Protein 9JP7 (pdb70)

Radius of gyration: 34.11 Å; Cα contacts (8 Å, |Δi|>4): 2595; chains: 4; bounding box: 68×107×84 Å

Solvent-accessible surface area: 47964 Å² total; per-residue (Å²): 185,46,60,29,195,8,26,1,1,0,2,33,6,38,0,1,16,1,2,82,43,21,109,17,97,3,23,5,3,63,30,101,38,64,53,22,75,12,39,76,0,12,85,68,0,8,116,58,63,52,2,24,0,0,1,0,2,0,0,0,0,0,5,28,35,5,108,110,64,1,37,0,20,0,0,0,0,0,0,1,3,7,9,6,5,8,4,2,25,0,22,72,77,106,0,147,125,15,57,37,1,110,50,78,90,2,0,0,0,3,0,0,10,8,4,0,0,1,0,2,6,5,3,69,76,48,42,33,3,121,11,42,30,5,79,5,1,53,4,1,8,137,95,27,85,55,63,30,10,24,190,37,97,39,70,118,88,18,118,48,116,85,14,64,176,58,50,19,0,4,37,0,0,54,119,12,66,0,20,0,0,0,1,19,70,36,3,15,72,90,2,74,174,24,130,51,15,21,35,6,29,127,84,5,27,52,25,0,62,59,12,46,170,130,45,21,13,5,3,0,2,8,0,0,0,0,48,83,106,29,4,81,133,23,38,2,0,0,14,0,0,13,40,0,2,39,84,0,14,93,30,6,13,88,71,2,65,30,12,2,2,2,32,5,0,8,4,17,3,19,18,37,12,138,40,4,65,93,48,19,32,109,80,6,0,12,15,10,10,87,63,4,87,168,3,0,53,14,0,0,118,43,0,66,73,6,15,8,9,68,130,79,6,47,1,118,68,0,5,30,108,15,1,56,82,89,61,20,27,196,121,45,132,8,7,0,1,0,1,35,6,35,0,0,15,1,1,31,37,38,118,18,116,3,70,33,0,43,15,7,11,3,47,7,50,11,9,11,0,10,13,15,0,7,84,28,59,0,0,22,1,0,1,0,4,0,0,1,0,0,6,25,16,4,89,96,72,4,42,0,18,0,0,0,0,0,0,1,3,5,8,7,6,9,4,0,25,0,18,77,75,116,5,143,137,16,51,46,0,116,44,79,67,1,0,0,0,4,0,0,10,9,3,0,0,2,0,2,8,7,3,70,79,52,40,36,3,126,10,27,31,2,89,3,0,54,5,0,1,108,71,29,79,22,60,34,14,26,174,24,98,44,65,115,72,18,91,54,93,107,15,58,180,63,50,21,0,3,36,0,0,50,132,12,48,0,20,0,0,0,1,16,38,40,4,16,73,61,3,76,150,25,128,51,17,19,32,10,30,118,84,3,27,53,27,0,70,53,14,46,175,131,39,14,12,5,3,0,2,9,0,0,0,0,32,75,96,27,4,82,117,42,89,102,0,0,47,5,0,12,77,0,2,37,84,0,13,91,30,3,12,86,68,5,63,31,17,1,1,4,28,6,0,11,6,16,2,18,21,37,12,159,44,2,63,97,45,19,31,113,74,2,0,12,13,12,14,88,65,4,141,164,3,0,48,2,0,13,151,44,0,74,75,7,16,7,11,79,87,132,16,48,10,131,65,0,4,31,110,49,1,52,145,91,175,104,219,233,144,89,47,128,11,6,1,1,0,1,29,5,35,0,1,12,1,1,50,47,34,118,20,122,4,67,31,4,50,23,7,17,5,52,9,50,10,8,9,0,10,18,17,0,5,83,34,61,0,0,21,1,0,1,0,2,0,0,0,0,0,5,32,32,5,108,104,69,2,37,2,24,0,0,0,0,0,0,1,4,5,6,8,5,10,5,1,24,0,20,74,79,112,3,149,136,16,49,40,0,110,49,78,65,1,0,0,0,4,0,0,10,8,3,0,0,0,0,2,8,4,3,76,80,46,40,32,3,122,11,28,31,2,81,2,0,51,5,0,2,108,69,28,82,21,62,36,13,21,182,34,100,42,63,116,72,19,91,54,80,106,16,51,178,66,52,23,0,3,35,0,0,48,124,12,52,1,21,0,0,0,2,18,39,36,4,18,74,53,3,79,140,25,131,49,17,20,32,8,30,126,84,5,33,52,26,0,58,60,11,47,172,135,36,16,12,6,2,0,1,7,0,0,0,0,34,90,101,27,6,82,124,48,88,103,0,0,47,8,0,32,96,0,2,37,84,0,15,100,32,5,14,89,62,2,66,31,10,27,10,1,30,5,0,2,0,12,0,24,23,24,13,149,40,2,58,82,40,21,31,108,76,3,0,14,17,12,8,86,65,4,84,163,3,0,51,10,0,4,136,44,0,70,75,11,14,8,8,71,132,82,6,48,2,112,73,0,5,30,111,55,2,45,193,139,56,56,27,158,9,23,0,2,1,4,27,11,33,0,0,19,1,1,86,45,25,109,18,101,7,26,4,12,69,36,50,32,93,66,64,126,148,158,68,166,50,38,20,1,12,15,35,26,0,0,38,2,0,18,70,25,7,101,103,67,5,33,8,22,0,0,0,0,0,0,0,3,2,4,6,4,10,5,1,34,0,23,75,74,112,0,144,120,17,50,41,0,109,51,75,69,2,0,0,49,75,2,45,54,8,6,0,0,2,0,1,3,2,2,46,66,40,38,34,3,132,9,39,34,3,86,4,1,57,60,127,89,44,56,113,80,13,102,51,92,93,14,59,171,69,69,81,11,18,29,1,0,60,139,13,69,0,20,0,11,0,3,39,112,68,20,70,104,24,202,31,131,54,23,22,44,10,36,122,82,5,34,50,23,1,64,65,4,41,184,136,36,7,14,5,1,0,4,52,0,0,0,0,59,85,112,28,4,76,129,41,36,3,0,0,12,0,0,12,42,1,2,32,86,0,7,86,31,6,10,100,64,5,56,28,19,1,2,3,26,6,0,2,1,22,2,18,21,28,10,143,41,0,61,89,37,20,30,114,66,2,0,12,15,11,7,84,62,4,88,150,2,0,69,13,0,7,147,29,0,69,54,0,10,6,10,67,135,84,8,54,3,121,80,0,4,29,111,13,1,46,68,85,55,22,36

Foldseek 3Di:
DAAAEWEEEEADDLLCVCDVVVVFDFVRYDYHYDHDDQVVQALCCQQPVPGQKYKYFLQSQQLCVLVVRHQWFFFQLQPDWAQCLQFKKFQCVQAVALLSQFQFEEEEQACRAQSNLNVQCCSCVPNNRHQLRYEYEHAAQVFGDHDRSDDADFPPSRHYYYDPGPAGSLNCRQVPVGGMYGDPDDHDVVSVPNPRMGRNDPCSVVVVLVVCVVQVARAGTITMIGGPVVCVVPVCNSVSVLVRSVVSNVVSVVVQCDVPPHPDPDPPSPVVLVVLCVSNNNPSPDGADVSRPSNLQVSLVSSVSRRSRPHRDDSCSRGDNVRNDDDDD/DAAEFEEEEADDLLCVCVVVVVFDFVRYDYDYDHDDQVVQQLCCQQPVPGQKYKYFLQSQQLCVLVVHHQWFFFQLQPDFAQCLQFKKFQCVQDVALLSQQQFEEEEQACRAQSNLNVQCCSCVPRVRHQLRYQYEHAAQVWGDHDHSDDADFPPSHHYYYDDGRDGSLRCRLVPVGGMYGDPDDHDVVSVPRPRMGRSDPCSVVVVLVVCVVQVAGAGGITMIGGPVVCVVPVCNSVSVLVRSVVSNVVSVVVCCDVPPHPDPDPPSVVVLVVQCVSNNNPSPDGADVSRPSNLVVSLVSSVVSRSRPDRDDSCRRGDNVRNDDDDD/DQAAEFEEEEADDLLCVCVQVVVFDFVRYDYDYDHDDQVVQQLCCQQPNPGQKYKYFLQSLQLCVLVVRDQWFFFQLQPDFAQCLQFKKFQCVQDVALLSQFQFEEEEQACRAQSNLNVQCCSCVPRVRHQLRYEYEHAAQPWGDHDDSDDADFPPSHHYYYDDPRDGSLRCRQVPVGGMYGDPDDHDVVSVPRPRMGRSDPCSVVVVLVVCVVQVAGAGTITMIGGPVVCVVPVCNSVSVLVRSVVSNVVSVVVQCPVVPHPDPDPPSPVVLVVQCVRQNNPSPDGADVSRPSNLVVSLVSSVVRRSRPHRDDSCRRGDNVRND/DQAAEFEEEEADDLLCVCVVVVVFDFVRYDYDYDHDDDVPVDGFKYKDFLQVCQLCVLVVNDQWFFFQLQVDWAQCLQFKKFQCVQDVALLSQFQFEEEEADCRAQSNLNVQLCSCVPNVRHQLRYQYEHVADFDPSRHYYYDDPPDDSLRCRVVPVGGMYGDPDDRDPVVPPRMDRSDPDSVVVVLVVCVVQVAGAGTITMIGGPVVCVVPVCNSVSVLVRSVVSNVVSVVVCCDVPPHPDPDPPSVVVLVVQCVSNNNCSPDGADVSRPSNLVSSLVSSVSRGSRPHRDDSCRRGDNVRNDDDDD

Secondary structure (DSSP, 8-state):
---EE--EEE---TTTHHHHTSSS--TTEE--EEE--HHHHHHHHHHH---SEEEEEHHHHHHHHHTT--SEEEEEEEEEE---GGGEEEETTT-SSGGGGTTSEEEES-TT-HHHHHHHHHHHHHH---GGGSEEEE--SSSS----SS-----TTSEEEEPPTT--HHHHHHTTSSSEEESSSPPPHHHHTSTTEEESSSSHHHHHHHHHHHH----EEEEEEEEHHHHHH-TTHHHHHHHHHHHHHHHHHHHHT--SS-SSS-S-HHHHHHHHHHHH-SSSS--SSGGGHHHHHHHHHHHHHTT-SSSPPPGGGSB-GGGS-----/--EEEEEEE---TTTHHHHTSSS--TTEEEEEEE--HHHHHHHHHHH---SEEEEEHHHHHHHHHTT--SEEEEEEEEEE---GGGEEEETTT-SSGGGGTT-EEEES-TT-HHHHHHHHHHHHHH---GGGSEEEE--SSSS----SS-----TT-EEEE-STT--HHHHHHTTSSSEEESSSPPPHHHHTSTTEEESSSSHHHHHHHHHHHH----EEEEEEEEHHHHHH-TTHHHHHHHHHHHHHHHHHHHHT-TTS-SSS-S-HHHHHHHHHHHH-SSSS--SSGGGHHHHHHHHHHHHHTT--SSPPPGGGSB-GGGS-----/---EEEEEEE---TTTHHHHTS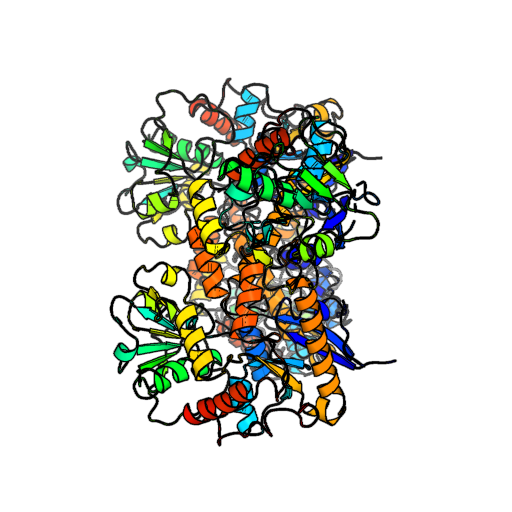SS--TTEEEEEEE--HHHHHHHHHHH---SEEEEEHHHHHHHHHTT--SEEEEEEEEEE---GGGEEEETTT-SSGGGGTT-EEEES-TT-HHHHHHHHHHHHHH---GGGSEEEE--SSSS----SS-----TT--EEE-STT--HHHHHHTTSSSEEESSSPPPHHHHTSTTEEESSSSHHHHHHHHHHHH----EEEEEEEEHHHHHH-TTHHHHHHHHHHHHHHHHHHHHT--SS-SSS-S-HHHHHHHHHHHH-SSSS--SSGGGHHHHHHHHHHHHHTT-SSSPPPGGGSB-GGG--/---EEEEEEE---TTTHHHHTSSS--TTEEEEEEE-----S--SEEEEEHHHHHHHHHTT--SEEEEEEEEEE---GGGEEEETTT-SSGGGGTT-EEEES-TT-HHHHHHHHHHHHHH---GGGSEEEE-----TTSEEEEPSTT--HHHHHHTTSSSEEESSS-------TTEEESSSSHHHHHHHHHHHH----EEEEEEEEHHHHHH-TTHHHHHHHHHHHHHHHHHHHHT-TTS-SSS-S-HHHHHHHHHHHH-SSSS--SSGGGHHHHHHHHHHHHHTT-SSSPPPGGGSB-GGGS-----

InterPro domains:
  IPR015168 SsuA/THI5-like [PF09084] (87-141)

Structure (mmCIF, N/CA/C/O backbone):
data_9JP7
#
_entry.id   9JP7
#
_cell.length_a   128.045
_cell.length_b   270.201
_cell.length_c   113.627
_cell.angle_alpha   90.000
_cell.angle_beta   90.000
_cell.angle_gamma   90.000
#
_symmetry.space_group_name_H-M   'C 2 2 21'
#
loop_
_entity.id
_entity.type
_entity.pdbx_description
1 polymer '4,5-dihydroxyphthalate decarboxylase'
2 non-polymer 'ZINC ION'
3 non-polymer 'MAGNESIUM ION'
4 water water
#
loop_
_atom_site.group_P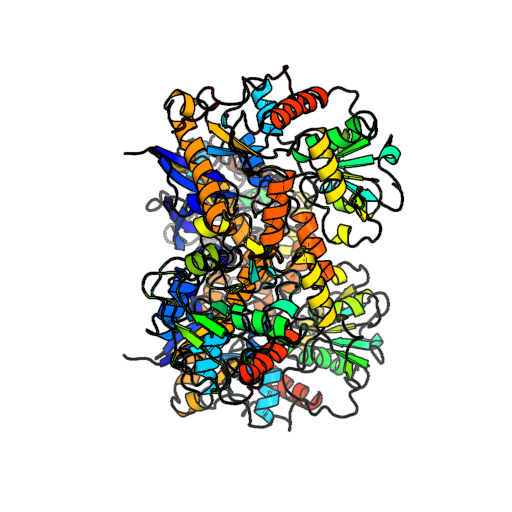DB
_atom_site.id
_atom_site.type_symbol
_atom_site.label_atom_id
_atom_site.label_alt_id
_atom_site.label_comp_id
_atom_site.label_asym_id
_atom_site.label_entity_id
_atom_site.label_seq_id
_atom_site.pdbx_PDB_ins_code
_atom_site.Cartn_x
_atom_site.Cartn_y
_atom_site.Cartn_z
_atom_site.occupancy
_atom_site.B_iso_or_equiv
_atom_site.auth_seq_id
_atom_site.auth_comp_id
_atom_site.auth_asym_id
_atom_site.auth_atom_id
_atom_site.pdbx_PDB_model_num
ATOM 1 N N . MET A 1 21 ? 4.879 32.032 -5.041 1.000 37.373 1 MET A N 1
ATOM 2 C CA . MET A 1 21 ? 3.994 32.544 -6.116 1.000 41.075 1 MET A CA 1
ATOM 3 C C . MET A 1 21 ? 2.964 33.505 -5.518 1.000 41.143 1 MET A C 1
ATOM 4 O O . MET A 1 21 ? 2.110 34.043 -6.220 1.000 44.206 1 MET A O 1
ATOM 9 N N . ASN A 1 22 ? 3.024 33.713 -4.206 1.000 37.857 2 ASN A N 1
ATOM 10 C CA . ASN A 1 22 ? 1.963 34.435 -3.527 1.000 35.650 2 ASN A CA 1
ATOM 11 C C . ASN A 1 22 ? 2.496 35.770 -3.019 1.000 29.882 2 ASN A C 1
ATOM 12 O O . ASN A 1 22 ? 3.325 35.788 -2.117 1.000 30.293 2 ASN A O 1
ATOM 17 N N . LYS A 1 23 ? 2.027 36.871 -3.624 1.000 23.541 3 LYS A N 1
ATOM 18 C CA . LYS A 1 23 ? 2.565 38.210 -3.425 1.000 19.842 3 LYS A CA 1
ATOM 19 C C . LYS A 1 23 ? 1.420 39.181 -3.181 1.000 18.646 3 LYS A C 1
ATOM 20 O O . LYS A 1 23 ? 0.258 38.816 -3.202 1.000 19.212 3 LYS A O 1
ATOM 26 N N . LEU A 1 24 ? 1.760 40.449 -2.961 1.000 17.559 4 LEU A N 1
ATOM 27 C CA . LEU A 1 24 ? 0.762 41.471 -2.750 1.000 16.785 4 LEU A CA 1
ATOM 28 C C . LEU A 1 24 ? 0.500 42.197 -4.053 1.000 15.931 4 LEU A C 1
ATOM 29 O O . LEU A 1 24 ? 1.396 42.843 -4.588 1.000 16.996 4 LEU A O 1
ATOM 34 N N . ARG A 1 25 ? -0.743 42.106 -4.540 1.000 14.289 5 ARG A N 1
ATOM 35 C CA . ARG A 1 25 ? -1.175 42.873 -5.693 1.000 13.655 5 ARG A CA 1
ATOM 36 C C . ARG A 1 25 ? -1.454 44.309 -5.262 1.000 12.140 5 ARG A C 1
ATOM 37 O O . ARG A 1 25 ? -2.537 44.643 -4.812 1.000 12.414 5 ARG A O 1
ATOM 45 N N . LEU A 1 26 ? -0.467 45.180 -5.448 1.000 9.900 6 LEU A N 1
ATOM 46 C CA . LEU A 1 26 ? -0.591 46.571 -5.052 1.000 8.874 6 LEU A CA 1
ATOM 47 C C . LEU A 1 26 ? -0.565 47.458 -6.288 1.000 8.603 6 LEU A C 1
ATOM 48 O O . LEU A 1 26 ? 0.075 47.115 -7.271 1.000 8.491 6 LEU A O 1
ATOM 53 N N . SER A 1 27 ? -1.260 48.600 -6.223 1.000 8.706 7 SER A N 1
ATOM 54 C CA . SER A 1 27 ? -1.139 49.638 -7.236 1.000 8.610 7 SER A CA 1
ATOM 55 C C . SER A 1 27 ? 0.003 50.577 -6.847 1.000 8.635 7 SER A C 1
ATOM 56 O O . SER A 1 27 ? 0.179 50.876 -5.669 1.000 8.319 7 SER A O 1
ATOM 59 N N . VAL A 1 28 ? 0.805 50.982 -7.840 1.000 8.842 8 VAL A N 1
ATOM 60 C CA . VAL A 1 28 ? 1.928 51.882 -7.615 1.000 9.584 8 VAL A CA 1
ATOM 61 C C . VAL A 1 28 ? 1.847 53.041 -8.611 1.000 10.537 8 VAL A C 1
ATOM 62 O O . VAL A 1 28 ? 1.697 52.810 -9.816 1.000 11.169 8 VAL A O 1
ATOM 66 N N . ALA A 1 29 ? 1.933 54.285 -8.091 1.000 11.015 9 ALA A N 1
ATOM 67 C CA . ALA A 1 29 ? 1.791 55.478 -8.920 1.000 10.659 9 ALA A CA 1
ATOM 68 C C . ALA A 1 29 ? 3.016 56.352 -8.736 1.000 10.783 9 ALA A C 1
ATOM 69 O O . ALA A 1 29 ? 3.230 56.858 -7.640 1.000 10.979 9 ALA A O 1
ATOM 71 N N . MET A 1 30 ? 3.780 56.548 -9.814 1.000 10.992 10 MET A N 1
ATOM 72 C CA . MET A 1 30 ? 4.990 57.365 -9.796 1.000 11.662 10 MET A CA 1
ATOM 73 C C . MET A 1 30 ? 5.102 58.159 -11.095 1.000 11.873 10 MET A C 1
ATOM 74 O O . MET A 1 30 ? 4.315 57.974 -12.027 1.000 11.861 10 MET A O 1
ATOM 79 N N . GLY A 1 31 ? 6.101 59.035 -11.152 1.000 12.229 11 GLY A N 1
ATOM 80 C CA . GLY A 1 31 ? 6.411 59.763 -12.368 1.000 13.193 11 GLY A CA 1
ATOM 81 C C . GLY A 1 31 ? 7.234 58.899 -13.325 1.000 14.573 11 GLY A C 1
ATOM 82 O O . GLY A 1 31 ? 7.731 57.827 -12.952 1.000 15.779 11 GLY A O 1
ATOM 83 N N . ASP A 1 32 ? 7.375 59.384 -14.565 1.000 15.206 12 ASP A N 1
ATOM 84 C CA . ASP A 1 32 ? 8.128 58.682 -15.588 1.000 14.557 12 ASP A CA 1
ATOM 85 C C . ASP A 1 32 ? 9.511 59.315 -15.645 1.000 12.617 12 ASP A C 1
ATOM 86 O O . ASP A 1 32 ? 9.716 60.278 -16.354 1.000 12.699 12 ASP A O 1
ATOM 91 N N . TYR A 1 33 ? 10.436 58.772 -14.852 1.000 11.419 13 TYR A N 1
ATOM 92 C CA . TYR A 1 33 ? 11.778 59.311 -14.706 1.000 10.570 13 TYR A CA 1
ATOM 93 C C . TYR A 1 33 ? 12.781 58.203 -14.986 1.000 9.774 13 TYR A C 1
ATOM 94 O O . TYR A 1 33 ? 12.431 57.038 -14.974 1.000 9.431 13 TYR A O 1
ATOM 103 N N . ASP A 1 34 ? 14.031 58.586 -15.237 1.000 10.085 14 ASP A N 1
ATOM 104 C CA . ASP A 1 34 ? 15.086 57.612 -15.448 1.000 10.082 14 ASP A CA 1
ATOM 105 C C . ASP A 1 34 ? 15.173 56.749 -14.198 1.000 10.298 14 ASP A C 1
ATOM 106 O O . ASP A 1 34 ? 15.389 55.547 -14.276 1.000 10.235 14 ASP A O 1
ATOM 111 N N . ARG A 1 35 ? 14.921 57.378 -13.054 1.000 10.372 15 ARG A N 1
ATOM 112 C CA . ARG A 1 35 ? 15.098 56.731 -11.775 1.000 10.524 15 ARG A CA 1
ATOM 113 C C . ARG A 1 35 ? 13.889 55.868 -11.412 1.000 10.919 15 ARG A C 1
ATOM 114 O O . ARG A 1 35 ? 13.902 55.247 -10.353 1.000 11.088 15 ARG A O 1
ATOM 122 N N . THR A 1 36 ? 12.870 55.801 -12.280 1.000 10.990 16 THR A N 1
ATOM 123 C CA . THR A 1 36 ? 11.755 54.900 -12.027 1.000 11.096 16 THR A CA 1
ATOM 124 C C . THR A 1 36 ? 11.598 53.886 -13.157 1.000 11.536 16 THR A C 1
ATOM 125 O O . THR A 1 36 ? 10.873 52.916 -13.015 1.000 11.857 16 THR A O 1
ATOM 129 N N . ARG A 1 37 ? 12.234 54.135 -14.306 1.000 11.720 17 ARG A N 1
ATOM 130 C CA . ARG A 1 37 ? 12.126 53.226 -15.438 1.000 12.038 17 ARG A CA 1
ATOM 131 C C . ARG A 1 37 ? 12.434 51.787 -15.007 1.000 11.632 17 ARG A C 1
ATOM 132 O O . ARG A 1 37 ? 11.660 50.887 -15.318 1.000 11.339 17 ARG A O 1
ATOM 140 N N . PRO A 1 38 ? 13.544 51.506 -14.277 1.000 11.324 18 PRO A N 1
ATOM 141 C CA . PRO A 1 38 ? 13.922 50.121 -13.961 1.000 11.092 18 PRO A CA 1
ATOM 142 C C . PRO A 1 38 ? 12.897 49.388 -13.107 1.000 11.319 18 PRO A C 1
ATOM 143 O O . PRO A 1 38 ? 12.855 48.168 -13.115 1.000 11.463 18 PRO A O 1
ATOM 147 N N . LEU A 1 39 ? 12.088 50.146 -12.366 1.000 11.892 19 LEU A N 1
ATOM 148 C CA . LEU A 1 39 ? 10.934 49.609 -11.667 1.000 12.777 19 LEU A CA 1
ATOM 149 C C . LEU A 1 39 ? 9.847 49.258 -12.668 1.000 13.027 19 LEU A C 1
ATOM 150 O O . LEU A 1 39 ? 9.325 48.146 -12.689 1.000 13.326 19 LEU A O 1
ATOM 155 N N . TYR A 1 40 ? 9.484 50.257 -13.461 1.000 13.579 20 TYR A N 1
ATOM 156 C CA . TYR A 1 40 ? 8.404 50.124 -14.416 1.000 13.925 20 TYR A CA 1
ATOM 157 C C . TYR A 1 40 ? 8.579 48.828 -15.216 1.000 14.434 20 TYR A C 1
ATOM 158 O O . TYR A 1 40 ? 7.679 47.999 -15.231 1.000 15.004 20 TYR A O 1
ATOM 167 N N . ASP A 1 41 ? 9.766 48.641 -15.791 1.000 14.219 21 ASP A N 1
ATOM 168 C CA . ASP A 1 41 ? 10.158 47.571 -16.696 1.000 14.782 21 ASP A CA 1
ATOM 169 C C . ASP A 1 41 ? 10.422 46.216 -16.048 1.000 14.755 21 ASP A C 1
ATOM 170 O O . ASP A 1 41 ? 10.723 45.250 -16.745 1.000 14.747 21 ASP A O 1
ATOM 175 N N . GLY A 1 42 ? 10.439 46.171 -14.715 1.000 14.181 22 GLY A N 1
ATOM 176 C CA . GLY A 1 42 ? 10.709 44.924 -14.020 1.000 14.117 22 GLY A CA 1
ATOM 177 C C . GLY A 1 42 ? 12.189 44.674 -13.715 1.000 14.066 22 GLY A C 1
ATOM 178 O O . GLY A 1 42 ? 12.495 43.742 -12.974 1.000 14.512 22 GLY A O 1
ATOM 179 N N . ARG A 1 43 ? 13.107 45.498 -14.251 1.000 13.840 23 ARG A N 1
ATOM 180 C CA . ARG A 1 43 ? 14.533 45.308 -13.988 1.000 13.468 23 ARG A CA 1
ATOM 181 C C . ARG A 1 43 ? 14.803 45.260 -12.478 1.000 13.241 23 ARG A C 1
ATOM 182 O O . ARG A 1 43 ? 15.643 44.496 -12.009 1.000 13.878 23 ARG A O 1
ATOM 190 N N . VAL A 1 44 ? 14.101 46.112 -11.730 1.000 12.462 24 VAL A N 1
ATOM 191 C CA . VAL A 1 44 ? 14.129 46.130 -10.283 1.000 12.400 24 VAL A CA 1
ATOM 192 C C . VAL A 1 44 ? 12.745 45.682 -9.821 1.000 13.418 24 VAL A C 1
ATOM 193 O O . VAL A 1 44 ? 11.743 46.135 -10.373 1.000 13.712 24 VAL A O 1
ATOM 197 N N . GLN A 1 45 ? 12.684 44.783 -8.835 1.000 13.748 25 GLN A N 1
ATOM 198 C CA . GLN A 1 45 ? 11.385 44.323 -8.364 1.000 14.898 25 GLN A CA 1
ATOM 199 C C . GLN A 1 45 ? 11.196 44.650 -6.892 1.000 15.569 25 GLN A C 1
ATOM 200 O O . GLN A 1 45 ? 12.149 44.785 -6.144 1.000 17.113 25 GLN A O 1
ATOM 206 N N . ILE A 1 46 ? 9.940 44.740 -6.471 1.000 14.682 26 ILE A N 1
ATOM 207 C CA . ILE A 1 46 ? 9.647 45.003 -5.079 1.000 14.529 26 ILE A CA 1
ATOM 208 C C . ILE A 1 46 ? 9.484 43.661 -4.380 1.000 15.370 26 ILE A C 1
ATOM 209 O O . ILE A 1 46 ? 8.715 42.819 -4.835 1.000 16.429 26 ILE A O 1
ATO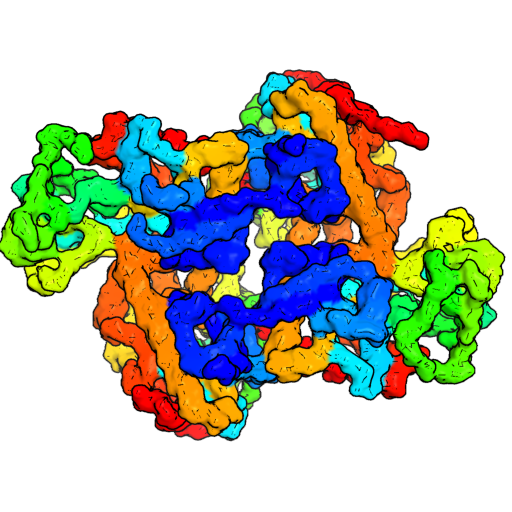M 214 N N . ASP A 1 47 ? 10.229 43.453 -3.290 1.000 15.967 27 ASP A N 1
ATOM 215 C CA . ASP A 1 47 ? 10.133 42.199 -2.559 1.000 16.803 27 ASP A CA 1
ATOM 216 C C . ASP A 1 47 ? 8.657 41.923 -2.278 1.000 17.169 27 ASP A C 1
ATOM 217 O O . ASP A 1 47 ? 7.959 42.795 -1.736 1.000 18.123 27 ASP A O 1
ATOM 222 N N . GLY A 1 48 ? 8.186 40.733 -2.693 1.000 16.964 28 GLY A N 1
ATOM 223 C CA . GLY A 1 48 ? 6.885 40.235 -2.276 1.000 16.777 28 GLY A CA 1
ATOM 224 C C . GLY A 1 48 ? 5.701 41.034 -2.820 1.000 16.507 28 GLY A C 1
ATOM 225 O O . GLY A 1 48 ? 4.594 40.920 -2.320 1.000 17.087 28 GLY A O 1
ATOM 226 N N . VAL A 1 49 ? 5.923 41.808 -3.879 1.000 16.402 29 VAL A N 1
ATOM 227 C CA . VAL A 1 49 ? 4.853 42.603 -4.461 1.000 17.925 29 VAL A CA 1
ATOM 228 C C . VAL A 1 49 ? 4.759 42.273 -5.953 1.000 18.006 29 VAL A C 1
ATOM 229 O O . VAL A 1 49 ? 5.741 41.875 -6.559 1.000 19.830 29 VAL A O 1
ATOM 233 N N . ASP A 1 50 ? 3.546 42.369 -6.506 1.000 18.309 30 ASP A N 1
ATOM 234 C CA . ASP A 1 50 ? 3.266 42.319 -7.934 1.000 17.520 30 ASP A CA 1
ATOM 235 C C . ASP A 1 50 ? 2.680 43.660 -8.331 1.000 15.884 30 ASP A C 1
ATOM 236 O O . ASP A 1 50 ? 1.471 43.866 -8.262 1.000 15.709 30 ASP A O 1
ATOM 241 N N . PRO A 1 51 ? 3.542 44.602 -8.756 1.000 14.157 31 PRO A N 1
ATOM 242 C CA . PRO A 1 51 ? 3.218 46.024 -8.666 1.000 13.047 31 PRO A CA 1
ATOM 243 C C . PRO A 1 51 ? 2.048 46.783 -9.291 1.000 12.579 31 PRO A C 1
ATOM 244 O O . PRO A 1 51 ? 1.518 47.634 -8.588 1.000 13.005 31 PRO A O 1
ATOM 248 N N . VAL A 1 52 ? 1.624 46.548 -10.548 1.000 12.157 32 VAL A N 1
ATOM 249 C CA . VAL A 1 52 ? 0.656 47.401 -11.262 1.000 11.604 32 VAL A CA 1
ATOM 250 C C . VAL A 1 52 ? 0.945 48.909 -11.199 1.000 11.925 32 VAL A C 1
ATOM 251 O O . VAL A 1 52 ? 0.481 49.645 -10.302 1.000 12.628 32 VAL A O 1
ATOM 255 N N . PHE A 1 53 ? 1.675 49.385 -12.221 1.000 11.466 33 PHE A N 1
ATOM 256 C CA . PHE A 1 53 ? 2.156 50.752 -12.202 1.000 10.997 33 PHE A CA 1
ATOM 257 C C . PHE A 1 53 ? 1.252 51.628 -13.062 1.000 11.141 33 PHE A C 1
ATOM 258 O O . PHE A 1 53 ? 0.702 51.171 -14.051 1.000 11.627 33 PHE A O 1
ATOM 266 N N . MET A 1 54 ? 1.160 52.908 -12.691 1.000 10.782 34 MET A N 1
ATOM 267 C CA . MET A 1 54 ? 0.570 53.983 -13.472 1.000 10.242 34 MET A CA 1
ATOM 268 C C . MET A 1 54 ? 1.523 55.171 -13.422 1.000 9.802 34 MET A C 1
ATOM 269 O O . MET A 1 54 ? 1.844 55.641 -12.324 1.000 10.028 34 MET A O 1
ATOM 274 N N . LEU A 1 55 ? 1.967 55.647 -14.595 1.000 9.270 35 LEU A N 1
ATOM 275 C CA . LEU A 1 55 ? 2.875 56.792 -14.657 1.000 8.362 35 LEU A CA 1
ATOM 276 C C . LEU A 1 55 ? 2.088 58.090 -14.835 1.000 7.805 35 LEU A C 1
ATOM 277 O O . LEU A 1 55 ? 1.379 58.243 -15.816 1.000 7.635 35 LEU A O 1
ATOM 282 N N . LEU A 1 56 ? 2.192 59.012 -13.862 1.000 7.666 36 LEU A N 1
ATOM 283 C CA . LEU A 1 56 ? 1.337 60.189 -13.786 1.000 7.805 36 LEU A CA 1
ATOM 284 C C . LEU A 1 56 ? 2.182 61.439 -13.635 1.000 7.797 36 LEU A C 1
ATOM 285 O O . LEU A 1 56 ? 3.209 61.404 -12.980 1.000 7.764 36 LEU A O 1
ATOM 290 N N . ASN A 1 57 ? 1.725 62.536 -14.232 1.000 8.079 37 ASN A N 1
ATOM 291 C CA . ASN A 1 57 ? 2.254 63.861 -13.929 1.000 8.479 37 ASN A CA 1
ATOM 292 C C . ASN A 1 57 ? 1.920 64.183 -12.468 1.000 8.735 37 ASN A C 1
ATOM 293 O O . ASN A 1 57 ? 0.959 63.640 -11.897 1.000 8.998 37 ASN A O 1
ATOM 298 N N . PRO A 1 58 ? 2.711 65.048 -11.802 1.000 8.828 38 PRO A N 1
ATOM 299 C CA . PRO A 1 58 ? 2.524 65.307 -10.369 1.000 8.999 38 PRO A CA 1
ATOM 300 C C . PRO A 1 58 ? 1.107 65.761 -10.040 1.000 9.362 38 PRO A C 1
ATOM 301 O O . PRO A 1 58 ? 0.467 65.171 -9.152 1.000 9.542 38 PRO A O 1
ATOM 305 N N . GLU A 1 59 ? 0.604 66.744 -10.811 1.000 9.461 39 GLU A N 1
ATOM 306 C CA . GLU A 1 59 ? -0.707 67.342 -10.589 1.000 9.596 39 GLU A CA 1
ATOM 307 C C . GLU A 1 59 ? -1.803 66.271 -10.471 1.000 9.874 39 GLU A C 1
ATOM 308 O O . GLU A 1 59 ? -2.623 66.305 -9.546 1.000 9.867 39 GLU A O 1
ATOM 314 N N . GLU A 1 60 ? -1.789 65.301 -11.389 1.000 10.320 40 GLU A N 1
ATOM 315 C CA . GLU A 1 60 ? -2.850 64.309 -11.434 1.000 11.314 40 GLU A CA 1
ATOM 316 C C . GLU A 1 60 ? -2.753 63.417 -10.201 1.000 11.372 40 GLU A C 1
ATOM 317 O O . GLU A 1 60 ? -3.769 63.033 -9.600 1.000 11.846 40 GLU A O 1
ATOM 323 N N . MET A 1 61 ? -1.508 63.086 -9.870 1.000 10.669 41 MET A N 1
ATOM 324 C CA . MET A 1 61 ? -1.221 62.027 -8.933 1.000 10.325 41 MET A CA 1
ATOM 325 C C . MET A 1 61 ? -1.625 62.520 -7.536 1.000 9.670 41 MET A C 1
ATOM 326 O O . MET A 1 61 ? -2.381 61.848 -6.808 1.000 9.431 41 MET A O 1
ATOM 331 N N . PHE A 1 62 ? -1.184 63.752 -7.214 1.000 8.847 42 PHE A N 1
ATOM 332 C CA . PHE A 1 62 ? -1.386 64.265 -5.875 1.000 8.133 42 PHE A CA 1
ATOM 333 C C . PHE A 1 62 ? -2.847 64.613 -5.690 1.000 7.582 42 PHE A C 1
ATOM 334 O O . PHE A 1 62 ? -3.364 64.442 -4.606 1.000 7.599 42 PHE A O 1
ATOM 342 N N . PHE A 1 63 ? -3.500 65.096 -6.743 1.000 7.147 43 PHE A N 1
ATOM 343 C CA . PHE A 1 63 ? -4.911 65.425 -6.643 1.000 7.012 43 PHE A CA 1
ATOM 344 C C . PHE A 1 63 ? -5.670 64.184 -6.202 1.000 7.375 43 PHE A C 1
ATOM 345 O O . PHE A 1 63 ? -6.462 64.238 -5.250 1.000 7.370 43 PHE A O 1
ATOM 353 N N . ARG A 1 64 ? -5.387 63.074 -6.901 1.000 7.647 44 ARG A N 1
ATOM 354 C CA . ARG A 1 64 ? -6.084 61.816 -6.725 1.000 7.719 44 ARG A CA 1
ATOM 355 C C . ARG A 1 64 ? -5.687 61.200 -5.384 1.000 8.300 44 ARG A C 1
ATOM 356 O O . ARG A 1 64 ? -6.527 60.659 -4.680 1.000 8.298 44 ARG A O 1
ATOM 364 N N . ALA A 1 65 ? -4.406 61.308 -5.016 1.000 9.081 45 ALA A N 1
ATOM 365 C CA . ALA A 1 65 ? -3.909 60.676 -3.794 1.000 9.703 45 ALA A CA 1
ATOM 366 C C . ALA A 1 65 ? -4.538 61.314 -2.556 1.000 10.895 45 ALA A C 1
ATOM 367 O O . ALA A 1 65 ? -4.894 60.634 -1.590 1.000 11.518 45 ALA A O 1
ATOM 369 N N . MET A 1 66 ? -4.689 62.634 -2.601 1.000 11.133 46 MET A N 1
ATOM 370 C CA . MET A 1 66 ? -5.047 63.390 -1.418 1.000 12.173 46 MET A CA 1
ATOM 371 C C . MET A 1 66 ? -6.560 63.448 -1.246 1.000 12.827 46 MET A C 1
ATOM 372 O O . MET A 1 66 ? -7.023 63.553 -0.122 1.000 14.112 46 MET A O 1
ATOM 377 N N . ARG A 1 67 ? -7.323 63.322 -2.341 1.000 12.646 47 ARG A N 1
ATOM 378 C CA . ARG A 1 67 ? -8.760 63.572 -2.315 1.000 12.363 47 ARG A CA 1
ATOM 379 C C . ARG A 1 67 ? -9.549 62.283 -2.523 1.000 12.840 47 ARG A C 1
ATOM 380 O O . ARG A 1 67 ? -10.769 62.279 -2.443 1.000 12.884 47 ARG A O 1
ATOM 388 N N . SER A 1 68 ? -8.856 61.177 -2.791 1.000 13.843 48 SER A N 1
ATOM 389 C CA . SER A 1 68 ? -9.505 60.003 -3.335 1.000 15.322 48 SER A CA 1
ATOM 390 C C . SER A 1 68 ? -8.789 58.714 -2.924 1.000 14.644 48 SER A C 1
ATOM 391 O O . SER A 1 68 ? -9.325 57.630 -3.144 1.000 14.057 48 SER A O 1
ATOM 394 N N . GLN A 1 69 ? -7.571 58.827 -2.372 1.000 14.787 49 GLN A N 1
ATOM 395 C CA . GLN A 1 69 ? -6.808 57.672 -1.903 1.000 15.785 49 GLN A CA 1
ATOM 396 C C . GLN A 1 69 ? -6.823 56.548 -2.943 1.000 15.349 49 GLN A C 1
ATOM 397 O O . GLN A 1 69 ? -7.175 55.413 -2.598 1.000 15.357 49 GLN A O 1
ATOM 403 N N . ASP A 1 70 ? -6.408 56.852 -4.189 1.000 14.715 50 ASP A N 1
ATOM 404 C CA . ASP A 1 70 ? -6.553 55.898 -5.280 1.000 14.351 50 ASP A CA 1
ATOM 405 C C . ASP A 1 70 ? -5.613 54.716 -5.118 1.000 13.363 50 ASP A C 1
ATOM 406 O O . ASP A 1 70 ? -5.994 53.585 -5.429 1.000 13.761 50 ASP A O 1
ATOM 411 N N . PHE A 1 71 ? -4.399 55.003 -4.626 1.000 11.892 51 PHE A N 1
ATOM 412 C CA . PHE A 1 71 ? -3.265 54.106 -4.792 1.000 10.283 51 PHE A CA 1
ATOM 413 C C . PHE A 1 71 ? -2.847 53.453 -3.488 1.000 9.545 51 PHE A C 1
ATOM 414 O O . PHE A 1 71 ? -3.067 53.975 -2.405 1.000 9.061 51 PHE A O 1
ATOM 422 N N . ASP A 1 72 ? -2.192 52.301 -3.630 1.000 9.358 52 ASP A N 1
ATOM 423 C CA . ASP A 1 72 ? -1.630 51.595 -2.492 1.000 9.386 52 ASP A CA 1
ATOM 424 C C . ASP A 1 72 ? -0.293 52.229 -2.110 1.000 9.509 52 ASP A C 1
ATOM 425 O O . ASP A 1 72 ? -0.038 52.479 -0.913 1.000 9.799 52 ASP A O 1
ATOM 430 N N . ILE A 1 73 ? 0.540 52.457 -3.143 1.000 9.335 53 ILE A N 1
ATOM 431 C CA . ILE A 1 73 ? 1.820 53.125 -2.998 1.000 8.879 53 ILE A CA 1
ATOM 432 C C . ILE A 1 73 ? 1.837 54.266 -3.991 1.000 8.517 53 ILE A C 1
ATOM 433 O O . ILE A 1 73 ? 1.520 54.052 -5.159 1.000 8.606 53 ILE A O 1
ATOM 438 N N . THR A 1 74 ? 2.219 55.462 -3.532 1.000 8.357 54 THR A N 1
ATOM 439 C CA . THR A 1 74 ? 2.249 56.608 -4.433 1.000 8.142 54 THR A CA 1
ATOM 440 C C . THR A 1 74 ? 3.309 57.628 -4.050 1.000 7.878 54 THR A C 1
ATOM 441 O O . THR A 1 74 ? 3.547 57.906 -2.870 1.000 7.879 54 THR A O 1
ATOM 445 N N . GLU A 1 75 ? 3.911 58.213 -5.077 1.000 7.706 55 GLU A N 1
ATOM 446 C CA . GLU A 1 75 ? 4.649 59.460 -4.963 1.000 7.820 55 GLU A CA 1
ATOM 447 C C . GLU A 1 75 ? 3.682 60.548 -4.489 1.000 8.014 55 GLU A C 1
ATOM 448 O O . GLU A 1 75 ? 2.546 60.558 -4.952 1.000 8.267 55 GLU A O 1
ATOM 454 N N . ILE A 1 76 ? 4.092 61.428 -3.551 1.000 7.977 56 ILE A N 1
ATOM 455 C CA . ILE A 1 76 ? 3.186 62.441 -3.020 1.000 8.177 56 ILE A CA 1
ATOM 456 C C . ILE A 1 76 ? 3.888 63.772 -2.836 1.000 7.870 56 ILE A C 1
ATOM 457 O O . ILE A 1 76 ? 5.097 63.804 -2.634 1.000 7.876 56 ILE A O 1
ATOM 462 N N . SER A 1 77 ? 3.089 64.844 -2.816 1.000 7.971 57 SER A N 1
ATOM 463 C CA . SER A 1 77 ? 3.591 66.147 -2.410 1.000 8.434 57 SER A CA 1
ATOM 464 C C . SER A 1 77 ? 4.149 66.032 -1.006 1.000 8.518 57 SER A C 1
ATOM 465 O O . SER A 1 77 ? 3.442 65.559 -0.119 1.000 8.755 57 SER A O 1
ATOM 468 N N . PHE A 1 78 ? 5.404 66.448 -0.812 1.000 8.507 58 PHE A N 1
ATOM 469 C CA . PHE A 1 78 ? 5.931 66.413 0.541 1.000 8.814 58 PHE A CA 1
ATOM 470 C C . PHE A 1 78 ? 5.086 67.363 1.402 1.000 8.849 58 PHE A C 1
ATOM 471 O O . PHE A 1 78 ? 4.661 67.024 2.500 1.000 9.077 58 PHE A O 1
ATOM 479 N N . SER A 1 79 ? 4.776 68.540 0.861 1.000 8.948 59 SER A N 1
ATOM 480 C CA . SER A 1 79 ? 4.001 69.499 1.612 1.000 8.729 59 SER A CA 1
ATOM 481 C C . SER A 1 79 ? 2.652 68.889 2.004 1.000 9.167 59 SER A C 1
ATOM 482 O O . SER A 1 79 ? 2.328 68.768 3.186 1.000 8.851 59 SER A O 1
ATOM 485 N N . SER A 1 80 ? 1.871 68.489 0.996 1.000 9.898 60 SER A N 1
ATOM 486 C CA . SER A 1 80 ? 0.524 68.005 1.235 1.000 10.488 60 SER A CA 1
ATOM 487 C C . SER A 1 80 ? 0.552 66.869 2.255 1.000 11.364 60 SER A C 1
ATOM 488 O O . SER A 1 80 ? -0.191 66.918 3.244 1.000 11.811 60 SER A O 1
ATOM 491 N N . TYR A 1 81 ? 1.414 65.859 2.027 1.000 11.206 61 TYR A N 1
ATOM 492 C CA . TYR A 1 81 ? 1.582 64.787 2.995 1.000 11.195 61 TYR A CA 1
ATOM 493 C C . TYR A 1 81 ? 1.760 65.373 4.402 1.000 11.721 61 TYR A C 1
ATOM 494 O O . TYR A 1 81 ? 1.080 64.937 5.327 1.000 12.461 61 TYR A O 1
ATOM 503 N N . LEU A 1 82 ? 2.631 66.388 4.558 1.000 11.503 62 LEU A N 1
ATOM 504 C CA . LEU A 1 82 ? 2.925 66.912 5.880 1.000 11.328 62 LEU A CA 1
ATOM 505 C C . LEU A 1 82 ? 1.689 67.571 6.478 1.000 11.793 62 LEU A C 1
ATOM 506 O O . LEU A 1 82 ? 1.443 67.453 7.677 1.000 11.917 62 LEU A O 1
ATOM 511 N N . VAL A 1 83 ? 0.911 68.272 5.648 1.000 12.003 63 VAL A N 1
ATOM 512 C CA . VAL A 1 83 ? -0.307 68.893 6.146 1.000 11.980 63 VAL A CA 1
ATOM 513 C C . VAL A 1 83 ? -1.158 67.829 6.825 1.000 12.665 63 VAL A C 1
ATOM 514 O O . VAL A 1 83 ? -1.440 67.924 8.022 1.000 12.873 63 VAL A O 1
ATOM 518 N N . LYS A 1 84 ? -1.503 66.777 6.067 1.000 12.935 64 LYS A N 1
ATOM 519 C CA . LYS A 1 84 ? -2.344 65.722 6.611 1.000 12.966 64 LYS A CA 1
ATOM 520 C C . LYS A 1 84 ? -1.620 64.905 7.690 1.000 13.008 64 LYS A C 1
ATOM 521 O O . LYS A 1 84 ? -2.246 64.488 8.655 1.000 13.317 64 LYS A O 1
ATOM 527 N N . HIS A 1 85 ? -0.303 64.726 7.564 1.000 12.337 65 HIS A N 1
ATOM 528 C CA . HIS A 1 85 ? 0.447 63.918 8.516 1.000 12.845 65 HIS A CA 1
ATOM 529 C C . HIS A 1 85 ? 0.597 64.619 9.864 1.000 13.723 65 HIS A C 1
ATOM 530 O O . HIS A 1 85 ? 0.678 63.962 10.904 1.000 13.954 65 HIS A O 1
ATOM 537 N N . SER A 1 86 ? 0.619 65.963 9.852 1.000 13.875 66 SER A N 1
ATOM 538 C CA . SER A 1 86 ? 0.839 66.721 11.073 1.000 14.020 66 SER A CA 1
ATOM 539 C C . SER A 1 86 ? -0.359 66.579 12.022 1.000 16.117 66 SER A C 1
ATOM 540 O O . SER A 1 86 ? -0.233 66.817 13.227 1.000 17.392 66 SER A O 1
ATOM 543 N N . GLN A 1 87 ? -1.518 66.191 11.458 1.000 16.698 67 GLN A N 1
ATOM 544 C CA . GLN A 1 87 ? -2.763 66.092 12.199 1.000 16.684 67 GLN A CA 1
ATOM 545 C C . GLN A 1 87 ? -3.105 64.640 12.494 1.000 16.911 67 GLN A C 1
ATOM 546 O O . GLN A 1 87 ? -4.216 64.360 12.945 1.000 16.523 67 GLN A O 1
ATOM 552 N N . ASP A 1 88 ? -2.163 63.736 12.207 1.000 17.806 68 ASP A N 1
ATOM 553 C CA . ASP A 1 88 ? -2.347 62.286 12.253 1.000 18.728 68 ASP A CA 1
ATOM 554 C C . ASP A 1 88 ? -3.643 61.855 11.557 1.000 18.310 68 ASP A C 1
ATOM 555 O O . ASP A 1 88 ? -4.290 60.908 11.979 1.000 18.868 68 ASP A O 1
ATOM 560 N N . SER A 1 89 ? -3.985 62.507 10.449 1.000 17.180 69 SER A N 1
ATOM 561 C CA . SER A 1 89 ? -5.136 62.101 9.667 1.000 17.721 69 SER A CA 1
ATOM 562 C C . SER A 1 89 ? -4.766 62.086 8.185 1.000 16.626 69 SER A C 1
ATOM 563 O O . SER A 1 89 ? -5.466 62.662 7.361 1.000 16.787 69 SER A O 1
ATOM 566 N N . CYS A 1 90 ? -3.628 61.443 7.890 1.000 15.564 70 CYS A N 1
ATOM 567 C CA . CYS A 1 90 ? -3.229 61.145 6.531 1.000 15.084 70 CYS A CA 1
ATOM 568 C C . CYS A 1 90 ? -3.382 59.653 6.303 1.000 13.969 70 CYS A C 1
ATOM 569 O O . CYS A 1 90 ? -2.995 58.857 7.158 1.000 13.668 70 CYS A O 1
ATOM 572 N N . PRO A 1 91 ? -3.993 59.245 5.166 1.000 13.635 71 PRO A N 1
ATOM 573 C CA . PRO A 1 91 ? -4.147 57.828 4.829 1.000 13.725 71 PRO A CA 1
ATOM 574 C C . PRO A 1 91 ? -2.839 57.091 4.574 1.000 13.128 71 PRO A C 1
ATOM 575 O O . PRO A 1 91 ? -2.801 55.864 4.635 1.000 13.452 71 PRO A O 1
ATOM 579 N N . TYR A 1 92 ? -1.778 57.855 4.293 1.000 12.027 72 TYR A N 1
ATOM 580 C CA . TYR A 1 92 ? -0.490 57.290 3.916 1.000 11.396 72 TYR A CA 1
ATOM 581 C C . TYR A 1 92 ? 0.538 57.537 5.018 1.000 10.858 72 TYR A C 1
ATOM 582 O O . TYR A 1 92 ? 0.398 58.463 5.812 1.000 11.422 72 TYR A O 1
ATOM 591 N N . ILE A 1 93 ? 1.577 56.698 5.037 1.000 9.928 73 ILE A N 1
ATOM 592 C CA . ILE A 1 93 ? 2.774 56.944 5.824 1.000 9.429 73 ILE A CA 1
ATOM 593 C C . ILE A 1 93 ? 3.927 57.093 4.842 1.000 9.346 73 ILE A C 1
ATOM 594 O O . ILE A 1 93 ? 4.021 56.359 3.859 1.000 9.494 73 ILE A O 1
ATOM 599 N N . GLY A 1 94 ? 4.789 58.072 5.092 1.000 9.348 74 GLY A N 1
ATOM 600 C CA . GLY A 1 94 ? 5.845 58.380 4.138 1.000 9.030 74 GLY A CA 1
ATOM 601 C C . GLY A 1 94 ? 7.063 57.497 4.351 1.000 8.749 74 GLY A C 1
ATOM 602 O O . GLY A 1 94 ? 7.234 56.961 5.438 1.000 8.941 74 GLY A O 1
ATOM 603 N N . ILE A 1 95 ? 7.852 57.313 3.285 1.000 8.299 75 ILE A N 1
ATOM 604 C CA . ILE A 1 95 ? 9.181 56.727 3.352 1.000 8.033 75 ILE A CA 1
ATOM 605 C C . ILE A 1 95 ? 10.140 57.714 2.691 1.000 7.963 75 ILE A C 1
ATOM 606 O O . ILE A 1 95 ? 9.739 58.469 1.819 1.000 7.888 75 ILE A O 1
ATOM 611 N N . PRO A 1 96 ? 11.429 57.772 3.078 1.000 8.044 76 PRO A N 1
ATOM 612 C CA . PRO A 1 96 ? 12.345 58.758 2.529 1.000 8.283 76 PRO A CA 1
ATOM 613 C C . PRO A 1 96 ? 12.873 58.436 1.124 1.000 9.079 76 PRO A C 1
ATOM 614 O O . PRO A 1 96 ? 14.098 58.409 0.907 1.000 10.014 76 PRO A O 1
ATOM 618 N N . VAL A 1 97 ? 11.943 58.212 0.176 1.000 8.851 77 VAL A N 1
ATOM 619 C CA . VAL A 1 97 ? 12.295 58.082 -1.225 1.000 8.699 77 VAL A CA 1
ATOM 620 C C . VAL A 1 97 ? 11.962 59.389 -1.905 1.000 8.457 77 VAL A C 1
ATOM 621 O O . VAL A 1 97 ? 10.792 59.657 -2.176 1.000 8.700 77 VAL A O 1
ATOM 625 N N . PHE A 1 98 ? 12.994 60.183 -2.171 1.000 8.610 78 PHE A N 1
ATOM 626 C CA . PHE A 1 98 ? 12.804 61.536 -2.679 1.000 8.650 78 PHE A CA 1
ATOM 627 C C . PHE A 1 98 ? 12.894 61.529 -4.209 1.000 9.131 78 PHE A C 1
ATOM 628 O O . PHE A 1 98 ? 13.847 62.056 -4.788 1.000 9.237 78 PHE A O 1
ATOM 636 N N . VAL A 1 99 ? 11.885 60.911 -4.854 1.000 9.534 79 VAL A N 1
ATOM 637 C CA . VAL A 1 99 ? 11.836 60.767 -6.292 1.000 9.727 79 VAL A CA 1
ATOM 638 C C . VAL A 1 99 ? 11.754 62.134 -6.966 1.000 10.108 79 VAL A C 1
ATOM 639 O O . VAL A 1 99 ? 11.868 62.199 -8.197 1.000 10.198 79 VAL A O 1
ATOM 643 N N . SER A 1 100 ? 11.554 63.207 -6.179 1.000 10.640 80 SER A N 1
ATOM 644 C CA . SER A 1 100 ? 11.598 64.543 -6.749 1.000 11.131 80 SER A CA 1
ATOM 645 C C . SER A 1 100 ? 12.429 65.502 -5.898 1.000 11.364 80 SER A C 1
ATOM 646 O O . SER A 1 100 ? 12.051 65.864 -4.776 1.000 11.586 80 SER A O 1
ATOM 649 N N . ARG A 1 101 ? 13.554 65.931 -6.478 1.000 11.137 81 ARG A N 1
ATOM 650 C CA . ARG A 1 101 ? 14.374 66.969 -5.888 1.000 10.922 81 ARG A CA 1
ATOM 651 C C . ARG A 1 101 ? 14.713 67.959 -6.987 1.000 11.119 81 ARG A C 1
ATOM 652 O O . ARG A 1 101 ? 14.695 67.592 -8.150 1.000 11.464 81 ARG A O 1
ATOM 660 N N . ALA A 1 102 ? 14.987 69.208 -6.607 1.000 10.995 82 ALA A N 1
ATOM 661 C CA . ALA A 1 102 ? 15.298 70.263 -7.558 1.000 11.024 82 ALA A CA 1
ATOM 662 C C . ALA A 1 102 ? 15.304 71.599 -6.832 1.000 11.647 82 ALA A C 1
ATOM 663 O O . ALA A 1 102 ? 14.544 71.831 -5.901 1.000 11.799 82 ALA A O 1
ATOM 665 N N . PHE A 1 103 ? 16.199 72.483 -7.258 1.000 12.161 83 PHE A N 1
ATOM 666 C CA . PHE A 1 103 ? 16.204 73.833 -6.745 1.000 12.833 83 PHE A CA 1
ATOM 667 C C . PHE A 1 103 ? 15.052 74.564 -7.396 1.000 12.936 83 PHE A C 1
ATOM 668 O O . PHE A 1 103 ? 14.750 74.329 -8.556 1.000 13.286 83 PHE A O 1
ATOM 676 N N . ARG A 1 104 ? 14.420 75.451 -6.641 1.000 13.546 84 ARG A N 1
ATOM 677 C CA . ARG A 1 104 ? 13.254 76.109 -7.182 1.000 13.713 84 ARG A CA 1
ATOM 678 C C . ARG A 1 104 ? 13.523 77.600 -7.264 1.000 15.539 84 ARG A C 1
ATOM 679 O O . ARG A 1 104 ? 12.602 78.403 -7.098 1.000 17.237 84 ARG A O 1
ATOM 687 N N . HIS A 1 105 ? 14.783 77.947 -7.547 1.000 16.328 85 HIS A N 1
ATOM 688 C CA . HIS A 1 105 ? 15.094 79.321 -7.895 1.000 18.415 85 HIS A CA 1
ATOM 689 C C . HIS A 1 105 ? 14.411 79.629 -9.228 1.000 19.764 85 HIS A C 1
ATOM 690 O O . HIS A 1 105 ? 13.912 80.740 -9.454 1.000 22.405 85 HIS A O 1
ATOM 697 N N . THR A 1 106 ? 14.363 78.602 -10.093 1.000 18.939 86 THR A N 1
ATOM 698 C CA . THR A 1 106 ? 13.797 78.728 -11.426 1.000 18.971 86 THR A CA 1
ATOM 699 C C . THR A 1 106 ? 12.275 78.807 -11.320 1.000 20.059 86 THR A C 1
ATOM 700 O O . THR A 1 106 ? 11.570 78.908 -12.328 1.000 23.162 86 THR A O 1
ATOM 704 N N . SER A 1 107 ? 11.763 78.773 -10.090 1.000 18.578 87 SER A N 1
ATOM 705 C CA . SER A 1 107 ? 10.343 78.601 -9.891 1.000 17.797 87 SER A CA 1
ATOM 706 C C . SER A 1 107 ? 9.622 79.944 -9.901 1.000 17.799 87 SER A C 1
ATOM 707 O O . SER A 1 107 ? 8.396 80.020 -9.963 1.000 18.385 87 SER A O 1
ATOM 710 N N . ILE A 1 108 ? 10.404 81.015 -9.794 1.000 17.806 88 ILE A N 1
ATOM 711 C CA . ILE A 1 108 ? 9.878 82.345 -9.553 1.000 17.286 88 ILE A CA 1
ATOM 712 C C . ILE A 1 108 ? 10.042 83.165 -10.819 1.000 17.345 88 ILE A C 1
ATOM 713 O O . ILE A 1 108 ? 11.164 83.516 -11.189 1.000 17.419 88 ILE A O 1
ATOM 718 N N . TYR A 1 109 ? 8.896 83.439 -11.462 1.000 17.404 89 TYR A N 1
ATOM 719 C CA . TYR A 1 109 ? 8.775 84.330 -12.607 1.000 17.516 89 TYR A CA 1
ATOM 720 C C . TYR A 1 109 ? 8.218 85.661 -12.106 1.000 18.252 89 TYR A C 1
ATOM 721 O O . TYR A 1 109 ? 7.355 85.699 -11.223 1.000 18.670 89 TYR A O 1
ATOM 730 N N . VAL A 1 110 ? 8.744 86.754 -12.666 1.000 18.867 90 VAL A N 1
ATOM 731 C CA . VAL A 1 110 ? 8.304 88.099 -12.336 1.000 18.962 90 VAL A CA 1
ATOM 732 C C . VAL A 1 110 ? 8.176 88.914 -13.621 1.000 19.173 90 VAL A C 1
ATOM 733 O O . VAL A 1 110 ? 8.691 88.535 -14.673 1.000 18.824 90 VAL A O 1
ATOM 737 N N . ARG A 1 111 ? 7.519 90.067 -13.509 1.000 19.255 91 ARG A N 1
ATOM 738 C CA . ARG A 1 111 ? 7.553 91.044 -14.583 1.000 20.424 91 ARG A CA 1
ATOM 739 C C . ARG A 1 111 ? 8.803 91.897 -14.442 1.000 19.619 91 ARG A C 1
ATOM 740 O O . ARG A 1 111 ? 8.845 92.788 -13.604 1.000 19.023 91 ARG A O 1
ATOM 748 N N . LYS A 1 112 ? 9.809 91.601 -15.274 1.000 20.444 92 LYS A N 1
ATOM 749 C CA . LYS A 1 112 ? 11.132 92.198 -15.164 1.000 21.450 92 LYS A CA 1
ATOM 750 C C . LYS A 1 112 ? 11.054 93.708 -15.367 1.000 23.720 92 LYS A C 1
ATOM 751 O O . LYS A 1 112 ? 11.954 94.418 -14.932 1.000 24.341 92 LYS A O 1
ATOM 757 N N . ASP A 1 113 ? 9.960 94.183 -15.975 1.000 25.597 93 ASP A N 1
ATOM 758 C CA . ASP A 1 113 ? 9.722 95.602 -16.202 1.000 29.369 93 ASP A CA 1
ATOM 759 C C . ASP A 1 113 ? 9.392 96.336 -14.892 1.000 33.689 93 ASP A C 1
ATOM 760 O O . ASP A 1 113 ? 9.430 97.568 -14.840 1.000 35.386 93 ASP A O 1
ATOM 765 N N . ARG A 1 114 ? 9.087 95.579 -13.823 1.000 34.177 94 ARG A N 1
ATOM 766 C CA . ARG A 1 114 ? 8.688 96.124 -12.534 1.000 33.935 94 ARG A CA 1
ATOM 767 C C . ARG A 1 114 ? 9.728 95.763 -11.475 1.000 37.766 94 ARG A C 1
ATOM 768 O O . ARG A 1 114 ? 10.207 96.636 -10.748 1.000 40.498 94 ARG A O 1
ATOM 776 N N . ILE A 1 115 ? 10.076 94.469 -11.402 1.000 36.698 95 ILE A N 1
ATOM 777 C CA . ILE A 1 115 ? 10.954 93.959 -10.362 1.000 36.166 95 ILE A CA 1
ATOM 778 C C . ILE A 1 115 ? 12.402 93.927 -10.855 1.000 37.578 95 ILE A C 1
ATOM 779 O O . ILE A 1 115 ? 12.752 93.126 -11.719 1.000 39.036 95 ILE A O 1
ATOM 784 N N . GLN A 1 116 ? 13.242 94.781 -10.261 1.000 39.566 96 GLN A N 1
ATOM 785 C CA . GLN A 1 116 ? 14.669 94.751 -10.568 1.000 42.983 96 GLN A CA 1
ATOM 786 C C . GLN A 1 116 ? 15.354 93.645 -9.774 1.000 39.619 96 GLN A C 1
ATOM 787 O O . GLN A 1 116 ? 16.179 92.915 -10.310 1.000 42.508 96 GLN A O 1
ATOM 793 N N . ARG A 1 117 ? 14.986 93.527 -8.503 1.000 42.654 97 ARG A N 1
ATOM 794 C CA . ARG A 1 117 ? 15.713 92.720 -7.518 1.000 44.009 97 ARG A CA 1
ATOM 795 C C . ARG A 1 117 ? 14.686 92.069 -6.591 1.000 38.310 97 ARG A C 1
ATOM 796 O O . ARG A 1 117 ? 13.641 92.665 -6.348 1.000 36.441 97 ARG A O 1
ATOM 804 N N . PRO A 1 118 ? 14.933 90.864 -6.029 1.000 35.909 98 PRO A N 1
ATOM 805 C CA . PRO A 1 118 ? 13.932 90.177 -5.205 1.000 35.185 98 PRO A CA 1
ATOM 806 C C . PRO A 1 118 ? 13.197 90.983 -4.132 1.000 35.081 98 PRO A C 1
ATOM 807 O O . PRO A 1 118 ? 11.991 90.790 -3.928 1.000 34.722 98 PRO A O 1
ATOM 811 N N . GLU A 1 119 ? 13.916 91.904 -3.472 1.000 34.558 99 GLU A N 1
ATOM 812 C CA . GLU A 1 119 ? 13.376 92.659 -2.354 1.000 33.808 99 GLU A CA 1
ATOM 813 C C . GLU A 1 119 ? 12.164 93.491 -2.774 1.000 37.291 99 GLU A C 1
ATOM 814 O O . GLU A 1 119 ? 11.391 93.885 -1.898 1.000 38.985 99 GLU A O 1
ATOM 820 N N . ASP A 1 120 ? 12.008 93.744 -4.093 1.000 39.440 100 ASP A N 1
ATOM 821 C CA . ASP A 1 120 ? 10.960 94.605 -4.624 1.000 40.800 100 ASP A CA 1
ATOM 822 C C . ASP A 1 120 ? 9.579 93.954 -4.499 1.000 40.188 100 ASP A C 1
ATOM 823 O O . ASP A 1 120 ? 8.566 94.638 -4.652 1.000 41.705 100 ASP A O 1
ATOM 828 N N . LEU A 1 121 ? 9.548 92.645 -4.213 1.000 35.983 101 LEU A N 1
ATOM 829 C CA . LEU A 1 121 ? 8.308 91.879 -4.201 1.000 31.935 101 LEU A CA 1
ATOM 830 C C . LEU A 1 121 ? 7.503 92.131 -2.926 1.000 31.059 101 LEU A C 1
ATOM 831 O O . LEU A 1 121 ? 6.344 91.717 -2.857 1.000 30.192 101 LEU A O 1
ATOM 836 N N . LYS A 1 122 ? 8.123 92.784 -1.915 1.000 30.365 102 LYS A N 1
ATOM 837 C CA . LYS A 1 122 ? 7.407 93.193 -0.717 1.000 28.740 102 LYS A CA 1
ATOM 838 C C . LYS A 1 122 ? 6.161 93.964 -1.140 1.000 27.834 102 LYS A C 1
ATOM 839 O O . LYS A 1 122 ? 6.257 94.920 -1.905 1.000 30.782 102 LYS A O 1
ATOM 845 N N . GLY A 1 123 ? 4.997 93.508 -0.668 1.000 25.876 103 GLY A N 1
ATOM 846 C CA . GLY A 1 123 ? 3.745 94.237 -0.810 1.000 27.852 103 GLY A CA 1
ATOM 847 C C . GLY A 1 123 ? 3.208 94.259 -2.242 1.000 27.743 103 GLY A C 1
ATOM 848 O O . GLY A 1 123 ? 2.415 95.127 -2.602 1.000 28.822 103 GLY A O 1
ATOM 849 N N . LYS A 1 124 ? 3.642 93.293 -3.057 1.000 28.353 104 LYS A N 1
ATOM 850 C CA . LYS A 1 124 ? 3.133 93.150 -4.410 1.000 28.674 104 LYS A CA 1
ATOM 851 C C . LYS A 1 124 ? 2.107 92.020 -4.432 1.000 27.555 104 LYS A C 1
ATOM 852 O O . LYS A 1 124 ? 1.823 91.401 -3.400 1.000 26.784 104 LYS A O 1
ATOM 858 N N . ARG A 1 125 ? 1.562 91.769 -5.630 1.000 26.306 105 ARG A N 1
ATOM 859 C CA . ARG A 1 125 ? 0.651 90.663 -5.854 1.000 25.500 105 ARG A CA 1
ATOM 860 C C . ARG A 1 125 ? 1.421 89.547 -6.566 1.000 24.479 105 ARG A C 1
ATOM 861 O O . ARG A 1 125 ? 1.860 89.730 -7.699 1.000 28.653 105 ARG A O 1
ATOM 869 N N . ILE A 1 126 ? 1.610 88.408 -5.880 1.000 20.426 106 ILE A N 1
ATOM 870 C CA . ILE A 1 126 ? 2.232 87.207 -6.432 1.000 17.051 106 ILE A CA 1
ATOM 871 C C . ILE A 1 126 ? 1.109 86.198 -6.658 1.000 15.703 106 ILE A C 1
ATOM 872 O O . ILE A 1 126 ? 0.215 86.067 -5.822 1.000 17.569 106 ILE A O 1
ATOM 877 N N . GLY A 1 127 ? 1.176 85.463 -7.765 1.000 14.365 107 GLY A N 1
ATOM 878 C CA . GLY A 1 127 ? 0.189 84.430 -8.027 1.000 12.827 107 GLY A CA 1
ATOM 879 C C . GLY A 1 127 ? 0.792 83.037 -7.845 1.000 12.248 107 GLY A C 1
ATOM 880 O O . GLY A 1 127 ? 1.966 82.819 -8.171 1.000 11.757 107 GLY A O 1
ATOM 881 N N . LEU A 1 128 ? -0.020 82.115 -7.313 1.000 11.892 108 LEU A N 1
ATOM 882 C CA . LEU A 1 128 ? 0.362 80.712 -7.263 1.000 11.907 108 LEU A CA 1
ATOM 883 C C . LEU A 1 128 ? -0.854 79.840 -7.549 1.000 11.877 108 LEU A C 1
ATOM 884 O O . LEU A 1 128 ? -1.980 80.302 -7.406 1.000 12.149 108 LEU A O 1
ATOM 889 N N . PRO A 1 129 ? -0.669 78.585 -8.030 1.000 11.828 109 PRO A N 1
ATOM 890 C CA . PRO A 1 129 ? -1.799 77.694 -8.314 1.000 11.760 109 PRO A CA 1
ATOM 891 C C . PRO A 1 129 ? -2.515 77.233 -7.050 1.000 11.935 109 PRO A C 1
ATOM 892 O O . PRO A 1 129 ? -3.722 77.146 -7.027 1.000 12.639 109 PRO A O 1
ATOM 896 N N . GLU A 1 130 ? -1.755 76.889 -6.018 1.000 12.324 110 GLU A N 1
ATOM 897 C CA . GLU A 1 130 ? -2.260 76.572 -4.699 1.000 12.740 110 GLU A CA 1
ATOM 898 C C . GLU A 1 130 ? -1.142 76.977 -3.747 1.000 13.809 110 GLU A C 1
ATOM 899 O O . GLU A 1 130 ? 0.032 76.926 -4.121 1.000 14.458 110 GLU A O 1
ATOM 905 N N . TYR A 1 131 ? -1.510 77.378 -2.527 1.000 14.466 111 TYR A N 1
ATOM 906 C CA . TYR A 1 131 ? -0.554 77.908 -1.565 1.000 15.152 111 TYR A CA 1
ATOM 907 C C . TYR A 1 131 ? 0.339 76.789 -1.033 1.000 15.378 111 TYR A C 1
ATOM 908 O O . TYR A 1 131 ? 1.510 77.012 -0.786 1.000 15.715 111 TYR A O 1
ATOM 917 N N . GLN A 1 132 ? -0.214 75.582 -0.891 1.000 15.930 112 GLN A N 1
ATOM 918 C CA . GLN A 1 132 ? 0.446 74.559 -0.112 1.000 15.848 112 GLN A CA 1
ATOM 919 C C . GLN A 1 132 ? 1.364 73.699 -0.961 1.000 16.003 112 GLN A C 1
ATOM 920 O O . GLN A 1 132 ? 1.705 72.597 -0.537 1.000 16.783 112 GLN A O 1
ATOM 926 N N . LEU A 1 133 ? 1.751 74.161 -2.142 1.000 16.289 113 LEU A N 1
ATOM 927 C CA . LEU A 1 133 ? 2.526 73.342 -3.069 1.000 16.504 113 LEU A CA 1
ATOM 928 C C . LEU A 1 133 ? 3.978 73.253 -2.622 1.000 15.553 113 LEU A C 1
ATOM 929 O O . LEU A 1 133 ? 4.576 74.219 -2.174 1.000 15.019 113 LEU A O 1
ATOM 934 N N . THR A 1 134 ? 4.573 72.083 -2.818 1.000 15.226 114 THR A N 1
ATOM 935 C CA . THR A 1 134 ? 5.883 71.835 -2.237 1.000 15.225 114 THR A CA 1
ATOM 936 C C . THR A 1 134 ? 6.901 72.872 -2.715 1.000 15.453 114 THR A C 1
ATOM 937 O O . THR A 1 134 ? 7.681 73.388 -1.915 1.000 15.463 114 THR A O 1
ATOM 941 N N . ALA A 1 135 ? 6.894 73.180 -4.018 1.000 15.916 115 ALA A N 1
ATOM 942 C CA . ALA A 1 135 ? 7.866 74.120 -4.557 1.000 16.614 115 ALA A CA 1
ATOM 943 C C . ALA A 1 135 ? 7.653 75.515 -3.968 1.000 17.384 115 ALA A C 1
ATOM 944 O O . ALA A 1 135 ? 8.612 76.180 -3.557 1.000 18.553 115 ALA A O 1
ATOM 946 N N . ASN A 1 136 ? 6.387 75.921 -3.859 1.000 17.577 116 ASN A N 1
ATOM 947 C CA . ASN A 1 136 ? 6.007 77.191 -3.253 1.000 17.221 116 ASN A CA 1
ATOM 948 C C . ASN A 1 136 ? 6.579 77.351 -1.846 1.000 16.445 116 ASN A C 1
ATOM 949 O O . ASN A 1 136 ? 6.935 78.454 -1.447 1.000 17.235 116 ASN A O 1
ATOM 954 N N . VAL A 1 137 ? 6.651 76.252 -1.093 1.000 14.665 117 VAL A N 1
ATOM 955 C CA . VAL A 1 137 ? 7.203 76.333 0.244 1.000 13.986 117 VAL A CA 1
ATOM 956 C C . VAL A 1 137 ? 8.685 76.693 0.147 1.000 13.309 117 VAL A C 1
ATOM 957 O O . VAL A 1 137 ? 9.131 77.642 0.790 1.000 14.376 117 VAL A O 1
ATOM 961 N N . TRP A 1 138 ? 9.441 75.964 -0.677 1.000 11.640 118 TRP A N 1
ATOM 962 C CA . TRP A 1 138 ? 10.848 76.278 -0.836 1.000 11.029 118 TRP A CA 1
ATOM 963 C C . TRP A 1 138 ? 11.039 77.700 -1.364 1.000 11.436 118 TRP A C 1
ATOM 964 O O . TRP A 1 138 ? 11.956 78.403 -0.928 1.000 11.438 118 TRP A O 1
ATOM 975 N N . ALA A 1 139 ? 10.154 78.123 -2.278 1.000 11.745 119 ALA A N 1
ATOM 976 C CA . ALA A 1 139 ? 10.281 79.428 -2.898 1.000 12.692 119 ALA A CA 1
ATOM 977 C C . ALA A 1 139 ? 10.076 80.552 -1.880 1.000 13.597 119 ALA A C 1
ATOM 978 O O . ALA A 1 139 ? 10.859 81.497 -1.847 1.000 14.029 119 ALA A O 1
ATOM 980 N N . ARG A 1 140 ? 9.020 80.450 -1.052 1.000 14.175 120 ARG A N 1
ATOM 981 C CA . ARG A 1 140 ? 8.700 81.479 -0.071 1.000 15.216 120 ARG A CA 1
ATOM 982 C C . ARG A 1 140 ? 9.787 81.534 0.991 1.000 15.515 120 ARG A C 1
ATOM 983 O O . ARG A 1 140 ? 10.031 82.596 1.560 1.000 16.144 120 ARG A O 1
ATOM 991 N N . ALA A 1 141 ? 10.433 80.390 1.224 1.000 15.900 121 ALA A N 1
ATOM 992 C CA . ALA A 1 141 ? 11.508 80.282 2.197 1.000 16.624 121 ALA A CA 1
ATOM 993 C C . ALA A 1 141 ? 12.716 81.068 1.695 1.000 16.732 121 ALA A C 1
ATOM 994 O O . ALA A 1 141 ? 13.408 81.698 2.498 1.000 17.194 121 ALA A O 1
ATOM 996 N N . ILE A 1 142 ? 12.958 81.025 0.375 1.000 16.742 122 ILE A N 1
ATOM 997 C CA . ILE A 1 142 ? 14.077 81.763 -0.177 1.000 17.380 122 ILE A CA 1
ATOM 998 C C . ILE A 1 142 ? 13.812 83.254 0.004 1.000 19.249 122 ILE A C 1
ATOM 999 O O . ILE A 1 142 ? 14.690 84.005 0.431 1.000 20.152 122 ILE A O 1
ATOM 1004 N N . LEU A 1 143 ? 12.582 83.666 -0.316 1.000 19.661 123 LEU A N 1
ATOM 1005 C CA . LEU A 1 143 ? 12.218 85.073 -0.315 1.000 19.515 123 LEU A CA 1
ATOM 1006 C C . LEU A 1 143 ? 12.290 85.645 1.105 1.000 19.574 123 LEU A C 1
ATOM 1007 O O . LEU A 1 143 ? 12.732 86.779 1.290 1.000 17.854 123 LEU A O 1
ATOM 1012 N N . GLU A 1 144 ? 11.861 84.848 2.094 1.000 21.040 124 GLU A N 1
ATOM 1013 C CA . GLU A 1 144 ? 11.998 85.181 3.506 1.000 20.812 124 GLU A CA 1
ATOM 1014 C C . GLU A 1 144 ? 13.476 85.185 3.891 1.000 21.102 124 GLU A C 1
ATOM 1015 O O . GLU A 1 144 ? 14.053 86.244 4.124 1.000 22.361 124 GLU A O 1
ATOM 1021 N N . ALA A 1 145 ? 14.093 84.000 3.890 1.000 19.918 125 ALA A N 1
ATOM 1022 C CA . ALA A 1 145 ? 15.413 83.801 4.468 1.000 18.202 125 ALA A CA 1
ATOM 1023 C C . ALA A 1 145 ? 16.456 84.717 3.840 1.000 17.475 125 ALA A C 1
ATOM 1024 O O . ALA A 1 145 ? 17.488 84.920 4.459 1.000 17.378 125 ALA A O 1
ATOM 1026 N N . ASP A 1 146 ? 16.253 85.240 2.626 1.000 18.004 126 ASP A N 1
ATOM 1027 C CA . ASP A 1 146 ? 17.392 86.002 2.108 1.000 19.191 126 ASP A CA 1
ATOM 1028 C C . ASP A 1 146 ? 17.014 87.242 1.300 1.000 19.903 126 ASP A C 1
ATOM 1029 O O . ASP A 1 146 ? 17.883 87.842 0.668 1.000 19.292 126 ASP A O 1
ATOM 1034 N N . HIS A 1 147 ? 15.768 87.704 1.473 1.000 20.668 127 HIS A N 1
ATOM 1035 C CA . HIS A 1 147 ? 15.372 88.991 0.910 1.000 20.741 127 HIS A CA 1
ATOM 1036 C C . HIS A 1 147 ? 14.437 89.719 1.887 1.000 22.354 127 HIS A C 1
ATOM 1037 O O . HIS A 1 147 ? 14.210 90.924 1.761 1.000 22.380 127 HIS A O 1
ATOM 1044 N N . GLY A 1 148 ? 13.975 89.002 2.913 1.000 23.045 128 GLY A N 1
ATOM 1045 C CA . GLY A 1 148 ? 13.120 89.575 3.934 1.000 24.966 128 GLY A CA 1
ATOM 1046 C C . GLY A 1 148 ? 11.678 89.711 3.459 1.000 26.759 128 GLY A C 1
ATOM 1047 O O . GLY A 1 148 ? 10.904 90.448 4.060 1.000 31.722 128 GLY A O 1
ATOM 1048 N N . VAL A 1 149 ? 11.313 88.964 2.413 1.000 25.554 129 VAL A N 1
ATOM 1049 C CA . VAL A 1 149 ? 9.954 89.008 1.902 1.000 24.846 129 VAL A CA 1
ATOM 1050 C C . VAL A 1 149 ? 9.164 87.857 2.513 1.000 25.657 129 VAL A C 1
ATOM 1051 O O . VAL A 1 149 ? 9.262 86.723 2.057 1.000 27.768 129 VAL A O 1
ATOM 1055 N N . ARG A 1 150 ? 8.409 88.161 3.571 1.000 26.250 130 ARG A N 1
ATOM 1056 C CA . ARG A 1 150 ? 7.717 87.147 4.354 1.000 25.813 130 ARG A CA 1
ATOM 1057 C C . ARG A 1 150 ? 6.335 86.927 3.764 1.000 24.747 130 ARG A C 1
ATOM 1058 O O . ARG A 1 150 ? 5.713 87.875 3.317 1.000 24.839 130 ARG A O 1
ATOM 1066 N N . PRO A 1 151 ? 5.835 85.676 3.742 1.000 23.252 131 PRO A N 1
ATOM 1067 C CA . PRO A 1 151 ? 4.450 85.369 3.371 1.000 23.674 131 PRO A CA 1
ATOM 1068 C C . PRO A 1 151 ? 3.393 86.449 3.626 1.000 24.218 131 PRO A C 1
ATOM 1069 O O . PRO A 1 151 ? 2.539 86.712 2.770 1.000 23.092 131 PRO A O 1
ATOM 1073 N N . CYS A 1 152 ? 3.459 87.083 4.808 1.000 26.864 132 CYS A N 1
ATOM 1074 C CA . CYS A 1 152 ? 2.420 88.019 5.219 1.000 28.689 132 CYS A CA 1
ATOM 1075 C C . CYS A 1 152 ? 2.597 89.377 4.531 1.000 30.753 132 CYS A C 1
ATOM 1076 O O . CYS A 1 152 ? 1.689 90.210 4.562 1.000 32.697 132 CYS A O 1
ATOM 1079 N N . ASP A 1 153 ? 3.772 89.599 3.923 1.000 31.837 133 ASP A N 1
ATOM 1080 C CA . ASP A 1 153 ? 4.102 90.840 3.234 1.000 33.405 133 ASP A CA 1
ATOM 1081 C C . ASP A 1 153 ? 3.623 90.805 1.779 1.000 30.900 133 ASP A C 1
ATOM 1082 O O . ASP A 1 153 ? 4.047 91.625 0.974 1.000 30.079 133 ASP A O 1
ATOM 1087 N N . VAL A 1 154 ? 2.765 89.854 1.418 1.000 27.579 134 VAL A N 1
ATOM 1088 C CA . VAL A 1 154 ? 2.481 89.649 0.007 1.000 27.313 134 VAL A CA 1
ATOM 1089 C C . VAL A 1 154 ? 0.977 89.496 -0.180 1.000 28.707 134 VAL A C 1
ATOM 1090 O O . VAL A 1 154 ? 0.337 88.861 0.656 1.000 28.814 134 VAL A O 1
ATOM 1094 N N . HIS A 1 155 ? 0.431 90.102 -1.248 1.000 31.259 135 HIS A N 1
ATOM 1095 C CA . HIS A 1 155 ? -0.927 89.792 -1.675 1.000 32.752 135 HIS A CA 1
ATOM 1096 C C . HIS A 1 155 ? -0.861 88.558 -2.566 1.000 32.139 135 HIS A C 1
ATOM 1097 O O . HIS A 1 155 ? -0.365 88.622 -3.688 1.000 35.443 135 HIS A O 1
ATOM 1104 N N . TRP A 1 156 ? -1.331 87.429 -2.029 1.000 27.434 136 TRP A N 1
ATOM 1105 C CA . TRP A 1 156 ? -1.315 86.166 -2.748 1.000 25.706 136 TRP A CA 1
ATOM 1106 C C . TRP A 1 156 ? -2.557 86.058 -3.635 1.000 23.552 136 TRP A C 1
ATOM 1107 O O . TRP A 1 156 ? -3.652 86.450 -3.227 1.000 26.635 136 TRP A O 1
ATOM 1118 N N . VAL A 1 157 ? -2.372 85.535 -4.852 1.000 19.700 137 VAL A N 1
ATOM 1119 C CA . VAL A 1 157 ? -3.475 85.302 -5.767 1.000 17.641 137 VAL A CA 1
ATOM 1120 C C . VAL A 1 157 ? -3.418 83.858 -6.259 1.000 16.449 137 VAL A C 1
ATOM 1121 O O . VAL A 1 157 ? -2.415 83.444 -6.837 1.000 15.680 137 VAL A O 1
ATOM 1125 N N . ARG A 1 158 ? -4.496 83.098 -6.015 1.000 15.937 138 ARG A N 1
ATOM 1126 C CA . ARG A 1 158 ? -4.501 81.670 -6.312 1.000 16.290 138 ARG A CA 1
ATOM 1127 C C . ARG A 1 158 ? -5.453 81.377 -7.464 1.000 15.868 138 ARG A C 1
ATOM 1128 O O . ARG A 1 158 ? -6.608 81.777 -7.430 1.000 16.591 138 ARG A O 1
ATOM 1136 N N . GLY A 1 159 ? -4.924 80.693 -8.469 1.000 15.731 139 GLY A N 1
ATOM 1137 C CA . GLY A 1 159 ? -5.644 80.250 -9.644 1.000 16.562 139 GLY A CA 1
ATOM 1138 C C . GLY A 1 159 ? -4.730 79.365 -10.490 1.000 17.486 139 GLY A C 1
ATOM 1139 O O . GLY A 1 159 ? -3.509 79.372 -10.290 1.000 17.717 139 GLY A O 1
ATOM 1140 N N . GLY A 1 160 ? -5.320 78.601 -11.420 1.000 17.939 140 GLY A N 1
ATOM 1141 C CA . GLY A 1 160 ? -4.538 77.660 -12.210 1.000 18.458 140 GLY A CA 1
ATOM 1142 C C . GLY A 1 160 ? -3.536 78.345 -13.142 1.000 18.697 140 GLY A C 1
ATOM 1143 O O . GLY A 1 160 ? -3.660 79.541 -13.411 1.000 19.124 140 GLY A O 1
ATOM 1144 N N . ILE A 1 161 ? -2.551 77.568 -13.632 1.000 17.752 141 ILE A N 1
ATOM 1145 C CA . ILE A 1 161 ? -1.562 78.045 -14.584 1.000 17.263 141 ILE A CA 1
ATOM 1146 C C . ILE A 1 161 ? -2.078 77.866 -16.011 1.000 18.174 141 ILE A C 1
ATOM 1147 O O . ILE A 1 161 ? -1.942 78.782 -16.821 1.000 18.162 141 ILE A O 1
ATOM 1152 N N . GLU A 1 162 ? -2.643 76.680 -16.300 1.000 19.038 142 GLU A N 1
ATOM 1153 C CA . GLU A 1 162 ? -3.145 76.330 -17.625 1.000 20.444 142 GLU A CA 1
ATOM 1154 C C . GLU A 1 162 ? -4.674 76.404 -17.687 1.000 20.473 142 GLU A C 1
ATOM 1155 O O . GLU A 1 162 ? -5.209 76.954 -18.653 1.000 21.118 142 GLU A O 1
ATOM 1161 N N . THR A 1 163 ? -5.353 75.873 -16.650 1.000 19.060 143 THR A N 1
ATOM 1162 C CA . THR A 1 163 ? -6.796 75.930 -16.475 1.000 18.765 143 THR A CA 1
ATOM 1163 C C . THR A 1 163 ? -7.154 76.852 -15.312 1.000 18.660 143 THR A C 1
ATOM 1164 O O . THR A 1 163 ? -6.535 76.792 -14.263 1.000 20.243 143 THR A O 1
ATOM 1168 N N . ALA A 1 164 ? -8.200 77.661 -15.483 1.000 18.386 144 ALA A N 1
ATOM 1169 C CA . ALA A 1 164 ? -8.424 78.796 -14.593 1.000 16.819 144 ALA A CA 1
ATOM 1170 C C . ALA A 1 164 ? -8.876 78.328 -13.214 1.000 15.996 144 ALA A C 1
ATOM 1171 O O . ALA A 1 164 ? -8.445 78.893 -12.217 1.000 15.747 144 ALA A O 1
ATOM 1173 N N . ALA A 1 165 ? -9.717 77.281 -13.153 1.000 15.398 145 ALA A N 1
ATOM 1174 C CA . ALA A 1 165 ? -10.247 76.778 -11.892 1.000 15.714 145 ALA A CA 1
ATOM 1175 C C . ALA A 1 165 ? -9.354 75.672 -11.305 1.000 16.014 145 ALA A C 1
ATOM 1176 O O . ALA A 1 165 ? -9.211 74.597 -11.898 1.000 18.092 145 ALA A O 1
ATOM 1178 N N . ARG A 1 166 ? -8.775 75.934 -10.126 1.000 15.536 146 ARG A N 1
ATOM 1179 C CA . ARG A 1 166 ? -7.907 74.986 -9.441 1.000 14.935 146 ARG A CA 1
ATOM 1180 C C . ARG A 1 166 ? -8.059 75.151 -7.927 1.000 16.339 146 ARG A C 1
ATOM 1181 O O . ARG A 1 166 ? -7.643 76.154 -7.333 1.000 17.133 146 ARG A O 1
ATOM 1189 N N . PRO A 1 167 ? -8.633 74.142 -7.232 1.000 16.699 147 PRO A N 1
ATOM 1190 C CA . PRO A 1 167 ? -8.786 74.219 -5.778 1.000 17.288 147 PRO A CA 1
ATOM 1191 C C . PRO A 1 167 ? -7.463 74.001 -5.032 1.000 17.700 147 PRO A C 1
ATOM 1192 O O . PRO A 1 167 ? -6.544 73.366 -5.553 1.000 19.496 147 PRO A O 1
ATOM 1196 N N . GLU A 1 168 ? -7.370 74.519 -3.805 1.000 16.996 148 GLU A N 1
ATOM 1197 C CA . GLU A 1 168 ? -6.469 73.957 -2.816 1.000 15.673 148 GLU A CA 1
ATOM 1198 C C . GLU A 1 168 ? -6.869 72.498 -2.563 1.000 16.307 148 GLU A C 1
ATOM 1199 O O . GLU A 1 168 ? -8.016 72.232 -2.181 1.000 16.394 148 GLU A O 1
ATOM 1205 N N . LYS A 1 169 ? -5.926 71.561 -2.759 1.000 16.835 149 LYS A N 1
ATOM 1206 C CA . LYS A 1 169 ? -6.269 70.136 -2.754 1.000 17.530 149 LYS A CA 1
ATOM 1207 C C . LYS A 1 169 ? -6.732 69.681 -1.372 1.000 19.382 149 LYS A C 1
ATOM 1208 O O . LYS A 1 169 ? -7.608 68.828 -1.301 1.000 20.959 149 LYS A O 1
ATOM 1214 N N . ILE A 1 170 ? -6.164 70.246 -0.299 1.000 20.646 150 ILE A N 1
ATOM 1215 C CA . ILE A 1 170 ? -6.611 70.001 1.066 1.000 21.213 150 ILE A CA 1
ATOM 1216 C C . ILE A 1 170 ? -6.933 71.355 1.712 1.000 21.507 150 ILE A C 1
ATOM 1217 O O . ILE A 1 170 ? -6.301 72.365 1.393 1.000 19.934 150 ILE A O 1
ATOM 1222 N N . LYS A 1 171 ? -7.898 71.357 2.643 1.000 22.023 151 LYS A N 1
ATOM 1223 C CA . LYS A 1 171 ? -8.280 72.594 3.305 1.000 20.559 151 LYS A CA 1
ATOM 1224 C C . LYS A 1 171 ? -7.120 73.032 4.202 1.000 20.229 151 LYS A C 1
ATOM 1225 O O . LYS A 1 171 ? -6.370 72.170 4.691 1.000 18.537 151 LYS A O 1
ATOM 1231 N N . LEU A 1 172 ? -6.953 74.355 4.372 1.000 20.076 152 LEU A N 1
ATOM 1232 C CA . LEU A 1 172 ? -5.899 74.899 5.223 1.000 19.600 152 LEU A CA 1
ATOM 1233 C C . LEU A 1 172 ? -6.480 75.796 6.310 1.000 20.614 152 LEU A C 1
ATOM 1234 O O . LEU A 1 172 ? -7.466 76.482 6.069 1.000 21.430 152 LEU A O 1
ATOM 1239 N N . ALA A 1 173 ? -5.817 75.828 7.485 1.000 20.693 153 ALA A N 1
ATOM 1240 C CA . ALA A 1 173 ? -5.990 76.894 8.456 1.000 19.093 153 ALA A CA 1
ATOM 1241 C C . ALA A 1 173 ? -4.709 77.728 8.515 1.000 20.190 153 ALA A C 1
ATOM 1242 O O . ALA A 1 173 ? -3.881 77.554 9.389 1.000 20.543 153 ALA A O 1
ATOM 1244 N N . LEU A 1 174 ? -4.527 78.634 7.552 1.000 21.164 154 LEU A N 1
ATOM 1245 C CA . LEU A 1 174 ? -3.412 79.573 7.501 1.000 21.539 154 LEU A CA 1
ATOM 1246 C C . LEU A 1 174 ? -3.667 80.714 8.489 1.000 22.431 154 LEU A C 1
ATOM 1247 O O . LEU A 1 174 ? -4.785 81.225 8.586 1.000 22.260 154 LEU A O 1
ATOM 1252 N N . PRO A 1 175 ? -2.650 81.164 9.263 1.000 22.609 155 PRO A N 1
ATOM 1253 C CA . PRO A 1 175 ? -2.778 82.376 10.084 1.000 25.182 155 PRO A CA 1
ATOM 1254 C C . PRO A 1 175 ? -3.287 83.566 9.270 1.000 29.736 155 PRO A C 1
ATOM 1255 O O . PRO A 1 175 ? -2.979 83.663 8.091 1.000 31.427 155 PRO A O 1
ATOM 1259 N N . SER A 1 176 ? -4.059 84.466 9.899 1.000 34.153 156 SER A N 1
ATOM 1260 C CA . SER A 1 176 ? -4.842 85.426 9.129 1.000 37.557 156 SER A CA 1
ATOM 1261 C C . SER A 1 176 ? -4.027 86.663 8.749 1.000 39.383 156 SER A C 1
ATOM 1262 O O . SER A 1 176 ? -4.584 87.617 8.194 1.000 40.487 156 SER A O 1
ATOM 1265 N N . ASP A 1 177 ? -2.712 86.648 9.015 1.000 40.610 157 ASP A N 1
ATOM 1266 C CA . ASP A 1 177 ? -1.837 87.704 8.522 1.000 42.917 157 ASP A CA 1
ATOM 1267 C C . ASP A 1 177 ? -1.434 87.429 7.066 1.000 43.219 157 ASP A C 1
ATOM 1268 O O . ASP A 1 177 ? -0.857 88.297 6.408 1.000 46.916 157 ASP A O 1
ATOM 1273 N N . ILE A 1 178 ? -1.760 86.221 6.570 1.000 38.855 158 ILE A N 1
ATOM 1274 C CA . ILE A 1 178 ? -1.559 85.783 5.197 1.000 37.184 158 ILE A CA 1
ATOM 1275 C C . ILE A 1 178 ? -2.804 86.154 4.393 1.000 38.596 158 ILE A C 1
ATOM 1276 O O . ILE A 1 178 ? -3.833 85.495 4.514 1.000 42.992 158 ILE A O 1
ATOM 1281 N N . HIS A 1 179 ? -2.706 87.218 3.586 1.000 42.477 159 HIS A N 1
ATOM 1282 C CA . HIS A 1 179 ? -3.818 87.707 2.782 1.000 46.432 159 HIS A CA 1
ATOM 1283 C C . HIS A 1 179 ? -3.781 86.954 1.453 1.000 39.848 159 HIS A C 1
ATOM 1284 O O . HIS A 1 179 ? -2.732 86.904 0.805 1.000 39.272 159 HIS A O 1
ATOM 1291 N N . ILE A 1 180 ? -4.916 86.359 1.052 1.000 33.786 160 ILE A N 1
ATOM 1292 C CA . ILE A 1 180 ? -4.927 85.476 -0.118 1.000 31.851 160 ILE A CA 1
ATOM 1293 C C . ILE A 1 180 ? -6.306 85.454 -0.783 1.000 31.585 160 ILE A C 1
ATOM 1294 O O . ILE A 1 180 ? -7.271 84.967 -0.192 1.000 30.273 160 ILE A O 1
ATOM 1299 N N . GLU A 1 181 ? -6.372 85.941 -2.030 1.000 31.578 161 GLU A N 1
ATOM 1300 C CA . GLU A 1 181 ? -7.639 86.001 -2.757 1.000 34.210 161 GLU A CA 1
ATOM 1301 C C . GLU A 1 181 ? -7.535 85.286 -4.102 1.000 34.606 161 GLU A C 1
ATOM 1302 O O . GLU A 1 181 ? -6.493 85.338 -4.739 1.000 34.778 161 GLU A O 1
ATOM 1308 N N . ASN A 1 182 ? -8.630 84.619 -4.483 1.000 35.550 162 ASN A N 1
ATOM 1309 C CA . ASN A 1 182 ? -8.766 83.876 -5.728 1.000 36.512 162 ASN A CA 1
ATOM 1310 C C . ASN A 1 182 ? -8.502 84.789 -6.924 1.000 39.135 162 ASN A C 1
ATOM 1311 O O . ASN A 1 182 ? -8.643 86.010 -6.846 1.000 41.890 162 ASN A O 1
ATOM 1316 N N . ALA A 1 183 ? -8.127 84.183 -8.052 1.000 38.064 163 ALA A N 1
ATOM 1317 C CA . ALA A 1 183 ? -7.965 84.896 -9.307 1.000 36.182 163 ALA A CA 1
ATOM 1318 C C . ALA A 1 183 ? -9.359 85.228 -9.828 1.000 38.660 163 ALA A C 1
ATOM 1319 O O . ALA A 1 183 ? -10.303 84.508 -9.507 1.000 41.532 163 ALA A O 1
ATOM 1321 N N . PRO A 1 184 ? -9.552 86.326 -10.604 1.000 42.756 164 PRO A N 1
ATOM 1322 C CA . PRO A 1 184 ? -10.817 86.539 -11.317 1.000 45.507 164 PRO A CA 1
ATOM 1323 C C . PRO A 1 184 ? -11.198 85.244 -12.026 1.000 49.051 164 PRO A C 1
ATOM 1324 O O . PRO A 1 184 ? -10.368 84.640 -12.710 1.000 49.797 164 PRO A O 1
ATOM 1328 N N . GLU A 1 185 ? -12.448 84.798 -11.860 1.000 51.637 165 GLU A N 1
ATOM 1329 C CA . GLU A 1 185 ? -12.867 83.537 -12.454 1.000 51.628 165 GLU A CA 1
ATOM 1330 C C . GLU A 1 185 ? -12.663 83.590 -13.972 1.000 44.488 165 GLU A C 1
ATOM 1331 O O . GLU A 1 185 ? -12.933 84.607 -14.605 1.000 43.772 165 GLU A O 1
ATOM 1337 N N . GLY A 1 186 ? -12.164 82.487 -14.532 1.000 40.387 166 GLY A N 1
ATOM 1338 C CA . GLY A 1 186 ? -11.955 82.375 -15.962 1.000 37.618 166 GLY A CA 1
ATOM 1339 C C . GLY A 1 186 ? -10.543 82.785 -16.364 1.000 36.382 166 GLY A C 1
ATOM 1340 O O . GLY A 1 186 ? -10.087 82.444 -17.449 1.000 36.649 166 GLY A O 1
ATOM 1341 N N . GLU A 1 187 ? -9.833 83.481 -15.479 1.000 36.024 167 GLU A N 1
ATOM 1342 C CA . GLU A 1 187 ? -8.502 83.990 -15.778 1.000 36.596 167 GLU A CA 1
ATOM 1343 C C . GLU A 1 187 ? -7.464 83.177 -15.013 1.000 32.972 167 GLU A C 1
ATOM 1344 O O . GLU A 1 187 ? -7.578 82.997 -13.809 1.000 32.861 167 GLU A O 1
ATOM 1350 N N . THR A 1 188 ? -6.448 82.671 -15.717 1.000 31.574 168 THR A N 1
ATOM 1351 C CA . THR A 1 188 ? -5.366 81.935 -15.084 1.000 30.006 168 THR A CA 1
ATOM 1352 C C . THR A 1 188 ? -4.347 82.930 -14.537 1.000 30.811 168 THR A C 1
ATOM 1353 O O . THR A 1 188 ? -4.329 84.090 -14.945 1.000 31.961 168 THR A O 1
ATOM 1357 N N . ILE A 1 189 ? -3.496 82.449 -13.621 1.000 27.957 169 ILE A N 1
ATOM 1358 C CA . ILE A 1 189 ? -2.330 83.155 -13.114 1.000 26.101 169 ILE A CA 1
ATOM 1359 C C . ILE A 1 189 ? -1.483 83.614 -14.298 1.000 24.999 169 ILE A C 1
ATOM 1360 O O . ILE A 1 189 ? -1.017 84.752 -14.329 1.000 21.257 169 ILE A O 1
ATOM 1365 N N . SER A 1 190 ? -1.321 82.708 -15.271 1.000 25.381 170 SER A N 1
ATOM 1366 C CA . SER A 1 190 ? -0.512 82.950 -16.452 1.000 25.850 170 SER A CA 1
ATOM 1367 C C . SER A 1 190 ? -1.015 84.196 -17.158 1.000 25.530 170 SER A C 1
ATOM 1368 O O . SER A 1 190 ? -0.231 85.095 -17.454 1.000 25.655 170 SER A O 1
ATOM 1371 N N . ALA A 1 191 ? -2.336 84.245 -17.373 1.000 24.945 171 ALA A N 1
ATOM 1372 C CA . ALA A 1 191 ? -2.966 85.404 -17.989 1.000 25.007 171 ALA A CA 1
ATOM 1373 C C . ALA A 1 191 ? -2.746 86.644 -17.120 1.000 25.178 171 ALA A C 1
ATOM 1374 O O . ALA A 1 191 ? -2.323 87.671 -17.635 1.000 22.703 171 ALA A O 1
ATOM 1376 N N . LEU A 1 192 ? -2.980 86.510 -15.803 1.000 24.789 172 LEU A N 1
ATOM 1377 C CA . LEU A 1 192 ? -2.934 87.628 -14.869 1.000 23.366 172 LEU A CA 1
ATOM 1378 C C . LEU A 1 192 ? -1.542 88.242 -14.833 1.000 23.975 172 LEU A C 1
ATOM 1379 O O . LEU A 1 192 ? -1.417 89.434 -14.574 1.000 24.376 172 LEU A O 1
ATOM 1384 N N . LEU A 1 193 ? -0.517 87.417 -15.062 1.000 24.327 173 LEU A N 1
ATOM 1385 C CA . LEU A 1 193 ? 0.854 87.903 -15.131 1.000 24.044 173 LEU A CA 1
ATOM 1386 C C . LEU A 1 193 ? 1.076 88.612 -16.468 1.000 26.352 173 LEU A C 1
ATOM 1387 O O . LEU A 1 193 ? 1.733 89.655 -16.534 1.000 24.557 173 LEU A O 1
ATOM 1392 N N . ASP A 1 194 ? 0.477 88.047 -17.523 1.000 28.367 174 ASP A N 1
ATOM 1393 C CA . ASP A 1 194 ? 0.588 88.563 -18.875 1.000 28.960 174 ASP A CA 1
ATOM 1394 C C . ASP A 1 194 ? 0.061 89.995 -18.935 1.000 31.647 174 ASP A C 1
ATOM 1395 O O . ASP A 1 194 ? 0.683 90.872 -19.531 1.000 32.208 174 ASP A O 1
ATOM 1400 N N . ARG A 1 195 ? -1.083 90.215 -18.275 1.000 33.892 175 ARG A N 1
ATOM 1401 C CA . ARG A 1 195 ? -1.763 91.498 -18.243 1.000 36.047 175 ARG A CA 1
ATOM 1402 C C . ARG A 1 195 ? -1.160 92.365 -17.142 1.000 37.637 175 ARG A C 1
ATOM 1403 O O . ARG A 1 195 ? -1.411 93.570 -17.096 1.000 39.335 175 ARG A O 1
ATOM 1411 N N . GLY A 1 196 ? -0.399 91.736 -16.242 1.000 36.659 176 GLY A N 1
ATOM 1412 C CA . GLY A 1 196 ? 0.258 92.438 -15.152 1.000 34.795 176 GLY A CA 1
ATOM 1413 C C . GLY A 1 196 ? -0.707 92.917 -14.073 1.000 33.596 176 GLY A C 1
ATOM 1414 O O . GLY A 1 196 ? -0.526 94.006 -13.545 1.000 33.699 176 GLY A O 1
ATOM 1415 N N . ASP A 1 197 ? -1.723 92.101 -13.770 1.000 33.858 177 ASP A N 1
ATOM 1416 C CA . ASP A 1 197 ? -2.547 92.270 -12.579 1.000 36.129 177 ASP A CA 1
ATOM 1417 C C . ASP A 1 197 ? -1.800 91.756 -11.351 1.000 33.645 177 ASP A C 1
ATOM 1418 O O . ASP A 1 197 ? -2.120 92.120 -10.210 1.000 34.183 177 ASP A O 1
ATOM 1423 N N . ILE A 1 198 ? -0.807 90.896 -11.610 1.000 29.874 178 ILE A N 1
ATOM 1424 C CA . ILE A 1 198 ? 0.135 90.424 -10.601 1.000 27.528 178 ILE A CA 1
ATOM 1425 C C . ILE A 1 198 ? 1.555 90.773 -11.066 1.000 26.513 178 ILE A C 1
ATOM 1426 O O . ILE A 1 198 ? 1.815 90.881 -12.272 1.000 26.219 178 ILE A O 1
ATOM 1431 N N . ASP A 1 199 ? 2.472 90.951 -10.104 1.000 24.740 179 ASP A N 1
ATOM 1432 C CA . ASP A 1 199 ? 3.839 91.319 -10.424 1.000 23.646 179 ASP A CA 1
ATOM 1433 C C . ASP A 1 199 ? 4.729 90.076 -10.479 1.000 21.502 179 ASP A C 1
ATOM 1434 O O . ASP A 1 199 ? 5.840 90.109 -11.035 1.000 22.977 179 ASP A O 1
ATOM 1439 N N . GLY A 1 200 ? 4.236 88.975 -9.894 1.000 17.787 180 GLY A N 1
ATOM 1440 C CA . GLY A 1 200 ? 5.060 87.786 -9.730 1.000 14.838 180 GLY A CA 1
ATOM 1441 C C . GLY A 1 200 ? 4.237 86.511 -9.733 1.000 13.615 180 GLY A C 1
ATOM 1442 O O . GLY A 1 200 ? 3.012 86.554 -9.650 1.000 13.397 180 GLY A O 1
ATOM 1443 N N . PHE A 1 201 ? 4.948 85.389 -9.828 1.000 13.057 181 PHE A N 1
ATOM 1444 C CA . PHE A 1 201 ? 4.357 84.086 -10.079 1.000 12.946 181 PHE A CA 1
ATOM 1445 C C . PHE A 1 201 ? 5.288 83.066 -9.437 1.000 12.706 181 PHE A C 1
ATOM 1446 O O . PHE A 1 201 ? 6.495 83.158 -9.657 1.000 13.138 181 PHE A O 1
ATOM 1454 N N . ILE A 1 202 ? 4.740 82.119 -8.657 1.000 12.505 182 ILE A N 1
ATOM 1455 C CA . ILE A 1 202 ? 5.507 80.935 -8.275 1.000 12.628 182 ILE A CA 1
ATOM 1456 C C . ILE A 1 202 ? 4.672 79.666 -8.419 1.000 11.985 182 ILE A C 1
ATOM 1457 O O . ILE A 1 202 ? 3.477 79.669 -8.133 1.000 11.946 182 ILE A O 1
ATOM 1462 N N . GLY A 1 203 ? 5.336 78.575 -8.827 1.000 11.284 183 GLY A N 1
ATOM 1463 C CA . GLY A 1 203 ? 4.733 77.255 -8.947 1.000 10.546 183 GLY A CA 1
ATOM 1464 C C . GLY A 1 203 ? 5.704 76.255 -9.589 1.000 10.343 183 GLY A C 1
ATOM 1465 O O . GLY A 1 203 ? 6.775 76.638 -10.067 1.000 9.866 183 GLY A O 1
ATOM 1466 N N . PRO A 1 204 ? 5.378 74.932 -9.598 1.000 10.325 184 PRO A N 1
ATOM 1467 C CA . PRO A 1 204 ? 6.308 73.903 -10.070 1.000 10.486 184 PRO A CA 1
ATOM 1468 C C . PRO A 1 204 ? 6.533 73.926 -11.589 1.000 10.691 184 PRO A C 1
ATOM 1469 O O . PRO A 1 204 ? 7.498 73.344 -12.089 1.000 11.552 184 PRO A O 1
ATOM 1473 N N . ARG A 1 205 ? 5.642 74.605 -12.323 1.000 10.814 185 ARG A N 1
ATOM 1474 C CA . ARG A 1 205 ? 5.785 74.768 -13.761 1.000 10.916 185 ARG A CA 1
ATOM 1475 C C . ARG A 1 205 ? 5.956 76.249 -14.081 1.000 11.446 185 ARG A C 1
ATOM 1476 O O . ARG A 1 205 ? 5.523 77.103 -13.311 1.000 10.419 185 ARG A O 1
ATOM 1484 N N . PRO A 1 206 ? 6.575 76.598 -15.235 1.000 12.509 186 PRO A N 1
ATOM 1485 C CA . PRO A 1 206 ? 6.633 77.996 -15.654 1.000 13.381 186 PRO A CA 1
ATOM 1486 C C . PRO A 1 206 ? 5.211 78.391 -16.050 1.000 14.854 186 PRO A C 1
ATOM 1487 O O . PRO A 1 206 ? 4.339 77.521 -16.159 1.000 15.576 186 PRO A O 1
ATOM 1491 N N . PRO A 1 207 ? 4.930 79.702 -16.265 1.000 16.171 187 PRO A N 1
ATOM 1492 C CA . PRO A 1 207 ? 3.622 80.142 -16.772 1.000 16.109 187 PRO A CA 1
ATOM 1493 C C . PRO A 1 207 ? 3.373 79.585 -18.166 1.000 16.083 187 PRO A C 1
ATOM 1494 O O . PRO A 1 207 ? 4.321 79.148 -18.801 1.000 16.171 187 PRO A O 1
ATOM 1498 N N . ALA A 1 208 ? 2.110 79.589 -18.636 1.000 15.904 188 ALA A N 1
ATOM 1499 C CA . ALA A 1 208 ? 1.750 79.038 -19.943 1.000 16.407 188 ALA A CA 1
ATOM 1500 C C . ALA A 1 208 ? 2.451 79.823 -21.057 1.000 17.719 188 ALA A C 1
ATOM 1501 O O . ALA A 1 208 ? 2.871 80.969 -20.846 1.000 18.899 188 ALA A O 1
ATOM 1503 N N . SER A 1 209 ? 2.626 79.182 -22.222 1.000 19.647 189 SER A N 1
ATOM 1504 C CA . SER A 1 209 ? 3.511 79.693 -23.262 1.000 19.318 189 SER A CA 1
ATOM 1505 C C . SER A 1 209 ? 3.099 81.081 -23.752 1.000 20.248 189 SER A C 1
ATOM 1506 O O . SER A 1 209 ? 3.977 81.924 -23.941 1.000 21.239 189 SER A O 1
ATOM 1509 N N . THR A 1 210 ? 1.790 81.306 -23.970 1.000 19.940 190 THR A N 1
ATOM 1510 C CA . THR A 1 210 ? 1.290 82.612 -24.401 1.000 20.863 190 THR A CA 1
ATOM 1511 C C . THR A 1 210 ? 1.842 83.703 -23.486 1.000 23.561 190 THR A C 1
ATOM 1512 O O . THR A 1 210 ? 2.334 84.730 -23.962 1.000 24.510 190 THR A O 1
ATOM 1516 N N . ALA A 1 211 ? 1.787 83.445 -22.169 1.000 24.377 191 ALA A N 1
ATOM 1517 C CA . ALA A 1 211 ? 2.350 84.346 -21.183 1.000 25.414 191 ALA A CA 1
ATOM 1518 C C . ALA A 1 211 ? 3.860 84.427 -21.385 1.000 27.788 191 ALA A C 1
ATOM 1519 O O . ALA A 1 211 ? 4.400 85.531 -21.435 1.000 31.682 191 ALA A O 1
ATOM 1521 N N . LEU A 1 212 ? 4.518 83.265 -21.549 1.000 27.665 192 LEU A N 1
ATOM 1522 C CA . LEU A 1 212 ? 5.972 83.188 -21.605 1.000 27.612 192 LEU A CA 1
ATOM 1523 C C . LEU A 1 212 ? 6.528 84.098 -22.697 1.000 28.457 192 LEU A C 1
ATOM 1524 O O . LEU A 1 212 ? 7.684 84.507 -22.609 1.000 30.923 192 LEU A O 1
ATOM 1529 N N . ARG A 1 213 ? 5.731 84.319 -23.751 1.000 28.971 193 ARG A N 1
ATOM 1530 C CA . ARG A 1 213 ? 6.193 85.027 -24.935 1.000 31.043 193 ARG A CA 1
ATOM 1531 C C . ARG A 1 213 ? 6.189 86.525 -24.687 1.000 30.851 193 ARG A C 1
ATOM 1532 O O . ARG A 1 213 ? 6.808 87.267 -25.446 1.000 32.171 193 ARG A O 1
ATOM 1540 N N . ASN A 1 214 ? 5.476 86.964 -23.644 1.000 28.992 194 ASN A N 1
ATOM 1541 C CA . ASN A 1 214 ? 5.584 88.350 -23.212 1.000 27.588 194 ASN A CA 1
ATOM 1542 C C . ASN A 1 214 ? 7.054 88.633 -22.917 1.000 26.854 194 ASN A C 1
ATOM 1543 O O . ASN A 1 214 ? 7.629 88.007 -22.034 1.000 28.114 194 ASN A O 1
ATOM 1548 N N . PRO A 1 215 ? 7.711 89.582 -23.627 1.000 25.513 195 PRO A N 1
ATOM 1549 C CA . PRO A 1 215 ? 9.134 89.840 -23.418 1.000 25.083 195 PRO A CA 1
ATOM 1550 C C . PRO A 1 215 ? 9.477 90.313 -22.003 1.000 25.645 195 PRO A C 1
ATOM 1551 O O . PRO A 1 215 ? 10.648 90.324 -21.632 1.000 26.368 195 PRO A O 1
ATOM 1555 N N . ASN A 1 216 ? 8.451 90.663 -21.213 1.000 25.710 196 ASN A N 1
ATOM 1556 C CA . ASN A 1 216 ? 8.649 91.292 -19.921 1.000 27.788 196 ASN A CA 1
ATOM 1557 C C . ASN A 1 216 ? 8.611 90.253 -18.802 1.000 26.086 196 ASN A C 1
ATOM 1558 O O . ASN A 1 216 ? 8.845 90.576 -17.633 1.000 26.489 196 ASN A O 1
ATOM 1563 N N . ILE A 1 217 ? 8.302 89.006 -19.161 1.000 24.602 197 ILE A N 1
ATOM 1564 C CA . ILE A 1 217 ? 8.259 87.930 -18.191 1.000 23.234 197 ILE A CA 1
ATOM 1565 C C . ILE A 1 217 ? 9.533 87.098 -18.331 1.000 23.958 197 ILE A C 1
ATOM 1566 O O . ILE A 1 217 ? 10.012 86.879 -19.439 1.000 25.468 197 ILE A O 1
ATOM 1571 N N . GLY A 1 218 ? 10.081 86.659 -17.191 1.000 24.355 198 GLY A N 1
ATOM 1572 C CA . GLY A 1 218 ? 11.340 85.929 -17.111 1.000 23.576 198 GLY A CA 1
ATOM 1573 C C . GLY A 1 218 ? 11.648 85.581 -15.655 1.000 23.742 198 GLY A C 1
ATOM 1574 O O . GLY A 1 218 ? 10.920 85.979 -14.744 1.000 25.890 198 GLY A O 1
ATOM 1575 N N . TRP A 1 219 ? 12.707 84.797 -15.426 1.000 22.693 199 TRP A N 1
ATOM 1576 C CA . TRP A 1 219 ? 13.057 84.434 -14.064 1.000 22.030 199 TRP A CA 1
ATOM 1577 C C . TRP A 1 219 ? 13.425 85.678 -13.268 1.000 22.610 199 TRP A C 1
ATOM 1578 O O . TRP A 1 219 ? 14.048 86.600 -13.791 1.000 24.626 199 TRP A O 1
ATOM 1589 N N . LEU A 1 220 ? 13.054 85.668 -11.989 1.000 22.525 200 LEU A N 1
ATOM 1590 C CA . LEU A 1 220 ? 13.540 86.656 -11.044 1.000 21.246 200 LEU A CA 1
ATOM 1591 C C . LEU A 1 220 ? 15.063 86.646 -11.082 1.000 20.637 200 LEU A C 1
ATOM 1592 O O . LEU A 1 220 ? 15.696 87.684 -11.268 1.000 20.074 200 LEU A O 1
ATOM 1597 N N . TYR A 1 221 ? 15.629 85.445 -10.907 1.000 21.897 201 TYR A N 1
ATOM 1598 C CA . TYR A 1 221 ? 17.069 85.284 -10.851 1.000 21.543 201 TYR A CA 1
ATOM 1599 C C . TYR A 1 221 ? 17.623 85.252 -12.278 1.000 21.840 201 TYR A C 1
ATOM 1600 O O . TYR A 1 221 ? 17.218 84.419 -13.095 1.000 22.419 201 TYR A O 1
ATOM 1609 N N . ASP A 1 222 ? 18.555 86.172 -12.556 1.000 20.338 202 ASP A N 1
ATOM 1610 C CA . ASP A 1 222 ? 19.184 86.267 -13.864 1.000 18.411 202 ASP A CA 1
ATOM 1611 C C . ASP A 1 222 ? 20.053 85.043 -14.106 1.000 17.393 202 ASP A C 1
ATOM 1612 O O . ASP A 1 222 ? 20.209 84.606 -15.246 1.000 17.473 202 ASP A O 1
ATOM 1617 N N . ASP A 1 223 ? 20.626 84.522 -13.020 1.000 15.860 203 ASP A N 1
ATOM 1618 C CA . ASP A 1 223 ? 21.452 83.335 -13.113 1.000 14.029 203 ASP A CA 1
ATOM 1619 C C . ASP A 1 223 ? 21.016 82.368 -12.020 1.000 13.214 203 ASP A C 1
ATOM 1620 O O . ASP A 1 223 ? 21.696 82.203 -11.015 1.000 13.173 203 ASP A O 1
ATOM 1625 N N . PRO A 1 224 ? 19.888 81.658 -12.213 1.000 12.560 204 PRO A N 1
ATOM 1626 C CA . PRO A 1 224 ? 19.387 80.728 -11.206 1.000 12.251 204 PRO A CA 1
ATOM 1627 C C . PRO A 1 224 ? 20.414 79.677 -10.797 1.000 12.314 204 PRO A C 1
ATOM 1628 O O . PRO A 1 224 ? 20.522 79.366 -9.608 1.000 12.476 204 PRO A O 1
ATOM 1632 N N . THR A 1 225 ? 21.170 79.149 -11.767 1.000 11.408 205 THR A N 1
ATOM 1633 C CA . THR A 1 225 ? 22.148 78.139 -11.413 1.000 11.039 205 THR A CA 1
ATOM 1634 C C . THR A 1 225 ? 23.092 78.720 -10.356 1.000 11.052 205 THR A C 1
ATOM 1635 O O . THR A 1 225 ? 23.361 78.094 -9.331 1.000 11.182 205 THR A O 1
ATOM 1639 N N . ALA A 1 226 ? 23.559 79.951 -10.593 1.000 10.767 206 ALA A N 1
ATOM 1640 C CA . ALA A 1 226 ? 24.557 80.543 -9.721 1.000 10.426 206 ALA A CA 1
ATOM 1641 C C . ALA A 1 226 ? 23.977 80.735 -8.316 1.000 10.471 206 ALA A C 1
ATOM 1642 O O . ALA A 1 226 ? 24.614 80.410 -7.326 1.000 10.835 206 ALA A O 1
ATOM 1644 N N . ALA A 1 227 ? 22.748 81.233 -8.239 1.000 10.636 207 ALA A N 1
ATOM 1645 C CA . ALA A 1 227 ? 22.104 81.574 -6.981 1.000 11.231 207 ALA A CA 1
ATOM 1646 C C . ALA A 1 227 ? 21.843 80.311 -6.158 1.000 11.632 207 ALA A C 1
ATOM 1647 O O . ALA A 1 227 ? 21.910 80.318 -4.920 1.000 11.466 207 ALA A O 1
ATOM 1649 N N . ALA A 1 228 ? 21.518 79.232 -6.875 1.000 12.077 208 ALA A N 1
ATOM 1650 C CA . ALA A 1 228 ? 21.165 77.993 -6.224 1.000 12.417 208 ALA A CA 1
ATOM 1651 C C . ALA A 1 228 ? 22.419 77.304 -5.674 1.000 13.377 208 ALA A C 1
ATOM 1652 O O . ALA A 1 228 ? 22.369 76.630 -4.638 1.000 14.023 208 ALA A O 1
ATOM 1654 N N . LYS A 1 229 ? 23.549 77.481 -6.370 1.000 13.514 209 LYS A N 1
ATOM 1655 C CA . LYS A 1 229 ? 24.806 76.861 -5.956 1.000 13.091 209 LYS A CA 1
ATOM 1656 C C . LYS A 1 229 ? 25.327 77.567 -4.717 1.000 13.358 209 LYS A C 1
ATOM 1657 O O . LYS A 1 229 ? 25.909 76.939 -3.844 1.000 12.925 209 LYS A O 1
ATOM 1663 N N . ASP A 1 230 ? 25.096 78.877 -4.678 1.000 14.495 210 ASP A N 1
ATOM 1664 C CA . ASP A 1 230 ? 25.377 79.709 -3.517 1.000 15.346 210 ASP A CA 1
ATOM 1665 C C . ASP A 1 230 ? 24.504 79.250 -2.350 1.000 15.061 210 ASP A C 1
ATOM 1666 O O . ASP A 1 230 ? 25.024 78.946 -1.286 1.000 13.989 210 ASP A O 1
ATOM 1671 N N . TYR A 1 231 ? 23.180 79.210 -2.581 1.000 15.366 211 TYR A N 1
ATOM 1672 C CA . TYR A 1 231 ? 22.197 78.712 -1.635 1.000 15.596 211 TYR A CA 1
ATOM 1673 C C . TYR A 1 231 ? 22.692 77.399 -1.040 1.000 16.986 211 TYR A C 1
ATOM 1674 O O . TYR A 1 231 ? 22.735 77.266 0.180 1.000 17.877 211 TYR A O 1
ATOM 1683 N N . TYR A 1 232 ? 23.096 76.456 -1.911 1.000 17.216 212 TYR A N 1
ATOM 1684 C CA . TYR A 1 232 ? 23.508 75.135 -1.473 1.000 16.939 212 TYR A CA 1
ATOM 1685 C C . TYR A 1 232 ? 24.796 75.200 -0.649 1.000 18.356 212 TYR A C 1
ATOM 1686 O O . TYR A 1 232 ? 24.947 74.465 0.327 1.000 18.934 212 TYR A O 1
ATOM 1695 N N . ARG A 1 233 ? 25.726 76.068 -1.044 1.000 20.598 213 ARG A N 1
ATOM 1696 C CA . ARG A 1 233 ? 26.944 76.240 -0.259 1.000 22.806 213 ARG A CA 1
ATOM 1697 C C . ARG A 1 233 ? 26.565 76.770 1.120 1.000 21.218 213 ARG A C 1
ATOM 1698 O O . ARG A 1 233 ? 27.124 76.319 2.117 1.000 21.339 213 ARG A O 1
ATOM 1706 N N . ARG A 1 234 ? 25.600 77.703 1.154 1.000 19.052 214 ARG A N 1
ATOM 1707 C CA . ARG A 1 234 ? 25.186 78.362 2.376 1.000 18.539 214 ARG A CA 1
ATOM 1708 C C . ARG A 1 234 ? 24.409 77.394 3.268 1.000 17.924 214 ARG A C 1
ATOM 1709 O O . ARG A 1 234 ? 24.609 77.389 4.483 1.000 18.729 214 ARG A O 1
ATOM 1717 N N . THR A 1 235 ? 23.537 76.561 2.695 1.000 17.202 215 THR A N 1
ATOM 1718 C CA . THR A 1 235 ? 22.560 75.886 3.535 1.000 16.372 215 THR A CA 1
ATOM 1719 C C . THR A 1 235 ? 22.719 74.373 3.532 1.000 15.230 215 THR A C 1
ATOM 1720 O O . THR A 1 235 ? 22.297 73.743 4.503 1.000 15.400 215 THR A O 1
ATOM 1724 N N . GLY A 1 236 ? 23.275 73.808 2.453 1.000 14.228 216 GLY A N 1
ATOM 1725 C CA . GLY A 1 236 ? 23.383 72.362 2.314 1.000 13.733 216 GLY A CA 1
ATOM 1726 C C . GLY A 1 236 ? 22.028 71.709 2.004 1.000 13.091 216 GLY A C 1
ATOM 1727 O O . GLY A 1 236 ? 21.825 70.515 2.210 1.000 13.142 216 GLY A O 1
ATOM 1728 N N . ILE A 1 237 ? 21.101 72.519 1.479 1.000 12.456 217 ILE A N 1
ATOM 1729 C CA . ILE A 1 237 ? 19.737 72.108 1.193 1.000 11.592 217 ILE A CA 1
ATOM 1730 C C . ILE A 1 237 ? 19.582 71.804 -0.299 1.000 10.941 217 ILE A C 1
ATOM 1731 O O . ILE A 1 237 ? 19.692 72.699 -1.145 1.000 11.146 217 ILE A O 1
ATOM 1736 N N . PHE A 1 238 ? 19.280 70.539 -0.613 1.000 10.260 218 PHE A N 1
ATOM 1737 C CA . PHE A 1 238 ? 18.828 70.208 -1.951 1.000 9.650 218 PHE A CA 1
ATOM 1738 C C . PHE A 1 238 ? 17.340 69.912 -1.866 1.000 9.209 218 PHE A C 1
ATOM 1739 O O . PHE A 1 238 ? 16.954 68.803 -1.522 1.000 8.853 218 PHE A O 1
ATOM 1747 N N . PRO A 1 239 ? 16.472 70.915 -2.156 1.000 9.095 219 PRO A N 1
ATOM 1748 C CA . PRO A 1 239 ? 15.051 70.855 -1.800 1.000 9.020 219 PRO A CA 1
ATOM 1749 C C . PRO A 1 239 ? 14.414 69.544 -2.247 1.000 8.884 219 PRO A C 1
ATOM 1750 O O . PRO A 1 239 ? 14.757 69.027 -3.316 1.000 9.128 219 PRO A O 1
ATOM 1754 N N . ILE A 1 240 ? 13.509 69.031 -1.406 1.000 8.543 220 ILE A N 1
ATOM 1755 C CA . ILE A 1 240 ? 12.766 67.831 -1.723 1.000 8.126 220 ILE A CA 1
ATOM 1756 C C . ILE A 1 240 ? 11.354 68.248 -2.094 1.000 8.205 220 ILE A C 1
ATOM 1757 O O . ILE A 1 240 ? 10.782 69.084 -1.410 1.000 8.142 220 ILE A O 1
ATOM 1762 N N . MET A 1 241 ? 10.832 67.681 -3.192 1.000 8.434 221 MET A N 1
ATOM 1763 C CA . MET A 1 241 ? 9.506 68.029 -3.660 1.000 8.565 221 MET A CA 1
ATOM 1764 C C . MET A 1 241 ? 8.558 66.908 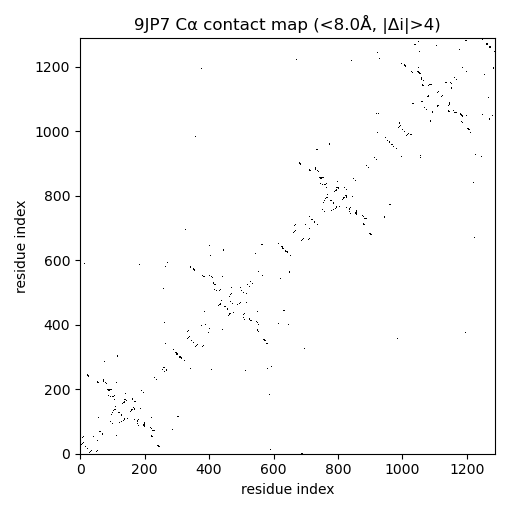-3.262 1.000 9.002 221 MET A C 1
ATOM 1765 O O . MET A 1 241 ? 7.487 67.165 -2.678 1.000 9.377 221 MET A O 1
ATOM 1770 N N . HIS A 1 242 ? 8.958 65.674 -3.629 1.000 9.018 222 HIS A N 1
ATOM 1771 C CA . HIS A 1 242 ? 8.075 64.523 -3.549 1.000 9.280 222 HIS A CA 1
ATOM 1772 C C . HIS A 1 242 ? 8.685 63.447 -2.671 1.000 9.425 222 HIS A C 1
ATOM 1773 O O . HIS A 1 242 ? 9.887 63.201 -2.739 1.000 10.022 222 HIS A O 1
ATOM 1780 N N . ILE A 1 243 ? 7.855 62.839 -1.823 1.000 9.354 223 ILE A N 1
ATOM 1781 C CA . ILE A 1 243 ? 8.279 61.614 -1.171 1.000 9.717 223 ILE A CA 1
ATOM 1782 C C . ILE A 1 243 ? 7.458 60.463 -1.754 1.000 10.369 223 ILE A C 1
ATOM 1783 O O . ILE A 1 243 ? 6.765 60.634 -2.765 1.000 10.956 223 ILE A O 1
ATOM 1788 N N . VAL A 1 244 ? 7.551 59.289 -1.125 1.000 10.520 224 VAL A N 1
ATOM 1789 C CA . VAL A 1 244 ? 6.652 58.202 -1.468 1.000 10.647 224 VAL A CA 1
ATOM 1790 C C . VAL A 1 244 ? 5.871 57.812 -0.224 1.000 11.161 224 VAL A C 1
ATOM 1791 O O . VAL A 1 244 ? 6.387 57.971 0.885 1.000 11.150 224 VAL A O 1
ATOM 1795 N N . GLY A 1 245 ? 4.645 57.311 -0.454 1.000 11.873 225 GLY A N 1
ATOM 1796 C CA . GLY A 1 245 ? 3.713 56.949 0.604 1.000 12.771 225 GLY A CA 1
ATOM 1797 C C . GLY A 1 245 ? 3.093 55.552 0.429 1.000 13.668 225 GLY A C 1
ATOM 1798 O O . GLY A 1 245 ? 2.909 55.057 -0.677 1.000 13.799 225 GLY A O 1
ATOM 1799 N N . ILE A 1 246 ? 2.726 54.929 1.545 1.000 14.251 226 ILE A N 1
ATOM 1800 C CA . ILE A 1 246 ? 2.029 53.663 1.511 1.000 14.864 226 ILE A CA 1
ATOM 1801 C C . ILE A 1 246 ? 0.832 53.828 2.430 1.000 15.679 226 ILE A C 1
ATOM 1802 O O . ILE A 1 246 ? 0.939 54.524 3.434 1.000 15.946 226 ILE A O 1
ATOM 1807 N N . ARG A 1 247 ? -0.308 53.229 2.081 1.000 16.511 227 ARG A N 1
ATOM 1808 C CA . ARG A 1 247 ? -1.476 53.276 2.955 1.000 17.573 227 ARG A CA 1
ATOM 1809 C C . ARG A 1 247 ? -1.070 52.795 4.341 1.000 19.180 227 ARG A C 1
ATOM 1810 O O . ARG A 1 247 ? -0.336 51.811 4.451 1.000 20.493 227 ARG A O 1
ATOM 1818 N N . LYS A 1 248 ? -1.563 53.484 5.382 1.000 19.533 228 LYS A N 1
ATOM 1819 C CA . LYS A 1 248 ? -1.267 53.161 6.776 1.000 20.200 228 LYS A CA 1
ATOM 1820 C C . LYS A 1 248 ? -1.539 51.678 7.037 1.000 20.338 228 LYS A C 1
ATOM 1821 O O . LYS A 1 248 ? -0.642 50.966 7.487 1.000 18.340 228 LYS A O 1
ATOM 1827 N N . GLU A 1 249 ? -2.759 51.214 6.722 1.000 22.228 229 GLU A N 1
ATOM 1828 C CA . GLU A 1 249 ? -3.174 49.853 7.019 1.000 24.539 229 GLU A CA 1
ATOM 1829 C C . GLU A 1 249 ? -2.155 48.870 6.448 1.000 24.527 229 GLU A C 1
ATOM 1830 O O . GLU A 1 249 ? -1.860 47.851 7.063 1.000 26.076 229 GLU A O 1
ATOM 1836 N N . LEU A 1 250 ? -1.633 49.180 5.261 1.000 23.064 230 LEU A N 1
ATOM 1837 C CA . LEU A 1 250 ? -0.766 48.271 4.542 1.000 20.094 230 LEU A CA 1
ATOM 1838 C C . LEU A 1 250 ? 0.550 48.106 5.301 1.000 19.104 230 LEU A C 1
ATOM 1839 O O . LEU A 1 250 ? 1.028 46.987 5.454 1.000 19.699 230 LEU A O 1
ATOM 1844 N N . ALA A 1 251 ? 1.100 49.226 5.795 1.000 17.227 231 ALA A N 1
ATOM 1845 C CA . ALA A 1 251 ? 2.365 49.266 6.510 1.000 16.544 231 ALA A CA 1
ATOM 1846 C C . ALA A 1 251 ? 2.253 48.538 7.847 1.000 17.012 231 ALA A C 1
ATOM 1847 O O . ALA A 1 251 ? 3.213 47.954 8.338 1.000 16.456 231 ALA A O 1
ATOM 1849 N N . ALA A 1 252 ? 1.065 48.610 8.451 1.000 18.343 232 ALA A N 1
ATOM 1850 C CA . ALA A 1 252 ? 0.775 47.956 9.713 1.000 19.113 232 ALA A CA 1
ATOM 1851 C C . ALA A 1 252 ? 0.663 46.450 9.487 1.000 20.336 232 ALA A C 1
ATOM 1852 O O . ALA A 1 252 ? 1.209 45.666 10.257 1.000 20.391 232 ALA A O 1
ATOM 1854 N N . GLN A 1 253 ? -0.023 46.053 8.413 1.000 21.698 233 GLN A N 1
ATOM 1855 C CA . GLN A 1 253 ? -0.272 44.655 8.114 1.000 25.057 233 GLN A CA 1
ATOM 1856 C C . GLN A 1 253 ? 1.006 43.972 7.643 1.000 23.374 233 GLN A C 1
ATOM 1857 O O . GLN A 1 253 ? 1.174 42.778 7.865 1.000 26.335 233 GLN A O 1
ATOM 1863 N N . HIS A 1 254 ? 1.885 44.728 6.984 1.000 20.603 234 HIS A N 1
ATOM 1864 C CA . HIS A 1 254 ? 3.063 44.159 6.358 1.000 18.296 234 HIS A CA 1
ATOM 1865 C C . HIS A 1 254 ? 4.292 44.975 6.783 1.000 20.155 234 HIS A C 1
ATOM 1866 O O . HIS A 1 254 ? 4.806 45.788 6.001 1.000 22.584 234 HIS A O 1
ATOM 1873 N N . PRO A 1 255 ? 4.815 44.784 8.021 1.000 18.696 235 PRO A N 1
ATOM 1874 C CA . PRO A 1 255 ? 5.871 45.647 8.565 1.000 18.113 235 PRO A CA 1
ATOM 1875 C C . PRO A 1 255 ? 7.176 45.690 7.772 1.000 17.655 235 PRO A C 1
ATOM 1876 O O . PRO A 1 255 ? 8.086 46.441 8.108 1.000 18.638 235 PRO A O 1
ATOM 1880 N N . TRP A 1 256 ? 7.255 44.874 6.723 1.000 17.929 236 TRP A N 1
ATOM 1881 C CA . TRP A 1 256 ? 8.443 44.753 5.894 1.000 19.312 236 TRP A CA 1
ATOM 1882 C C . TRP A 1 256 ? 8.274 45.556 4.604 1.000 18.456 236 TRP A C 1
ATOM 1883 O O . TRP A 1 256 ? 9.242 45.771 3.878 1.000 19.061 236 TRP A O 1
ATOM 1894 N N . LEU A 1 257 ? 7.028 45.970 4.324 1.000 17.122 237 LEU A N 1
ATOM 1895 C CA . LEU A 1 257 ? 6.652 46.558 3.048 1.000 15.215 237 LEU A CA 1
ATOM 1896 C C . LEU A 1 257 ? 7.266 47.948 2.898 1.000 15.074 237 LEU A C 1
ATOM 1897 O O . LEU A 1 257 ? 7.778 48.288 1.834 1.000 15.502 237 LEU A O 1
ATOM 1902 N N . PRO A 1 258 ? 7.215 48.816 3.927 1.000 15.042 238 PRO A N 1
ATOM 1903 C CA . PRO A 1 258 ? 7.981 50.058 3.887 1.000 15.535 238 PRO A CA 1
ATOM 1904 C C . PRO A 1 258 ? 9.429 49.810 3.453 1.000 15.150 238 PRO A C 1
ATOM 1905 O O . PRO A 1 258 ? 9.881 50.379 2.470 1.000 15.269 238 PRO A O 1
ATOM 1909 N N . SER A 1 259 ? 10.150 48.925 4.146 1.000 15.359 239 SER A N 1
ATOM 1910 C CA . SER A 1 259 ? 11.557 48.748 3.832 1.000 15.559 239 SER A CA 1
ATOM 1911 C C . SER A 1 259 ? 11.727 48.240 2.408 1.000 14.793 239 SER A C 1
ATOM 1912 O O . SER A 1 259 ? 12.639 48.683 1.715 1.000 15.582 239 SER A O 1
ATOM 1915 N N . ALA A 1 260 ? 10.833 47.345 1.963 1.000 14.494 240 ALA A N 1
ATOM 1916 C CA . ALA A 1 260 ? 10.949 46.740 0.642 1.000 13.676 240 ALA A CA 1
ATOM 1917 C C . ALA A 1 260 ? 10.842 47.807 -0.445 1.000 13.550 240 ALA A C 1
ATOM 1918 O O . ALA A 1 260 ? 11.611 47.801 -1.400 1.000 13.995 240 ALA A O 1
ATOM 1920 N N . VAL A 1 261 ? 9.871 48.701 -0.278 1.000 12.370 241 VAL A N 1
ATOM 1921 C CA . VAL A 1 261 ? 9.622 49.768 -1.221 1.000 12.264 241 VAL A CA 1
ATOM 1922 C C . VAL A 1 261 ? 10.826 50.706 -1.233 1.000 12.233 241 VAL A C 1
ATOM 1923 O O . VAL A 1 261 ? 11.334 51.039 -2.303 1.000 12.785 241 VAL A O 1
ATOM 1927 N N . PHE A 1 262 ? 11.308 51.085 -0.046 1.000 11.412 242 PHE A N 1
ATOM 1928 C CA . PHE A 1 262 ? 12.457 51.975 0.052 1.000 11.053 242 PHE A CA 1
ATOM 1929 C C . PHE A 1 262 ? 13.625 51.436 -0.781 1.000 10.212 242 PHE A C 1
ATOM 1930 O O . PHE A 1 262 ? 14.270 52.187 -1.514 1.000 10.248 242 PHE A O 1
ATOM 1938 N N . LYS A 1 263 ? 13.845 50.116 -0.698 1.000 9.052 243 LYS A N 1
ATOM 1939 C CA . LYS A 1 263 ? 14.962 49.449 -1.352 1.000 8.219 243 LYS A CA 1
ATOM 1940 C C . LYS A 1 263 ? 14.791 49.519 -2.860 1.000 8.050 243 LYS A C 1
ATOM 1941 O O . LYS A 1 263 ? 15.701 49.951 -3.571 1.000 8.382 243 LYS A O 1
ATOM 1947 N N . ALA A 1 264 ? 13.624 49.090 -3.342 1.000 7.839 244 ALA A N 1
ATOM 1948 C CA . ALA A 1 264 ? 13.402 49.036 -4.771 1.000 7.975 244 ALA A CA 1
ATOM 1949 C C . ALA A 1 264 ? 13.702 50.402 -5.407 1.000 8.446 244 ALA A C 1
ATOM 1950 O O . ALA A 1 264 ? 14.485 50.499 -6.357 1.000 8.431 244 ALA A O 1
ATOM 1952 N N . PHE A 1 265 ? 13.112 51.477 -4.866 1.000 8.588 245 PHE A N 1
ATOM 1953 C CA . PHE A 1 265 ? 13.260 52.775 -5.496 1.000 8.834 245 PHE A CA 1
ATOM 1954 C C . PHE A 1 265 ? 14.733 53.145 -5.505 1.000 9.252 245 PHE A C 1
ATOM 1955 O O . PHE A 1 265 ? 15.229 53.691 -6.494 1.000 9.301 245 PHE A O 1
ATOM 1963 N N . SER A 1 266 ? 15.390 52.816 -4.384 1.000 9.901 246 SER A N 1
ATOM 1964 C CA . SER A 1 266 ? 16.824 52.983 -4.182 1.000 10.746 246 SER A CA 1
ATOM 1965 C C . SER A 1 266 ? 17.623 52.290 -5.289 1.000 11.565 246 SER A C 1
ATOM 1966 O O . SER A 1 266 ? 18.544 52.904 -5.848 1.000 12.263 246 SER A O 1
ATOM 1969 N N . GLN A 1 267 ? 17.269 51.018 -5.571 1.000 11.444 247 GLN A N 1
ATOM 1970 C CA . GLN A 1 267 ? 17.978 50.252 -6.573 1.000 11.203 247 GLN A CA 1
ATOM 1971 C C . GLN A 1 267 ? 17.761 50.873 -7.954 1.000 11.146 247 GLN A C 1
ATOM 1972 O O . GLN A 1 267 ? 18.721 51.035 -8.707 1.000 10.864 247 GLN A O 1
ATOM 1978 N N . ALA A 1 268 ? 16.506 51.253 -8.248 1.000 10.722 248 ALA A N 1
ATOM 1979 C CA . ALA A 1 268 ? 16.126 51.836 -9.517 1.000 10.509 248 ALA A CA 1
ATOM 1980 C C . ALA A 1 268 ? 16.953 53.090 -9.793 1.000 10.732 248 ALA A C 1
ATOM 1981 O O . ALA A 1 268 ? 17.404 53.305 -10.912 1.000 10.614 248 ALA A O 1
ATOM 1983 N N . LYS A 1 269 ? 17.149 53.925 -8.770 1.000 10.958 249 LYS A N 1
ATOM 1984 C CA . LYS A 1 269 ? 17.943 55.139 -8.916 1.000 10.309 249 LYS A CA 1
ATOM 1985 C C . LYS A 1 269 ? 19.398 54.759 -9.169 1.000 10.226 249 LYS A C 1
ATOM 1986 O O . LYS A 1 269 ? 20.028 55.303 -10.058 1.000 10.127 249 LYS A O 1
ATOM 1992 N N . GLN A 1 270 ? 19.928 53.791 -8.423 1.000 10.000 250 GLN A N 1
ATOM 1993 C CA . GLN A 1 270 ? 21.279 53.311 -8.667 1.000 9.968 250 GLN A CA 1
ATOM 1994 C C . GLN A 1 270 ? 21.425 52.787 -10.102 1.000 8.964 250 GLN A C 1
ATOM 1995 O O . GLN A 1 270 ? 22.384 53.112 -10.790 1.000 8.564 250 GLN A O 1
ATOM 2001 N N . ALA A 1 271 ? 20.463 51.987 -10.562 1.000 8.406 251 ALA A N 1
ATOM 2002 C CA . ALA A 1 271 ? 20.502 51.420 -11.902 1.000 8.317 251 ALA A CA 1
ATOM 2003 C C . ALA A 1 271 ? 20.582 52.537 -12.933 1.000 8.354 251 ALA A C 1
ATOM 2004 O O . ALA A 1 271 ? 21.425 52.492 -13.836 1.000 8.502 251 ALA A O 1
ATOM 2006 N N . ALA A 1 272 ? 19.704 53.540 -12.773 1.000 8.051 252 ALA A N 1
ATOM 2007 C CA . ALA A 1 272 ? 19.606 54.648 -13.706 1.000 7.843 252 ALA A CA 1
ATOM 2008 C C . ALA A 1 272 ? 20.893 55.464 -13.680 1.000 7.980 252 ALA A C 1
ATOM 2009 O O . ALA A 1 272 ? 21.435 55.787 -14.735 1.000 7.968 252 ALA A O 1
ATOM 2011 N N . LEU A 1 273 ? 21.399 55.766 -12.480 1.000 7.972 253 LEU A N 1
ATOM 2012 C CA . LEU A 1 273 ? 22.663 56.483 -12.351 1.000 8.190 253 LEU A CA 1
ATOM 2013 C C . LEU A 1 273 ? 23.814 55.702 -12.992 1.000 8.162 253 LEU A C 1
ATOM 2014 O O . LEU A 1 273 ? 24.680 56.300 -13.612 1.000 7.852 253 LEU A O 1
ATOM 2019 N N . ASP A 1 274 ? 23.788 54.367 -12.875 1.000 8.567 254 ASP A N 1
ATOM 2020 C CA . ASP A 1 274 ? 24.838 53.534 -13.452 1.000 8.873 254 ASP A CA 1
ATOM 2021 C C . ASP A 1 274 ? 24.876 53.744 -14.968 1.000 9.195 254 ASP A C 1
ATOM 2022 O O . ASP A 1 274 ? 25.935 53.922 -15.559 1.000 9.023 254 ASP A O 1
ATOM 2027 N N . LEU A 1 275 ? 23.680 53.742 -15.569 1.000 9.637 255 LEU A N 1
ATOM 2028 C CA . LEU A 1 275 ? 23.463 53.937 -16.996 1.000 9.929 255 LEU A CA 1
ATOM 2029 C C . LEU A 1 275 ? 23.831 55.362 -17.402 1.000 10.363 255 LEU A C 1
ATOM 2030 O O . LEU A 1 275 ? 24.463 55.556 -18.430 1.000 10.853 255 LEU A O 1
ATOM 2035 N N . LEU A 1 276 ? 23.448 56.344 -16.581 1.000 10.499 256 LEU A N 1
ATOM 2036 C CA . LEU A 1 276 ? 23.588 57.745 -16.931 1.000 10.430 256 LEU A CA 1
ATOM 2037 C C . LEU A 1 276 ? 25.053 58.161 -16.975 1.000 11.437 256 LEU A C 1
ATOM 2038 O O . LEU A 1 276 ? 25.416 59.001 -17.805 1.000 11.836 256 LEU A O 1
ATOM 2043 N N . GLU A 1 277 ? 25.859 57.580 -16.078 1.000 11.570 257 GLU A N 1
ATOM 2044 C CA . GLU A 1 277 ? 27.269 57.931 -15.930 1.000 12.648 257 GLU A CA 1
ATOM 2045 C C . GLU A 1 277 ? 28.067 57.403 -17.124 1.000 12.898 257 GLU A C 1
ATOM 2046 O O . GLU A 1 277 ? 29.174 57.856 -17.387 1.000 13.495 257 GLU A O 1
ATOM 2052 N N . ASP A 1 278 ? 27.493 56.446 -17.856 1.000 13.121 258 ASP A N 1
ATOM 2053 C CA . ASP A 1 278 ? 28.169 55.870 -18.993 1.000 12.752 258 ASP A CA 1
ATOM 2054 C C . ASP A 1 278 ? 28.007 56.795 -20.190 1.000 12.722 258 ASP A C 1
ATOM 2055 O O . ASP A 1 278 ? 26.896 57.158 -20.574 1.000 13.193 258 ASP A O 1
ATOM 2060 N N . THR A 1 279 ? 29.142 57.100 -20.825 1.000 12.389 259 THR A N 1
ATOM 2061 C CA . THR A 1 279 ? 29.187 58.128 -21.849 1.000 12.690 259 THR A CA 1
ATOM 2062 C C . THR A 1 279 ? 29.359 57.484 -23.223 1.000 12.551 259 THR A C 1
ATOM 2063 O O . THR A 1 279 ? 29.699 58.170 -24.202 1.000 13.250 259 THR A O 1
ATOM 2067 N N . SER A 1 280 ? 29.120 56.170 -23.312 1.000 11.932 260 SER A N 1
ATOM 2068 C CA . SER A 1 280 ? 29.138 55.526 -24.624 1.000 11.291 260 SER A CA 1
ATOM 2069 C C . SER A 1 280 ? 28.162 56.231 -25.573 1.000 10.909 260 SER A C 1
ATOM 2070 O O . SER A 1 280 ? 28.363 56.290 -26.783 1.000 10.536 260 SER A O 1
ATOM 2073 N N . ALA A 1 281 ? 27.105 56.777 -24.970 1.000 10.615 261 ALA A N 1
ATOM 2074 C CA . ALA A 1 281 ? 25.976 57.440 -25.589 1.000 10.428 261 ALA A CA 1
ATOM 2075 C C . ALA A 1 281 ? 25.167 58.016 -24.424 1.000 10.604 261 ALA A C 1
ATOM 2076 O O . ALA A 1 281 ? 24.865 57.290 -23.467 1.000 11.110 261 ALA A O 1
ATOM 2078 N N . THR A 1 282 ? 24.883 59.328 -24.467 1.000 9.873 262 THR A N 1
ATOM 2079 C CA . THR A 1 282 ? 24.326 59.954 -23.282 1.000 9.775 262 THR A CA 1
ATOM 2080 C C . THR A 1 282 ? 22.832 59.637 -23.213 1.000 9.433 262 THR A C 1
ATOM 2081 O O . THR A 1 282 ? 22.121 59.719 -24.200 1.000 9.124 262 THR A O 1
ATOM 2085 N N . LYS A 1 283 ? 22.381 59.224 -22.032 1.000 9.923 263 LYS A N 1
ATOM 2086 C CA . LYS A 1 283 ? 21.065 58.665 -21.807 1.000 10.134 263 LYS A CA 1
ATOM 2087 C C . LYS A 1 283 ? 19.998 59.753 -21.706 1.000 10.272 263 LYS A C 1
ATOM 2088 O O . LYS A 1 283 ? 18.817 59.428 -21.856 1.000 10.656 263 LYS A O 1
ATOM 2094 N N . VAL A 1 284 ? 20.389 61.019 -21.459 1.000 10.200 264 VAL A N 1
ATOM 2095 C CA . VAL A 1 284 ? 19.423 62.109 -21.613 1.000 10.554 264 VAL A CA 1
ATOM 2096 C C . VAL A 1 284 ? 19.719 62.824 -22.927 1.000 10.485 264 VAL A C 1
ATOM 2097 O O . VAL A 1 284 ? 20.867 62.847 -23.379 1.000 11.312 264 VAL A O 1
ATOM 2101 N N . THR A 1 285 ? 18.710 63.474 -23.500 1.000 10.694 265 THR A N 1
ATOM 2102 C CA . THR A 1 285 ? 18.974 64.324 -24.650 1.000 10.181 265 THR A CA 1
ATOM 2103 C C . THR A 1 285 ? 19.461 65.692 -24.164 1.000 9.984 265 THR A C 1
ATOM 2104 O O . THR A 1 285 ? 18.735 66.673 -24.227 1.000 9.959 265 THR A O 1
ATOM 2108 N N . LEU A 1 286 ? 20.695 65.739 -23.665 1.000 10.032 266 LEU A N 1
ATOM 2109 C CA . LEU A 1 286 ? 21.403 66.993 -23.439 1.000 10.285 266 LEU A CA 1
ATOM 2110 C C . LEU A 1 286 ? 22.833 66.887 -23.955 1.000 10.494 266 LEU A C 1
ATOM 2111 O O . LEU A 1 286 ? 23.392 65.800 -24.062 1.000 10.675 266 LEU A O 1
ATOM 2116 N N . PRO A 1 287 ? 23.481 68.024 -24.278 1.000 10.482 267 PRO A N 1
ATOM 2117 C CA . PRO A 1 287 ? 24.928 68.044 -24.443 1.000 10.738 267 PRO A CA 1
ATOM 2118 C C . PRO A 1 287 ? 25.605 67.986 -23.075 1.000 11.505 267 PRO A C 1
ATOM 2119 O O . PRO A 1 287 ? 24.946 68.114 -22.036 1.000 12.494 267 PRO A O 1
ATOM 2123 N N . PHE A 1 288 ? 26.921 67.753 -23.086 1.000 12.436 268 PHE A N 1
ATOM 2124 C CA . PHE A 1 288 ? 27.784 67.972 -21.926 1.000 13.116 268 PHE A CA 1
ATOM 2125 C C . PHE A 1 288 ? 27.395 67.180 -20.666 1.000 13.640 268 PHE A C 1
ATOM 2126 O O . PHE A 1 288 ? 27.715 67.612 -19.559 1.000 13.814 268 PHE A O 1
ATOM 2134 N N . VAL A 1 289 ? 26.759 66.011 -20.813 1.000 13.047 269 VAL A N 1
ATOM 2135 C CA . VAL A 1 289 ? 26.344 65.228 -19.655 1.000 12.997 269 VAL A CA 1
ATOM 2136 C C . VAL A 1 289 ? 27.545 64.844 -18.774 1.000 13.372 269 VAL A C 1
ATOM 2137 O O . VAL A 1 289 ? 27.463 64.986 -17.550 1.000 12.979 269 VAL A O 1
ATOM 2141 N N . GLU A 1 290 ? 28.648 64.357 -19.392 1.000 13.666 270 GLU A N 1
ATOM 2142 C CA . GLU A 1 290 ? 29.843 63.984 -18.656 1.000 13.719 270 GLU A CA 1
ATOM 2143 C C . GLU A 1 290 ? 30.198 65.083 -17.662 1.000 14.052 270 GLU A C 1
ATOM 2144 O O . GLU A 1 290 ? 30.440 64.818 -16.481 1.000 13.152 270 GLU A O 1
ATOM 2150 N N . GLU A 1 291 ? 30.235 66.322 -18.184 1.000 15.564 271 GLU A N 1
ATOM 2151 C CA . GLU A 1 291 ? 30.748 67.481 -17.472 1.000 16.274 271 GLU A CA 1
ATOM 2152 C C . GLU A 1 291 ? 29.784 67.778 -16.334 1.000 17.334 271 GLU A C 1
ATOM 2153 O O . GLU A 1 291 ? 30.209 68.059 -15.233 1.000 17.264 271 GLU A O 1
ATOM 2159 N N . GLN A 1 292 ? 28.482 67.690 -16.628 1.000 19.404 272 GLN A N 1
ATOM 2160 C CA . GLN A 1 292 ? 27.410 67.988 -15.698 1.000 21.137 272 GLN A CA 1
ATOM 2161 C C . GLN A 1 292 ? 27.481 67.077 -14.484 1.000 20.460 272 GLN A C 1
ATOM 2162 O O . GLN A 1 292 ? 27.430 67.548 -13.346 1.000 22.251 272 GLN A O 1
ATOM 2168 N N . ILE A 1 293 ? 27.578 65.770 -14.739 1.000 16.449 273 ILE A N 1
ATOM 2169 C CA . ILE A 1 293 ? 27.616 64.785 -13.674 1.000 14.086 273 ILE A CA 1
ATOM 2170 C C . ILE A 1 293 ? 28.742 65.162 -12.723 1.000 14.104 273 ILE A C 1
ATOM 2171 O O . ILE A 1 293 ? 28.553 65.224 -11.517 1.000 13.443 273 ILE A O 1
ATOM 2176 N N . ARG A 1 294 ? 29.896 65.476 -13.301 1.000 15.043 274 ARG A N 1
ATOM 2177 C CA . ARG A 1 294 ? 31.110 65.710 -12.538 1.000 16.700 274 ARG A CA 1
ATOM 2178 C C . ARG A 1 294 ? 30.993 67.028 -11.763 1.000 16.726 274 ARG A C 1
ATOM 2179 O O . ARG A 1 294 ? 31.509 67.145 -10.657 1.000 18.618 274 ARG A O 1
ATOM 2187 N N . ALA A 1 295 ? 30.302 68.015 -12.331 1.000 13.828 275 ALA A N 1
ATOM 2188 C CA . ALA A 1 295 ? 30.071 69.279 -11.667 1.000 12.377 275 ALA A CA 1
ATOM 2189 C C . ALA A 1 295 ? 29.082 69.071 -10.533 1.000 11.963 275 ALA A C 1
ATOM 2190 O O . ALA A 1 295 ? 29.269 69.604 -9.447 1.000 11.952 275 ALA A O 1
ATOM 2192 N N . ALA A 1 296 ? 28.036 68.287 -10.798 1.000 11.812 276 ALA A N 1
ATOM 2193 C CA . ALA A 1 296 ? 27.029 67.978 -9.797 1.000 11.613 276 ALA A CA 1
ATOM 2194 C C . ALA A 1 296 ? 27.673 67.306 -8.582 1.000 11.935 276 ALA A C 1
ATOM 2195 O O . ALA A 1 296 ? 27.425 67.730 -7.458 1.000 11.146 276 ALA A O 1
ATOM 2197 N N . LYS A 1 297 ? 28.514 66.287 -8.831 1.000 13.034 277 LYS A N 1
ATOM 2198 C CA . LYS A 1 297 ? 29.231 65.534 -7.810 1.000 13.563 277 LYS A CA 1
ATOM 2199 C C . LYS A 1 297 ? 30.152 66.458 -7.019 1.000 14.942 277 LYS A C 1
ATOM 2200 O O . LYS A 1 297 ? 30.350 66.275 -5.815 1.000 15.815 277 LYS A O 1
ATOM 2206 N N . SER A 1 298 ? 30.701 67.459 -7.715 1.000 15.198 278 SER A N 1
ATOM 2207 C CA . SER A 1 298 ? 31.607 68.414 -7.108 1.000 15.396 278 SER A CA 1
ATOM 2208 C C . SER A 1 298 ? 30.859 69.313 -6.113 1.000 15.093 278 SER A C 1
ATOM 2209 O O . SER A 1 298 ? 31.297 69.506 -5.002 1.000 15.045 278 SER A O 1
ATOM 2212 N N . THR A 1 299 ? 29.715 69.861 -6.516 1.000 16.148 279 THR A N 1
ATOM 2213 C CA . THR A 1 299 ? 29.002 70.863 -5.744 1.000 16.877 279 THR A CA 1
ATOM 2214 C C . THR A 1 299 ? 28.171 70.200 -4.654 1.000 16.359 279 THR A C 1
ATOM 2215 O O . THR A 1 299 ? 28.079 70.739 -3.554 1.000 17.370 279 THR A O 1
ATOM 2219 N N . LEU A 1 300 ? 27.540 69.057 -4.967 1.000 15.765 280 LEU A N 1
ATOM 2220 C CA . LEU A 1 300 ? 26.548 68.465 -4.076 1.000 15.838 280 LEU A CA 1
ATOM 2221 C C . LEU A 1 300 ? 27.126 67.294 -3.284 1.000 15.381 280 LEU A C 1
ATOM 2222 O O . LEU A 1 300 ? 26.637 67.017 -2.201 1.000 15.597 280 LEU A O 1
ATOM 2227 N N . GLY A 1 301 ? 28.162 66.618 -3.808 1.000 14.576 281 GLY A N 1
ATOM 2228 C CA . GLY A 1 301 ? 28.671 65.381 -3.231 1.000 14.575 281 GLY A CA 1
ATOM 2229 C C . GLY A 1 301 ? 28.340 64.200 -4.140 1.000 15.261 281 GLY A C 1
ATOM 2230 O O . GLY A 1 301 ? 27.428 64.319 -4.965 1.000 15.815 281 GLY A O 1
ATOM 2231 N N . ASP A 1 302 ? 29.082 63.083 -4.037 1.000 15.777 282 ASP A N 1
ATOM 2232 C CA . ASP A 1 302 ? 28.979 62.034 -5.051 1.000 15.597 282 ASP A CA 1
ATOM 2233 C C . ASP A 1 302 ? 27.549 61.548 -5.195 1.000 14.941 282 ASP A C 1
ATOM 2234 O O . ASP A 1 302 ? 27.094 61.244 -6.294 1.000 15.461 282 ASP A O 1
ATOM 2239 N N . ASP A 1 303 ? 26.856 61.468 -4.060 1.000 14.147 283 ASP A N 1
ATOM 2240 C CA . ASP A 1 303 ? 25.486 61.020 -4.020 1.000 13.454 283 ASP A CA 1
ATOM 2241 C C . ASP A 1 303 ? 24.591 62.262 -4.068 1.000 13.993 283 ASP A C 1
ATOM 2242 O O . ASP A 1 303 ? 23.868 62.561 -3.108 1.000 15.003 283 ASP A O 1
ATOM 2247 N N . TYR A 1 304 ? 24.621 62.962 -5.213 1.000 12.912 284 TYR A N 1
ATOM 2248 C CA . TYR A 1 304 ? 24.078 64.305 -5.324 1.000 12.607 284 TYR A CA 1
ATOM 2249 C C . TYR A 1 304 ? 22.555 64.274 -5.170 1.000 12.388 284 TYR A C 1
ATOM 2250 O O . TYR A 1 304 ? 21.962 65.199 -4.610 1.000 12.894 284 TYR A O 1
ATOM 2259 N N . TRP A 1 305 ? 21.923 63.189 -5.638 1.000 11.204 285 TRP A N 1
ATOM 2260 C CA . TRP A 1 305 ? 20.492 63.038 -5.431 1.000 10.037 285 TRP A CA 1
ATOM 2261 C C . TRP A 1 305 ? 20.232 61.848 -4.500 1.000 9.819 285 TRP A C 1
ATOM 2262 O O . TRP A 1 305 ? 19.790 60.768 -4.943 1.000 9.582 285 TRP A O 1
ATOM 2273 N N . PRO A 1 306 ? 20.483 62.013 -3.166 1.000 9.585 286 PRO A N 1
ATOM 2274 C CA . PRO A 1 306 ? 20.353 60.897 -2.228 1.000 9.308 286 PRO A CA 1
ATOM 2275 C C . PRO A 1 306 ? 18.868 60.667 -1.899 1.000 9.309 286 PRO A C 1
ATOM 2276 O O . PRO A 1 306 ? 18.082 61.616 -1.818 1.000 9.251 286 PRO A O 1
ATOM 2280 N N . TYR A 1 307 ? 18.486 59.392 -1.782 1.000 9.498 287 TYR A N 1
ATOM 2281 C CA . TYR A 1 307 ? 17.356 58.987 -0.958 1.000 9.735 287 TYR A CA 1
ATOM 2282 C C . TYR A 1 307 ? 17.892 58.769 0.465 1.000 10.140 287 TYR A C 1
ATOM 2283 O O . TYR A 1 307 ? 19.109 58.773 0.664 1.000 10.548 287 TYR A O 1
ATOM 2292 N N . GLY A 1 308 ? 17.009 58.578 1.458 1.000 10.206 288 GLY A N 1
ATOM 2293 C CA . GLY A 1 308 ? 17.431 58.231 2.814 1.000 10.327 288 GLY A CA 1
ATOM 2294 C C . GLY A 1 308 ? 17.544 59.435 3.752 1.000 10.483 288 GLY A C 1
ATOM 2295 O O . GLY A 1 308 ? 17.819 60.543 3.319 1.000 10.375 288 GLY A O 1
ATOM 2296 N N . VAL A 1 309 ? 17.330 59.205 5.049 1.000 10.785 289 VAL A N 1
ATOM 2297 C CA . VAL A 1 309 ? 17.135 60.296 5.994 1.000 10.726 289 VAL A CA 1
ATOM 2298 C C . VAL A 1 309 ? 18.457 61.010 6.310 1.000 11.135 289 VAL A C 1
ATOM 2299 O O . VAL A 1 309 ? 18.597 62.213 6.070 1.000 11.077 289 VAL A O 1
ATOM 2303 N N . ALA A 1 310 ? 19.415 60.255 6.870 1.000 11.465 290 ALA A N 1
ATOM 2304 C CA . ALA A 1 310 ? 20.703 60.798 7.287 1.000 11.044 290 ALA A CA 1
ATOM 2305 C C . ALA A 1 310 ? 21.263 61.629 6.146 1.000 11.082 290 ALA A C 1
ATOM 2306 O O . ALA A 1 310 ? 21.656 62.771 6.367 1.000 11.379 290 ALA A O 1
ATOM 2308 N N . ALA A 1 311 ? 21.230 61.059 4.927 1.000 10.916 291 ALA A N 1
ATOM 2309 C CA . ALA A 1 311 ? 21.818 61.670 3.738 1.000 11.271 291 ALA A CA 1
ATOM 2310 C C . ALA A 1 311 ? 21.112 62.972 3.305 1.000 11.183 291 ALA A C 1
ATOM 2311 O O . ALA A 1 311 ? 21.579 63.669 2.398 1.000 11.433 291 ALA A O 1
ATOM 2313 N N . SER A 1 312 ? 20.011 63.330 3.981 1.000 10.388 292 SER A N 1
ATOM 2314 C CA . SER A 1 312 ? 19.209 64.463 3.564 1.000 9.867 292 SER A CA 1
ATOM 2315 C C . SER A 1 312 ? 18.843 65.324 4.767 1.000 9.944 292 SER A C 1
ATOM 2316 O O . SER A 1 312 ? 17.955 66.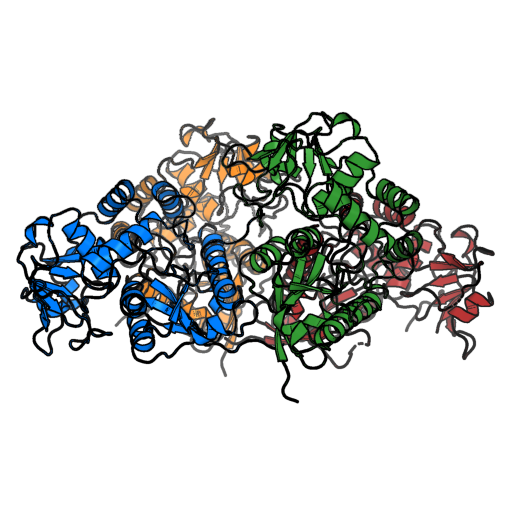181 4.684 1.000 10.219 292 SER A O 1
ATOM 2319 N N . ARG A 1 313 ? 19.572 65.128 5.868 1.000 9.599 293 ARG A N 1
ATOM 2320 C CA . ARG A 1 313 ? 19.176 65.684 7.150 1.000 9.631 293 ARG A CA 1
ATOM 2321 C C . ARG A 1 313 ? 18.966 67.186 7.035 1.000 9.604 293 ARG A C 1
ATOM 2322 O O . ARG A 1 313 ? 17.876 67.654 7.365 1.000 9.763 293 ARG A O 1
ATOM 2330 N N . ARG A 1 314 ? 19.980 67.920 6.559 1.000 9.455 294 ARG A N 1
ATOM 2331 C CA . ARG A 1 314 ? 19.864 69.373 6.499 1.000 9.729 294 ARG A CA 1
ATOM 2332 C C . ARG A 1 314 ? 18.567 69.795 5.792 1.000 9.681 294 ARG A C 1
ATOM 2333 O O . ARG A 1 314 ? 17.835 70.673 6.254 1.000 9.502 294 ARG A O 1
ATOM 2341 N N . THR A 1 315 ? 18.264 69.122 4.681 1.000 9.692 295 THR A N 1
ATOM 2342 C CA . THR A 1 315 ? 17.118 69.451 3.861 1.000 9.979 295 THR A CA 1
ATOM 2343 C C . THR A 1 315 ? 15.826 69.158 4.621 1.000 9.845 295 THR A C 1
ATOM 2344 O O . THR A 1 315 ? 14.887 69.967 4.597 1.000 9.790 295 THR A O 1
ATOM 2348 N N . LEU A 1 316 ? 15.774 67.987 5.271 1.000 8.860 296 LEU A N 1
ATOM 2349 C CA . LEU A 1 316 ? 14.575 67.596 5.982 1.000 8.716 296 LEU A CA 1
ATOM 2350 C C . LEU A 1 316 ? 14.332 68.575 7.127 1.000 9.743 296 LEU A C 1
ATOM 2351 O O . LEU A 1 316 ? 13.206 69.053 7.333 1.000 10.066 296 LEU A O 1
ATOM 2356 N N . GLU A 1 317 ? 15.415 68.880 7.854 1.000 10.497 297 GLU A N 1
ATOM 2357 C CA . GLU A 1 317 ? 15.372 69.739 9.021 1.000 10.939 297 GLU A CA 1
ATOM 2358 C C . GLU A 1 317 ? 14.745 71.079 8.625 1.000 10.444 297 GLU A C 1
ATOM 2359 O O . GLU A 1 317 ? 13.852 71.587 9.301 1.000 9.989 297 GLU A O 1
ATOM 2365 N N . ALA A 1 318 ? 15.210 71.618 7.494 1.000 10.895 298 ALA A N 1
ATOM 2366 C CA . ALA A 1 318 ? 14.773 72.923 7.009 1.000 10.821 298 ALA A CA 1
ATOM 2367 C C . ALA A 1 318 ? 13.308 72.851 6.608 1.000 10.422 298 ALA A C 1
ATOM 2368 O O . ALA A 1 318 ? 12.563 73.790 6.822 1.000 10.738 298 ALA A O 1
ATOM 2370 N N . PHE A 1 319 ? 12.918 71.732 6.009 1.000 10.314 299 PHE A N 1
ATOM 2371 C CA . PHE A 1 319 ? 11.572 71.647 5.477 1.000 10.259 299 PHE A CA 1
ATOM 2372 C C . PHE A 1 319 ? 10.567 71.800 6.614 1.000 10.071 299 PHE A C 1
ATOM 2373 O O . PHE A 1 319 ? 9.713 72.677 6.568 1.000 9.761 299 PHE A O 1
ATOM 2381 N N . VAL A 1 320 ? 10.700 70.964 7.648 1.000 10.089 300 VAL A N 1
ATOM 2382 C CA . VAL A 1 320 ? 9.741 70.984 8.744 1.000 10.428 300 VAL A CA 1
ATOM 2383 C C . VAL A 1 320 ? 9.625 72.401 9.300 1.000 10.757 300 VAL A C 1
ATOM 2384 O O . VAL A 1 320 ? 8.506 72.892 9.472 1.000 11.703 300 VAL A O 1
ATOM 2388 N N . ARG A 1 321 ? 10.776 73.056 9.529 1.000 10.337 301 ARG A N 1
ATOM 2389 C CA . ARG A 1 321 ? 10.792 74.434 9.991 1.000 10.194 301 ARG A CA 1
ATOM 2390 C C . ARG A 1 321 ? 9.939 75.327 9.094 1.000 10.040 301 ARG A C 1
ATOM 2391 O O . ARG A 1 321 ? 8.971 75.920 9.563 1.000 10.051 301 ARG A O 1
ATOM 2399 N N . HIS A 1 322 ? 10.293 75.393 7.802 1.000 9.757 302 HIS A N 1
ATOM 2400 C CA . HIS A 1 322 ? 9.599 76.234 6.833 1.000 9.865 302 HIS A CA 1
ATOM 2401 C C . HIS A 1 322 ? 8.104 75.897 6.794 1.000 9.996 302 HIS A C 1
ATOM 2402 O O . HIS A 1 322 ? 7.264 76.803 6.788 1.000 9.520 302 HIS A O 1
ATOM 2409 N N . HIS A 1 323 ? 7.791 74.587 6.782 1.000 10.195 303 HIS A N 1
ATOM 2410 C CA . HIS A 1 323 ? 6.422 74.119 6.651 1.000 10.025 303 HIS A CA 1
ATOM 2411 C C . HIS A 1 323 ? 5.589 74.672 7.806 1.000 10.292 303 HIS A C 1
ATOM 2412 O O . HIS A 1 323 ? 4.471 75.166 7.594 1.000 10.358 303 HIS A O 1
ATOM 2419 N N . HIS A 1 324 ? 6.165 74.597 9.022 1.000 10.134 304 HIS A N 1
ATOM 2420 C CA . HIS A 1 324 ? 5.489 75.103 10.201 1.000 9.749 304 HIS A CA 1
ATOM 2421 C C . HIS A 1 324 ? 5.419 76.632 10.171 1.000 9.827 304 HIS A C 1
ATOM 2422 O O . HIS A 1 324 ? 4.348 77.184 10.404 1.000 10.348 304 HIS A O 1
ATOM 2429 N N . ALA A 1 325 ? 6.547 77.312 9.888 1.000 9.678 305 ALA A N 1
ATOM 2430 C CA . ALA A 1 325 ? 6.554 78.764 9.743 1.000 9.335 305 ALA A CA 1
ATOM 2431 C C . ALA A 1 325 ? 5.440 79.186 8.776 1.000 9.320 305 ALA A C 1
ATOM 2432 O O . ALA A 1 325 ? 4.559 79.932 9.151 1.000 9.109 305 ALA A O 1
ATOM 2434 N N . GLN A 1 326 ? 5.447 78.649 7.547 1.000 9.799 306 GLN A N 1
ATOM 2435 C CA . GLN A 1 326 ? 4.558 79.130 6.505 1.000 10.376 306 GLN A CA 1
ATOM 2436 C C . GLN A 1 326 ? 3.095 78.803 6.800 1.000 11.507 306 GLN A C 1
ATOM 2437 O O . GLN A 1 326 ? 2.211 79.275 6.068 1.000 12.251 306 GLN A O 1
ATOM 2443 N N . GLY A 1 327 ? 2.850 78.036 7.874 1.000 11.719 307 GLY A N 1
ATOM 2444 C CA . GLY A 1 327 ? 1.517 77.932 8.461 1.000 12.266 307 GLY A CA 1
ATOM 2445 C C . GLY A 1 327 ? 0.783 76.659 8.062 1.000 12.716 307 GLY A C 1
ATOM 2446 O O . GLY A 1 327 ? -0.419 76.631 8.225 1.000 13.452 307 GLY A O 1
ATOM 2447 N N . LEU A 1 328 ? 1.507 75.604 7.633 1.000 13.328 308 LEU A N 1
ATOM 2448 C CA . LEU A 1 328 ? 0.925 74.426 7.005 1.000 13.271 308 LEU A CA 1
ATOM 2449 C C . LEU A 1 328 ? 1.038 73.195 7.901 1.000 14.049 308 LEU A C 1
ATOM 2450 O O . LEU A 1 328 ? 0.418 72.171 7.613 1.000 13.425 308 LEU A O 1
ATOM 2455 N N . SER A 1 329 ? 1.880 73.271 8.944 1.000 15.046 309 SER A N 1
ATOM 2456 C CA . SER A 1 329 ? 2.021 72.219 9.939 1.000 16.825 309 SER A CA 1
ATOM 2457 C C . SER A 1 329 ? 1.218 72.603 11.173 1.000 19.026 309 SER A C 1
ATOM 2458 O O . SER A 1 329 ? 1.273 73.772 11.598 1.000 21.838 309 SER A O 1
ATOM 2461 N N . ALA A 1 330 ? 0.539 71.602 11.766 1.000 20.268 310 ALA A N 1
ATOM 2462 C CA . ALA A 1 330 ? -0.135 71.743 13.060 1.000 21.061 310 ALA A CA 1
ATOM 2463 C C . ALA A 1 330 ? 0.798 72.399 14.088 1.000 19.899 310 ALA A C 1
ATOM 2464 O O . ALA A 1 330 ? 0.625 73.564 14.422 1.000 19.873 310 ALA A O 1
ATOM 2466 N N . ARG A 1 331 ? 1.799 71.635 14.552 1.000 18.641 311 ARG A N 1
ATOM 2467 C CA . ARG A 1 331 ? 2.935 72.111 15.335 1.000 16.955 311 ARG A CA 1
ATOM 2468 C C . ARG A 1 331 ? 4.201 71.834 14.530 1.000 14.493 311 ARG A C 1
ATOM 2469 O O . ARG A 1 331 ? 4.119 71.205 13.490 1.000 14.441 311 ARG A O 1
ATOM 2477 N N . LEU A 1 332 ? 5.370 72.309 14.979 1.000 13.219 312 LEU A N 1
ATOM 2478 C CA . LEU A 1 332 ? 6.601 72.098 14.219 1.000 12.100 312 LEU A CA 1
ATOM 2479 C C . LEU A 1 332 ? 6.997 70.637 14.303 1.000 10.991 312 LEU A C 1
ATOM 2480 O O . LEU A 1 332 ? 7.259 70.158 15.382 1.000 10.704 312 LEU A O 1
ATOM 2485 N N . MET A 1 333 ? 7.022 69.940 13.165 1.000 10.119 313 MET A N 1
ATOM 2486 C CA . MET A 1 333 ? 7.265 68.513 13.164 1.000 9.409 313 MET A CA 1
ATOM 2487 C C . MET A 1 333 ? 8.739 68.205 13.395 1.000 7.991 313 MET A C 1
ATOM 2488 O O . MET A 1 333 ? 9.621 69.026 13.149 1.000 7.745 313 MET A O 1
ATOM 2493 N N . ALA A 1 334 ? 8.983 67.006 13.925 1.000 7.446 314 ALA A N 1
ATOM 2494 C CA . ALA A 1 334 ? 10.319 66.483 14.135 1.000 7.047 314 ALA A CA 1
ATOM 2495 C C . ALA A 1 334 ? 10.668 65.539 12.989 1.000 6.640 314 ALA A C 1
ATOM 2496 O O . ALA A 1 334 ? 9.863 64.688 12.588 1.000 6.602 314 ALA A O 1
ATOM 2498 N N . VAL A 1 335 ? 11.888 65.675 12.472 1.000 6.361 315 VAL A N 1
ATOM 2499 C CA . VAL A 1 335 ? 12.270 64.792 11.384 1.000 6.189 315 VAL A CA 1
ATOM 2500 C C . VAL A 1 335 ? 11.916 63.343 11.767 1.000 6.364 315 VAL A C 1
ATOM 2501 O O . VAL A 1 335 ? 11.585 62.521 10.922 1.000 6.335 315 VAL A O 1
ATOM 2505 N N . GLU A 1 336 ? 11.919 63.061 13.071 1.000 6.422 316 GLU A N 1
ATOM 2506 C CA . GLU A 1 336 ? 11.857 61.712 13.589 1.000 6.657 316 GLU A CA 1
ATOM 2507 C C . GLU A 1 336 ? 10.476 61.106 13.397 1.000 6.535 316 GLU A C 1
ATOM 2508 O O . GLU A 1 336 ? 10.330 59.893 13.511 1.000 6.541 316 GLU A O 1
ATOM 2514 N N . GLU A 1 337 ? 9.478 61.940 13.104 1.000 6.417 317 GLU A N 1
ATOM 2515 C CA . GLU A 1 337 ? 8.114 61.447 13.019 1.000 6.495 317 GLU A CA 1
ATOM 2516 C C . GLU A 1 337 ? 7.598 61.524 11.573 1.000 6.539 317 GLU A C 1
ATOM 2517 O O . GLU A 1 337 ? 6.412 61.295 11.306 1.000 6.349 317 GLU A O 1
ATOM 2523 N N . LEU A 1 338 ? 8.514 61.817 10.637 1.000 6.740 318 LEU A N 1
ATOM 2524 C CA . LEU A 1 338 ? 8.138 62.118 9.264 1.000 6.848 318 LEU A CA 1
ATOM 2525 C C . LEU A 1 338 ? 7.869 60.848 8.481 1.000 7.053 318 LEU A C 1
ATOM 2526 O O . LEU A 1 338 ? 7.016 60.852 7.603 1.000 7.199 318 LEU A O 1
ATOM 2531 N N . PHE A 1 339 ? 8.579 59.765 8.805 1.000 7.192 319 PHE A N 1
ATOM 2532 C CA . PHE A 1 339 ? 8.506 58.568 7.984 1.000 7.549 319 PHE A CA 1
ATOM 2533 C C . PHE A 1 339 ? 8.193 57.354 8.844 1.000 7.670 319 PHE A C 1
ATOM 2534 O O . PHE A 1 339 ? 8.267 57.425 10.059 1.000 7.712 319 PHE A O 1
ATOM 2542 N N . HIS A 1 340 ? 7.864 56.231 8.201 1.000 8.095 320 HIS A N 1
ATOM 2543 C CA . HIS A 1 340 ? 7.633 54.984 8.916 1.000 8.237 320 HIS A CA 1
ATOM 2544 C C . HIS A 1 340 ? 8.898 54.587 9.671 1.000 8.215 320 HIS A C 1
ATOM 2545 O O . HIS A 1 340 ? 9.988 54.615 9.108 1.000 8.311 320 HIS A O 1
ATOM 2552 N N . PRO A 1 341 ? 8.784 54.211 10.963 1.000 8.160 321 PRO A N 1
ATOM 2553 C CA . PRO A 1 341 ? 9.954 53.962 11.809 1.000 8.191 321 PRO A CA 1
ATOM 2554 C C . PRO A 1 341 ? 11.031 53.062 11.212 1.000 8.419 321 PRO A C 1
ATOM 2555 O O . PRO A 1 341 ? 12.202 53.222 11.535 1.000 8.455 321 PRO A O 1
ATOM 2559 N N . SER A 1 342 ? 10.640 52.129 10.337 1.000 8.996 322 SER A N 1
ATOM 2560 C CA . SER A 1 342 ? 11.582 51.106 9.914 1.000 9.762 322 SER A CA 1
ATOM 2561 C C . SER A 1 342 ? 12.521 51.635 8.826 1.000 9.912 322 SER A C 1
ATOM 2562 O O . SER A 1 342 ? 13.327 50.872 8.292 1.000 10.140 322 SER A O 1
ATOM 2565 N N . THR A 1 343 ? 12.454 52.942 8.526 1.000 10.177 323 THR A N 1
ATOM 2566 C CA . THR A 1 343 ? 13.123 53.460 7.339 1.000 10.804 323 THR A CA 1
ATOM 2567 C C . THR A 1 343 ? 14.144 54.551 7.659 1.000 11.104 323 THR A C 1
ATOM 2568 O O . THR A 1 343 ? 14.575 55.291 6.781 1.000 10.761 323 THR A O 1
ATOM 2572 N N . TYR A 1 344 ? 14.572 54.637 8.918 1.000 11.557 324 TYR A N 1
ATOM 2573 C CA . TYR A 1 344 ? 15.517 55.682 9.288 1.000 12.654 324 TYR A CA 1
ATOM 2574 C C . TYR A 1 344 ? 16.955 55.200 9.066 1.000 14.887 324 TYR A C 1
ATOM 2575 O O . TYR A 1 344 ? 17.902 55.923 9.352 1.000 15.979 324 TYR A O 1
ATOM 2584 N N . GLU A 1 345 ? 17.123 53.981 8.536 1.000 17.374 325 GLU A N 1
ATOM 2585 C CA . GLU A 1 345 ? 18.452 53.410 8.363 1.000 18.071 325 GLU A CA 1
ATOM 2586 C C . GLU A 1 345 ? 18.345 52.138 7.529 1.000 18.544 325 GLU A C 1
ATOM 2587 O O . GLU A 1 345 ? 17.316 51.457 7.600 1.000 17.669 325 GLU A O 1
ATOM 2593 N N . THR A 1 346 ? 19.365 51.887 6.693 1.000 18.461 326 THR A N 1
ATOM 2594 C CA . THR A 1 346 ? 19.460 50.600 6.025 1.000 18.491 326 THR A CA 1
ATOM 2595 C C . THR A 1 346 ? 20.808 49.971 6.363 1.000 19.918 326 THR A C 1
ATOM 2596 O O . THR A 1 346 ? 21.756 50.669 6.730 1.000 20.169 326 THR A O 1
ATOM 2600 N N . TYR A 1 347 ? 20.870 48.641 6.243 1.000 20.941 327 TYR A N 1
ATOM 2601 C CA . TYR A 1 347 ? 22.033 47.847 6.604 1.000 23.010 327 TYR A CA 1
ATOM 2602 C C . TYR A 1 347 ? 23.229 48.165 5.703 1.000 24.965 327 TYR A C 1
ATOM 2603 O O . TYR A 1 347 ? 23.087 48.783 4.650 1.000 25.185 327 TYR A O 1
ATOM 2612 N N . SER A 1 348 ? 24.399 47.672 6.121 1.000 28.042 328 SER A N 1
ATOM 2613 C CA . SER A 1 348 ? 25.653 47.788 5.393 1.000 29.743 328 SER A CA 1
ATOM 2614 C C . SER A 1 348 ? 26.540 46.577 5.692 1.000 32.233 328 SER A C 1
ATOM 2615 O O . SER A 1 348 ? 26.367 45.901 6.705 1.000 34.561 328 SER A O 1
ATOM 2618 N N . ILE A 1 349 ? 27.527 46.345 4.818 1.000 32.323 329 ILE A N 1
ATOM 2619 C CA . ILE A 1 349 ? 28.461 45.234 4.918 1.000 27.930 329 ILE A CA 1
ATOM 2620 C C . ILE A 1 349 ? 29.864 45.769 5.251 1.000 27.490 329 ILE A C 1
ATOM 2621 O O . ILE A 1 349 ? 30.270 46.785 4.621 1.000 25.533 329 ILE A O 1
ATOM 2627 N N . ASN B 1 22 ? -2.492 43.376 -41.124 1.000 20.219 2 ASN B N 1
ATOM 2628 C CA . ASN B 1 22 ? -1.207 42.769 -41.577 1.000 23.042 2 ASN B CA 1
ATOM 2629 C C . ASN B 1 22 ? -0.172 43.884 -41.740 1.000 20.720 2 ASN B C 1
ATOM 2630 O O . ASN B 1 22 ? -0.288 44.734 -42.612 1.000 18.880 2 ASN B O 1
ATOM 2635 N N . LYS B 1 23 ? 0.829 43.881 -40.844 1.000 19.789 3 LYS B N 1
ATOM 2636 C CA . LYS B 1 23 ? 1.920 44.844 -40.825 1.000 17.803 3 LYS B CA 1
ATOM 2637 C C . LYS B 1 23 ? 3.235 44.097 -41.024 1.000 16.002 3 LYS B C 1
ATOM 2638 O O . LYS B 1 23 ? 3.252 42.889 -41.219 1.000 16.677 3 LYS B O 1
ATOM 2644 N N . LEU B 1 24 ? 4.346 44.825 -40.954 1.000 14.364 4 LEU B N 1
ATOM 2645 C CA . LEU B 1 24 ? 5.644 44.211 -41.107 1.000 13.767 4 LEU B CA 1
ATOM 2646 C C . LEU B 1 24 ? 6.214 43.876 -39.735 1.000 14.029 4 LEU B C 1
ATOM 2647 O O . LEU B 1 24 ? 6.420 44.769 -38.918 1.000 14.283 4 LEU B O 1
ATOM 2652 N N . ARG B 1 25 ? 6.492 42.584 -39.527 1.000 14.453 5 ARG B N 1
ATOM 2653 C CA . ARG B 1 25 ? 7.121 42.101 -38.313 1.000 15.355 5 ARG B CA 1
ATOM 2654 C C . ARG B 1 25 ? 8.625 42.356 -38.396 1.000 14.889 5 ARG B C 1
ATOM 2655 O O . ARG B 1 25 ? 9.372 41.561 -38.955 1.000 14.520 5 ARG B O 1
ATOM 2663 N N . LEU B 1 26 ? 9.078 43.478 -37.830 1.000 13.874 6 LEU B N 1
ATOM 2664 C CA . LEU B 1 26 ? 10.481 43.856 -37.928 1.000 13.764 6 LEU B CA 1
ATOM 2665 C C . LEU B 1 26 ? 11.117 43.839 -36.541 1.000 13.701 6 LEU B C 1
ATOM 2666 O O . LEU B 1 26 ? 10.458 44.135 -35.543 1.000 14.300 6 LEU B O 1
ATOM 2671 N N . SER B 1 27 ? 12.403 43.467 -36.483 1.000 13.033 7 SER B N 1
ATOM 2672 C CA . SER B 1 27 ? 13.188 43.600 -35.263 1.000 12.593 7 SER B CA 1
ATOM 2673 C C . SER B 1 27 ? 13.834 44.988 -35.254 1.000 13.045 7 SER B C 1
ATOM 2674 O O . SER B 1 27 ? 14.257 45.473 -36.300 1.000 13.284 7 SER B O 1
ATOM 2677 N N . VAL B 1 28 ? 13.856 45.642 -34.091 1.000 13.189 8 VAL B N 1
ATOM 2678 C CA . VAL B 1 28 ? 14.447 46.965 -33.942 1.000 13.714 8 VAL B CA 1
ATOM 2679 C C . VAL B 1 28 ? 15.399 46.957 -32.746 1.000 13.750 8 VAL B C 1
ATOM 2680 O O . VAL B 1 28 ? 15.008 46.556 -31.636 1.000 14.234 8 VAL B O 1
ATOM 2684 N N . ALA B 1 29 ? 16.636 47.426 -32.978 1.000 14.454 9 ALA B N 1
ATOM 2685 C CA . ALA B 1 29 ? 17.666 47.435 -31.948 1.000 14.285 9 ALA B CA 1
ATOM 2686 C C . ALA B 1 29 ? 18.177 48.857 -31.758 1.000 14.577 9 ALA B C 1
ATOM 2687 O O . ALA B 1 29 ? 18.750 49.418 -32.686 1.000 15.311 9 ALA B O 1
ATOM 2689 N N . MET B 1 30 ? 17.971 49.408 -30.552 1.000 14.135 10 MET B N 1
ATOM 2690 C CA . MET B 1 30 ? 18.367 50.767 -30.220 1.000 13.354 10 MET B CA 1
ATOM 2691 C C . MET B 1 30 ? 18.865 50.820 -28.780 1.000 13.395 10 MET B C 1
ATOM 2692 O O . MET B 1 30 ? 18.774 49.830 -28.043 1.000 14.244 10 MET B O 1
ATOM 2697 N N . GLY B 1 31 ? 19.378 51.990 -28.387 1.000 12.803 11 GLY B N 1
ATOM 2698 C CA . GLY B 1 31 ? 19.806 52.200 -27.018 1.000 13.253 11 GLY B CA 1
ATOM 2699 C C . GLY B 1 31 ? 18.627 52.567 -26.113 1.000 13.769 11 GLY B C 1
ATOM 2700 O O . GLY B 1 31 ? 17.512 52.807 -26.602 1.000 14.810 11 GLY B O 1
ATOM 2701 N N . ASP B 1 32 ? 18.889 52.588 -24.795 1.000 13.423 12 ASP B N 1
ATOM 2702 C CA . ASP B 1 32 ? 17.858 52.908 -23.831 1.000 12.816 12 ASP B CA 1
ATOM 2703 C C . ASP B 1 32 ? 18.060 54.352 -23.414 1.000 11.226 12 ASP B C 1
ATOM 2704 O O . ASP B 1 32 ? 18.794 54.618 -22.486 1.000 11.134 12 ASP B O 1
ATOM 2709 N N . TYR B 1 33 ? 17.399 55.265 -24.123 1.000 10.751 13 TYR B N 1
ATOM 2710 C CA . TYR B 1 33 ? 17.514 56.695 -23.901 1.000 10.386 13 TYR B CA 1
ATOM 2711 C C . TYR B 1 33 ? 16.112 57.279 -23.731 1.000 10.411 13 TYR B C 1
ATOM 2712 O O . TYR B 1 33 ? 15.102 56.638 -24.057 1.000 10.551 13 TYR B O 1
ATOM 2721 N N . ASP B 1 34 ? 16.065 58.520 -23.242 1.000 10.365 14 ASP B N 1
ATOM 2722 C CA . ASP B 1 34 ? 14.804 59.223 -23.097 1.000 10.591 14 ASP B CA 1
ATOM 2723 C C . ASP B 1 34 ? 14.148 59.302 -24.467 1.000 11.163 14 ASP B C 1
ATOM 2724 O O . ASP B 1 34 ? 12.929 59.165 -24.604 1.000 11.465 14 ASP B O 1
ATOM 2729 N N . ARG B 1 35 ? 14.999 59.452 -25.480 1.000 11.806 15 ARG B N 1
ATOM 2730 C CA . ARG B 1 35 ? 14.520 59.717 -26.819 1.000 12.646 15 ARG B CA 1
ATOM 2731 C C . ARG B 1 35 ? 14.111 58.425 -27.534 1.000 13.771 15 ARG B C 1
ATOM 2732 O O . ARG B 1 35 ? 13.662 58.486 -28.685 1.000 13.947 15 ARG B O 1
ATOM 2740 N N . THR B 1 36 ? 14.215 57.272 -26.849 1.000 14.164 16 THR B N 1
ATOM 2741 C CA . THR B 1 36 ? 13.742 56.038 -27.457 1.000 14.952 16 THR B CA 1
ATOM 2742 C C . THR B 1 36 ? 12.641 55.394 -26.622 1.000 16.483 16 THR B C 1
ATOM 2743 O O . THR B 1 36 ? 11.950 54.495 -27.108 1.000 17.715 16 THR B O 1
ATOM 2747 N N . ARG B 1 37 ? 12.492 55.836 -25.368 1.000 16.761 17 ARG B N 1
ATOM 2748 C CA . ARG B 1 37 ? 11.453 55.272 -24.515 1.000 16.206 17 ARG B CA 1
ATOM 2749 C C . ARG B 1 37 ? 10.095 55.268 -25.243 1.000 14.437 17 ARG B C 1
ATOM 2750 O O . ARG B 1 37 ? 9.423 54.240 -25.281 1.000 13.728 17 ARG B O 1
ATOM 2758 N N . PRO B 1 38 ? 9.636 56.393 -25.839 1.000 13.406 18 PRO B N 1
ATOM 2759 C CA . PRO B 1 38 ? 8.281 56.466 -26.386 1.000 13.206 18 PRO B CA 1
ATOM 2760 C C . PRO B 1 38 ? 8.024 55.511 -27.549 1.000 12.860 18 PRO B C 1
ATOM 2761 O O . PRO B 1 38 ? 6.880 55.149 -27.816 1.000 12.462 18 PRO B O 1
ATOM 2765 N N . LEU B 1 39 ? 9.108 55.094 -28.215 1.000 13.255 19 LEU B N 1
ATOM 2766 C CA . LEU B 1 39 ? 9.050 54.004 -29.179 1.000 14.047 19 LEU B CA 1
ATOM 2767 C C . LEU B 1 39 ? 8.850 52.684 -28.448 1.000 14.759 19 LEU B C 1
ATOM 2768 O O . LEU B 1 39 ? 7.933 51.925 -28.736 1.000 14.494 19 LEU B O 1
ATOM 2773 N N . TYR B 1 40 ? 9.769 52.421 -27.520 1.000 16.152 20 TYR B N 1
ATOM 2774 C CA . TYR B 1 40 ? 9.840 51.144 -26.836 1.000 16.950 20 TYR B CA 1
ATOM 2775 C C . TYR B 1 40 ? 8.456 50.810 -26.295 1.000 16.661 20 TYR B C 1
ATOM 2776 O O . TYR B 1 40 ? 7.950 49.729 -26.576 1.000 17.345 20 TYR B O 1
ATOM 2785 N N . ASP B 1 41 ? 7.832 51.765 -25.588 1.000 15.219 21 ASP B N 1
ATOM 2786 C CA . ASP B 1 41 ? 6.614 51.487 -24.837 1.000 15.085 21 ASP B CA 1
ATOM 2787 C C . ASP B 1 41 ? 5.346 51.777 -25.643 1.000 15.035 21 ASP B C 1
ATOM 2788 O O . ASP B 1 41 ? 4.255 51.801 -25.065 1.000 15.593 21 ASP B O 1
ATOM 2793 N N . GLY B 1 42 ? 5.473 52.017 -26.954 1.000 14.654 22 GLY B N 1
ATOM 2794 C CA . GLY B 1 42 ? 4.305 52.081 -27.818 1.000 14.216 22 GLY B CA 1
ATOM 2795 C C . GLY B 1 42 ? 3.710 53.477 -27.994 1.000 14.402 22 GLY B C 1
ATOM 2796 O O . GLY B 1 42 ? 2.874 53.644 -28.866 1.000 15.585 22 GLY B O 1
ATOM 2797 N N . ARG B 1 43 ? 4.111 54.471 -27.186 1.000 13.728 23 ARG B N 1
ATOM 2798 C CA . ARG B 1 43 ? 3.536 55.806 -27.289 1.000 13.685 23 ARG B CA 1
ATOM 2799 C C . ARG B 1 43 ? 3.632 56.333 -28.726 1.000 13.247 23 ARG B C 1
ATOM 2800 O O . ARG B 1 43 ? 2.730 56.999 -29.212 1.000 12.995 23 ARG B O 1
ATOM 2808 N N . VAL B 1 44 ? 4.759 56.058 -29.382 1.000 12.865 24 VAL B N 1
ATOM 2809 C CA . VAL B 1 44 ? 4.985 56.405 -30.769 1.000 12.741 24 VAL B CA 1
ATOM 2810 C C . VAL B 1 44 ? 5.067 55.082 -31.518 1.000 13.543 24 VAL B C 1
ATOM 2811 O O . VAL B 1 44 ? 5.686 54.132 -31.048 1.000 13.706 24 VAL B O 1
ATOM 2815 N N . GLN B 1 45 ? 4.402 55.007 -32.677 1.000 14.557 25 GLN B N 1
ATOM 2816 C CA . GLN B 1 45 ? 4.368 53.769 -33.437 1.000 14.577 25 GLN B CA 1
ATOM 2817 C C . GLN B 1 45 ? 4.975 53.959 -34.821 1.000 14.172 25 GLN B C 1
ATOM 2818 O O . GLN B 1 45 ? 4.984 55.056 -35.360 1.000 15.319 25 GLN B O 1
ATOM 2824 N N . ILE B 1 46 ? 5.460 52.872 -35.413 1.000 13.042 26 ILE B N 1
ATOM 2825 C CA . ILE B 1 46 ? 6.029 52.964 -36.741 1.000 12.225 26 ILE B CA 1
ATOM 2826 C C . ILE B 1 46 ? 4.929 52.667 -37.754 1.000 11.890 26 ILE B C 1
ATOM 2827 O O . ILE B 1 46 ? 4.247 51.653 -37.639 1.000 12.450 26 ILE B O 1
ATOM 2832 N N . ASP B 1 47 ? 4.732 53.562 -38.730 1.000 11.432 27 ASP B N 1
ATOM 2833 C CA . ASP B 1 47 ? 3.751 53.290 -39.765 1.000 11.246 27 ASP B CA 1
ATOM 2834 C C . ASP B 1 47 ? 3.947 51.874 -40.300 1.000 11.825 27 ASP B C 1
ATOM 2835 O O . ASP B 1 47 ? 5.043 51.518 -40.709 1.000 11.973 27 ASP B O 1
ATOM 2840 N N . GLY B 1 48 ? 2.881 51.071 -40.277 1.000 12.552 28 GLY B N 1
ATOM 2841 C CA . GLY B 1 48 ? 2.820 49.791 -40.968 1.000 13.747 28 GLY B CA 1
ATOM 2842 C C . GLY B 1 48 ? 3.751 48.732 -40.392 1.000 14.898 28 GLY B C 1
ATOM 2843 O O . GLY B 1 48 ? 4.013 47.737 -41.056 1.000 16.114 28 GLY B O 1
ATOM 2844 N N . VAL B 1 49 ? 4.244 48.935 -39.169 1.000 15.381 29 VAL B N 1
ATOM 2845 C CA . VAL B 1 49 ? 5.202 48.007 -38.600 1.000 16.873 29 VAL B CA 1
ATOM 2846 C C . VAL B 1 49 ? 4.680 47.570 -37.230 1.000 18.796 29 VAL B C 1
ATOM 2847 O O . VAL B 1 49 ? 3.977 48.325 -36.554 1.000 19.345 29 VAL B O 1
ATOM 2851 N N . ASP B 1 50 ? 5.007 46.317 -36.866 1.000 21.021 30 ASP B N 1
ATOM 2852 C CA . ASP B 1 50 ? 4.822 45.757 -35.539 1.000 21.410 30 ASP B CA 1
ATOM 2853 C C . ASP B 1 50 ? 6.188 45.437 -34.966 1.000 20.185 30 ASP B C 1
ATOM 2854 O O . ASP B 1 50 ? 6.705 44.330 -35.140 1.000 18.922 30 ASP B O 1
ATOM 2859 N N . PRO B 1 51 ? 6.796 46.406 -34.252 1.000 20.394 31 PRO B N 1
ATOM 2860 C CA . PRO B 1 51 ? 8.216 46.331 -33.917 1.000 19.517 31 PRO B CA 1
ATOM 2861 C C . PRO B 1 51 ? 8.454 45.366 -32.749 1.000 19.312 31 PRO B C 1
ATOM 2862 O O . PRO B 1 51 ? 7.641 45.293 -31.835 1.000 21.054 31 PRO B O 1
ATOM 2866 N N . VAL B 1 52 ? 9.540 44.592 -32.814 1.000 17.653 32 VAL B N 1
ATOM 2867 C CA . VAL B 1 52 ? 10.054 43.855 -31.670 1.000 16.907 32 VAL B CA 1
ATOM 2868 C C . VAL B 1 52 ? 11.352 44.543 -31.274 1.000 16.648 32 VAL B C 1
ATOM 2869 O O . VAL B 1 52 ? 12.316 44.510 -32.026 1.000 16.643 32 VAL B O 1
ATOM 2873 N N . PHE B 1 53 ? 11.359 45.174 -30.103 1.000 16.990 33 PHE B N 1
ATOM 2874 C CA . PHE B 1 53 ? 12.482 46.004 -29.714 1.000 16.225 33 PHE B CA 1
ATOM 2875 C C . PHE B 1 53 ? 13.406 45.241 -28.775 1.000 16.687 33 PHE B C 1
ATOM 2876 O O . PHE B 1 53 ? 12.940 44.446 -27.969 1.000 16.728 33 PHE B O 1
ATOM 2884 N N . MET B 1 54 ? 14.710 45.517 -28.911 1.000 17.519 34 MET B N 1
ATOM 2885 C CA . MET B 1 54 ? 15.779 45.010 -28.066 1.000 17.921 34 MET B CA 1
ATOM 2886 C C . MET B 1 54 ? 16.686 46.196 -27.740 1.000 18.065 34 MET B C 1
ATOM 2887 O O . MET B 1 54 ? 17.214 46.842 -28.641 1.000 18.386 34 MET B O 1
ATOM 2892 N N . LEU B 1 55 ? 16.859 46.491 -26.452 1.000 18.227 35 LEU B N 1
ATOM 2893 C CA . LEU B 1 55 ? 17.676 47.613 -26.019 1.000 19.245 35 LEU B CA 1
ATOM 2894 C C . LEU B 1 55 ? 19.098 47.131 -25.719 1.000 20.691 35 LEU B C 1
ATOM 2895 O O . LEU B 1 55 ? 19.284 46.289 -24.834 1.000 21.757 35 LEU B O 1
ATOM 2900 N N . LEU B 1 56 ? 20.099 47.670 -26.451 1.000 20.589 36 LEU B N 1
ATOM 2901 C CA . LEU B 1 56 ? 21.470 47.177 -26.382 1.000 19.193 36 LEU B CA 1
ATOM 2902 C C . LEU B 1 56 ? 22.435 48.317 -26.124 1.000 18.977 36 LEU B C 1
ATOM 2903 O O . LEU B 1 56 ? 22.190 49.423 -26.598 1.000 18.387 36 LEU B O 1
ATOM 2908 N N . ASN B 1 57 ? 23.527 48.018 -25.393 1.000 20.282 37 ASN B N 1
ATOM 2909 C CA . ASN B 1 57 ? 24.637 48.958 -25.266 1.000 21.118 37 ASN B CA 1
ATOM 2910 C C . ASN B 1 57 ? 25.299 49.050 -26.636 1.000 21.012 37 ASN B C 1
ATOM 2911 O O . ASN B 1 57 ? 25.198 48.104 -27.415 1.000 20.566 37 ASN B O 1
ATOM 2916 N N . PRO B 1 58 ? 25.969 50.179 -26.970 1.000 21.872 38 PRO B N 1
ATOM 2917 C CA . PRO B 1 58 ? 26.514 50.375 -28.319 1.000 22.223 38 PRO B CA 1
ATOM 2918 C C . PRO B 1 58 ? 27.422 49.227 -28.758 1.000 25.240 38 PRO B C 1
ATOM 2919 O O . PRO B 1 58 ? 27.200 48.644 -29.824 1.000 24.659 38 PRO B O 1
ATOM 2923 N N . GLU B 1 59 ? 28.387 48.861 -27.897 1.000 27.051 39 GLU B N 1
ATOM 2924 C CA . GLU B 1 59 ? 29.396 47.850 -28.216 1.000 29.745 39 GLU B CA 1
ATOM 2925 C C . GLU B 1 59 ? 28.750 46.542 -28.701 1.000 28.175 39 GLU B C 1
ATOM 2926 O O . GLU B 1 59 ? 29.159 45.968 -29.711 1.000 25.091 39 GLU B O 1
ATOM 2932 N N . GLU B 1 60 ? 27.712 46.095 -27.992 1.000 28.386 40 GLU B N 1
ATOM 2933 C CA . GLU B 1 60 ? 27.113 44.817 -28.324 1.000 28.977 40 GLU B CA 1
ATOM 2934 C C . GLU B 1 60 ? 26.361 44.924 -29.642 1.000 30.581 40 GLU B C 1
ATOM 2935 O O . GLU B 1 60 ? 26.337 43.991 -30.435 1.000 30.492 40 GLU B O 1
ATOM 2941 N N . MET B 1 61 ? 25.728 46.075 -29.836 1.000 32.451 41 MET B N 1
ATOM 2942 C CA . MET B 1 61 ? 24.774 46.280 -30.907 1.000 33.583 41 MET B CA 1
ATOM 2943 C C . MET B 1 61 ? 25.556 46.309 -32.218 1.000 34.876 41 MET B C 1
ATOM 2944 O O . MET B 1 61 ? 25.237 45.574 -33.160 1.000 34.645 41 MET B O 1
ATOM 2949 N N . PHE B 1 62 ? 26.628 47.109 -32.232 1.000 34.749 42 PHE B N 1
ATOM 2950 C CA . PHE B 1 62 ? 27.377 47.329 -33.455 1.000 31.984 42 PHE B CA 1
ATOM 2951 C C . PHE B 1 62 ? 28.140 46.067 -33.799 1.000 31.975 42 PHE B C 1
ATOM 2952 O O . PHE B 1 62 ? 28.258 45.741 -34.967 1.000 31.261 42 PHE B O 1
ATOM 2960 N N . PHE B 1 63 ? 28.639 45.374 -32.776 1.000 30.837 43 PHE B N 1
ATOM 2961 C CA . PHE B 1 63 ? 29.335 44.122 -33.005 1.000 32.241 43 PHE B CA 1
ATOM 2962 C C . PHE B 1 63 ? 28.431 43.163 -33.779 1.000 32.954 43 PHE B C 1
ATOM 2963 O O . PHE B 1 63 ? 28.829 42.603 -34.791 1.000 32.060 43 PHE B O 1
ATOM 2971 N N . ARG B 1 64 ? 27.202 43.009 -33.283 1.000 32.796 44 ARG B N 1
ATOM 2972 C CA . ARG B 1 64 ? 26.228 42.077 -33.823 1.000 31.555 44 ARG B CA 1
ATOM 2973 C C . ARG B 1 64 ? 25.716 42.579 -35.184 1.000 32.418 44 ARG B C 1
ATOM 2974 O O . ARG B 1 64 ? 25.526 41.791 -36.119 1.000 32.752 44 ARG B O 1
ATOM 2982 N N . ALA B 1 65 ? 25.523 43.900 -35.320 1.000 30.070 45 ALA B N 1
ATOM 2983 C CA . ALA B 1 65 ? 24.931 44.466 -36.529 1.000 29.891 45 ALA B CA 1
ATOM 2984 C C . ALA B 1 65 ? 25.873 44.277 -37.715 1.000 29.781 45 ALA B C 1
ATOM 2985 O O . ALA B 1 65 ? 25.444 43.940 -38.821 1.000 26.678 45 ALA B O 1
ATOM 2987 N N . MET B 1 66 ? 27.169 44.465 -37.449 1.000 30.935 46 MET B N 1
ATOM 2988 C CA . MET B 1 66 ? 28.148 44.545 -38.512 1.000 32.083 46 MET B CA 1
ATOM 2989 C C . MET B 1 66 ? 28.608 43.152 -38.921 1.000 34.191 46 MET B C 1
ATOM 2990 O O . MET B 1 66 ? 28.969 42.962 -40.078 1.000 38.361 46 MET B O 1
ATOM 2995 N N . ARG B 1 67 ? 28.568 42.190 -37.992 1.000 32.161 47 ARG B N 1
ATOM 2996 C CA . ARG B 1 67 ? 29.267 40.930 -38.173 1.000 31.834 47 ARG B CA 1
ATOM 2997 C C . ARG B 1 67 ? 28.281 39.775 -38.324 1.000 35.111 47 ARG B C 1
ATOM 2998 O O . ARG B 1 67 ? 28.707 38.656 -38.620 1.000 42.163 47 ARG B O 1
ATOM 3006 N N . SER B 1 68 ? 26.978 40.033 -38.134 1.000 33.476 48 SER B N 1
ATOM 3007 C CA . SER B 1 68 ? 26.019 38.950 -38.277 1.000 35.318 48 SER B CA 1
ATOM 3008 C C . SER B 1 68 ? 24.611 39.446 -38.617 1.000 34.884 48 SER B C 1
ATOM 3009 O O . SER B 1 68 ? 23.676 38.649 -38.629 1.000 37.103 48 SER B O 1
ATOM 3012 N N . GLN B 1 69 ? 24.468 40.735 -38.959 1.000 34.510 49 GLN B N 1
ATOM 3013 C CA . GLN B 1 69 ? 23.243 41.272 -39.554 1.000 30.490 49 GLN B CA 1
ATOM 3014 C C . GLN B 1 69 ? 21.994 40.768 -38.829 1.000 28.107 49 GLN B C 1
ATOM 3015 O O . GLN B 1 69 ? 21.082 40.235 -39.469 1.000 25.684 49 GLN B O 1
ATOM 3021 N N . ASP B 1 70 ? 21.945 40.958 -37.494 1.000 26.823 50 ASP B N 1
ATOM 3022 C CA . ASP B 1 70 ? 20.890 40.353 -36.695 1.000 23.175 50 ASP B CA 1
ATOM 3023 C C . ASP B 1 70 ? 19.552 41.034 -36.977 1.000 19.020 50 ASP B C 1
ATOM 3024 O O . ASP B 1 70 ? 18.523 40.356 -36.993 1.000 18.787 50 ASP B O 1
ATOM 3029 N N . PHE B 1 71 ? 19.585 42.355 -37.204 1.000 15.367 51 PHE B N 1
ATOM 3030 C CA . PHE B 1 71 ? 18.412 43.191 -37.045 1.000 13.950 51 PHE B CA 1
ATOM 3031 C C . PHE B 1 71 ? 17.869 43.709 -38.372 1.000 12.517 51 PHE B C 1
ATOM 3032 O O . PHE B 1 71 ? 18.601 43.865 -39.340 1.000 12.060 51 PHE B O 1
ATOM 3040 N N . ASP B 1 72 ? 16.572 44.015 -38.378 1.000 11.973 52 ASP B N 1
ATOM 3041 C CA . ASP B 1 72 ? 15.931 44.615 -39.531 1.000 12.181 52 ASP B CA 1
ATOM 3042 C C . ASP B 1 72 ? 16.208 46.116 -39.557 1.000 11.758 52 ASP B C 1
ATOM 3043 O O . ASP B 1 72 ? 16.564 46.671 -40.615 1.000 11.837 52 ASP B O 1
ATOM 3048 N N . ILE B 1 73 ? 16.029 46.744 -38.381 1.000 10.396 53 ILE B N 1
ATOM 3049 C CA . ILE B 1 73 ? 16.358 48.135 -38.138 1.000 9.513 53 ILE B CA 1
ATOM 3050 C C . ILE B 1 73 ? 17.300 48.175 -36.945 1.000 9.383 53 ILE B C 1
ATOM 3051 O O . ILE B 1 73 ? 17.028 47.548 -35.927 1.000 8.967 53 ILE B O 1
ATOM 3056 N N . THR B 1 74 ? 18.393 48.931 -37.067 1.000 9.763 54 THR B N 1
ATOM 3057 C CA . THR B 1 74 ? 19.328 49.068 -35.960 1.000 10.153 54 THR B CA 1
ATOM 3058 C C . THR B 1 74 ? 20.046 50.417 -35.954 1.000 10.394 54 THR B C 1
ATOM 3059 O O . THR B 1 74 ? 20.398 50.966 -36.992 1.000 10.433 54 THR B O 1
ATOM 3063 N N . GLU B 1 75 ? 20.259 50.926 -34.746 1.000 10.766 55 GLU B N 1
ATOM 3064 C CA . GLU B 1 75 ? 21.223 51.974 -34.474 1.000 11.790 55 GLU B CA 1
ATOM 3065 C C . GLU B 1 75 ? 22.614 51.434 -34.835 1.000 12.778 55 GLU B C 1
ATOM 3066 O O . GLU B 1 75 ? 22.887 50.253 -34.569 1.000 14.221 55 GLU B O 1
ATOM 3072 N N . ILE B 1 76 ? 23.494 52.263 -35.435 1.000 12.910 56 ILE B N 1
ATOM 3073 C CA . ILE B 1 76 ? 24.796 51.755 -35.883 1.000 12.966 56 ILE B CA 1
ATOM 3074 C C . ILE B 1 76 ? 25.880 52.795 -35.659 1.000 12.797 56 ILE B C 1
ATOM 3075 O O . ILE B 1 76 ? 25.590 53.991 -35.659 1.000 13.842 56 ILE B O 1
ATOM 3080 N N . SER B 1 77 ? 27.134 52.326 -35.580 1.000 11.990 57 SER B N 1
ATOM 3081 C CA . SER B 1 77 ? 28.272 53.228 -35.601 1.000 11.741 57 SER B CA 1
ATOM 3082 C C . SER B 1 77 ? 28.224 54.021 -36.893 1.000 11.362 57 SER B C 1
ATOM 3083 O O . SER B 1 77 ? 28.114 53.433 -37.964 1.000 11.731 57 SER B O 1
ATOM 3086 N N . PHE B 1 78 ? 28.287 55.351 -36.810 1.000 11.034 58 PHE B N 1
ATOM 3087 C CA . PHE B 1 78 ? 28.334 56.133 -38.036 1.000 10.362 58 PHE B CA 1
ATOM 3088 C C . PHE B 1 78 ? 29.608 55.740 -38.780 1.000 10.596 58 PHE B C 1
ATOM 3089 O O . PHE B 1 78 ? 29.579 55.463 -39.980 1.000 10.886 58 PHE B O 1
ATOM 3097 N N . SER B 1 79 ? 30.717 55.638 -38.043 1.000 10.581 59 SER B N 1
ATOM 3098 C CA . SER B 1 79 ? 31.969 55.301 -38.688 1.000 11.271 59 SER B CA 1
ATOM 3099 C C . SER B 1 79 ? 31.855 53.938 -39.374 1.000 11.698 59 SER B C 1
ATOM 3100 O O . SER B 1 79 ? 32.027 53.836 -40.591 1.000 12.300 59 SER B O 1
ATOM 3103 N N . SER B 1 80 ? 31.535 52.905 -38.590 1.000 11.749 60 SER B N 1
ATOM 3104 C CA . SER B 1 80 ? 31.449 51.557 -39.119 1.000 11.955 60 SER B CA 1
ATOM 3105 C C . SER B 1 80 ? 30.571 51.506 -40.367 1.000 11.446 60 SER B C 1
ATOM 3106 O O . SER B 1 80 ? 31.007 51.009 -41.410 1.000 11.836 60 SER B O 1
ATOM 3109 N N . TYR B 1 81 ? 29.347 52.021 -40.245 1.000 10.667 61 TYR B N 1
ATOM 3110 C CA . TYR B 1 81 ? 28.454 52.066 -41.385 1.000 10.332 61 TYR B CA 1
ATOM 3111 C C . TYR B 1 81 ? 29.192 52.651 -42.590 1.000 10.820 61 TYR B C 1
ATOM 3112 O O . TYR B 1 81 ? 29.144 52.066 -43.668 1.000 11.273 61 TYR B O 1
ATOM 3121 N N . LEU B 1 82 ? 29.899 53.776 -42.403 1.000 11.372 62 LEU B N 1
ATOM 3122 C CA . LEU B 1 82 ? 30.540 54.451 -43.526 1.000 12.355 62 LEU B CA 1
ATOM 3123 C C . LEU B 1 82 ? 31.623 53.563 -44.135 1.000 13.144 62 LEU B C 1
ATOM 3124 O O . LEU B 1 82 ? 31.790 53.524 -45.344 1.000 13.173 62 LEU B O 1
ATOM 3129 N N . VAL B 1 83 ? 32.373 52.853 -43.289 1.000 14.638 63 VAL B N 1
ATOM 3130 C CA . VAL B 1 83 ? 33.387 51.946 -43.791 1.000 15.321 63 VAL B CA 1
ATOM 3131 C C . VAL B 1 83 ? 32.742 50.993 -44.790 1.000 17.300 63 VAL B C 1
ATOM 3132 O O . VAL B 1 83 ? 33.131 50.976 -45.944 1.000 17.387 63 VAL B O 1
ATOM 3136 N N . LYS B 1 84 ? 31.723 50.243 -44.355 1.000 19.448 64 LYS B N 1
ATOM 3137 C CA . LYS B 1 84 ? 31.111 49.273 -45.253 1.000 20.892 64 LYS B CA 1
ATOM 3138 C C . LYS B 1 84 ? 30.282 49.948 -46.347 1.000 21.973 64 LYS B C 1
ATOM 3139 O O . LYS B 1 84 ? 30.214 49.418 -47.454 1.000 23.019 64 LYS B O 1
ATOM 3145 N N . HIS B 1 85 ? 29.717 51.131 -46.075 1.000 21.841 65 HIS B N 1
ATOM 3146 C CA . HIS B 1 85 ? 28.922 51.817 -47.083 1.000 21.942 65 HIS B CA 1
ATOM 3147 C C . HIS B 1 85 ? 29.800 52.393 -48.204 1.000 22.936 65 HIS B C 1
ATOM 3148 O O . HIS B 1 85 ? 29.364 52.514 -49.345 1.000 24.520 65 HIS B O 1
ATOM 3155 N N . SER B 1 86 ? 31.047 52.748 -47.884 1.000 22.522 66 SER B N 1
ATOM 3156 C CA . SER B 1 86 ? 31.943 53.341 -48.862 1.000 21.258 66 SER B CA 1
ATOM 3157 C C . SER B 1 86 ? 32.395 52.304 -49.883 1.000 20.359 66 SER B C 1
ATOM 3158 O O . SER B 1 86 ? 32.835 52.684 -50.967 1.000 20.092 66 SER B O 1
ATOM 3161 N N . GLN B 1 87 ? 32.248 51.019 -49.554 1.000 20.005 67 GLN B N 1
ATOM 3162 C CA . GLN B 1 87 ? 32.669 49.924 -50.413 1.000 20.682 67 GLN B CA 1
ATOM 3163 C C . GLN B 1 87 ? 31.466 49.333 -51.156 1.000 21.354 67 GLN B C 1
ATOM 3164 O O . GLN B 1 87 ? 31.593 48.318 -51.832 1.000 22.141 67 GLN B O 1
ATOM 3170 N N . ASP B 1 88 ? 30.300 49.984 -51.010 1.000 22.064 68 ASP B N 1
ATOM 3171 C CA . ASP B 1 88 ? 29.009 49.561 -51.535 1.000 23.479 68 ASP B CA 1
ATOM 3172 C C . ASP B 1 88 ? 28.727 48.109 -51.191 1.000 23.767 68 ASP B C 1
ATOM 3173 O O . ASP B 1 88 ? 28.161 47.381 -52.003 1.000 25.167 68 ASP B O 1
ATOM 3178 N N . SER B 1 89 ? 29.146 47.676 -50.000 1.000 24.199 69 SER B N 1
ATOM 3179 C CA . SER B 1 89 ? 28.798 46.345 -49.542 1.000 24.379 69 SER B CA 1
ATOM 3180 C C . SER B 1 89 ? 28.535 46.396 -48.042 1.000 25.400 69 SER B C 1
ATOM 3181 O O . SER B 1 89 ? 29.164 45.696 -47.234 1.000 28.650 69 SER B O 1
ATOM 3184 N N . CYS B 1 90 ? 27.586 47.267 -47.687 1.000 23.103 70 CYS B N 1
ATOM 3185 C CA . CYS B 1 90 ? 26.939 47.250 -46.391 1.000 22.289 70 CYS B CA 1
ATOM 3186 C C . CYS B 1 90 ? 25.527 46.690 -46.550 1.000 20.826 70 CYS B C 1
ATOM 3187 O O . CYS B 1 90 ? 24.802 47.072 -47.472 1.000 21.668 70 CYS B O 1
ATOM 3190 N N . PRO B 1 91 ? 25.116 45.757 -45.657 1.000 19.354 71 PRO B N 1
ATOM 3191 C CA . PRO B 1 91 ? 23.759 45.209 -45.658 1.000 19.117 71 PRO B CA 1
ATOM 3192 C C . PRO B 1 91 ? 22.661 46.222 -45.334 1.000 19.427 71 PRO B C 1
ATOM 3193 O O . PRO B 1 91 ? 21.486 45.959 -45.600 1.000 20.741 71 PRO B O 1
ATOM 3197 N N . TYR B 1 92 ? 23.051 47.362 -44.748 1.000 18.717 72 TYR B N 1
ATOM 3198 C CA . TYR B 1 92 ? 22.112 48.375 -44.286 1.000 18.172 72 TYR B CA 1
ATOM 3199 C C . TYR B 1 92 ? 22.249 49.633 -45.141 1.000 17.267 72 TYR B C 1
ATOM 3200 O O . TYR B 1 92 ? 23.303 49.891 -45.730 1.000 19.320 72 TYR B O 1
ATOM 3209 N N . ILE B 1 93 ? 21.163 50.417 -45.187 1.000 14.527 73 ILE B N 1
ATOM 3210 C CA . ILE B 1 93 ? 21.189 51.768 -45.712 1.000 12.092 73 ILE B CA 1
ATOM 3211 C C . ILE B 1 93 ? 20.851 52.687 -44.543 1.000 12.310 73 ILE B C 1
ATOM 3212 O O . ILE B 1 93 ? 19.989 52.372 -43.723 1.000 12.662 73 ILE B O 1
ATOM 3217 N N . GLY B 1 94 ? 21.553 53.815 -44.442 1.000 12.179 74 GLY B N 1
ATOM 3218 C CA . GLY B 1 94 ? 21.354 54.698 -43.304 1.000 12.070 74 GLY B CA 1
ATOM 3219 C C . GLY B 1 94 ? 20.148 55.622 -43.502 1.000 11.999 74 GLY B C 1
ATOM 3220 O O . GLY B 1 94 ? 19.754 55.870 -44.648 1.000 12.455 74 GLY B O 1
ATOM 3221 N N . ILE B 1 95 ? 19.564 56.097 -42.383 1.000 11.106 75 ILE B N 1
ATOM 3222 C CA . ILE B 1 95 ? 18.637 57.221 -42.378 1.000 9.903 75 ILE B CA 1
ATOM 3223 C C . ILE B 1 95 ? 19.178 58.252 -41.394 1.000 9.245 75 ILE B C 1
ATOM 3224 O O . ILE B 1 95 ? 19.878 57.895 -40.457 1.000 9.321 75 ILE B O 1
ATOM 3229 N N . PRO B 1 96 ? 18.903 59.559 -41.560 1.000 8.843 76 PRO B N 1
ATOM 3230 C CA . PRO B 1 96 ? 19.481 60.574 -40.677 1.000 8.824 76 PRO B CA 1
ATOM 3231 C C . PRO B 1 96 ? 18.805 60.698 -39.311 1.000 8.784 76 PRO B C 1
ATOM 3232 O O . PRO B 1 96 ? 18.381 61.794 -38.929 1.000 8.917 76 PRO B O 1
ATOM 3236 N N . VAL B 1 97 ? 18.713 59.567 -38.591 1.000 8.745 77 VAL B N 1
ATOM 3237 C CA . VAL B 1 97 ? 18.276 59.560 -37.206 1.000 8.653 77 VAL B CA 1
ATOM 3238 C C . VAL B 1 97 ? 19.513 59.431 -36.338 1.000 8.772 77 VAL B C 1
ATOM 3239 O O . VAL B 1 97 ? 20.069 58.362 -36.205 1.000 8.829 77 VAL B O 1
ATOM 3243 N N . PHE B 1 98 ? 19.928 60.542 -35.743 1.000 9.509 78 PHE B N 1
ATOM 3244 C CA . PHE B 1 98 ? 21.170 60.608 -34.997 1.000 9.717 78 PHE B CA 1
ATOM 3245 C C . PHE B 1 98 ? 20.892 60.374 -33.512 1.000 9.673 78 PHE B C 1
ATOM 3246 O O . PHE B 1 98 ? 21.030 61.289 -32.711 1.000 9.546 78 PHE B O 1
ATOM 3254 N N . VAL B 1 99 ? 20.501 59.144 -33.158 1.000 10.242 79 VAL B N 1
ATOM 3255 C CA . VAL B 1 99 ? 20.150 58.813 -31.779 1.000 10.881 79 VAL B CA 1
ATOM 3256 C C . VAL B 1 99 ? 21.356 58.951 -30.848 1.000 10.948 79 VAL B C 1
ATOM 3257 O O . VAL B 1 99 ? 21.184 58.853 -29.630 1.000 11.245 79 VAL B O 1
ATOM 3261 N N . SER B 1 100 ? 22.562 59.163 -31.416 1.000 11.376 80 SER B N 1
ATOM 3262 C CA . SER B 1 100 ? 23.715 59.440 -30.569 1.000 10.896 80 SER B CA 1
ATOM 3263 C C . SER B 1 100 ? 24.526 60.641 -31.057 1.000 10.664 80 SER B C 1
ATOM 3264 O O . SER B 1 100 ? 25.157 60.587 -32.111 1.000 11.237 80 SER B O 1
ATOM 3267 N N . ARG B 1 101 ? 24.518 61.712 -30.261 1.000 9.959 81 ARG B N 1
ATOM 3268 C CA . ARG B 1 101 ? 25.340 62.875 -30.521 1.000 9.949 81 ARG B CA 1
ATOM 3269 C C . ARG B 1 101 ? 26.004 63.260 -29.206 1.000 10.265 81 ARG B C 1
ATOM 3270 O O . ARG B 1 101 ? 25.474 62.949 -28.144 1.000 10.729 81 ARG B O 1
ATOM 3278 N N . ALA B 1 102 ? 27.165 63.920 -29.293 1.000 10.442 82 ALA B N 1
ATOM 3279 C CA . ALA B 1 102 ? 27.920 64.344 -28.122 1.000 10.563 82 ALA B CA 1
ATOM 3280 C C . ALA B 1 102 ? 29.268 64.913 -28.561 1.000 10.992 82 ALA B C 1
ATOM 3281 O O . ALA B 1 102 ? 29.846 64.478 -29.535 1.000 11.583 82 ALA B O 1
ATOM 3283 N N . PHE B 1 103 ? 29.764 65.910 -27.845 1.000 10.712 83 PHE B N 1
ATOM 3284 C CA . PHE B 1 103 ? 31.116 66.373 -28.068 1.000 11.122 83 PHE B CA 1
ATOM 3285 C C . PHE B 1 103 ? 32.053 65.348 -27.458 1.000 12.247 83 PHE B C 1
ATOM 3286 O O . PHE B 1 103 ? 31.734 64.771 -26.421 1.000 13.049 83 PHE B O 1
ATOM 3294 N N . ARG B 1 104 ? 33.192 65.126 -28.112 1.000 12.311 84 ARG B N 1
ATOM 3295 C CA . ARG B 1 104 ? 34.092 64.101 -27.622 1.000 12.901 84 ARG B CA 1
ATOM 3296 C C . ARG B 1 104 ? 35.418 64.735 -27.223 1.000 14.005 84 ARG B C 1
ATOM 3297 O O . ARG B 1 104 ? 36.482 64.130 -27.385 1.000 14.444 84 ARG B O 1
ATOM 3305 N N . HIS B 1 105 ? 35.332 65.963 -26.698 1.000 14.670 85 HIS B N 1
ATOM 3306 C CA . HIS B 1 105 ? 36.478 66.561 -26.043 1.000 15.009 85 HIS B CA 1
ATOM 3307 C C . HIS B 1 105 ? 36.772 65.745 -24.788 1.000 15.780 85 HIS B C 1
ATOM 3308 O O . HIS B 1 105 ? 37.939 65.543 -24.423 1.000 16.906 85 HIS B O 1
ATOM 3315 N N . THR B 1 106 ? 35.698 65.233 -24.171 1.000 15.469 86 THR B N 1
ATOM 3316 C CA . THR B 1 106 ? 35.779 64.463 -22.937 1.000 15.337 86 THR B CA 1
ATOM 3317 C C . THR B 1 106 ? 36.388 63.092 -23.237 1.000 15.507 86 THR B C 1
ATOM 3318 O O . THR B 1 106 ? 36.547 62.265 -22.338 1.000 16.945 86 THR B O 1
ATOM 3322 N N . SER B 1 107 ? 36.723 62.859 -24.508 1.000 15.315 87 SER B N 1
ATOM 3323 C CA . SER B 1 107 ? 37.000 61.509 -24.949 1.000 14.694 87 SER B CA 1
ATOM 3324 C C . SER B 1 107 ? 38.472 61.182 -24.758 1.000 14.076 87 SER B C 1
ATOM 3325 O O . SER B 1 107 ? 38.873 60.023 -24.791 1.000 14.433 87 SER B O 1
ATOM 3328 N N . ILE B 1 108 ? 39.271 62.234 -24.556 1.000 13.128 88 ILE B N 1
ATOM 3329 C CA . ILE B 1 108 ? 40.715 62.087 -24.497 1.000 14.011 88 ILE B CA 1
ATOM 3330 C C . ILE B 1 108 ? 41.194 62.220 -23.052 1.000 13.692 88 ILE B C 1
ATOM 3331 O O . ILE B 1 108 ? 41.148 63.311 -22.485 1.000 12.923 88 ILE B O 1
ATOM 3336 N N . TYR B 1 109 ? 41.657 61.088 -22.506 1.000 15.568 89 TYR B N 1
ATOM 3337 C CA . TYR B 1 109 ? 42.352 61.006 -21.228 1.000 17.366 89 TYR B CA 1
ATOM 3338 C C . TYR B 1 109 ? 43.853 60.913 -21.497 1.000 19.530 89 TYR B C 1
ATOM 3339 O O . TYR B 1 109 ? 44.281 60.249 -22.448 1.000 20.318 89 TYR B O 1
ATOM 3348 N N . VAL B 1 110 ? 44.640 61.612 -20.671 1.000 20.880 90 VAL B N 1
ATOM 3349 C CA . VAL B 1 110 ? 46.092 61.608 -20.783 1.000 22.286 90 VAL B CA 1
ATOM 3350 C C . VAL B 1 110 ? 46.687 61.498 -19.381 1.000 25.645 90 VAL B C 1
ATOM 3351 O O . VAL B 1 110 ? 46.010 61.706 -18.378 1.000 26.622 90 VAL B O 1
ATOM 3355 N N . ARG B 1 111 ? 47.988 61.221 -19.324 1.000 28.050 91 ARG B N 1
ATOM 3356 C CA . ARG B 1 111 ? 48.718 61.343 -18.079 1.000 30.259 91 ARG B CA 1
ATOM 3357 C C . ARG B 1 111 ? 49.156 62.787 -17.897 1.000 29.462 91 ARG B C 1
ATOM 3358 O O . ARG B 1 111 ? 50.102 63.224 -18.540 1.000 30.172 91 ARG B O 1
ATOM 3366 N N . LYS B 1 112 ? 48.445 63.515 -17.029 1.000 30.731 92 LYS B N 1
ATOM 3367 C CA . LYS B 1 112 ? 48.598 64.956 -16.861 1.000 31.380 92 LYS B CA 1
ATOM 3368 C C . LYS B 1 112 ? 50.024 65.274 -16.422 1.000 32.069 92 LYS B C 1
ATOM 3369 O O . LYS B 1 112 ? 50.488 66.395 -16.625 1.000 31.438 92 LYS B O 1
ATOM 3375 N N . ASP B 1 113 ? 50.708 64.272 -15.836 1.000 32.943 93 ASP B N 1
ATOM 3376 C CA . ASP B 1 113 ? 52.067 64.434 -15.339 1.000 34.551 93 ASP B CA 1
ATOM 3377 C C . ASP B 1 113 ? 53.071 64.499 -16.500 1.000 36.792 93 ASP B C 1
ATOM 3378 O O . ASP B 1 113 ? 54.217 64.883 -16.296 1.000 40.946 93 ASP B O 1
ATOM 3383 N N . ARG B 1 114 ? 52.637 64.119 -17.710 1.000 37.695 94 ARG B N 1
ATOM 3384 C CA . ARG B 1 114 ? 53.482 64.094 -18.898 1.000 39.484 94 ARG B CA 1
ATOM 3385 C C . ARG B 1 114 ? 53.015 65.138 -19.912 1.000 45.031 94 ARG B C 1
ATOM 3386 O O . ARG B 1 114 ? 53.827 65.927 -20.397 1.000 49.481 94 ARG B O 1
ATOM 3394 N N . ILE B 1 115 ? 51.707 65.141 -20.216 1.000 46.678 95 ILE B N 1
ATOM 3395 C CA . ILE B 1 115 ? 51.157 66.029 -21.228 1.000 47.062 95 ILE B CA 1
ATOM 3396 C C . ILE B 1 115 ? 50.586 67.287 -20.573 1.000 54.121 95 ILE B C 1
ATOM 3397 O O . ILE B 1 115 ? 49.527 67.237 -19.945 1.000 55.103 95 ILE B O 1
ATOM 3402 N N . GLN B 1 116 ? 51.306 68.414 -20.737 1.000 58.793 96 GLN B N 1
ATOM 3403 C CA . GLN B 1 116 ? 50.895 69.694 -20.186 1.000 61.879 96 GLN B CA 1
ATOM 3404 C C . GLN B 1 116 ? 49.844 70.318 -21.094 1.000 62.185 96 GLN B C 1
ATOM 3405 O O . GLN B 1 116 ? 48.858 70.869 -20.609 1.000 67.890 96 GLN B O 1
ATOM 3411 N N . ARG B 1 117 ? 50.065 70.224 -22.412 1.000 58.117 97 ARG B N 1
ATOM 3412 C CA . ARG B 1 117 ? 49.113 70.728 -23.387 1.000 56.764 97 ARG B CA 1
ATOM 3413 C C . ARG B 1 117 ? 49.058 69.768 -24.578 1.000 50.758 97 ARG B C 1
ATOM 3414 O O . ARG B 1 117 ? 50.002 69.017 -24.808 1.000 52.679 97 ARG B O 1
ATOM 3422 N N . PRO B 1 118 ? 47.953 69.754 -25.366 1.000 45.726 98 PRO B N 1
ATOM 3423 C CA . PRO B 1 118 ? 47.770 68.776 -26.444 1.000 42.619 98 PRO B CA 1
ATOM 3424 C C . PRO B 1 118 ? 48.956 68.506 -27.376 1.000 37.171 98 PRO B C 1
ATOM 3425 O O . PRO B 1 118 ? 49.177 67.369 -27.772 1.000 37.184 98 PRO B O 1
ATOM 3429 N N . GLU B 1 119 ? 49.725 69.545 -27.712 1.000 36.221 99 GLU B N 1
ATOM 3430 C CA . GLU B 1 119 ? 50.796 69.430 -28.691 1.000 36.864 99 GLU B CA 1
ATOM 3431 C C . GLU B 1 119 ? 51.884 68.458 -28.242 1.000 38.951 99 GLU B C 1
ATOM 3432 O O . GLU B 1 119 ? 52.665 68.007 -29.083 1.000 43.443 99 GLU B O 1
ATOM 3438 N N . ASP B 1 120 ? 51.908 68.119 -26.943 1.000 38.423 100 ASP B N 1
ATOM 3439 C CA . ASP B 1 120 ? 52.917 67.236 -26.361 1.000 39.920 100 ASP B CA 1
ATOM 3440 C C . ASP B 1 120 ? 52.745 65.784 -26.836 1.000 36.238 100 ASP B C 1
ATOM 3441 O O . ASP B 1 120 ? 53.651 64.962 -26.677 1.000 36.128 100 ASP B O 1
ATOM 3446 N N . LEU B 1 121 ? 51.584 65.482 -27.433 1.000 31.889 101 LEU B N 1
ATOM 3447 C CA . LEU B 1 121 ? 51.220 64.132 -27.819 1.000 29.268 101 LEU B CA 1
ATOM 3448 C C . LEU B 1 121 ? 51.938 63.693 -29.099 1.000 28.733 101 LEU B C 1
ATOM 3449 O O . LEU B 1 121 ? 51.870 62.507 -29.446 1.000 27.903 101 LEU B O 1
ATOM 3454 N N . LYS B 1 122 ? 52.600 64.629 -29.803 1.000 25.582 102 LYS B N 1
ATOM 3455 C CA . LYS B 1 122 ? 53.410 64.267 -30.961 1.000 24.724 102 LYS B CA 1
ATOM 3456 C C . LYS B 1 122 ? 54.385 63.166 -30.554 1.000 24.858 102 LYS B C 1
ATOM 3457 O O . LYS B 1 122 ? 55.122 63.314 -29.574 1.000 23.550 102 LYS B O 1
ATOM 3463 N N . GLY B 1 123 ? 54.335 62.045 -31.286 1.000 24.699 103 GLY B N 1
ATOM 3464 C CA . GLY B 1 123 ? 55.302 60.965 -31.147 1.000 23.506 103 GLY B CA 1
ATOM 3465 C C . GLY B 1 123 ? 55.163 60.180 -29.845 1.000 22.217 103 GLY B C 1
ATOM 3466 O O . GLY B 1 123 ? 56.096 59.510 -29.453 1.000 22.804 103 GLY B O 1
ATOM 3467 N N . LYS B 1 124 ? 53.996 60.247 -29.200 1.000 23.608 104 LYS B N 1
ATOM 3468 C CA . LYS B 1 124 ? 53.743 59.482 -27.989 1.000 23.425 104 LYS B CA 1
ATOM 3469 C C . LYS B 1 124 ? 52.912 58.242 -28.334 1.000 22.199 104 LYS B C 1
ATOM 3470 O O . LYS B 1 124 ? 52.538 58.028 -29.493 1.000 20.495 104 LYS B O 1
ATOM 3476 N N . ARG B 1 125 ? 52.624 57.450 -27.294 1.000 21.541 105 ARG B N 1
ATOM 3477 C CA . ARG B 1 125 ? 51.823 56.248 -27.416 1.000 20.167 105 ARG B CA 1
ATOM 3478 C C . ARG B 1 125 ? 50.418 56.528 -26.871 1.000 19.395 105 ARG B C 1
ATOM 3479 O O . ARG B 1 125 ? 50.272 56.785 -25.679 1.000 20.042 105 ARG B O 1
ATOM 3487 N N . ILE B 1 126 ? 49.406 56.522 -27.759 1.000 18.528 106 ILE B N 1
ATOM 3488 C CA . ILE B 1 126 ? 47.995 56.690 -27.413 1.000 16.082 106 ILE B CA 1
ATOM 3489 C C . ILE B 1 126 ? 47.334 55.324 -27.557 1.000 16.040 106 ILE B C 1
ATOM 3490 O O . ILE B 1 126 ? 47.610 54.601 -28.506 1.000 16.930 106 ILE B O 1
ATOM 3495 N N . GLY B 1 127 ? 46.432 54.984 -26.639 1.000 16.102 107 GLY B N 1
ATOM 3496 C CA . GLY B 1 127 ? 45.724 53.716 -26.722 1.000 16.639 107 GLY B CA 1
ATOM 3497 C C . GLY B 1 127 ? 44.258 53.924 -27.082 1.000 17.001 107 GLY B C 1
ATOM 3498 O O . GLY B 1 127 ? 43.659 54.913 -26.649 1.000 19.503 107 GLY B O 1
ATOM 3499 N N . LEU B 1 128 ? 43.692 52.993 -27.860 1.000 15.725 108 LEU B N 1
ATOM 3500 C CA . LEU B 1 128 ? 42.273 53.019 -28.179 1.000 15.041 108 LEU B CA 1
ATOM 3501 C C . LEU B 1 128 ? 41.744 51.588 -28.266 1.000 15.039 108 LEU B C 1
ATOM 3502 O O . LEU B 1 128 ? 42.531 50.660 -28.443 1.000 15.220 108 LEU B O 1
ATOM 3507 N N . PRO B 1 129 ? 40.419 51.359 -28.079 1.000 14.455 109 PRO B N 1
ATOM 3508 C CA . PRO B 1 129 ? 39.862 50.011 -28.137 1.000 14.987 109 PRO B CA 1
ATOM 3509 C C . PRO B 1 129 ? 39.835 49.437 -29.553 1.000 16.222 109 PRO B C 1
ATOM 3510 O O . PRO B 1 129 ? 40.143 48.265 -29.768 1.000 18.024 109 PRO B O 1
ATOM 3514 N N . GLU B 1 130 ? 39.435 50.264 -30.519 1.000 16.457 110 GLU B N 1
ATOM 3515 C CA . GLU B 1 130 ? 39.549 49.955 -31.929 1.000 16.033 110 GLU B CA 1
ATOM 3516 C C . GLU B 1 130 ? 39.762 51.296 -32.623 1.000 14.318 110 GLU B C 1
ATOM 3517 O O . GLU B 1 130 ? 39.338 52.337 -32.113 1.000 13.554 110 GLU B O 1
ATOM 3523 N N . TYR B 1 131 ? 40.415 51.251 -33.789 1.000 13.669 111 TYR B N 1
ATOM 3524 C CA . TYR B 1 131 ? 40.795 52.459 -34.496 1.000 13.005 111 TYR B CA 1
ATOM 3525 C C . TYR B 1 131 ? 39.557 53.116 -35.105 1.000 12.623 111 TYR B C 1
ATOM 3526 O O . TYR B 1 131 ? 39.461 54.346 -35.117 1.000 12.736 111 TYR B O 1
ATOM 3535 N N . GLN B 1 132 ? 38.595 52.305 -35.559 1.000 12.498 112 GLN B N 1
ATOM 3536 C CA . GLN B 1 132 ? 37.574 52.817 -36.450 1.000 12.855 112 GLN B CA 1
ATOM 3537 C C . GLN B 1 132 ? 36.435 53.510 -35.702 1.000 13.389 112 GLN B C 1
ATOM 3538 O O . GLN B 1 132 ? 35.615 54.143 -36.338 1.000 13.836 112 GLN B O 1
ATOM 3544 N N . LEU B 1 133 ? 36.470 53.530 -34.362 1.000 14.262 113 LEU B N 1
ATOM 3545 C CA . LEU B 1 133 ? 35.346 53.947 -33.526 1.000 14.456 113 LEU B CA 1
ATOM 3546 C C . LEU B 1 133 ? 34.904 55.404 -33.761 1.000 14.497 113 LEU B C 1
ATOM 3547 O O . LEU B 1 133 ? 35.725 56.307 -33.895 1.000 13.926 113 LEU B O 1
ATOM 3552 N N . THR B 1 134 ? 33.589 55.625 -33.751 1.000 14.026 114 THR B N 1
ATOM 3553 C CA . THR B 1 134 ? 33.075 56.908 -34.191 1.000 14.604 114 THR B CA 1
ATOM 3554 C C . THR B 1 134 ? 33.689 58.062 -33.388 1.000 14.808 114 THR B C 1
ATOM 3555 O O . THR B 1 134 ? 34.082 59.084 -33.960 1.000 14.023 114 THR B O 1
ATOM 3559 N N . ALA B 1 135 ? 33.768 57.910 -32.057 1.000 15.000 115 ALA B N 1
ATOM 3560 C CA . ALA B 1 135 ? 34.283 58.988 -31.214 1.000 14.474 115 ALA B CA 1
ATOM 3561 C C . ALA B 1 135 ? 35.764 59.250 -31.526 1.000 15.175 115 ALA B C 1
ATOM 3562 O O . ALA B 1 135 ? 36.193 60.400 -31.659 1.000 14.455 115 ALA B O 1
ATOM 3564 N N . ASN B 1 136 ? 36.526 58.160 -31.713 1.000 15.579 116 ASN B N 1
ATOM 3565 C CA . ASN B 1 136 ? 37.932 58.237 -32.074 1.000 15.245 116 ASN B CA 1
ATOM 3566 C C . ASN B 1 136 ? 38.159 59.083 -33.330 1.000 14.310 116 ASN B C 1
ATOM 3567 O O . ASN B 1 136 ? 39.165 59.774 -33.451 1.000 13.871 116 ASN B O 1
ATOM 3572 N N . VAL B 1 137 ? 37.229 59.001 -34.277 1.000 13.906 117 VAL B N 1
ATOM 3573 C CA . VAL B 1 137 ? 37.368 59.776 -35.491 1.000 13.443 117 VAL B CA 1
ATOM 3574 C C . VAL B 1 137 ? 37.257 61.260 -35.140 1.000 13.430 117 VAL B C 1
ATOM 3575 O O . VAL B 1 137 ? 38.140 62.051 -35.518 1.000 13.986 117 VAL B O 1
ATOM 3579 N N . TRP B 1 138 ? 36.187 61.639 -34.406 1.000 12.560 118 TRP B N 1
ATOM 3580 C CA . TRP B 1 138 ? 36.050 63.030 -33.994 1.000 11.442 118 TRP B CA 1
ATOM 3581 C C . TRP B 1 138 ? 37.279 63.478 -33.170 1.000 11.897 118 TRP B C 1
ATOM 3582 O O . TRP B 1 138 ? 37.765 64.598 -33.320 1.000 12.269 118 TRP B O 1
ATOM 3593 N N . ALA B 1 139 ? 37.790 62.593 -32.311 1.000 11.559 119 ALA B N 1
ATOM 3594 C CA . ALA B 1 139 ? 38.889 62.937 -31.424 1.000 11.719 119 ALA B CA 1
ATOM 3595 C C . ALA B 1 139 ? 40.178 63.216 -32.202 1.000 11.364 119 ALA B C 1
ATOM 3596 O O . ALA B 1 139 ? 40.858 64.201 -31.929 1.000 11.303 119 ALA B O 1
ATOM 3598 N N . ARG B 1 140 ? 40.526 62.337 -33.155 1.000 10.968 120 ARG B N 1
ATOM 3599 C CA . ARG B 1 140 ? 41.746 62.481 -33.941 1.000 10.448 120 ARG B CA 1
ATOM 3600 C C . ARG B 1 140 ? 41.669 63.736 -34.800 1.000 10.657 120 ARG B C 1
ATOM 3601 O O . ARG B 1 140 ? 42.700 64.360 -35.076 1.000 10.754 120 ARG B O 1
ATOM 3609 N N . ALA B 1 141 ? 40.436 64.089 -35.191 1.000 10.865 121 ALA B N 1
ATOM 3610 C CA . ALA B 1 141 ? 40.186 65.276 -35.991 1.000 11.249 121 ALA B CA 1
ATOM 3611 C C . ALA B 1 141 ? 40.505 66.531 -35.177 1.000 11.418 121 ALA B C 1
ATOM 3612 O O . ALA B 1 141 ? 41.042 67.495 -35.713 1.000 11.672 121 ALA B O 1
ATOM 3614 N N . ILE B 1 142 ? 40.171 66.506 -33.883 1.000 11.345 122 ILE B N 1
ATOM 3615 C CA . ILE B 1 142 ? 40.440 67.646 -33.034 1.000 11.595 122 ILE B CA 1
ATOM 3616 C C . ILE B 1 142 ? 41.953 67.823 -32.900 1.000 11.906 122 ILE B C 1
ATOM 3617 O O . ILE B 1 142 ? 42.483 68.934 -33.002 1.000 11.915 122 ILE B O 1
ATOM 3622 N N . LEU B 1 143 ? 42.647 66.705 -32.667 1.000 12.256 123 LEU B N 1
ATOM 3623 C CA . LEU B 1 143 ? 44.076 66.736 -32.416 1.000 13.405 123 LEU B CA 1
ATOM 3624 C C . LEU B 1 143 ? 44.840 67.205 -33.663 1.000 14.765 123 LEU B C 1
ATOM 3625 O O . LEU B 1 143 ? 45.828 67.932 -33.549 1.000 14.902 123 LEU B O 1
ATOM 3630 N N . GLU B 1 144 ? 44.373 66.786 -34.851 1.000 17.200 124 GLU B N 1
ATOM 3631 C CA . GLU B 1 144 ? 44.887 67.281 -36.120 1.000 18.349 124 GLU B CA 1
ATOM 3632 C C . GLU B 1 144 ? 44.524 68.764 -36.280 1.000 19.345 124 GLU B C 1
ATOM 3633 O O . GLU B 1 144 ? 45.399 69.635 -36.224 1.000 17.824 124 GLU B O 1
ATOM 3639 N N . ALA B 1 145 ? 43.224 69.043 -36.434 1.000 19.891 125 ALA B N 1
ATOM 3640 C CA . ALA B 1 145 ? 42.743 70.357 -36.833 1.000 22.635 125 ALA B CA 1
ATOM 3641 C C . ALA B 1 145 ? 43.208 71.464 -35.888 1.000 25.749 125 ALA B C 1
ATOM 3642 O O . ALA B 1 145 ? 43.219 72.624 -36.290 1.000 30.142 125 ALA B O 1
ATOM 3644 N N . ASP B 1 146 ? 43.620 71.128 -34.657 1.000 26.572 126 ASP B N 1
ATOM 3645 C CA . ASP B 1 146 ? 43.750 72.154 -33.642 1.000 27.953 126 ASP B CA 1
ATOM 3646 C C . ASP B 1 146 ? 45.100 72.117 -32.927 1.000 30.798 126 ASP B C 1
ATOM 3647 O O . ASP B 1 146 ? 45.372 73.001 -32.109 1.000 34.273 126 ASP B O 1
ATOM 3652 N N . HIS B 1 147 ? 45.924 71.093 -33.177 1.000 29.527 127 HIS B N 1
ATOM 3653 C CA . HIS B 1 147 ? 47.162 70.927 -32.429 1.000 29.757 127 HIS B CA 1
ATOM 3654 C C . HIS B 1 147 ? 48.257 70.334 -33.318 1.000 27.435 127 HIS B C 1
ATOM 3655 O O . HIS B 1 147 ? 49.412 70.220 -32.909 1.000 29.127 127 HIS B O 1
ATOM 3662 N N . GLY B 1 148 ? 47.880 69.955 -34.543 1.000 25.532 128 GLY B N 1
ATOM 3663 C CA . GLY B 1 148 ? 48.806 69.452 -35.546 1.000 21.872 128 GLY B CA 1
ATOM 3664 C C . GLY B 1 148 ? 49.271 68.037 -35.227 1.000 20.018 128 GLY B C 1
ATOM 3665 O O . GLY B 1 148 ? 50.314 67.607 -35.697 1.000 21.738 128 GLY B O 1
ATOM 3666 N N . VAL B 1 149 ? 48.494 67.324 -34.413 1.000 18.538 129 VAL B N 1
ATOM 3667 C CA . VAL B 1 149 ? 48.819 65.956 -34.056 1.000 18.271 129 VAL B CA 1
ATOM 3668 C C . VAL B 1 149 ? 48.032 65.045 -34.987 1.000 17.944 129 VAL B C 1
ATOM 3669 O O . VAL B 1 149 ? 46.855 64.758 -34.758 1.000 18.331 129 VAL B O 1
ATOM 3673 N N . ARG B 1 150 ? 48.703 64.607 -36.049 1.000 17.130 130 ARG B N 1
ATOM 3674 C CA . ARG B 1 150 ? 48.074 63.845 -37.111 1.000 16.411 130 ARG B CA 1
ATOM 3675 C C . ARG B 1 150 ? 48.194 62.378 -36.751 1.000 17.184 130 ARG B C 1
ATOM 3676 O O . ARG B 1 150 ? 49.199 61.964 -36.178 1.000 18.114 130 ARG B O 1
ATOM 3684 N N . PRO B 1 151 ? 47.164 61.560 -37.060 1.000 18.338 131 PRO B N 1
ATOM 3685 C CA . PRO B 1 151 ? 47.256 60.103 -36.961 1.000 20.065 131 PRO B CA 1
ATOM 3686 C C . PRO B 1 151 ? 48.644 59.467 -37.113 1.000 21.597 131 PRO B C 1
ATOM 3687 O O . PRO B 1 151 ? 49.017 58.563 -36.358 1.000 22.823 131 PRO B O 1
ATOM 3691 N N . CYS B 1 152 ? 49.412 59.939 -38.101 1.000 22.657 132 CYS B N 1
ATOM 3692 C CA . CYS B 1 152 ? 50.688 59.330 -38.435 1.000 23.571 132 CYS B CA 1
ATOM 3693 C C . CYS B 1 152 ? 51.790 59.723 -37.450 1.000 24.767 132 CYS B C 1
ATOM 3694 O O . CYS B 1 152 ? 52.857 59.096 -37.445 1.000 27.133 132 CYS B O 1
ATOM 3697 N N . ASP B 1 153 ? 51.527 60.753 -36.631 1.000 24.547 133 ASP B N 1
ATOM 3698 C CA . ASP B 1 153 ? 52.485 61.274 -35.659 1.000 25.285 133 ASP B CA 1
ATOM 3699 C C . ASP B 1 153 ? 52.399 60.503 -34.335 1.000 26.092 133 ASP B C 1
ATOM 3700 O O . ASP B 1 153 ? 52.950 60.931 -33.315 1.000 29.017 133 ASP B O 1
ATOM 3705 N N . VAL B 1 154 ? 51.681 59.373 -34.321 1.000 26.157 134 VAL B N 1
ATOM 3706 C CA . VAL B 1 154 ? 51.309 58.781 -33.045 1.000 25.336 134 VAL B CA 1
ATOM 3707 C C . VAL B 1 154 ? 51.567 57.283 -33.115 1.000 24.498 134 VAL B C 1
ATOM 3708 O O . VAL B 1 154 ? 51.296 56.665 -34.144 1.000 24.666 134 VAL B O 1
ATOM 3712 N N . HIS B 1 155 ? 52.111 56.732 -32.025 1.000 24.076 135 HIS B N 1
ATOM 3713 C CA . HIS B 1 155 ? 52.171 55.290 -31.868 1.000 26.226 135 HIS B CA 1
ATOM 3714 C C . HIS B 1 155 ? 50.832 54.859 -31.259 1.000 25.460 135 HIS B C 1
ATOM 3715 O O . HIS B 1 155 ? 50.565 55.126 -30.085 1.000 26.639 135 HIS B O 1
ATOM 3722 N N . TRP B 1 156 ? 49.981 54.227 -32.074 1.000 23.816 136 TRP B N 1
ATOM 3723 C CA . TRP B 1 156 ? 48.673 53.773 -31.634 1.000 23.645 136 TRP B CA 1
ATOM 3724 C C . TRP B 1 156 ? 48.786 52.381 -30.997 1.000 22.826 136 TRP B C 1
ATOM 3725 O O . TRP B 1 156 ? 49.540 51.512 -31.453 1.000 23.801 136 TRP B O 1
ATOM 3736 N N . VAL B 1 157 ? 48.035 52.181 -29.910 1.000 21.684 137 VAL B N 1
ATOM 3737 C CA . VAL B 1 157 ? 47.983 50.906 -29.222 1.000 20.763 137 VAL B CA 1
ATOM 3738 C C . VAL B 1 157 ? 46.518 50.491 -29.040 1.000 20.660 137 VAL B C 1
ATOM 3739 O O . VAL B 1 157 ? 45.736 51.222 -28.435 1.000 19.916 137 VAL B O 1
ATOM 3743 N N . ARG B 1 158 ? 46.159 49.307 -29.556 1.000 20.923 138 ARG B N 1
ATOM 3744 C CA . ARG B 1 158 ? 44.777 48.867 -29.568 1.000 22.860 138 ARG B CA 1
ATOM 3745 C C . ARG B 1 158 ? 44.612 47.683 -28.635 1.000 23.152 138 ARG B C 1
ATOM 3746 O O . ARG B 1 158 ? 45.337 46.704 -28.725 1.000 24.184 138 ARG B O 1
ATOM 3754 N N . GLY B 1 159 ? 43.632 47.820 -27.740 1.000 23.995 139 GLY B N 1
ATOM 3755 C CA . GLY B 1 159 ? 43.220 46.802 -26.790 1.000 24.519 139 GLY B CA 1
ATOM 3756 C C . GLY B 1 159 ? 41.950 47.274 -26.090 1.000 25.038 139 GLY B C 1
ATOM 3757 O O . GLY B 1 159 ? 41.654 48.463 -26.115 1.000 26.105 139 GLY B O 1
ATOM 3758 N N . GLY B 1 160 ? 41.195 46.353 -25.490 1.000 24.976 140 GLY B N 1
ATOM 3759 C CA . GLY B 1 160 ? 39.976 46.731 -24.791 1.000 25.707 140 GLY B CA 1
ATOM 3760 C C . GLY B 1 160 ? 40.179 47.703 -23.611 1.000 26.149 140 GLY B C 1
ATOM 3761 O O . GLY B 1 160 ? 41.296 47.851 -23.101 1.000 24.859 140 GLY B O 1
ATOM 3762 N N . ILE B 1 161 ? 39.066 48.336 -23.180 1.000 25.330 141 ILE B N 1
ATOM 3763 C CA . ILE B 1 161 ? 39.037 49.220 -22.022 1.000 24.689 141 ILE B CA 1
ATOM 3764 C C . ILE B 1 161 ? 38.780 48.413 -20.749 1.000 26.006 141 ILE B C 1
ATOM 3765 O O . ILE B 1 161 ? 39.448 48.639 -19.737 1.000 25.766 141 ILE B O 1
ATOM 3770 N N . GLU B 1 162 ? 37.796 47.501 -20.820 1.000 27.244 142 GLU B N 1
ATOM 3771 C CA . GLU B 1 162 ? 37.335 46.683 -19.704 1.000 28.429 142 GLU B CA 1
ATOM 3772 C C . GLU B 1 162 ? 37.850 45.242 -19.830 1.000 28.559 142 GLU B C 1
ATOM 3773 O O . GLU B 1 162 ? 38.274 44.671 -18.828 1.000 25.977 142 GLU B O 1
ATOM 3779 N N . THR B 1 163 ? 37.816 44.658 -21.042 1.000 29.850 143 THR B N 1
ATOM 3780 C CA . THR B 1 163 ? 38.379 43.336 -21.330 1.000 31.114 143 THR B CA 1
ATOM 3781 C C . THR B 1 163 ? 39.566 43.464 -22.279 1.000 31.274 143 THR B C 1
ATOM 3782 O O . THR B 1 163 ? 39.496 44.235 -23.221 1.000 31.384 143 THR B O 1
ATOM 3786 N N . ALA B 1 164 ? 40.620 42.668 -22.083 1.000 32.204 144 ALA B N 1
ATOM 3787 C CA . ALA B 1 164 ? 41.839 42.815 -22.859 1.000 35.395 144 ALA B CA 1
ATOM 3788 C C . ALA B 1 164 ? 41.635 42.530 -24.354 1.000 38.085 144 ALA B C 1
ATOM 3789 O O . ALA B 1 164 ? 42.190 43.270 -25.167 1.000 37.528 144 ALA B O 1
ATOM 3791 N N . ALA B 1 165 ? 40.858 41.491 -24.715 1.000 40.361 145 ALA B N 1
ATOM 3792 C CA . ALA B 1 165 ? 40.791 41.065 -26.117 1.000 41.859 145 ALA B CA 1
ATOM 3793 C C . ALA B 1 165 ? 39.600 41.688 -26.851 1.000 44.272 145 ALA B C 1
ATOM 3794 O O . ALA B 1 165 ? 38.459 41.373 -26.515 1.000 46.981 145 ALA B O 1
ATOM 3796 N N . ARG B 1 166 ? 39.868 42.539 -27.865 1.000 44.377 146 ARG B N 1
ATOM 3797 C CA . ARG B 1 166 ? 38.818 43.257 -28.596 1.000 44.572 146 ARG B CA 1
ATOM 3798 C C . ARG B 1 166 ? 39.192 43.439 -30.076 1.000 46.930 146 ARG B C 1
ATOM 3799 O O . ARG B 1 166 ? 40.101 44.214 -30.416 1.000 48.088 146 ARG B O 1
ATOM 3807 N N . PRO B 1 167 ? 38.478 42.754 -31.006 1.000 42.785 147 PRO B N 1
ATOM 3808 C CA . PRO B 1 167 ? 38.767 42.865 -32.442 1.000 40.484 147 PRO B CA 1
ATOM 3809 C C . PRO B 1 167 ? 38.358 44.203 -33.063 1.000 38.143 147 PRO B C 1
ATOM 3810 O O . PRO B 1 167 ? 37.462 44.868 -32.561 1.000 35.436 147 PRO B O 1
ATOM 3814 N N . GLU B 1 168 ? 39.052 44.597 -34.135 1.000 34.691 148 GLU B N 1
ATOM 3815 C CA . GLU B 1 168 ? 38.500 45.550 -35.082 1.000 30.570 148 GLU B CA 1
ATOM 3816 C C . GLU B 1 168 ? 37.263 44.922 -35.724 1.000 34.897 148 GLU B C 1
ATOM 3817 O O . GLU B 1 168 ? 37.382 43.857 -36.321 1.000 38.070 148 GLU B O 1
ATOM 3823 N N . LYS B 1 169 ? 36.098 45.596 -35.624 1.000 36.169 149 LYS B N 1
ATOM 3824 C CA . LYS B 1 169 ? 34.800 45.071 -36.051 1.000 37.520 149 LYS B CA 1
ATOM 3825 C C . LYS B 1 169 ? 34.801 44.601 -37.505 1.000 38.183 149 LYS B C 1
ATOM 3826 O O . LYS B 1 169 ? 34.225 43.571 -37.824 1.000 42.396 149 LYS B O 1
ATOM 3832 N N . ILE B 1 170 ? 35.394 45.401 -38.393 1.000 38.278 150 ILE B N 1
ATOM 3833 C CA . ILE B 1 170 ? 35.491 45.093 -39.813 1.000 38.835 150 ILE B CA 1
ATOM 3834 C C . ILE B 1 170 ? 36.958 45.262 -40.192 1.000 41.341 150 ILE B C 1
ATOM 3835 O O . ILE B 1 170 ? 37.683 46.016 -39.537 1.000 42.887 150 ILE B O 1
ATOM 3840 N N . LYS B 1 171 ? 37.395 44.578 -41.264 1.000 42.197 151 LYS B N 1
ATOM 3841 C CA . LYS B 1 171 ? 38.747 44.736 -41.770 1.000 38.719 151 LYS B CA 1
ATOM 3842 C C . LYS B 1 171 ? 38.922 46.184 -42.233 1.000 38.553 151 LYS B C 1
ATOM 3843 O O . LYS B 1 171 ? 37.966 46.804 -42.719 1.000 44.270 151 LYS B O 1
ATOM 3849 N N . LEU B 1 172 ? 40.145 46.708 -42.038 1.000 30.992 152 LEU B N 1
ATOM 3850 C CA . LEU B 1 172 ? 40.512 48.016 -42.542 1.000 25.394 152 LEU B CA 1
ATOM 3851 C C . LEU B 1 172 ? 41.717 47.872 -43.455 1.000 24.956 152 LEU B C 1
ATOM 3852 O O . LEU B 1 172 ? 42.598 47.043 -43.219 1.000 25.422 152 LEU B O 1
ATOM 3857 N N . ALA B 1 173 ? 41.753 48.727 -44.485 1.000 23.331 153 ALA B N 1
ATOM 3858 C CA . ALA B 1 173 ? 42.968 48.950 -45.256 1.000 22.837 153 ALA B CA 1
ATOM 3859 C C . ALA B 1 173 ? 43.503 50.337 -44.901 1.000 22.129 153 ALA B C 1
ATOM 3860 O O . ALA B 1 173 ? 43.220 51.309 -45.609 1.000 22.040 153 ALA B O 1
ATOM 3862 N N . LEU B 1 174 ? 44.216 50.407 -43.757 1.000 21.333 154 LEU B N 1
ATOM 3863 C CA . LEU B 1 174 ? 44.764 51.658 -43.268 1.000 21.313 154 LEU B CA 1
ATOM 3864 C C . LEU B 1 174 ? 46.020 52.022 -44.055 1.000 22.179 154 LEU B C 1
ATOM 3865 O O . LEU B 1 174 ? 46.870 51.173 -44.266 1.000 23.336 154 LEU B O 1
ATOM 3870 N N . PRO B 1 175 ? 46.190 53.294 -44.499 1.000 23.032 155 PRO B N 1
ATOM 3871 C CA . PRO B 1 175 ? 47.453 53.711 -45.117 1.000 23.985 155 PRO B CA 1
ATOM 3872 C C . PRO B 1 175 ? 48.629 53.436 -44.172 1.000 24.829 155 PRO B C 1
ATOM 3873 O O . PRO B 1 175 ? 48.474 53.473 -42.951 1.000 27.313 155 PRO B O 1
ATOM 3877 N N . SER B 1 176 ? 49.807 53.174 -44.737 1.000 25.520 156 SER B N 1
ATOM 3878 C CA . SER B 1 176 ? 50.882 52.592 -43.952 1.000 28.568 156 SER B CA 1
ATOM 3879 C C . SER B 1 176 ? 51.661 53.650 -43.166 1.000 31.255 156 SER B C 1
ATOM 3880 O O . SER B 1 176 ? 52.680 53.326 -42.557 1.000 32.750 156 SER B O 1
ATOM 3883 N N . ASP B 1 177 ? 51.183 54.904 -43.155 1.000 32.581 157 ASP B N 1
ATOM 3884 C CA . ASP B 1 177 ? 51.781 55.941 -42.329 1.000 35.463 157 ASP B CA 1
ATOM 3885 C C . ASP B 1 177 ? 51.250 55.851 -40.891 1.000 35.243 157 ASP B C 1
ATOM 3886 O O . ASP B 1 177 ? 51.791 56.499 -39.986 1.000 38.350 157 ASP B O 1
ATOM 3891 N N . ILE B 1 178 ? 50.198 55.031 -40.705 1.000 31.946 158 ILE B N 1
ATOM 3892 C CA . ILE B 1 178 ? 49.532 54.830 -39.425 1.000 32.546 158 ILE B CA 1
ATOM 3893 C C . ILE B 1 178 ? 50.172 53.627 -38.743 1.000 30.773 158 ILE B C 1
ATOM 3894 O O . ILE B 1 178 ? 49.902 52.496 -39.145 1.000 29.989 158 ILE B O 1
ATOM 3899 N N . HIS B 1 179 ? 51.017 53.880 -37.728 1.000 32.288 159 HIS B N 1
ATOM 3900 C CA . HIS B 1 179 ? 51.675 52.810 -36.986 1.000 34.203 159 HIS B CA 1
ATOM 3901 C C . HIS B 1 179 ? 50.737 52.393 -35.854 1.000 31.580 159 HIS B C 1
ATOM 3902 O O . HIS B 1 179 ? 50.316 53.252 -35.100 1.000 32.723 159 HIS B O 1
ATOM 3909 N N . ILE B 1 180 ? 50.402 51.098 -35.737 1.000 31.881 160 ILE B N 1
ATOM 3910 C CA . ILE B 1 180 ? 49.370 50.656 -34.807 1.000 32.011 160 ILE B CA 1
ATOM 3911 C C . ILE B 1 180 ? 49.574 49.196 -34.398 1.000 30.948 160 ILE B C 1
ATOM 3912 O O . ILE B 1 180 ? 49.496 48.284 -35.222 1.000 31.025 160 ILE B O 1
ATOM 3917 N N . GLU B 1 181 ? 49.782 48.974 -33.095 1.000 32.020 161 GLU B N 1
ATOM 3918 C CA . GLU B 1 181 ? 50.053 47.638 -32.590 1.000 32.396 161 GLU B CA 1
ATOM 3919 C C . GLU B 1 181 ? 49.124 47.290 -31.433 1.000 30.793 161 GLU B C 1
ATOM 3920 O O . GLU B 1 181 ? 48.730 48.168 -30.669 1.000 29.184 161 GLU B O 1
ATOM 3926 N N . ASN B 1 182 ? 48.805 45.992 -31.327 1.000 31.421 162 ASN B N 1
ATOM 3927 C CA . ASN B 1 182 ? 48.101 45.367 -30.220 1.000 32.751 162 ASN B CA 1
ATOM 3928 C C . ASN B 1 182 ? 48.745 45.719 -28.882 1.000 33.887 162 ASN B C 1
ATOM 3929 O O . ASN B 1 182 ? 49.939 45.990 -28.804 1.000 35.280 162 ASN B O 1
ATOM 3934 N N . ALA B 1 183 ? 47.919 45.712 -27.830 1.000 34.140 163 ALA B N 1
ATOM 3935 C CA . ALA B 1 183 ? 48.374 45.931 -26.468 1.000 32.473 163 ALA B CA 1
ATOM 3936 C C . ALA B 1 183 ? 49.126 44.688 -26.016 1.000 34.248 163 ALA B C 1
ATOM 3937 O O . ALA B 1 183 ? 48.869 43.610 -26.546 1.000 37.534 163 ALA B O 1
ATOM 3939 N N . PRO B 1 184 ? 50.091 44.793 -25.071 1.000 34.613 164 PRO B N 1
ATOM 3940 C CA . PRO B 1 184 ? 50.641 43.615 -24.394 1.000 36.544 164 PRO B CA 1
ATOM 3941 C C . PRO B 1 184 ? 49.499 42.688 -23.984 1.000 36.673 164 PRO B C 1
ATOM 3942 O O . PRO B 1 184 ? 48.531 43.130 -23.362 1.000 37.101 164 PRO B O 1
ATOM 3946 N N . GLU B 1 185 ? 49.624 41.407 -24.347 1.000 37.307 165 GLU B N 1
ATOM 3947 C CA . GLU B 1 185 ? 48.515 40.477 -24.224 1.000 40.038 165 GLU B CA 1
ATOM 3948 C C . GLU B 1 185 ? 48.043 40.406 -22.770 1.000 41.707 165 GLU B C 1
ATOM 3949 O O . GLU B 1 185 ? 48.860 40.350 -21.853 1.000 43.486 165 GLU B O 1
ATOM 3955 N N . GLY B 1 186 ? 46.717 40.417 -22.587 1.000 39.067 166 GLY B N 1
ATOM 3956 C CA . GLY B 1 186 ? 46.105 40.276 -21.278 1.000 40.073 166 GLY B CA 1
ATOM 3957 C C . GLY B 1 186 ? 45.880 41.622 -20.592 1.000 41.101 166 GLY B C 1
ATOM 3958 O O . GLY B 1 186 ? 45.168 41.690 -19.595 1.000 41.493 166 GLY B O 1
ATOM 3959 N N . GLU B 1 187 ? 46.468 42.695 -21.137 1.000 40.895 167 GLU B N 1
ATOM 3960 C CA . GLU B 1 187 ? 46.421 43.998 -20.487 1.000 41.398 167 GLU B CA 1
ATOM 3961 C C . GLU B 1 187 ? 45.468 44.924 -21.238 1.000 38.501 167 GLU B C 1
ATOM 3962 O O . GLU B 1 187 ? 45.551 45.042 -22.450 1.000 38.319 167 GLU B O 1
ATOM 3968 N N . THR B 1 188 ? 44.602 45.613 -20.493 1.000 37.938 168 THR B N 1
ATOM 3969 C CA . THR B 1 188 ? 43.717 46.595 -21.094 1.000 37.145 168 THR B CA 1
ATOM 3970 C C . THR B 1 188 ? 44.463 47.912 -21.278 1.000 38.424 168 THR B C 1
ATOM 3971 O O . THR B 1 188 ? 45.496 48.153 -20.650 1.000 37.724 168 THR B O 1
ATOM 3975 N N . ILE B 1 189 ? 43.908 48.751 -22.161 1.000 39.656 169 ILE B N 1
ATOM 3976 C CA . ILE B 1 189 ? 44.336 50.127 -22.381 1.000 36.430 169 ILE B CA 1
ATOM 3977 C C . ILE B 1 189 ? 44.337 50.852 -21.040 1.000 34.855 169 ILE B C 1
ATOM 3978 O O . ILE B 1 189 ? 45.271 51.588 -20.716 1.000 32.766 169 ILE B O 1
ATOM 3983 N N . SER B 1 190 ? 43.269 50.607 -20.273 1.000 34.760 170 SER B N 1
ATOM 3984 C CA . SER B 1 190 ? 43.056 51.225 -18.978 1.000 35.533 170 SER B CA 1
ATOM 3985 C C . SER B 1 190 ? 44.261 50.947 -18.085 1.000 35.258 170 SER B C 1
ATOM 3986 O O . SER B 1 190 ? 44.825 51.874 -17.514 1.000 33.472 170 SER B O 1
ATOM 3989 N N . ALA B 1 191 ? 44.660 49.672 -18.015 1.000 36.135 171 ALA B N 1
ATOM 3990 C CA . ALA B 1 191 ? 45.835 49.264 -17.258 1.000 36.488 171 ALA B CA 1
ATOM 3991 C C . ALA B 1 191 ? 47.080 49.956 -17.811 1.000 34.489 171 ALA B C 1
ATOM 3992 O O . ALA B 1 191 ? 47.838 50.534 -17.037 1.000 31.733 171 ALA B O 1
ATOM 3994 N N . LEU B 1 192 ? 47.247 49.934 -19.145 1.000 35.485 172 LEU B N 1
ATOM 3995 C CA . LEU B 1 192 ? 48.446 50.439 -19.804 1.000 36.179 172 LEU B CA 1
ATOM 3996 C C . LEU B 1 192 ? 48.639 51.927 -19.518 1.000 37.571 172 LEU B C 1
ATOM 3997 O O . LEU B 1 192 ? 49.774 52.409 -19.477 1.000 37.139 172 LEU B O 1
ATOM 4002 N N . LEU B 1 193 ? 47.515 52.642 -19.354 1.000 36.774 173 LEU B N 1
ATOM 4003 C CA . LEU B 1 193 ? 47.561 54.056 -19.020 1.000 35.402 173 LEU B CA 1
ATOM 4004 C C . LEU B 1 193 ? 47.924 54.214 -17.541 1.000 38.356 173 LEU B C 1
ATOM 4005 O O . LEU B 1 193 ? 48.690 55.105 -17.169 1.000 37.966 173 LEU B O 1
ATOM 4010 N N . ASP B 1 194 ? 47.386 53.312 -16.711 1.000 42.163 174 ASP B N 1
ATOM 4011 C CA . ASP B 1 194 ? 47.596 53.311 -15.271 1.000 43.560 174 ASP B CA 1
ATOM 4012 C C . ASP B 1 194 ? 49.088 53.164 -14.973 1.000 42.950 174 ASP B C 1
ATOM 4013 O O . ASP B 1 194 ? 49.618 53.862 -14.112 1.000 42.091 174 ASP B O 1
ATOM 4018 N N . ARG B 1 195 ? 49.754 52.264 -15.706 1.000 42.290 175 ARG B N 1
ATOM 4019 C CA . ARG B 1 195 ? 51.170 51.979 -15.537 1.000 40.731 175 ARG B CA 1
ATOM 4020 C C . ARG B 1 195 ? 51.993 53.007 -16.314 1.000 42.281 175 ARG B C 1
ATOM 4021 O O . ARG B 1 195 ? 53.203 53.133 -16.108 1.000 43.260 175 ARG B O 1
ATOM 4029 N N . GLY B 1 196 ? 51.332 53.723 -17.233 1.000 40.658 176 GLY B N 1
ATOM 4030 C CA . GLY B 1 196 ? 51.985 54.731 -18.049 1.000 41.367 176 GLY B CA 1
ATOM 4031 C C . GLY B 1 196 ? 52.916 54.123 -19.093 1.000 42.958 176 GLY B C 1
ATOM 4032 O O . GLY B 1 196 ? 53.978 54.680 -19.350 1.000 44.861 176 GLY B O 1
ATOM 4033 N N . ASP B 1 197 ? 52.516 52.978 -19.675 1.000 42.395 177 ASP B N 1
ATOM 4034 C CA . ASP B 1 197 ? 53.133 52.436 -20.876 1.000 39.441 177 ASP B CA 1
ATOM 4035 C C . ASP B 1 197 ? 52.655 53.238 -22.091 1.000 37.985 177 ASP B C 1
ATOM 4036 O O . ASP B 1 197 ? 53.301 53.237 -23.140 1.000 40.621 177 ASP B O 1
ATOM 4041 N N . ILE B 1 198 ? 51.497 53.897 -21.933 1.000 31.860 178 ILE B N 1
ATOM 4042 C CA . ILE B 1 198 ? 50.953 54.834 -22.901 1.000 27.978 178 ILE B CA 1
ATOM 4043 C C . ILE B 1 198 ? 50.761 56.186 -22.212 1.000 26.483 178 ILE B C 1
ATOM 4044 O O . ILE B 1 198 ? 50.563 56.253 -20.996 1.000 26.262 178 ILE B O 1
ATOM 4049 N N . ASP B 1 199 ? 50.851 57.264 -23.000 1.000 24.830 179 ASP B N 1
ATOM 4050 C CA . ASP B 1 199 ? 50.749 58.611 -22.457 1.000 23.467 179 ASP B CA 1
ATOM 4051 C C . ASP B 1 199 ? 49.311 59.120 -22.587 1.000 21.972 179 ASP B C 1
ATOM 4052 O O . ASP B 1 199 ? 48.932 60.073 -21.919 1.000 21.526 179 ASP B O 1
ATOM 4057 N N . GLY B 1 200 ? 48.515 58.467 -23.446 1.000 20.724 180 GLY B N 1
ATOM 4058 C CA . GLY B 1 200 ? 47.190 58.946 -23.803 1.000 19.372 180 GLY B CA 1
ATOM 4059 C C . GLY B 1 200 ? 46.221 57.810 -24.115 1.000 18.466 180 GLY B C 1
ATOM 4060 O O . GLY B 1 200 ? 46.630 56.670 -24.334 1.000 19.493 180 GLY B O 1
ATOM 4061 N N . PHE B 1 201 ? 44.930 58.148 -24.143 1.000 17.394 181 PHE B N 1
ATOM 4062 C CA . PHE B 1 201 ? 43.844 57.196 -24.257 1.000 18.213 181 PHE B CA 1
ATOM 4063 C C . PHE B 1 201 ? 42.716 57.922 -24.978 1.000 17.147 181 PHE B C 1
ATOM 4064 O O . PHE B 1 201 ? 42.403 59.050 -24.602 1.000 18.137 181 PHE B O 1
ATOM 4072 N N . ILE B 1 202 ? 42.118 57.289 -25.996 1.000 16.389 182 ILE B N 1
ATOM 4073 C CA . ILE B 1 202 ? 40.845 57.773 -26.523 1.000 15.632 182 ILE B CA 1
ATOM 4074 C C . ILE B 1 202 ? 39.864 56.625 -26.737 1.000 15.167 182 ILE B C 1
ATOM 4075 O O . ILE B 1 202 ? 40.257 55.529 -27.142 1.000 15.327 182 ILE B O 1
ATOM 4080 N N . GLY B 1 203 ? 38.584 56.921 -26.474 1.000 14.489 183 GLY B N 1
ATOM 4081 C CA . GLY B 1 203 ? 37.503 55.963 -26.643 1.000 14.897 183 GLY B CA 1
ATOM 4082 C C . GLY B 1 203 ? 36.151 56.538 -26.224 1.000 15.549 183 GLY B C 1
ATOM 4083 O O . GLY B 1 203 ? 36.103 57.573 -25.567 1.000 15.347 183 GLY B O 1
ATOM 4084 N N . PRO B 1 204 ? 35.018 55.864 -26.546 1.000 16.195 184 PRO B N 1
ATOM 4085 C CA . PRO B 1 204 ? 33.689 56.353 -26.185 1.000 17.499 184 PRO B CA 1
ATOM 4086 C C . PRO B 1 204 ? 33.400 56.329 -24.677 1.000 19.440 184 PRO B C 1
ATOM 4087 O O . PRO B 1 204 ? 32.482 57.014 -24.193 1.000 20.060 184 PRO B O 1
ATOM 4091 N N . ARG B 1 205 ? 34.188 55.536 -23.940 1.000 20.607 185 ARG B N 1
ATOM 4092 C CA . ARG B 1 205 ? 34.068 55.466 -22.492 1.000 21.787 185 ARG B CA 1
ATOM 4093 C C . ARG B 1 205 ? 35.369 55.962 -21.868 1.000 22.448 185 ARG B C 1
ATOM 4094 O O . ARG B 1 205 ? 36.429 55.896 -22.486 1.000 23.753 185 ARG B O 1
ATOM 4102 N N . PRO B 1 206 ? 35.334 56.482 -20.623 1.000 21.782 186 PRO B N 1
ATOM 4103 C CA . PRO B 1 206 ? 36.559 56.776 -19.895 1.000 21.853 186 PRO B CA 1
ATOM 4104 C C . PRO B 1 206 ? 37.251 55.453 -19.585 1.000 22.073 186 PRO B C 1
ATOM 4105 O O . PRO B 1 206 ? 36.650 54.387 -19.761 1.000 21.876 186 PRO B O 1
ATOM 4109 N N . PRO B 1 207 ? 38.536 55.480 -19.137 1.000 21.389 187 PRO B N 1
ATOM 4110 C CA . PRO B 1 207 ? 39.237 54.260 -18.723 1.000 20.701 187 PRO B CA 1
ATOM 4111 C C . PRO B 1 207 ? 38.546 53.627 -17.515 1.000 22.352 187 PRO B C 1
ATOM 4112 O O . PRO B 1 207 ? 37.752 54.302 -16.865 1.000 23.566 187 PRO B O 1
ATOM 4116 N N . ALA B 1 208 ? 38.845 52.348 -17.225 1.000 21.920 188 ALA B N 1
ATOM 4117 C CA . ALA B 1 208 ? 38.251 51.612 -16.113 1.000 23.703 188 ALA B CA 1
ATOM 4118 C C . ALA B 1 208 ? 38.548 52.303 -14.780 1.000 26.298 188 ALA B C 1
ATOM 4119 O O . ALA B 1 208 ? 39.509 53.053 -14.671 1.000 26.526 188 ALA B O 1
ATOM 4121 N N . SER B 1 209 ? 37.702 52.062 -13.772 1.000 27.985 189 SER B N 1
ATOM 4122 C CA . SER B 1 209 ? 37.710 52.862 -12.554 1.000 29.043 189 SER B CA 1
ATOM 4123 C C . SER B 1 209 ? 39.025 52.709 -11.790 1.000 29.894 189 SER B C 1
ATOM 4124 O O . SER B 1 209 ? 39.563 53.698 -11.285 1.000 31.007 189 SER B O 1
ATOM 4127 N N . THR B 1 210 ? 39.531 51.469 -11.700 1.000 30.482 190 THR B N 1
ATOM 4128 C CA . THR B 1 210 ? 40.818 51.183 -11.075 1.000 30.208 190 THR B CA 1
ATOM 4129 C C . THR B 1 210 ? 41.876 52.130 -11.642 1.000 31.034 190 THR B C 1
ATOM 4130 O O . THR B 1 210 ? 42.646 52.734 -10.893 1.000 31.927 190 THR B O 1
ATOM 4134 N N . ALA B 1 211 ? 41.895 52.267 -12.970 1.000 31.084 191 ALA B N 1
ATOM 4135 C CA . ALA B 1 211 ? 42.761 53.220 -13.640 1.000 34.006 191 ALA B CA 1
ATOM 4136 C C . ALA B 1 211 ? 42.422 54.644 -13.202 1.000 34.946 191 ALA B C 1
ATOM 4137 O O . ALA B 1 211 ? 43.311 55.417 -12.867 1.000 35.708 191 ALA B O 1
ATOM 4139 N N . LEU B 1 212 ? 41.123 54.974 -13.207 1.000 36.677 192 LEU B N 1
ATOM 4140 C CA . LEU B 1 212 ? 40.649 56.331 -12.984 1.000 36.199 192 LEU B CA 1
ATOM 4141 C C . LEU B 1 212 ? 41.145 56.865 -11.650 1.000 37.592 192 LEU B C 1
ATOM 4142 O O . LEU B 1 212 ? 41.224 58.085 -11.506 1.000 43.201 192 LEU B O 1
ATOM 4147 N N . ARG B 1 213 ? 41.418 55.957 -10.695 1.000 36.853 193 ARG B N 1
ATOM 4148 C CA . ARG B 1 213 ? 41.817 56.313 -9.339 1.000 36.663 193 ARG B CA 1
ATOM 4149 C C . ARG B 1 213 ? 43.247 56.852 -9.312 1.000 32.909 193 ARG B C 1
ATOM 4150 O O . ARG B 1 213 ? 43.662 57.456 -8.330 1.000 32.857 193 ARG B O 1
ATOM 4158 N N . ASN B 1 214 ? 43.991 56.595 -10.386 1.000 32.073 194 ASN B N 1
ATOM 4159 C CA . ASN B 1 214 ? 45.318 57.161 -10.536 1.000 32.056 194 ASN B CA 1
ATOM 4160 C C . ASN B 1 214 ? 45.211 58.681 -10.584 1.000 30.959 194 ASN B C 1
ATOM 4161 O O . ASN B 1 214 ? 44.617 59.229 -11.511 1.000 33.130 194 ASN B O 1
ATOM 4166 N N . PRO B 1 215 ? 45.806 59.418 -9.620 1.000 33.076 195 PRO B N 1
ATOM 4167 C CA . PRO B 1 215 ? 45.685 60.878 -9.597 1.000 32.529 195 PRO B CA 1
ATOM 4168 C C . PRO B 1 215 ? 46.289 61.581 -10.812 1.000 30.861 195 PRO B C 1
ATOM 4169 O O . PRO B 1 215 ? 46.069 62.771 -11.014 1.000 31.023 195 PRO B O 1
ATOM 4173 N N . ASN B 1 216 ? 47.029 60.831 -11.635 1.000 30.429 196 ASN B N 1
ATOM 4174 C CA . ASN B 1 216 ? 47.793 61.406 -12.732 1.000 33.394 196 ASN B CA 1
ATOM 4175 C C . ASN B 1 216 ? 47.006 61.327 -14.036 1.000 34.552 196 ASN B C 1
ATOM 4176 O O . ASN B 1 216 ? 47.447 61.850 -15.061 1.000 42.179 196 ASN B O 1
ATOM 4181 N N . ILE B 1 217 ? 45.846 60.665 -13.994 1.000 32.605 197 ILE B N 1
ATOM 4182 C CA . ILE B 1 217 ? 44.999 60.553 -15.171 1.000 30.478 197 ILE B CA 1
ATOM 4183 C C . ILE B 1 217 ? 43.836 61.544 -15.048 1.000 33.176 197 ILE B C 1
ATOM 4184 O O . ILE B 1 217 ? 43.316 61.768 -13.950 1.000 35.805 197 ILE B O 1
ATOM 4189 N N . GLY B 1 218 ? 43.461 62.152 -16.178 1.000 30.753 198 GLY B N 1
ATOM 4190 C CA . GLY B 1 218 ? 42.273 62.985 -16.307 1.000 28.876 198 GLY B CA 1
ATOM 4191 C C . GLY B 1 218 ? 42.152 63.527 -17.731 1.000 26.336 198 GLY B C 1
ATOM 4192 O O . GLY B 1 218 ? 42.929 63.137 -18.602 1.000 26.585 198 GLY B O 1
ATOM 4193 N N . TRP B 1 219 ? 41.155 64.377 -17.978 1.000 23.375 199 TRP B N 1
ATOM 4194 C CA . TRP B 1 219 ? 40.952 64.896 -19.322 1.000 22.409 199 TRP B CA 1
ATOM 4195 C C . TRP B 1 219 ? 42.164 65.703 -19.782 1.000 24.795 199 TRP B C 1
ATOM 4196 O O . TRP B 1 219 ? 42.761 66.442 -19.001 1.000 26.709 199 TRP B O 1
ATOM 4207 N N . LEU B 1 220 ? 42.495 65.556 -21.070 1.000 25.303 200 LEU B N 1
ATOM 4208 C CA . LEU B 1 220 ? 43.447 66.431 -21.721 1.000 24.035 200 LEU B CA 1
ATOM 4209 C C . LEU B 1 220 ? 42.995 67.872 -21.528 1.000 23.188 200 LEU B C 1
ATOM 4210 O O . LEU B 1 220 ? 43.766 68.705 -21.069 1.000 24.471 200 LEU B O 1
ATOM 4215 N N . TYR B 1 221 ? 41.730 68.134 -21.870 1.000 22.645 201 TYR B N 1
ATOM 4216 C CA . TYR B 1 221 ? 41.159 69.460 -21.767 1.000 21.863 201 TYR B CA 1
ATOM 4217 C C . TYR B 1 221 ? 40.756 69.732 -20.323 1.000 20.820 201 TYR B C 1
ATOM 4218 O O . TYR B 1 221 ? 39.956 68.993 -19.753 1.000 20.402 201 TYR B O 1
ATOM 4227 N N . ASP B 1 222 ? 41.303 70.815 -19.757 1.000 20.878 202 ASP B N 1
ATOM 4228 C CA . ASP B 1 222 ? 40.990 71.225 -18.402 1.000 21.583 202 ASP B CA 1
ATOM 4229 C C . ASP B 1 222 ? 39.543 71.688 -18.329 1.000 21.764 202 ASP B C 1
ATOM 4230 O O . ASP B 1 222 ? 38.894 71.496 -17.299 1.000 22.747 202 ASP B O 1
ATOM 4235 N N . ASP B 1 223 ? 39.046 72.292 -19.415 1.000 21.683 203 ASP B N 1
ATOM 4236 C CA . ASP B 1 223 ? 37.653 72.722 -19.441 1.000 19.036 203 ASP B CA 1
ATOM 4237 C C . ASP B 1 223 ? 37.010 72.262 -20.744 1.000 17.946 203 ASP B C 1
ATOM 4238 O O . ASP B 1 223 ? 36.778 73.058 -21.643 1.000 17.762 203 ASP B O 1
ATOM 4243 N N . PRO B 1 224 ? 36.662 70.963 -20.855 1.000 17.580 204 PRO B N 1
ATOM 4244 C CA . PRO B 1 224 ? 36.087 70.422 -22.091 1.000 17.669 204 PRO B CA 1
ATOM 4245 C C . PRO B 1 224 ? 34.847 71.179 -22.567 1.000 16.745 204 PRO B C 1
ATOM 4246 O O . PRO B 1 224 ? 34.698 71.435 -23.761 1.000 17.586 204 PRO B O 1
ATOM 4250 N N . THR B 1 225 ? 33.970 71.545 -21.630 1.000 15.337 205 THR B N 1
ATOM 4251 C CA . THR B 1 225 ? 32.762 72.229 -22.026 1.000 14.274 205 THR B CA 1
ATOM 4252 C C . THR B 1 225 ? 33.153 73.505 -22.758 1.000 14.176 205 THR B C 1
ATOM 4253 O O . THR B 1 225 ? 32.622 73.800 -23.837 1.000 14.335 205 THR B O 1
ATOM 4257 N N . ALA B 1 226 ? 34.116 74.237 -22.197 1.000 14.285 206 ALA B N 1
ATOM 4258 C CA . ALA B 1 226 ? 34.487 75.525 -22.767 1.000 14.652 206 ALA B CA 1
ATOM 4259 C C . ALA B 1 226 ? 35.030 75.341 -24.191 1.000 14.154 206 ALA B C 1
ATOM 4260 O O . ALA B 1 226 ? 34.633 76.067 -25.124 1.000 14.289 206 ALA B O 1
ATOM 4262 N N . ALA B 1 227 ? 35.914 74.343 -24.346 1.000 13.104 207 ALA B N 1
ATOM 4263 C CA . ALA B 1 227 ? 36.622 74.115 -25.591 1.000 12.754 207 ALA B CA 1
ATOM 4264 C C . ALA B 1 227 ? 35.644 73.701 -26.690 1.000 13.139 207 ALA B C 1
ATOM 4265 O O . ALA B 1 227 ? 35.819 74.046 -27.873 1.000 12.516 207 ALA B O 1
ATOM 4267 N N . ALA B 1 228 ? 34.629 72.931 -26.269 1.000 13.779 208 ALA B N 1
ATOM 4268 C CA . ALA B 1 228 ? 33.663 72.379 -27.198 1.000 14.084 208 ALA B CA 1
ATOM 4269 C C . ALA B 1 228 ? 32.713 73.473 -27.689 1.000 14.880 208 ALA B C 1
ATOM 4270 O O . ALA B 1 228 ? 32.261 73.443 -28.830 1.000 14.594 208 ALA B O 1
ATOM 4272 N N . LYS B 1 229 ? 32.422 74.451 -26.823 1.000 15.959 209 LYS B N 1
ATOM 4273 C CA . LYS B 1 229 ? 31.495 75.520 -27.178 1.000 16.456 209 LYS B CA 1
ATOM 4274 C C . LYS B 1 229 ? 32.168 76.467 -28.159 1.000 17.064 209 LYS B C 1
ATOM 4275 O O . LYS B 1 229 ? 31.515 77.003 -29.049 1.000 16.297 209 LYS B O 1
ATOM 4281 N N . ASP B 1 230 ? 33.480 76.642 -27.976 1.000 18.236 210 ASP B N 1
ATOM 4282 C CA . ASP B 1 230 ? 34.318 77.377 -28.912 1.000 19.295 210 ASP B CA 1
ATOM 4283 C C . ASP B 1 230 ? 34.352 76.634 -30.251 1.000 18.998 210 ASP B C 1
ATOM 4284 O O . ASP B 1 230 ? 34.042 77.224 -31.280 1.000 18.675 210 ASP B O 1
ATOM 4289 N N . TYR B 1 231 ? 34.724 75.341 -30.212 1.000 19.480 211 TYR B N 1
ATOM 4290 C CA . TYR B 1 231 ? 34.703 74.436 -31.354 1.000 19.113 211 TYR B CA 1
ATOM 4291 C C . TYR B 1 231 ? 33.397 74.622 -32.129 1.000 20.229 211 TYR B C 1
ATOM 4292 O O . TYR B 1 231 ? 33.433 74.861 -33.339 1.000 19.985 211 TYR B O 1
ATOM 4301 N N . TYR B 1 232 ? 32.257 74.552 -31.408 1.000 21.010 212 TYR B N 1
ATOM 4302 C CA . TYR B 1 232 ? 30.936 74.631 -32.024 1.000 21.080 212 TYR B CA 1
ATOM 4303 C C . TYR B 1 232 ? 30.713 76.014 -32.637 1.000 21.163 212 TYR B C 1
ATOM 4304 O O . TYR B 1 232 ? 30.122 76.116 -33.712 1.000 22.669 212 TYR B O 1
ATOM 4313 N N . ARG B 1 233 ? 31.170 77.079 -31.957 1.000 19.788 213 ARG B N 1
ATOM 4314 C CA . ARG B 1 233 ? 31.049 78.406 -32.533 1.000 19.999 213 ARG B CA 1
ATOM 4315 C C . ARG B 1 233 ? 31.835 78.442 -33.840 1.000 18.341 213 ARG B C 1
ATOM 4316 O O . ARG B 1 233 ? 31.348 78.996 -34.821 1.000 20.123 213 ARG B O 1
ATOM 4324 N N . ARG B 1 234 ? 33.029 77.834 -33.827 1.000 15.900 214 ARG B N 1
ATOM 4325 C CA . ARG B 1 234 ? 33.939 77.897 -34.951 1.000 14.885 214 ARG B CA 1
ATOM 4326 C C . ARG B 1 234 ? 33.429 77.041 -36.118 1.000 14.863 214 ARG B C 1
ATOM 4327 O O . ARG B 1 234 ? 33.539 77.447 -37.279 1.000 14.748 214 ARG B O 1
ATOM 4335 N N . THR B 1 235 ? 32.849 75.871 -35.832 1.000 14.633 215 THR B N 1
ATOM 4336 C CA . THR B 1 235 ? 32.643 74.917 -36.911 1.000 14.533 215 THR B CA 1
ATOM 4337 C C . THR B 1 235 ? 31.170 74.629 -37.179 1.000 14.152 215 THR B C 1
ATOM 4338 O O . THR B 1 235 ? 30.839 74.215 -38.290 1.000 13.476 215 THR B O 1
ATOM 4342 N N . GLY B 1 236 ? 30.320 74.803 -36.152 1.000 14.258 216 GLY B N 1
ATOM 4343 C CA . GLY B 1 236 ? 28.904 74.472 -36.261 1.000 14.305 216 GLY B CA 1
ATOM 4344 C C . GLY B 1 236 ? 28.669 72.960 -36.223 1.000 14.471 216 GLY B C 1
ATOM 4345 O O . GLY B 1 236 ? 27.634 72.467 -36.687 1.000 15.218 216 GLY B O 1
ATOM 4346 N N . ILE B 1 237 ? 29.640 72.230 -35.653 1.000 13.769 217 ILE B N 1
ATOM 4347 C CA . ILE B 1 237 ? 29.639 70.775 -35.644 1.000 13.009 217 ILE B CA 1
ATOM 4348 C C . ILE B 1 237 ? 29.182 70.266 -34.280 1.000 12.903 217 ILE B C 1
ATOM 4349 O O . ILE B 1 237 ? 29.879 70.451 -33.279 1.000 12.869 217 ILE B O 1
ATOM 4354 N N . PHE B 1 238 ? 28.049 69.557 -34.264 1.000 13.405 218 PHE B N 1
ATOM 4355 C CA . PHE B 1 238 ? 27.692 68.774 -33.088 1.000 13.608 218 PHE B CA 1
ATOM 4356 C C . PHE B 1 238 ? 27.875 67.306 -33.446 1.000 13.031 218 PHE B C 1
ATOM 4357 O O . PHE B 1 238 ? 26.989 66.697 -34.057 1.000 12.861 218 PHE B O 1
ATOM 4365 N N . PRO B 1 239 ? 29.041 66.712 -33.090 1.000 12.555 219 PRO B N 1
ATOM 4366 C CA . PRO B 1 239 ? 29.425 65.387 -33.582 1.000 11.908 219 PRO B CA 1
ATOM 4367 C C . PRO B 1 239 ? 28.308 64.358 -33.473 1.000 11.765 219 PRO B C 1
ATOM 4368 O O . PRO B 1 239 ? 27.543 64.364 -32.520 1.000 12.000 219 PRO B O 1
ATOM 4372 N N . ILE B 1 240 ? 28.217 63.508 -34.495 1.000 11.145 220 ILE B N 1
ATOM 4373 C CA . ILE B 1 240 ? 27.256 62.427 -34.528 1.000 10.886 220 ILE B CA 1
ATOM 4374 C C . ILE B 1 240 ? 28.030 61.147 -34.290 1.000 10.446 220 ILE B C 1
ATOM 4375 O O . ILE B 1 240 ? 29.092 60.959 -34.862 1.000 10.691 220 ILE B O 1
ATOM 4380 N N . MET B 1 241 ? 27.494 60.284 -33.432 1.000 10.370 221 MET B N 1
ATOM 4381 C CA . MET B 1 241 ? 28.137 59.016 -33.114 1.000 10.416 221 MET B CA 1
ATOM 4382 C C . MET B 1 241 ? 27.432 57.907 -33.880 1.000 10.443 221 MET B C 1
ATOM 4383 O O . MET B 1 241 ? 28.093 57.094 -34.526 1.000 10.372 221 MET B O 1
ATOM 4388 N N . HIS B 1 242 ? 26.093 57.883 -33.756 1.000 10.623 222 HIS B N 1
ATOM 4389 C CA . HIS B 1 242 ? 25.272 56.782 -34.222 1.000 11.007 222 HIS B CA 1
ATOM 4390 C C . HIS B 1 242 ? 24.224 57.279 -35.221 1.000 11.637 222 HIS B C 1
ATOM 4391 O O . HIS B 1 242 ? 23.632 58.346 -35.037 1.000 13.069 222 HIS B O 1
ATOM 4398 N N . ILE B 1 243 ? 23.988 56.503 -36.283 1.000 11.289 223 ILE B N 1
ATOM 4399 C CA . ILE B 1 243 ? 22.813 56.725 -37.104 1.000 11.651 223 ILE B CA 1
ATOM 4400 C C . ILE B 1 243 ? 21.874 55.534 -36.906 1.000 12.231 223 ILE B C 1
ATOM 4401 O O . ILE B 1 243 ? 22.085 54.720 -35.995 1.000 12.705 223 ILE B O 1
ATOM 4406 N N . VAL B 1 244 ? 20.823 55.451 -37.738 1.000 12.330 224 VAL B N 1
ATOM 4407 C CA . VAL B 1 244 ? 19.988 54.266 -37.753 1.000 12.365 224 VAL B CA 1
ATOM 4408 C C . VAL B 1 244 ? 20.005 53.688 -39.159 1.000 12.657 224 VAL B C 1
ATOM 4409 O O . VAL B 1 244 ? 20.213 54.432 -40.125 1.000 12.867 224 VAL B O 1
ATOM 4413 N N . GLY B 1 245 ? 19.741 52.374 -39.251 1.000 12.720 225 GLY B N 1
ATOM 4414 C CA . GLY B 1 245 ? 19.914 51.638 -40.497 1.000 13.276 225 GLY B CA 1
ATOM 4415 C C . GLY B 1 245 ? 18.824 50.612 -40.750 1.000 13.520 225 GLY B C 1
ATOM 4416 O O . GLY B 1 245 ? 18.214 50.107 -39.817 1.000 14.228 225 GLY B O 1
ATOM 4417 N N . ILE B 1 246 ? 18.574 50.338 -42.026 1.000 13.698 226 ILE B N 1
ATOM 4418 C CA . ILE B 1 246 ? 17.554 49.384 -42.398 1.000 14.275 226 ILE B CA 1
ATOM 4419 C C . ILE B 1 246 ? 18.209 48.456 -43.413 1.000 15.833 226 ILE B C 1
ATOM 4420 O O . ILE B 1 246 ? 19.009 48.918 -44.224 1.000 16.590 226 ILE B O 1
ATOM 4425 N N . ARG B 1 247 ? 17.878 47.159 -43.361 1.000 16.647 227 ARG B N 1
ATOM 4426 C CA . ARG B 1 247 ? 18.374 46.235 -44.366 1.000 17.834 227 ARG B CA 1
ATOM 4427 C C . ARG B 1 247 ? 18.021 46.755 -45.760 1.000 17.915 227 ARG B C 1
ATOM 4428 O O . ARG B 1 247 ? 16.911 47.231 -45.980 1.000 17.454 227 ARG B O 1
ATOM 4436 N N . LYS B 1 248 ? 18.981 46.641 -46.688 1.000 19.103 228 LYS B N 1
ATOM 4437 C CA . LYS B 1 248 ? 18.845 47.141 -48.054 1.000 20.111 228 LYS B CA 1
ATOM 4438 C C . LYS B 1 248 ? 17.578 46.574 -48.700 1.000 19.098 228 LYS B C 1
ATOM 4439 O O . LYS B 1 248 ? 16.739 47.336 -49.169 1.000 19.679 228 LYS B O 1
ATOM 4445 N N . GLU B 1 249 ? 17.419 45.240 -48.685 1.000 18.451 229 GLU B N 1
ATOM 4446 C CA . GLU B 1 249 ? 16.285 44.558 -49.299 1.000 17.584 229 GLU B CA 1
ATOM 4447 C C . GLU B 1 249 ? 14.987 45.210 -48.845 1.000 16.877 229 GLU B C 1
ATOM 4448 O O . GLU B 1 249 ? 14.058 45.376 -49.628 1.000 16.865 229 GLU B O 1
ATOM 4454 N N . LEU B 1 250 ? 14.930 45.535 -47.552 1.000 15.576 230 LEU B N 1
ATOM 4455 C CA . LEU B 1 250 ? 13.706 46.001 -46.934 1.000 14.880 230 LEU B CA 1
ATOM 4456 C C . LEU B 1 250 ? 13.311 47.349 -47.527 1.000 14.632 230 LEU B C 1
ATOM 4457 O O . LEU B 1 250 ? 12.146 47.545 -47.869 1.000 15.080 230 LEU B O 1
ATOM 4462 N N . ALA B 1 251 ? 14.304 48.244 -47.676 1.000 13.918 231 ALA B N 1
ATOM 4463 C CA . ALA B 1 251 ? 14.115 49.601 -48.163 1.000 13.162 231 ALA B CA 1
ATOM 4464 C C . ALA B 1 251 ? 13.677 49.591 -49.630 1.000 13.437 231 ALA B C 1
ATOM 4465 O O . ALA B 1 251 ? 12.919 50.454 -50.072 1.000 13.794 231 ALA B O 1
ATOM 4467 N N . ALA B 1 252 ? 14.190 48.609 -50.384 1.000 13.568 232 ALA B N 1
ATOM 4468 C CA . ALA B 1 252 ? 13.867 48.424 -51.784 1.000 13.566 232 ALA B CA 1
ATOM 4469 C C . ALA B 1 252 ? 12.433 47.909 -51.913 1.000 14.199 232 ALA B C 1
ATOM 4470 O O . ALA B 1 252 ? 11.683 48.377 -52.749 1.000 14.399 232 ALA B O 1
ATOM 4472 N N . GLN B 1 253 ? 12.049 46.952 -51.070 1.000 15.241 233 GLN B N 1
ATOM 4473 C CA . GLN B 1 253 ? 10.743 46.325 -51.164 1.000 17.629 233 GLN B CA 1
ATOM 4474 C C . GLN B 1 253 ? 9.673 47.262 -50.629 1.000 18.322 233 GLN B C 1
ATOM 4475 O O . GLN B 1 253 ? 8.529 47.193 -51.071 1.000 19.886 233 GLN B O 1
ATOM 4481 N N . HIS B 1 254 ? 10.038 48.136 -49.684 1.000 18.684 234 HIS B N 1
ATOM 4482 C CA . HIS B 1 254 ? 9.066 48.976 -48.999 1.000 17.788 234 HIS B CA 1
ATOM 4483 C C . HIS B 1 254 ? 9.547 50.424 -49.028 1.000 17.057 234 HIS B C 1
ATOM 4484 O O . HIS B 1 254 ? 10.029 50.933 -48.019 1.000 18.103 234 HIS B O 1
ATOM 4491 N N . PRO B 1 255 ? 9.424 51.136 -50.175 1.000 15.850 235 PRO B N 1
ATOM 4492 C CA . PRO B 1 255 ? 10.000 52.479 -50.332 1.000 16.141 235 PRO B CA 1
ATOM 4493 C C . PRO B 1 255 ? 9.497 53.542 -49.353 1.000 16.782 235 PRO B C 1
ATOM 4494 O O . PRO B 1 255 ? 9.983 54.668 -49.358 1.000 18.135 235 PRO B O 1
ATOM 4498 N N . TRP B 1 256 ? 8.534 53.169 -48.509 1.000 16.968 236 TRP B N 1
ATOM 4499 C CA . TRP B 1 256 ? 7.949 54.074 -47.532 1.000 16.949 236 TRP B CA 1
ATOM 4500 C C . TRP B 1 256 ? 8.558 53.835 -46.150 1.000 16.285 236 TRP B C 1
ATOM 4501 O O . TRP B 1 256 ? 8.363 54.650 -45.251 1.000 16.370 236 TRP B O 1
ATOM 4512 N N . LEU B 1 257 ? 9.267 52.706 -45.998 1.000 14.735 237 LEU B N 1
ATOM 4513 C CA . LEU B 1 257 ? 9.729 52.225 -44.705 1.000 13.686 237 LEU B CA 1
ATOM 4514 C C . LEU B 1 257 ? 10.838 53.117 -44.152 1.000 13.612 237 LEU B C 1
ATOM 4515 O O . LEU B 1 257 ? 10.822 53.460 -42.969 1.000 13.615 237 LEU B O 1
ATOM 4520 N N . PRO B 1 258 ? 11.844 53.516 -44.968 1.000 12.907 238 PRO B N 1
ATOM 4521 C CA . PRO B 1 258 ? 12.793 54.534 -44.530 1.000 12.666 238 PRO B CA 1
ATOM 4522 C C . PRO B 1 258 ? 12.073 55.743 -43.939 1.000 11.931 238 PRO B C 1
ATOM 4523 O O . PRO B 1 258 ? 12.308 56.093 -42.796 1.000 11.996 238 PRO B O 1
ATOM 4527 N N . SER B 1 259 ? 11.168 56.353 -44.696 1.000 12.053 239 SER B N 1
ATOM 4528 C CA . SER B 1 259 ? 10.537 57.576 -44.240 1.000 12.342 239 SER B CA 1
ATOM 4529 C C . SER B 1 259 ? 9.765 57.318 -42.949 1.000 12.325 239 SER B C 1
ATOM 4530 O O . SER B 1 259 ? 9.803 58.169 -42.041 1.000 13.938 239 SER B O 1
ATOM 4533 N N . ALA B 1 260 ? 9.100 56.151 -42.843 1.000 10.946 240 ALA B N 1
ATOM 4534 C CA . ALA B 1 260 ? 8.259 55.862 -41.686 1.000 10.716 240 ALA B CA 1
ATOM 4535 C C . ALA B 1 260 ? 9.102 55.808 -40.413 1.000 10.358 240 ALA B C 1
ATOM 4536 O O . ALA B 1 260 ? 8.721 56.345 -39.376 1.000 10.908 240 ALA B O 1
ATOM 4538 N N . VAL B 1 261 ? 10.253 55.134 -40.518 1.000 10.142 241 VAL B N 1
ATOM 4539 C CA . VAL B 1 261 ? 11.174 54.964 -39.413 1.000 9.498 241 VAL B CA 1
ATOM 4540 C C . VAL B 1 261 ? 11.707 56.333 -39.014 1.000 9.595 241 VAL B C 1
ATOM 4541 O O . VAL B 1 261 ? 11.695 56.669 -37.833 1.000 9.510 241 VAL B O 1
ATOM 4545 N N . PHE B 1 262 ? 12.127 57.129 -40.000 1.000 9.378 242 PHE B N 1
ATOM 4546 C CA . PHE B 1 262 ? 12.659 58.458 -39.733 1.000 9.603 242 PHE B CA 1
ATOM 4547 C C . PHE B 1 262 ? 11.684 59.258 -38.858 1.000 9.528 242 PHE B C 1
ATOM 4548 O O . PHE B 1 262 ? 12.100 59.906 -37.880 1.000 9.552 242 PHE B O 1
ATOM 4556 N N . LYS B 1 263 ? 10.385 59.161 -39.191 1.000 9.268 243 LYS B N 1
ATOM 4557 C CA . LYS B 1 263 ? 9.338 59.916 -38.513 1.000 9.013 243 LYS B CA 1
ATOM 4558 C C . LYS B 1 263 ? 9.220 59.458 -37.057 1.000 9.202 243 LYS B C 1
ATOM 4559 O O . LYS B 1 263 ? 9.255 60.272 -36.130 1.000 9.397 243 LYS B O 1
ATOM 4565 N N . ALA B 1 264 ? 9.070 58.143 -36.865 1.000 9.161 244 ALA B N 1
ATOM 4566 C CA . ALA B 1 264 ? 8.844 57.611 -35.543 1.000 9.041 244 ALA B CA 1
ATOM 4567 C C . ALA B 1 264 ? 9.949 58.100 -34.590 1.000 9.040 244 ALA B C 1
ATOM 4568 O O . ALA B 1 264 ? 9.671 58.662 -33.524 1.000 9.386 244 ALA B O 1
ATOM 4570 N N . PHE B 1 265 ? 11.218 57.921 -34.987 1.000 8.747 245 PHE B N 1
ATOM 4571 C CA . PHE B 1 265 ? 12.298 58.252 -34.078 1.000 8.617 245 PHE B CA 1
ATOM 4572 C C . PHE B 1 265 ? 12.223 59.739 -33.746 1.000 8.654 245 PHE B C 1
ATOM 4573 O O . PHE B 1 265 ? 12.445 60.149 -32.606 1.000 8.503 245 PHE B O 1
ATOM 4581 N N . SER B 1 266 ? 11.905 60.518 -34.793 1.000 8.996 246 SER B N 1
ATOM 4582 C CA . SER B 1 266 ? 11.696 61.957 -34.727 1.000 9.549 246 SER B CA 1
ATOM 4583 C C . SER B 1 266 ? 10.634 62.303 -33.684 1.000 10.326 246 SER B C 1
ATOM 4584 O O . SER B 1 266 ? 10.817 63.212 -32.881 1.000 11.381 246 SER B O 1
ATOM 4587 N N . GLN B 1 267 ? 9.507 61.594 -33.722 1.000 11.052 247 GLN B N 1
ATOM 4588 C CA . GLN B 1 267 ? 8.415 61.880 -32.812 1.000 11.409 247 GLN B CA 1
ATOM 4589 C C . GLN B 1 267 ? 8.820 61.530 -31.392 1.000 11.476 247 GLN B C 1
ATOM 4590 O O . GLN B 1 267 ? 8.573 62.328 -30.490 1.000 12.665 247 GLN B O 1
ATOM 4596 N N . ALA B 1 268 ? 9.479 60.375 -31.223 1.000 10.349 248 ALA B N 1
ATOM 4597 C CA . ALA B 1 268 ? 9.941 59.900 -29.926 1.000 9.921 248 ALA B CA 1
ATOM 4598 C C . ALA B 1 268 ? 10.843 60.941 -29.280 1.000 10.103 248 ALA B C 1
ATOM 4599 O O . ALA B 1 268 ? 10.723 61.191 -28.100 1.000 10.020 248 ALA B O 1
ATOM 4601 N N . LYS B 1 269 ? 11.748 61.547 -30.057 1.000 10.299 249 LYS B N 1
ATOM 4602 C CA . LYS B 1 269 ? 12.631 62.584 -29.552 1.000 10.103 249 LYS B CA 1
ATOM 4603 C C . LYS B 1 269 ? 11.807 63.806 -29.141 1.000 10.211 249 LYS B C 1
ATOM 4604 O O . LYS B 1 269 ? 11.999 64.358 -28.061 1.000 10.589 249 LYS B O 1
ATOM 4610 N N . GLN B 1 270 ? 10.863 64.220 -29.981 1.000 9.660 250 GLN B N 1
ATOM 4611 C CA . GLN B 1 270 ? 9.991 65.325 -29.626 1.000 9.394 250 GLN B CA 1
ATOM 4612 C C . GLN B 1 270 ? 9.224 65.020 -28.327 1.000 9.028 250 GLN B C 1
ATOM 4613 O O . GLN B 1 270 ? 9.136 65.862 -27.432 1.000 8.857 250 GLN B O 1
ATOM 4619 N N . ALA B 1 271 ? 8.669 63.808 -28.220 1.000 8.426 251 ALA B N 1
ATOM 4620 C CA . ALA B 1 271 ? 7.917 63.407 -27.040 1.000 8.127 251 ALA B CA 1
ATOM 4621 C C . ALA B 1 271 ? 8.788 63.541 -25.791 1.000 8.217 251 ALA B C 1
ATOM 4622 O O . ALA B 1 271 ? 8.363 64.113 -24.788 1.000 8.201 251 ALA B O 1
ATOM 4624 N N . ALA B 1 272 ? 10.016 63.022 -25.878 1.000 8.182 252 ALA B N 1
ATOM 4625 C CA . ALA B 1 272 ? 10.941 63.008 -24.754 1.000 8.515 252 ALA B CA 1
ATOM 4626 C C . ALA B 1 272 ? 11.341 64.428 -24.377 1.000 8.921 252 ALA B C 1
ATOM 4627 O O . ALA B 1 272 ? 11.309 64.784 -23.198 1.000 8.915 252 ALA B O 1
ATOM 4629 N N . LEU B 1 273 ? 11.663 65.246 -25.385 1.000 9.433 253 LEU B N 1
ATOM 4630 C CA . LEU B 1 273 ? 11.971 66.651 -25.148 1.000 10.345 253 LEU B CA 1
ATOM 4631 C C . LEU B 1 273 ? 10.781 67.364 -24.492 1.000 10.708 253 LEU B C 1
ATOM 4632 O O . LEU B 1 273 ? 10.978 68.199 -23.623 1.000 10.404 253 LEU B O 1
ATOM 4637 N N . ASP B 1 274 ? 9.547 67.030 -24.901 1.000 11.430 254 ASP B N 1
ATOM 4638 C CA . ASP B 1 274 ? 8.361 67.676 -24.356 1.000 12.443 254 ASP B CA 1
ATOM 4639 C C . ASP B 1 274 ? 8.309 67.437 -22.849 1.000 12.442 254 ASP B C 1
ATOM 4640 O O . ASP B 1 274 ? 8.065 68.380 -22.079 1.000 12.601 254 ASP B O 1
ATOM 4645 N N . LEU B 1 275 ? 8.573 66.175 -22.456 1.000 11.220 255 LEU B N 1
ATOM 4646 C CA . LEU B 1 275 ? 8.583 65.734 -21.073 1.000 10.284 255 LEU B CA 1
ATOM 4647 C C . LEU B 1 275 ? 9.747 66.399 -20.327 1.000 9.804 255 LEU B C 1
ATOM 4648 O O . LEU B 1 275 ? 9.585 66.846 -19.191 1.000 9.499 255 LEU B O 1
ATOM 4653 N N . LEU B 1 276 ? 10.922 66.464 -20.967 1.000 9.637 256 LEU B N 1
ATOM 4654 C CA . LEU B 1 276 ? 12.136 66.883 -20.296 1.000 9.717 256 LEU B CA 1
ATOM 4655 C C . LEU B 1 276 ? 12.096 68.365 -19.959 1.000 10.270 256 LEU B C 1
ATOM 4656 O O . LEU B 1 276 ? 12.669 68.772 -18.963 1.000 10.382 256 LEU B O 1
ATOM 4661 N N . GLU B 1 277 ? 11.435 69.158 -20.803 1.000 11.170 257 GLU B N 1
ATOM 4662 C CA . GLU B 1 277 ? 11.381 70.606 -20.646 1.000 12.705 257 GLU B CA 1
ATOM 4663 C C . GLU B 1 277 ? 10.455 70.959 -19.481 1.000 12.616 257 GLU B C 1
ATOM 4664 O O . GLU B 1 277 ? 10.510 72.070 -18.955 1.000 14.433 257 GLU B O 1
ATOM 4670 N N . ASP B 1 278 ? 9.584 70.028 -19.098 1.000 11.482 258 ASP B N 1
ATOM 4671 C CA . ASP B 1 278 ? 8.615 70.329 -18.065 1.000 11.433 258 ASP B CA 1
ATOM 4672 C C . ASP B 1 278 ? 9.271 70.161 -16.691 1.000 11.443 258 ASP B C 1
ATOM 4673 O O . ASP B 1 278 ? 9.862 69.128 -16.376 1.000 12.487 258 ASP B O 1
ATOM 4678 N N . THR B 1 279 ? 9.082 71.162 -15.835 1.000 10.477 259 THR B N 1
ATOM 4679 C CA . THR B 1 279 ? 9.813 71.284 -14.588 1.000 9.718 259 THR B CA 1
ATOM 4680 C C . THR B 1 279 ? 8.937 70.865 -13.399 1.000 9.482 259 THR B C 1
ATOM 4681 O O . THR B 1 279 ? 9.281 71.137 -12.238 1.000 10.076 259 THR B O 1
ATOM 4685 N N . SER B 1 280 ? 7.804 70.205 -13.678 1.000 8.559 260 SER B N 1
ATOM 4686 C CA . SER B 1 280 ? 6.995 69.653 -12.607 1.000 7.763 260 SER B CA 1
ATOM 4687 C C . SER B 1 280 ? 7.843 68.744 -11.722 1.000 7.224 260 SER B C 1
ATOM 4688 O O . SER B 1 280 ? 7.622 68.635 -10.519 1.000 7.428 260 SER B O 1
ATOM 4691 N N . ALA B 1 281 ? 8.824 68.109 -12.355 1.000 6.759 261 ALA B N 1
ATOM 4692 C CA . ALA B 1 281 ? 9.740 67.143 -11.784 1.000 6.404 261 ALA B CA 1
ATOM 4693 C C . ALA B 1 281 ? 10.755 66.840 -12.882 1.000 6.230 261 ALA B C 1
ATOM 4694 O O . ALA B 1 281 ? 10.358 66.605 -14.029 1.000 6.245 261 ALA B O 1
ATOM 4696 N N . THR B 1 282 ? 12.061 66.901 -12.567 1.000 5.850 262 THR B N 1
ATOM 4697 C CA . THR B 1 282 ? 13.029 66.753 -13.637 1.000 5.730 262 THR B CA 1
ATOM 4698 C C . THR B 1 282 ? 13.169 65.257 -13.955 1.000 5.570 262 THR B C 1
ATOM 4699 O O . THR B 1 282 ? 13.302 64.440 -13.051 1.000 5.572 262 THR B O 1
ATOM 4703 N N . LYS B 1 283 ? 13.095 64.908 -15.254 1.000 5.452 263 LYS B N 1
ATOM 4704 C CA . LYS B 1 283 ? 12.999 63.542 -15.723 1.000 5.448 263 LYS B CA 1
ATOM 4705 C C . LYS B 1 283 ? 14.372 62.867 -15.738 1.000 5.931 263 LYS B C 1
ATOM 4706 O O . LYS B 1 283 ? 14.439 61.632 -15.759 1.000 6.155 263 LYS B O 1
ATOM 4712 N N . VAL B 1 284 ? 15.466 63.651 -15.710 1.000 6.178 264 VAL B N 1
ATOM 4713 C CA . VAL B 1 284 ? 16.782 63.048 -15.538 1.000 6.559 264 VAL B CA 1
ATOM 4714 C C . VAL B 1 284 ? 17.216 63.282 -14.101 1.000 6.683 264 VAL B C 1
ATOM 4715 O O . VAL B 1 284 ? 16.815 64.269 -13.483 1.000 6.965 264 VAL B O 1
ATOM 4719 N N . THR B 1 285 ? 18.085 62.402 -13.607 1.000 6.824 265 THR B N 1
ATOM 4720 C CA . THR B 1 285 ? 18.653 62.638 -12.295 1.000 6.832 265 THR B CA 1
ATOM 4721 C C . THR B 1 285 ? 19.848 63.580 -12.442 1.000 6.808 265 THR B C 1
ATOM 4722 O O . THR B 1 285 ? 21.000 63.169 -12.303 1.000 6.945 265 THR B O 1
ATOM 4726 N N . LEU B 1 286 ? 19.556 64.861 -12.719 1.000 6.725 266 LEU B N 1
ATOM 4727 C CA . LEU B 1 286 ? 20.545 65.920 -12.589 1.000 6.655 266 LEU B CA 1
ATOM 4728 C C . LEU B 1 286 ? 19.935 67.110 -11.861 1.000 6.727 266 LEU B C 1
ATOM 4729 O O . LEU B 1 286 ? 18.717 67.289 -11.874 1.000 6.778 266 LEU B O 1
ATOM 4734 N N . PRO B 1 287 ? 20.755 67.984 -11.240 1.000 6.710 267 PRO B N 1
ATOM 4735 C CA . PRO B 1 287 ? 20.285 69.326 -10.882 1.000 6.855 267 PRO B CA 1
ATOM 4736 C C . PRO B 1 287 ? 20.233 70.220 -12.119 1.000 7.037 267 PRO B C 1
ATOM 4737 O O . PRO B 1 287 ? 20.719 69.845 -13.180 1.000 6.982 267 PRO B O 1
ATOM 4741 N N . PHE B 1 288 ? 19.601 71.392 -11.974 1.000 7.456 268 PHE B N 1
ATOM 4742 C CA . PHE B 1 288 ? 19.706 72.521 -12.909 1.000 7.614 268 PHE B CA 1
ATOM 4743 C C . PHE B 1 288 ? 19.300 72.186 -14.353 1.000 7.878 268 PHE B C 1
ATOM 4744 O O . PHE B 1 288 ? 19.802 72.815 -15.280 1.000 7.861 268 PHE B O 1
ATOM 4752 N N . VAL B 1 289 ? 18.375 71.241 -14.561 1.000 8.090 269 VAL B N 1
ATOM 4753 C CA . VAL B 1 289 ? 17.996 70.871 -15.919 1.000 8.220 269 VAL B CA 1
ATOM 4754 C C . VAL B 1 289 ? 17.403 72.061 -16.690 1.000 8.788 269 VAL B C 1
ATOM 4755 O O . VAL B 1 289 ? 17.749 72.285 -17.839 1.000 8.527 269 VAL B O 1
ATOM 4759 N N . GLU B 1 290 ? 16.499 72.820 -16.075 1.000 9.402 270 GLU B N 1
ATOM 4760 C CA . GLU B 1 290 ? 15.897 73.992 -16.700 1.000 10.616 270 GLU B CA 1
ATOM 4761 C C . GLU B 1 290 ? 16.986 74.858 -17.315 1.000 11.226 270 GLU B C 1
ATOM 4762 O O . GLU B 1 290 ? 16.864 75.290 -18.449 1.000 11.769 270 GLU B O 1
ATOM 4768 N N . GLU B 1 291 ? 18.046 75.107 -16.540 1.000 11.846 271 GLU B N 1
ATOM 4769 C CA . GLU B 1 291 ? 19.102 76.038 -16.888 1.000 12.423 271 GLU B CA 1
ATOM 4770 C C . GLU B 1 291 ? 19.877 75.439 -18.051 1.000 12.307 271 GLU B C 1
ATOM 4771 O O . GLU B 1 291 ? 20.215 76.136 -18.995 1.000 13.877 271 GLU B O 1
ATOM 4777 N N . GLN B 1 292 ? 20.133 74.135 -17.976 1.000 12.147 272 GLN B N 1
ATOM 4778 C CA . GLN B 1 292 ? 20.893 73.394 -18.973 1.000 12.410 272 GLN B CA 1
ATOM 4779 C C . GLN B 1 292 ? 20.217 73.494 -20.344 1.000 11.801 272 GLN B C 1
ATOM 4780 O O . GLN B 1 292 ? 20.860 73.819 -21.346 1.000 11.361 272 GLN B O 1
ATOM 4786 N N . ILE B 1 293 ? 18.912 73.190 -20.361 1.000 11.052 273 ILE B N 1
ATOM 4787 C CA . ILE B 1 293 ? 18.137 73.183 -21.579 1.000 11.085 273 ILE B CA 1
ATOM 4788 C C . ILE B 1 293 ? 18.313 74.535 -22.251 1.000 11.603 273 ILE B C 1
ATOM 4789 O O . ILE B 1 293 ? 18.617 74.596 -23.440 1.000 11.639 273 ILE B O 1
ATOM 4794 N N . ARG B 1 294 ? 18.172 75.605 -21.457 1.000 12.126 274 ARG B N 1
ATOM 4795 C CA . ARG B 1 294 ? 18.155 76.968 -21.955 1.000 12.865 274 ARG B CA 1
ATOM 4796 C C . ARG B 1 294 ? 19.528 77.345 -22.505 1.000 13.183 274 ARG B C 1
ATOM 4797 O O . ARG B 1 294 ? 19.632 78.047 -23.517 1.000 13.472 274 ARG B O 1
ATOM 4805 N N . ALA B 1 295 ? 20.580 76.865 -21.831 1.000 13.244 275 ALA B N 1
ATOM 4806 C CA . ALA B 1 295 ? 21.940 77.121 -22.254 1.000 13.130 275 ALA B CA 1
ATOM 4807 C C . ALA B 1 295 ? 22.223 76.364 -23.550 1.000 14.152 275 ALA B C 1
ATOM 4808 O O . ALA B 1 295 ? 22.838 76.900 -24.480 1.000 15.083 275 ALA B O 1
ATOM 4810 N N . ALA B 1 296 ? 21.770 75.103 -23.586 1.000 14.833 276 ALA B N 1
ATOM 4811 C CA . ALA B 1 296 ? 21.959 74.248 -24.745 1.000 14.644 276 ALA B CA 1
ATOM 4812 C C . ALA B 1 296 ? 21.305 74.872 -25.970 1.000 14.229 276 ALA B C 1
ATOM 4813 O O . ALA B 1 296 ? 21.943 74.954 -27.010 1.000 15.072 276 ALA B O 1
ATOM 4815 N N . LYS B 1 297 ? 20.044 75.317 -25.832 1.000 13.661 277 LYS B N 1
ATOM 4816 C CA . LYS B 1 297 ? 19.270 75.946 -26.900 1.000 12.998 277 LYS B CA 1
ATOM 4817 C C . LYS B 1 297 ? 19.971 77.219 -27.364 1.000 13.105 277 LYS B C 1
ATOM 4818 O O . LYS B 1 297 ? 19.897 77.587 -28.532 1.000 13.131 277 LYS B O 1
ATOM 4824 N N . SER B 1 298 ? 20.643 77.890 -26.435 1.000 13.369 278 SER B N 1
ATOM 4825 C CA . SER B 1 298 ? 21.326 79.134 -26.729 1.000 13.815 278 SER B CA 1
ATOM 4826 C C . SER B 1 298 ? 22.543 78.889 -27.623 1.000 14.607 278 SER B C 1
ATOM 4827 O O . SER B 1 298 ? 22.734 79.565 -28.633 1.000 15.106 278 SER B O 1
ATOM 4830 N N . THR B 1 299 ? 23.361 77.899 -27.255 1.000 15.210 279 THR B N 1
ATOM 4831 C CA . THR B 1 299 ? 24.597 77.625 -27.965 1.000 15.745 279 THR B CA 1
ATOM 4832 C C . THR B 1 299 ? 24.350 76.849 -29.254 1.000 15.924 279 THR B C 1
ATOM 4833 O O . THR B 1 299 ? 25.020 77.111 -30.235 1.000 16.091 279 THR B O 1
ATOM 4837 N N . LEU B 1 300 ? 23.421 75.893 -29.228 1.000 16.088 280 LEU B N 1
ATOM 4838 C CA . LEU B 1 300 ? 23.279 74.930 -30.312 1.000 16.513 280 LEU B CA 1
ATOM 4839 C C . LEU B 1 300 ? 22.107 75.270 -31.223 1.000 17.007 280 LEU B C 1
ATOM 4840 O O . LEU B 1 300 ? 22.139 74.877 -32.380 1.000 18.592 280 LEU B O 1
ATOM 4845 N N . GLY B 1 301 ? 21.103 76.000 -30.719 1.000 16.663 281 GLY B N 1
ATOM 4846 C CA . GLY B 1 301 ? 19.889 76.305 -31.461 1.000 15.886 281 GLY B CA 1
ATOM 4847 C C . GLY B 1 301 ? 18.702 75.548 -30.873 1.000 15.772 281 GLY B C 1
ATOM 4848 O O . GLY B 1 301 ? 18.888 74.567 -30.164 1.000 15.543 281 GLY B O 1
ATOM 4849 N N . ASP B 1 302 ? 17.481 76.002 -31.181 1.000 15.955 282 ASP B N 1
ATOM 4850 C CA . ASP B 1 302 ? 16.279 75.458 -30.566 1.000 15.865 282 ASP B CA 1
ATOM 4851 C C . ASP B 1 302 ? 16.233 73.944 -30.672 1.000 14.590 282 ASP B C 1
ATOM 4852 O O . ASP B 1 302 ? 15.790 73.272 -29.755 1.000 14.968 282 ASP B O 1
ATOM 4857 N N . ASP B 1 303 ? 16.631 73.434 -31.829 1.000 13.117 283 ASP B N 1
ATOM 4858 C CA . ASP B 1 303 ? 16.607 72.011 -32.080 1.000 12.717 283 ASP B CA 1
ATOM 4859 C C . ASP B 1 303 ? 18.002 71.481 -31.787 1.000 12.603 283 ASP B C 1
ATOM 4860 O O . ASP B 1 303 ? 18.698 71.092 -32.720 1.000 12.810 283 ASP B O 1
ATOM 4865 N N . TYR B 1 304 ? 18.409 71.509 -30.509 1.000 12.190 284 TYR B N 1
ATOM 4866 C CA . TYR B 1 304 ? 19.809 71.346 -30.156 1.000 12.500 284 TYR B CA 1
ATOM 4867 C C . TYR B 1 304 ? 20.297 69.936 -30.483 1.000 12.863 284 TYR B C 1
ATOM 4868 O O . TYR B 1 304 ? 21.469 69.735 -30.837 1.000 13.071 284 TYR B O 1
ATOM 4877 N N . TRP B 1 305 ? 19.385 68.965 -30.397 1.000 12.625 285 TRP B N 1
ATOM 4878 C CA . TRP B 1 305 ? 19.730 67.621 -30.813 1.000 12.894 285 TRP B CA 1
ATOM 4879 C C . TRP B 1 305 ? 18.951 67.254 -32.071 1.000 13.930 285 TRP B C 1
ATOM 4880 O O . TRP B 1 305 ? 18.013 66.466 -31.998 1.000 15.405 285 TRP B O 1
ATOM 4891 N N . PRO B 1 306 ? 19.317 67.802 -33.256 1.000 14.517 286 PRO B N 1
ATOM 4892 C CA . PRO B 1 306 ? 18.517 67.619 -34.460 1.000 14.847 286 PRO B CA 1
ATOM 4893 C C . PRO B 1 306 ? 18.742 66.251 -35.075 1.000 14.410 286 PRO B C 1
ATOM 4894 O O . PRO B 1 306 ? 19.864 65.779 -35.092 1.000 14.184 286 PRO B O 1
ATOM 4898 N N . TYR B 1 307 ? 17.645 65.616 -35.505 1.000 14.674 287 TYR B N 1
ATOM 4899 C CA . TYR B 1 307 ? 17.685 64.624 -36.565 1.000 14.181 287 TYR B CA 1
ATOM 4900 C C . TYR B 1 307 ? 17.537 65.387 -37.882 1.000 13.370 287 TYR B C 1
ATOM 4901 O O . TYR B 1 307 ? 17.225 66.572 -37.860 1.000 12.250 287 TYR B O 1
ATOM 4910 N N . GLY B 1 308 ? 17.784 64.719 -39.019 1.000 13.421 288 GLY B N 1
ATOM 4911 C CA . GLY B 1 308 ? 17.555 65.305 -40.343 1.000 13.512 288 GLY B CA 1
ATOM 4912 C C . GLY B 1 308 ? 18.800 65.968 -40.952 1.000 13.725 288 GLY B C 1
ATOM 4913 O O . GLY B 1 308 ? 19.666 66.486 -40.244 1.000 14.601 288 GLY B O 1
ATOM 4914 N N . VAL B 1 309 ? 18.876 65.981 -42.282 1.000 13.604 289 VAL B N 1
ATOM 4915 C CA . VAL B 1 309 ? 20.131 66.251 -42.969 1.000 13.014 289 VAL B CA 1
ATOM 4916 C C . VAL B 1 309 ? 20.456 67.740 -42.948 1.000 13.262 289 VAL B C 1
ATOM 4917 O O . VAL B 1 309 ? 21.516 68.119 -42.465 1.000 13.624 289 VAL B O 1
ATOM 4921 N N . ALA B 1 310 ? 19.567 68.570 -43.508 1.000 13.163 290 ALA B N 1
ATOM 4922 C CA . ALA B 1 310 ? 19.774 70.009 -43.615 1.000 12.529 290 ALA B CA 1
ATOM 4923 C C . ALA B 1 310 ? 20.279 70.533 -42.277 1.000 12.394 290 ALA B C 1
ATOM 4924 O O . ALA B 1 310 ? 21.305 71.209 -42.243 1.000 11.913 290 ALA B O 1
ATOM 4926 N N . ALA B 1 311 ? 19.573 70.160 -41.193 1.000 12.579 291 ALA B N 1
ATOM 4927 C CA . ALA B 1 311 ? 19.847 70.648 -39.838 1.000 12.113 291 ALA B CA 1
ATOM 4928 C C . ALA B 1 311 ? 21.204 70.168 -39.281 1.000 11.896 291 ALA B C 1
ATOM 4929 O O . ALA B 1 311 ? 21.608 70.550 -38.170 1.000 11.967 291 ALA B O 1
ATOM 4931 N N . SER B 1 312 ? 21.912 69.323 -40.047 1.000 11.373 292 SER B N 1
ATOM 4932 C CA . SER B 1 312 ? 23.136 68.727 -39.564 1.000 11.192 292 SER B CA 1
ATOM 4933 C C . SER B 1 312 ? 24.251 68.880 -40.602 1.000 12.161 292 SER B C 1
ATOM 4934 O O . SER B 1 312 ? 25.292 68.249 -40.471 1.000 12.313 292 SER B O 1
ATOM 4937 N N . ARG B 1 313 ? 24.043 69.753 -41.594 1.000 13.294 293 ARG B N 1
ATOM 4938 C CA . ARG B 1 313 ? 24.881 69.740 -42.781 1.000 14.173 293 ARG B CA 1
ATOM 4939 C C . ARG B 1 313 ? 26.360 69.882 -42.417 1.000 14.066 293 ARG B C 1
ATOM 4940 O O . ARG B 1 313 ? 27.176 69.029 -42.772 1.000 15.026 293 ARG B O 1
ATOM 4948 N N . ARG B 1 314 ? 26.702 70.945 -41.698 1.000 13.425 294 ARG B N 1
ATOM 4949 C CA . ARG B 1 314 ? 28.093 71.171 -41.315 1.000 13.279 294 ARG B CA 1
ATOM 4950 C C . ARG B 1 314 ? 28.714 69.916 -40.673 1.000 11.824 294 ARG B C 1
ATOM 4951 O O . ARG B 1 314 ? 29.836 69.528 -41.002 1.000 11.373 294 ARG B O 1
ATOM 4959 N N . THR B 1 315 ? 27.963 69.253 -39.789 1.000 11.289 295 THR B N 1
ATOM 4960 C CA . THR B 1 315 ? 28.443 68.076 -39.084 1.000 10.138 295 THR B CA 1
ATOM 4961 C C . THR B 1 315 ? 28.676 66.922 -40.059 1.000 9.305 295 THR B C 1
ATOM 4962 O O . THR B 1 315 ? 29.700 66.236 -39.990 1.000 9.243 295 THR B O 1
ATOM 4966 N N . LEU B 1 316 ? 27.713 66.716 -40.956 1.000 8.089 296 LEU B N 1
ATOM 4967 C CA . LEU B 1 316 ? 27.793 65.621 -41.897 1.000 7.840 296 LEU B CA 1
ATOM 4968 C C . LEU B 1 316 ? 28.986 65.831 -42.824 1.000 8.285 296 LEU B C 1
ATOM 4969 O O . LEU B 1 316 ? 29.801 64.921 -43.066 1.000 8.226 296 LEU B O 1
ATOM 4974 N N . GLU B 1 317 ? 29.092 67.074 -43.294 1.000 8.588 297 GLU B N 1
ATOM 4975 C CA . GLU B 1 317 ? 30.125 67.492 -44.233 1.000 9.174 297 GLU B CA 1
ATOM 4976 C C . GLU B 1 317 ? 31.496 67.136 -43.641 1.000 8.926 297 GLU B C 1
ATOM 4977 O O . GLU B 1 317 ? 32.354 66.548 -44.301 1.000 8.524 297 GLU B O 1
ATOM 4983 N N . ALA B 1 318 ? 31.684 67.498 -42.366 1.000 9.231 298 ALA B N 1
ATOM 4984 C CA . ALA B 1 318 ? 32.968 67.345 -41.696 1.000 9.186 298 ALA B CA 1
ATOM 4985 C C . ALA B 1 318 ? 33.251 65.870 -41.499 1.000 9.085 298 ALA B C 1
ATOM 4986 O O . ALA B 1 318 ? 34.403 65.445 -41.591 1.000 9.432 298 ALA B O 1
ATOM 4988 N N . PHE B 1 319 ? 32.190 65.103 -41.213 1.000 8.782 299 PHE B N 1
ATOM 4989 C CA . PHE B 1 319 ? 32.416 63.713 -40.890 1.000 8.656 299 PHE B CA 1
ATOM 4990 C C . PHE B 1 319 ? 33.068 63.023 -42.089 1.000 9.106 299 PHE B C 1
ATOM 4991 O O . PHE B 1 319 ? 34.158 62.450 -41.948 1.000 9.203 299 PHE B O 1
ATOM 4999 N N . VAL B 1 320 ? 32.407 63.117 -43.261 1.000 9.267 300 VAL B N 1
ATOM 5000 C CA . VAL B 1 320 ? 32.888 62.409 -44.430 1.000 9.546 300 VAL B CA 1
ATOM 5001 C C . VAL B 1 320 ? 34.339 62.781 -44.691 1.000 10.075 300 VAL B C 1
ATOM 5002 O O . VAL B 1 320 ? 35.144 61.891 -44.916 1.000 10.333 300 VAL B O 1
ATOM 5006 N N . ARG B 1 321 ? 34.659 64.074 -44.617 1.000 10.578 301 ARG B N 1
ATOM 5007 C CA . ARG B 1 321 ? 36.027 64.563 -44.772 1.000 11.235 301 ARG B CA 1
ATOM 5008 C C . ARG B 1 321 ? 36.986 63.800 -43.863 1.000 10.673 301 ARG B C 1
ATOM 5009 O O . ARG B 1 321 ? 37.900 63.132 -44.365 1.000 9.646 301 ARG B O 1
ATOM 5017 N N . HIS B 1 322 ? 36.744 63.897 -42.544 1.000 10.438 302 HIS B N 1
ATOM 5018 C CA . HIS B 1 322 ? 37.619 63.294 -41.550 1.000 10.458 302 HIS B CA 1
ATOM 5019 C C . HIS B 1 322 ? 37.717 61.792 -41.797 1.000 10.279 302 HIS B C 1
ATOM 5020 O O . HIS B 1 322 ? 38.815 61.233 -41.743 1.000 10.788 302 HIS B O 1
ATOM 5027 N N . HIS B 1 323 ? 36.568 61.160 -42.079 1.000 9.939 303 HIS B N 1
ATOM 5028 C CA . HIS B 1 323 ? 36.500 59.720 -42.247 1.000 9.788 303 HIS B CA 1
ATOM 5029 C C . HIS B 1 323 ? 37.433 59.287 -43.383 1.000 9.791 303 HIS B C 1
ATOM 5030 O O . HIS B 1 323 ? 38.196 58.318 -43.261 1.000 9.601 303 HIS B O 1
ATOM 5037 N N . HIS B 1 324 ? 37.367 60.037 -44.488 1.000 9.890 304 HIS B N 1
ATOM 5038 C CA . HIS B 1 324 ? 38.188 59.742 -45.645 1.000 10.118 304 HIS B CA 1
ATOM 5039 C C . HIS B 1 324 ? 39.652 60.056 -45.356 1.000 10.075 304 HIS B C 1
ATOM 5040 O O . HIS B 1 324 ? 40.499 59.231 -45.646 1.000 9.674 304 HIS B O 1
ATOM 5047 N N . ALA B 1 325 ? 39.936 61.243 -44.796 1.000 10.672 305 ALA B N 1
ATOM 5048 C CA . ALA B 1 325 ? 41.283 61.582 -44.357 1.000 11.238 305 ALA B CA 1
ATOM 5049 C C . ALA B 1 325 ? 41.857 60.461 -43.501 1.000 11.824 305 ALA B C 1
ATOM 5050 O O . ALA B 1 325 ? 42.883 59.907 -43.853 1.000 12.551 305 ALA B O 1
ATOM 5052 N N . GLN B 1 326 ? 41.178 60.084 -42.411 1.000 12.479 306 GLN B N 1
ATOM 5053 C CA . GLN B 1 326 ? 41.717 59.144 -41.434 1.000 13.317 306 GLN B CA 1
ATOM 5054 C C . GLN B 1 326 ? 41.948 57.752 -42.034 1.000 13.648 306 GLN B C 1
ATOM 5055 O O . GLN B 1 326 ? 42.552 56.906 -41.365 1.000 13.767 306 GLN B O 1
ATOM 5061 N N . GLY B 1 327 ? 41.436 57.532 -43.256 1.000 14.453 307 GLY B N 1
ATOM 5062 C CA . GLY B 1 327 ? 41.760 56.359 -44.052 1.000 15.518 307 GLY B CA 1
ATOM 5063 C C . GLY B 1 327 ? 40.719 55.237 -43.944 1.000 16.680 307 GLY B C 1
ATOM 5064 O O . GLY B 1 327 ? 41.038 54.062 -44.157 1.000 17.208 307 GLY B O 1
ATOM 5065 N N . LEU B 1 328 ? 39.466 55.608 -43.640 1.000 17.380 308 LEU B N 1
ATOM 5066 C CA . LEU B 1 328 ? 38.406 54.660 -43.320 1.000 18.062 308 LEU B CA 1
ATOM 5067 C C . LEU B 1 328 ? 37.356 54.621 -44.426 1.000 18.177 308 LEU B C 1
ATOM 5068 O O . LEU B 1 328 ? 36.536 53.709 -44.422 1.000 18.869 308 LEU B O 1
ATOM 5073 N N . SER B 1 329 ? 37.361 55.628 -45.321 1.000 17.962 309 SER B N 1
ATOM 5074 C CA . SER B 1 329 ? 36.502 55.637 -46.500 1.000 17.786 309 SER B CA 1
ATOM 5075 C C . SER B 1 329 ? 37.289 55.107 -47.691 1.000 18.196 309 SER B C 1
ATOM 5076 O O . SER B 1 329 ? 38.373 55.604 -47.937 1.000 19.447 309 SER B O 1
ATOM 5079 N N . ALA B 1 330 ? 36.732 54.131 -48.436 1.000 18.123 310 ALA B N 1
ATOM 5080 C CA . ALA B 1 330 ? 37.369 53.494 -49.584 1.000 17.506 310 ALA B CA 1
ATOM 5081 C C . ALA B 1 330 ? 37.191 54.356 -50.828 1.000 16.996 310 ALA B C 1
ATOM 5082 O O . ALA B 1 330 ? 38.012 54.280 -51.734 1.000 17.391 310 ALA B O 1
ATOM 5084 N N . ARG B 1 331 ? 36.070 55.077 -50.891 1.000 16.171 311 ARG B N 1
ATOM 5085 C CA . ARG B 1 331 ? 35.777 56.049 -51.924 1.000 15.824 311 ARG B CA 1
ATOM 5086 C C . ARG B 1 331 ? 35.551 57.384 -51.221 1.000 16.542 311 ARG B C 1
ATOM 5087 O O . ARG B 1 331 ? 35.220 57.425 -50.038 1.000 16.511 311 ARG B O 1
ATOM 5095 N N . LEU B 1 332 ? 35.676 58.492 -51.967 1.000 16.907 312 LEU B N 1
ATOM 5096 C CA . LEU B 1 332 ? 35.135 59.790 -51.588 1.000 17.506 312 LEU B CA 1
ATOM 5097 C C . LEU B 1 332 ? 33.638 59.656 -51.324 1.000 18.192 312 LEU B C 1
ATOM 5098 O O . LEU B 1 332 ? 32.882 59.242 -52.209 1.000 19.553 312 LEU B O 1
ATOM 5103 N N . MET B 1 333 ? 33.192 59.983 -50.098 1.000 19.719 313 MET B N 1
ATOM 5104 C CA . MET B 1 333 ? 31.735 60.023 -49.904 1.000 19.296 313 MET B CA 1
ATOM 5105 C C . MET B 1 333 ? 31.159 61.440 -49.985 1.000 18.896 313 MET B C 1
ATOM 5106 O O . MET B 1 333 ? 31.703 62.405 -49.420 1.000 20.009 313 MET B O 1
ATOM 5111 N N . ALA B 1 334 ? 30.009 61.529 -50.667 1.000 17.613 314 ALA B N 1
ATOM 5112 C CA . ALA B 1 334 ? 29.227 62.762 -50.737 1.000 16.062 314 ALA B CA 1
ATOM 5113 C C . ALA B 1 334 ? 28.079 62.671 -49.741 1.000 13.892 314 ALA B C 1
ATOM 5114 O O . ALA B 1 334 ? 27.425 61.643 -49.626 1.000 13.006 314 ALA B O 1
ATOM 5116 N N . VAL B 1 335 ? 27.838 63.747 -49.000 1.000 13.072 315 VAL B N 1
ATOM 5117 C CA . VAL B 1 335 ? 26.722 63.757 -48.070 1.000 11.878 315 VAL B CA 1
ATOM 5118 C C . VAL B 1 335 ? 25.496 63.149 -48.754 1.000 11.525 315 VAL B C 1
ATOM 5119 O O . VAL B 1 335 ? 24.696 62.481 -48.108 1.000 10.719 315 VAL B O 1
ATOM 5123 N N . GLU B 1 336 ? 25.405 63.314 -50.078 1.000 11.877 316 GLU B N 1
ATOM 5124 C CA . GLU B 1 336 ? 24.189 63.028 -50.821 1.000 12.029 316 GLU B CA 1
ATOM 5125 C C . GLU B 1 336 ? 23.960 61.529 -50.933 1.000 12.341 316 GLU B C 1
ATOM 5126 O O . GLU B 1 336 ? 22.859 61.101 -51.247 1.000 13.163 316 GLU B O 1
ATOM 5132 N N . GLU B 1 337 ? 24.985 60.727 -50.651 1.000 12.763 317 GLU B N 1
ATOM 5133 C CA . GLU B 1 337 ? 24.883 59.288 -50.848 1.000 13.216 317 GLU B CA 1
ATOM 5134 C C . GLU B 1 337 ? 24.956 58.565 -49.500 1.000 12.621 317 GLU B C 1
ATOM 5135 O O . GLU B 1 337 ? 25.076 57.341 -49.451 1.000 12.458 317 GLU B O 1
ATOM 5141 N N . LEU B 1 338 ? 24.872 59.331 -48.401 1.000 12.171 318 LEU B N 1
ATOM 5142 C CA . LEU B 1 338 ? 25.022 58.792 -47.060 1.000 12.046 318 LEU B CA 1
ATOM 5143 C C . LEU B 1 338 ? 23.758 58.055 -46.619 1.000 11.962 318 LEU B C 1
ATOM 5144 O O . LEU B 1 338 ? 23.852 57.048 -45.912 1.000 12.310 318 LEU B O 1
ATOM 5149 N N . PHE B 1 339 ? 22.589 58.542 -47.054 1.000 12.061 319 PHE B N 1
ATOM 5150 C CA . PHE B 1 339 ? 21.341 58.008 -46.541 1.000 12.094 319 PHE B CA 1
ATOM 5151 C C . PHE B 1 339 ? 20.423 57.604 -47.690 1.000 12.311 319 PHE B C 1
ATOM 5152 O O . PHE B 1 339 ? 20.673 57.966 -48.835 1.000 12.718 319 PHE B O 1
ATOM 5160 N N . HIS B 1 340 ? 19.355 56.858 -47.369 1.000 11.795 320 HIS B N 1
ATOM 5161 C CA . HIS B 1 340 ? 18.387 56.471 -48.375 1.000 11.186 320 HIS B CA 1
ATOM 5162 C C . HIS B 1 340 ? 17.751 57.723 -48.964 1.000 10.910 320 HIS B C 1
ATOM 5163 O O . HIS B 1 340 ? 17.361 58.629 -48.245 1.000 10.810 320 HIS B O 1
ATOM 5170 N N . PRO B 1 341 ? 17.633 57.804 -50.308 1.000 10.990 321 PRO B N 1
ATOM 5171 C CA . PRO B 1 341 ? 17.212 59.037 -50.981 1.000 10.888 321 PRO B CA 1
ATOM 5172 C C . PRO B 1 341 ? 15.931 59.675 -50.454 1.000 10.902 321 PRO B C 1
ATOM 5173 O O . PRO B 1 341 ? 15.778 60.888 -50.558 1.000 10.979 321 PRO B O 1
ATOM 5177 N N . SER B 1 342 ? 15.026 58.868 -49.878 1.000 10.744 322 SER B N 1
ATOM 5178 C CA . SER B 1 342 ? 13.712 59.390 -49.542 1.000 10.713 322 SER B CA 1
ATOM 5179 C C . SER B 1 342 ? 13.747 60.213 -48.251 1.000 10.902 322 SER B C 1
ATOM 5180 O O . SER B 1 342 ? 12.701 60.678 -47.787 1.000 10.734 322 SER B O 1
ATOM 5183 N N . THR B 1 343 ? 14.952 60.414 -47.684 1.000 11.052 323 THR B N 1
ATOM 5184 C CA . THR B 1 343 ? 15.063 60.941 -46.336 1.000 11.570 323 THR B CA 1
ATOM 5185 C C . THR B 1 343 ? 15.912 62.208 -46.291 1.000 12.189 323 THR B C 1
ATOM 5186 O O . THR B 1 343 ? 16.366 62.615 -45.223 1.000 12.788 323 THR B O 1
ATOM 5190 N N . TYR B 1 344 ? 16.061 62.898 -47.414 1.000 13.261 324 TYR B N 1
ATOM 5191 C CA . TYR B 1 344 ? 16.861 64.115 -47.415 1.000 13.520 324 TYR B CA 1
ATOM 5192 C C . TYR B 1 344 ? 16.012 65.317 -47.025 1.000 14.031 324 TYR B C 1
ATOM 5193 O O . TYR B 1 344 ? 16.523 66.433 -46.986 1.000 14.614 324 TYR B O 1
ATOM 5202 N N . GLU B 1 345 ? 14.733 65.075 -46.725 1.000 14.254 325 GLU B N 1
ATOM 5203 C CA . GLU B 1 345 ? 13.826 66.154 -46.385 1.000 15.226 325 GLU B CA 1
ATOM 5204 C C . GLU B 1 345 ? 12.526 65.552 -45.873 1.000 15.203 325 GLU B C 1
ATOM 5205 O O . GLU B 1 345 ? 12.157 64.453 -46.298 1.000 16.158 325 GLU B O 1
ATOM 5211 N N . THR B 1 346 ? 11.858 66.264 -44.950 1.000 14.744 326 THR B N 1
ATOM 5212 C CA . THR B 1 346 ? 10.501 65.883 -44.606 1.000 14.542 326 THR B CA 1
ATOM 5213 C C . THR B 1 346 ? 9.542 67.021 -44.937 1.000 13.911 326 THR B C 1
ATOM 5214 O O . THR B 1 346 ? 9.967 68.170 -45.041 1.000 13.304 326 THR B O 1
ATOM 5218 N N . TYR B 1 347 ? 8.260 66.661 -45.097 1.000 13.647 327 TYR B N 1
ATOM 5219 C CA . TYR B 1 347 ? 7.238 67.641 -45.409 1.000 13.565 327 TYR B CA 1
ATOM 5220 C C . TYR B 1 347 ? 7.048 68.605 -44.237 1.000 13.472 327 TYR B C 1
ATOM 5221 O O . TYR B 1 347 ? 7.457 68.330 -43.114 1.000 13.377 327 TYR B O 1
ATOM 5230 N N . SER B 1 348 ? 6.371 69.716 -44.523 1.000 13.519 328 SER B N 1
ATOM 5231 C CA . SER B 1 348 ? 6.094 70.754 -43.561 1.000 14.170 328 SER B CA 1
ATOM 5232 C C . SER B 1 348 ? 4.729 71.369 -43.858 1.000 14.561 328 SER B C 1
ATOM 5233 O O . SER B 1 348 ? 4.235 71.294 -44.988 1.000 14.676 328 SER B O 1
ATOM 5236 N N . ILE B 1 349 ? 4.138 71.992 -42.827 1.000 14.898 329 ILE B N 1
ATOM 5237 C CA . ILE B 1 349 ? 2.837 72.618 -42.992 1.000 14.957 329 ILE B CA 1
ATOM 5238 C C . ILE B 1 349 ? 3.008 74.128 -42.898 1.000 15.377 329 ILE B C 1
ATOM 5239 O O . ILE B 1 349 ? 3.681 74.519 -41.937 1.000 16.486 329 ILE B O 1
ATOM 5245 N N . MET C 1 21 ? -8.283 25.865 5.595 1.000 99.264 1 MET C N 1
ATOM 5246 C CA . MET C 1 21 ? -9.144 26.339 4.478 1.000 98.767 1 MET C CA 1
ATOM 5247 C C . MET C 1 21 ? -8.899 27.841 4.299 1.000 95.078 1 MET C C 1
ATOM 5248 O O . MET C 1 21 ? -8.654 28.297 3.186 1.000 96.656 1 MET C O 1
ATOM 5253 N N . ASN C 1 22 ? -8.922 28.597 5.402 1.000 87.160 2 ASN C N 1
ATOM 5254 C CA . ASN C 1 22 ? -8.392 29.951 5.387 1.000 75.121 2 ASN C CA 1
ATOM 5255 C C . ASN C 1 22 ? -7.142 29.977 6.270 1.000 68.674 2 ASN C C 1
ATOM 5256 O O . ASN C 1 22 ? -7.235 29.839 7.495 1.000 67.906 2 ASN C O 1
ATOM 5261 N N . LYS C 1 23 ? -5.979 30.195 5.643 1.000 56.685 3 LYS C N 1
ATOM 5262 C CA . LYS C 1 23 ? -4.694 29.874 6.249 1.000 49.154 3 LYS C CA 1
ATOM 5263 C C . LYS C 1 23 ? -4.115 31.113 6.921 1.000 46.277 3 LYS C C 1
ATOM 5264 O O . LYS C 1 23 ? -4.756 32.156 6.982 1.000 45.085 3 LYS C O 1
ATOM 5270 N N . LEU C 1 24 ? -2.882 30.998 7.403 1.000 42.092 4 LEU C N 1
ATOM 5271 C CA . LEU C 1 24 ? -2.226 32.127 8.033 1.000 40.434 4 LEU C CA 1
ATOM 5272 C C . LEU C 1 24 ? -1.360 32.853 7.009 1.000 35.991 4 LEU C C 1
ATOM 5273 O O . LEU C 1 24 ? -0.454 32.264 6.426 1.000 32.642 4 LEU C O 1
ATOM 5278 N N . ARG C 1 25 ? -1.651 34.141 6.846 1.000 35.771 5 ARG C N 1
ATOM 5279 C CA . ARG C 1 25 ? -0.943 35.038 5.958 1.000 36.421 5 ARG C CA 1
ATOM 5280 C C . ARG C 1 25 ? 0.373 35.460 6.613 1.000 30.950 5 ARG C C 1
ATOM 5281 O O . ARG C 1 25 ? 0.386 36.441 7.342 1.000 28.689 5 ARG C O 1
ATOM 5289 N N . LEU C 1 26 ? 1.476 34.751 6.358 1.000 30.524 6 LEU C N 1
ATOM 5290 C CA . LEU C 1 26 ? 2.723 35.051 7.055 1.000 28.263 6 LEU C CA 1
ATOM 5291 C C . LEU C 1 26 ? 3.784 35.517 6.065 1.000 29.663 6 LEU C C 1
ATOM 5292 O O . LEU C 1 26 ? 3.798 35.064 4.926 1.000 27.725 6 LEU C O 1
ATOM 5297 N N . SER C 1 27 ? 4.660 36.435 6.507 1.000 31.096 7 SER C N 1
ATOM 5298 C CA . SER C 1 27 ? 5.823 36.829 5.725 1.000 30.396 7 SER C CA 1
ATOM 5299 C C . SER C 1 27 ? 6.988 35.924 6.122 1.000 30.589 7 SER C C 1
ATOM 5300 O O . SER C 1 27 ? 7.129 35.568 7.294 1.000 32.206 7 SER C O 1
ATOM 5303 N N . VAL C 1 28 ? 7.787 35.506 5.134 1.000 29.221 8 VAL C N 1
ATOM 5304 C CA . VAL C 1 28 ? 8.914 34.609 5.358 1.000 29.074 8 VAL C CA 1
ATOM 5305 C C . VAL C 1 28 ? 10.149 35.188 4.669 1.000 31.662 8 VAL C C 1
ATOM 5306 O O . VAL C 1 28 ? 10.096 35.507 3.473 1.000 34.156 8 VAL C O 1
ATOM 5310 N N . ALA C 1 29 ? 11.258 35.294 5.423 1.000 32.189 9 ALA C N 1
ATOM 5311 C CA . ALA C 1 29 ? 12.493 35.873 4.908 1.000 31.920 9 ALA C CA 1
ATOM 5312 C C . ALA C 1 29 ? 13.631 34.880 5.075 1.000 32.268 9 ALA C C 1
ATOM 5313 O O . ALA C 1 29 ? 13.981 34.551 6.212 1.000 33.001 9 ALA C O 1
ATOM 5315 N N . MET C 1 30 ? 14.200 34.437 3.945 1.000 31.007 10 MET C N 1
ATOM 5316 C CA . MET C 1 30 ? 15.275 33.453 3.931 1.000 30.353 10 MET C CA 1
ATOM 5317 C C . MET C 1 30 ? 16.275 33.798 2.827 1.000 31.739 10 MET C C 1
ATOM 5318 O O . MET C 1 30 ? 16.049 34.701 2.028 1.000 30.464 10 MET C O 1
ATOM 5323 N N . GLY C 1 31 ? 17.379 33.042 2.783 1.000 32.974 11 GLY C N 1
ATOM 5324 C CA . GLY C 1 31 ? 18.354 33.174 1.715 1.000 31.035 11 GLY C CA 1
ATOM 5325 C C . GLY C 1 31 ? 17.927 32.420 0.456 1.000 30.754 11 GLY C C 1
ATOM 5326 O O . GLY C 1 31 ? 16.983 31.635 0.488 1.000 29.831 11 GLY C O 1
ATOM 5327 N N . ASP C 1 32 ? 18.632 32.677 -0.652 1.000 29.069 12 ASP C N 1
ATOM 5328 C CA . ASP C 1 32 ? 18.370 32.035 -1.924 1.000 28.674 12 ASP C CA 1
ATOM 5329 C C . ASP C 1 32 ? 19.372 30.899 -2.069 1.000 27.403 12 ASP C C 1
ATOM 5330 O O . ASP C 1 32 ? 20.474 31.104 -2.567 1.000 26.204 12 ASP C O 1
ATOM 5335 N N . TYR C 1 33 ? 18.979 29.712 -1.592 1.000 27.642 13 TYR C N 1
ATOM 5336 C CA . TYR C 1 33 ? 19.844 28.545 -1.557 1.000 28.290 13 TYR C CA 1
ATOM 5337 C C . TYR C 1 33 ? 19.126 27.389 -2.237 1.000 28.897 13 TYR C C 1
ATOM 5338 O O . TYR C 1 33 ? 17.909 27.438 -2.420 1.000 29.891 13 TYR C O 1
ATOM 5347 N N . ASP C 1 34 ? 19.893 26.341 -2.568 1.000 28.445 14 ASP C N 1
ATOM 5348 C CA . ASP C 1 34 ? 19.314 25.142 -3.142 1.000 29.550 14 ASP C CA 1
ATOM 5349 C C . ASP C 1 34 ? 18.271 24.609 -2.173 1.000 31.733 14 ASP C C 1
ATOM 5350 O O . ASP C 1 34 ? 17.199 24.153 -2.571 1.000 35.193 14 ASP C O 1
ATOM 5355 N N . ARG C 1 35 ? 18.578 24.753 -0.890 1.000 32.788 15 ARG C N 1
ATOM 5356 C CA . ARG C 1 35 ? 17.777 24.141 0.149 1.000 35.616 15 ARG C CA 1
ATOM 5357 C C . ARG C 1 35 ? 16.564 25.003 0.503 1.000 34.854 15 ARG C C 1
ATOM 5358 O O . ARG C 1 35 ? 15.784 24.620 1.378 1.000 36.134 15 ARG C O 1
ATOM 5366 N N . THR C 1 36 ? 16.387 26.143 -0.178 1.000 33.181 16 THR C N 1
ATOM 5367 C CA . THR C 1 36 ? 15.195 26.940 0.059 1.000 36.722 16 THR C CA 1
ATOM 5368 C C . THR C 1 36 ? 14.373 27.104 -1.214 1.000 35.241 16 THR C C 1
ATOM 5369 O O . THR C 1 36 ? 13.219 27.529 -1.143 1.000 37.578 16 THR C O 1
ATOM 5373 N N . ARG C 1 37 ? 14.974 26.797 -2.373 1.000 32.393 17 ARG C N 1
ATOM 5374 C CA . ARG C 1 37 ? 14.257 26.934 -3.636 1.000 31.734 17 ARG C CA 1
ATOM 5375 C C . ARG C 1 37 ? 12.883 26.248 -3.556 1.000 29.820 17 ARG C C 1
ATOM 5376 O O . ARG C 1 37 ? 11.866 26.856 -3.896 1.000 28.604 17 ARG C O 1
ATOM 5384 N N . PRO C 1 38 ? 12.789 24.969 -3.116 1.000 26.902 18 PRO C N 1
ATOM 5385 C CA . PRO C 1 38 ? 11.528 24.230 -3.186 1.000 27.921 18 PRO C CA 1
ATOM 5386 C C . PRO C 1 38 ? 10.419 24.819 -2.313 1.000 30.304 18 PRO C C 1
ATOM 5387 O O . PRO C 1 38 ? 9.244 24.581 -2.580 1.000 29.123 18 PRO C O 1
ATOM 5391 N N . LEU C 1 39 ? 10.807 25.591 -1.284 1.000 31.703 19 LEU C N 1
ATOM 5392 C CA . LEU C 1 39 ? 9.866 26.412 -0.536 1.000 30.982 19 LEU C CA 1
ATOM 5393 C C . LEU C 1 39 ? 9.404 27.579 -1.391 1.000 32.654 19 LEU C C 1
ATOM 5394 O O . LEU C 1 39 ? 8.204 27.786 -1.582 1.000 35.621 19 LEU C O 1
ATOM 5399 N N . TYR C 1 40 ? 10.390 28.342 -1.873 1.000 32.250 20 TYR C N 1
ATOM 5400 C CA . TYR C 1 40 ? 10.128 29.576 -2.587 1.000 35.150 20 TYR C CA 1
ATOM 5401 C C . TYR C 1 40 ? 9.079 29.297 -3.665 1.000 35.856 20 TYR C C 1
ATOM 5402 O O . TYR C 1 40 ? 8.062 29.979 -3.710 1.000 35.694 20 TYR C O 1
ATOM 5411 N N . ASP C 1 41 ? 9.310 28.256 -4.485 1.000 36.892 21 ASP C N 1
ATOM 5412 C CA . ASP C 1 41 ? 8.540 28.053 -5.706 1.000 38.174 21 ASP C CA 1
ATOM 5413 C C . ASP C 1 41 ? 7.363 27.100 -5.477 1.000 37.916 21 ASP C C 1
ATOM 5414 O O . ASP C 1 41 ? 6.766 26.636 -6.453 1.000 40.948 21 ASP C O 1
ATOM 5419 N N . GLY C 1 42 ? 7.044 26.786 -4.213 1.000 34.201 22 GLY C N 1
ATOM 5420 C CA . GLY C 1 42 ? 5.803 26.090 -3.910 1.000 31.034 22 GLY C CA 1
ATOM 5421 C C . GLY C 1 42 ? 5.900 24.561 -3.890 1.000 30.757 22 GLY C C 1
ATOM 5422 O O . GLY C 1 42 ? 4.960 23.906 -3.457 1.000 27.790 22 GLY C O 1
ATOM 5423 N N . ARG C 1 43 ? 7.018 23.987 -4.358 1.000 32.106 23 ARG C N 1
ATOM 5424 C CA . ARG C 1 43 ? 7.164 22.535 -4.404 1.000 32.088 23 ARG C CA 1
ATOM 5425 C C . ARG C 1 43 ? 6.911 21.920 -3.025 1.000 31.119 23 ARG C C 1
ATOM 5426 O O . ARG C 1 43 ? 6.324 20.847 -2.914 1.000 29.409 23 ARG C O 1
ATOM 5434 N N . VAL C 1 44 ? 7.381 22.603 -1.979 1.000 31.415 24 VAL C N 1
ATOM 5435 C CA . VAL C 1 44 ? 7.130 22.235 -0.593 1.000 30.143 24 VAL C CA 1
ATOM 5436 C C . VAL C 1 44 ? 6.263 23.348 -0.003 1.000 31.240 24 VAL C C 1
ATOM 5437 O O . VAL C 1 44 ? 6.512 24.526 -0.255 1.000 32.091 24 VAL C O 1
ATOM 5441 N N . GLN C 1 45 ? 5.243 22.994 0.781 1.000 33.014 25 GLN C N 1
ATOM 5442 C CA . GLN C 1 45 ? 4.341 24.003 1.322 1.000 34.762 25 GLN C CA 1
ATOM 5443 C C . GLN C 1 45 ? 4.303 23.953 2.847 1.000 33.745 25 GLN C C 1
ATOM 5444 O O . GLN C 1 45 ? 4.618 22.935 3.443 1.000 34.322 25 GLN C O 1
ATOM 5450 N N . ILE C 1 46 ? 3.906 25.052 3.481 1.000 33.349 26 ILE C N 1
ATOM 5451 C CA . ILE C 1 46 ? 3.858 25.070 4.932 1.000 34.415 26 ILE C CA 1
ATOM 5452 C C . ILE C 1 46 ? 2.442 24.713 5.375 1.000 37.143 26 ILE C C 1
ATOM 5453 O O . ILE C 1 46 ? 1.491 25.347 4.952 1.000 38.301 26 ILE C O 1
ATOM 5458 N N . ASP C 1 47 ? 2.295 23.701 6.227 1.000 39.805 27 ASP C N 1
ATOM 5459 C CA . ASP C 1 47 ? 0.958 23.362 6.695 1.000 40.402 27 ASP C CA 1
ATOM 5460 C C . ASP C 1 47 ? 0.290 24.604 7.280 1.000 40.625 27 ASP C C 1
ATOM 5461 O O . ASP C 1 47 ? 0.857 25.317 8.102 1.000 41.496 27 ASP C O 1
ATOM 5466 N N . GLY C 1 48 ? -0.909 24.900 6.778 1.000 40.315 28 GLY C N 1
ATOM 5467 C CA . GLY C 1 48 ? -1.776 25.920 7.350 1.000 39.182 28 GLY C CA 1
ATOM 5468 C C . GLY C 1 48 ? -1.271 27.349 7.153 1.000 38.598 28 GLY C C 1
ATOM 5469 O O . GLY C 1 48 ? -1.795 28.281 7.751 1.000 40.311 28 GLY C O 1
ATOM 5470 N N . VAL C 1 49 ? -0.287 27.541 6.276 1.000 37.339 29 VAL C N 1
ATOM 5471 C CA . VAL C 1 49 ? 0.261 28.863 6.037 1.000 36.432 29 VAL C CA 1
ATOM 5472 C C . VAL C 1 49 ? 0.194 29.153 4.536 1.000 36.047 29 VAL C C 1
ATOM 5473 O O . VAL C 1 49 ? 0.258 28.226 3.722 1.000 34.749 29 VAL C O 1
ATOM 5477 N N . ASP C 1 50 ? 0.007 30.439 4.198 1.000 35.688 30 ASP C N 1
ATOM 5478 C CA . ASP C 1 50 ? 0.128 30.966 2.851 1.000 32.823 30 ASP C CA 1
ATOM 5479 C C . ASP C 1 50 ? 1.282 31.953 2.832 1.000 31.282 30 ASP C C 1
ATOM 5480 O O . ASP C 1 50 ? 1.100 33.152 3.074 1.000 31.263 30 ASP C O 1
ATOM 5485 N N . PRO C 1 51 ? 2.500 31.462 2.527 1.000 28.860 31 PRO C N 1
ATOM 5486 C CA . PRO C 1 51 ? 3.718 32.215 2.793 1.000 26.901 31 PRO C CA 1
ATOM 5487 C C . PRO C 1 51 ? 3.928 33.293 1.732 1.000 27.405 31 PRO C C 1
ATOM 5488 O O . PRO C 1 51 ? 3.615 33.076 0.565 1.000 29.381 31 PRO C O 1
ATOM 5492 N N . VAL C 1 52 ? 4.402 34.463 2.159 1.000 26.138 32 VAL C N 1
ATOM 5493 C CA . VAL C 1 52 ? 4.906 35.476 1.246 1.000 25.388 32 VAL C CA 1
ATOM 5494 C C . VAL C 1 52 ? 6.412 35.545 1.469 1.000 24.648 32 VAL C C 1
ATOM 5495 O O . VAL C 1 52 ? 6.855 36.002 2.522 1.000 24.998 32 VAL C O 1
ATOM 5499 N N . PHE C 1 53 ? 7.190 35.103 0.486 1.000 24.557 33 PHE C N 1
ATOM 5500 C CA . PHE C 1 53 ? 8.623 34.950 0.674 1.000 23.431 33 PHE C CA 1
ATOM 5501 C C . PHE C 1 53 ? 9.366 36.156 0.098 1.000 23.553 33 PHE C C 1
ATOM 5502 O O . PHE C 1 53 ? 8.940 36.732 -0.907 1.000 21.788 33 PHE C O 1
ATOM 5510 N N . MET C 1 54 ? 10.484 36.507 0.757 1.000 23.518 34 MET C N 1
ATOM 5511 C CA . MET C 1 54 ? 11.443 37.499 0.301 1.000 23.900 34 MET C CA 1
ATOM 5512 C C . MET C 1 54 ? 12.833 36.898 0.503 1.000 24.359 34 MET C C 1
ATOM 5513 O O . MET C 1 54 ? 13.187 36.533 1.631 1.000 26.345 34 MET C O 1
ATOM 5518 N N . LEU C 1 55 ? 13.628 36.846 -0.572 1.000 23.317 35 LEU C N 1
ATOM 5519 C CA . LEU C 1 55 ? 14.978 36.308 -0.504 1.000 23.607 35 LEU C CA 1
ATOM 5520 C C . LEU C 1 55 ? 15.979 37.444 -0.251 1.000 26.333 35 LEU C C 1
ATOM 5521 O O . LEU C 1 55 ? 16.082 38.362 -1.078 1.000 29.515 35 LEU C O 1
ATOM 5526 N N . LEU C 1 56 ? 16.720 37.380 0.874 1.000 24.823 36 LEU C N 1
ATOM 5527 C CA . LEU C 1 56 ? 17.602 38.472 1.279 1.000 22.304 36 LEU C CA 1
ATOM 5528 C C . LEU C 1 56 ? 19.000 37.935 1.555 1.000 23.321 36 LEU C C 1
ATOM 5529 O O . LEU C 1 56 ? 19.139 36.784 1.999 1.000 23.506 36 LEU C O 1
ATOM 5534 N N . ASN C 1 57 ? 20.008 38.799 1.328 1.000 24.028 37 ASN C N 1
ATOM 5535 C CA . ASN C 1 57 ? 21.348 38.539 1.823 1.000 24.494 37 ASN C CA 1
ATOM 5536 C C . ASN C 1 57 ? 21.300 38.592 3.351 1.000 24.029 37 ASN C C 1
ATOM 5537 O O . ASN C 1 57 ? 20.446 39.270 3.935 1.000 23.367 37 ASN C O 1
ATOM 5542 N N . PRO C 1 58 ? 22.210 37.861 4.040 1.000 24.507 38 PRO C N 1
ATOM 5543 C CA . PRO C 1 58 ? 22.180 37.769 5.501 1.000 23.771 38 PRO C CA 1
ATOM 5544 C C . PRO C 1 58 ? 22.204 39.140 6.166 1.000 22.947 38 PRO C C 1
ATOM 5545 O O . PRO C 1 58 ? 21.330 39.420 6.990 1.000 22.383 38 PRO C O 1
ATOM 5549 N N . GLU C 1 59 ? 23.150 40.001 5.748 1.000 21.561 39 GLU C N 1
ATOM 5550 C CA . GLU C 1 59 ? 23.345 41.330 6.339 1.000 20.694 39 GLU C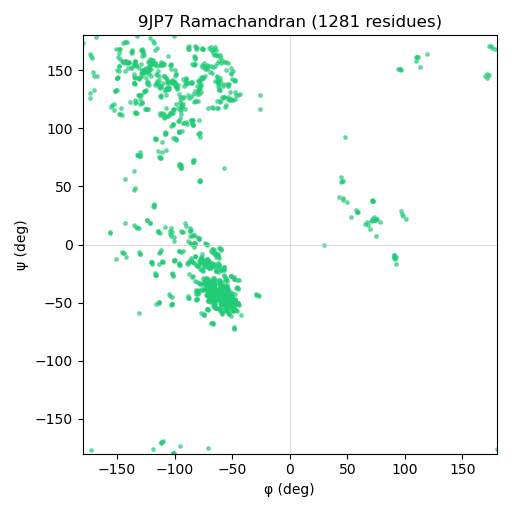 CA 1
ATOM 5551 C C . GLU C 1 59 ? 22.027 42.108 6.434 1.000 19.070 39 GLU C C 1
ATOM 5552 O O . GLU C 1 59 ? 21.691 42.652 7.488 1.000 16.658 39 GLU C O 1
ATOM 5558 N N . GLU C 1 60 ? 21.270 42.124 5.331 1.000 19.137 40 GLU C N 1
ATOM 5559 C CA . GLU C 1 60 ? 20.064 42.931 5.281 1.000 19.411 40 GLU C CA 1
ATOM 5560 C C . GLU C 1 60 ? 18.991 42.322 6.178 1.000 19.965 40 GLU C C 1
ATOM 5561 O O . GLU C 1 60 ? 18.217 43.020 6.813 1.000 19.195 40 GLU C O 1
ATOM 5567 N N . MET C 1 61 ? 18.954 40.998 6.198 1.000 21.529 41 MET C N 1
ATOM 5568 C CA . MET C 1 61 ? 17.872 40.249 6.807 1.000 22.393 41 MET C CA 1
ATOM 5569 C C . MET C 1 61 ? 17.973 40.408 8.325 1.000 21.518 41 MET C C 1
ATOM 5570 O O . MET C 1 61 ? 17.006 40.790 9.002 1.000 20.180 41 MET C O 1
ATOM 5575 N N . PHE C 1 62 ? 19.194 40.202 8.830 1.000 21.730 42 PHE C N 1
ATOM 5576 C CA . PHE C 1 62 ? 19.420 40.215 10.262 1.000 22.766 42 PHE C CA 1
ATOM 5577 C C . PHE C 1 62 ? 19.276 41.637 10.776 1.000 23.148 42 PHE C C 1
ATOM 5578 O O . PHE C 1 62 ? 18.751 41.847 11.855 1.000 24.911 42 PHE C O 1
ATOM 5586 N N . PHE C 1 63 ? 19.737 42.606 9.986 1.000 21.495 43 PHE C N 1
ATOM 5587 C CA . PHE C 1 63 ? 19.627 44.000 10.366 1.000 20.333 43 PHE C CA 1
ATOM 5588 C C . PHE C 1 63 ? 18.165 44.324 10.638 1.000 21.027 43 PHE C C 1
ATOM 5589 O O . PHE C 1 63 ? 17.829 44.884 11.695 1.000 22.138 43 PHE C O 1
ATOM 5597 N N . ARG C 1 64 ? 17.319 43.942 9.671 1.000 19.805 44 ARG C N 1
ATOM 5598 C CA . ARG C 1 64 ? 15.909 44.279 9.669 1.000 19.275 44 ARG C CA 1
ATOM 5599 C C . ARG C 1 64 ? 15.187 43.485 10.762 1.000 19.235 44 ARG C C 1
ATOM 5600 O O . ARG C 1 64 ? 14.323 44.024 11.468 1.000 18.034 44 ARG C O 1
ATOM 5608 N N . ALA C 1 65 ? 15.583 42.212 10.922 1.000 20.166 45 ALA C N 1
ATOM 5609 C CA . ALA C 1 65 ? 14.887 41.332 11.853 1.000 22.444 45 ALA C CA 1
ATOM 5610 C C . ALA C 1 65 ? 15.098 41.795 13.298 1.000 23.832 45 ALA C C 1
ATOM 5611 O O . ALA C 1 65 ? 14.172 41.798 14.109 1.000 25.100 45 ALA C O 1
ATOM 5613 N N . MET C 1 66 ? 16.320 42.230 13.594 1.000 25.022 46 MET C N 1
ATOM 5614 C CA . MET C 1 66 ? 16.723 42.487 14.962 1.000 26.367 46 MET C CA 1
ATOM 5615 C C . MET C 1 66 ? 16.295 43.885 15.405 1.000 26.553 46 MET C C 1
ATOM 5616 O O . MET C 1 66 ? 16.074 44.085 16.595 1.000 27.430 46 MET C O 1
ATOM 5621 N N . ARG C 1 67 ? 16.165 44.826 14.452 1.000 26.429 47 ARG C N 1
ATOM 5622 C CA . ARG C 1 67 ? 16.082 46.240 14.794 1.000 24.464 47 ARG C CA 1
ATOM 5623 C C . ARG C 1 67 ? 14.707 46.809 14.461 1.000 24.740 47 ARG C C 1
ATOM 5624 O O . ARG C 1 67 ? 14.431 47.965 14.797 1.000 23.603 47 ARG C O 1
ATOM 5632 N N . SER C 1 68 ? 13.859 46.018 13.783 1.000 26.184 48 SER C N 1
ATOM 5633 C CA . SER C 1 68 ? 12.543 46.536 13.423 1.000 25.670 48 SER C CA 1
ATOM 5634 C C . SER C 1 68 ? 11.514 45.423 13.202 1.000 25.639 48 SER C C 1
ATOM 5635 O O . SER C 1 68 ? 10.399 45.695 12.758 1.000 25.740 48 SER C O 1
ATOM 5638 N N . GLN C 1 69 ? 11.870 44.182 13.563 1.000 26.610 49 GLN C N 1
ATOM 5639 C CA . GLN C 1 69 ? 10.931 43.070 13.592 1.000 27.991 49 GLN C CA 1
ATOM 5640 C C . GLN C 1 69 ? 10.055 43.026 12.336 1.000 26.621 49 GLN C C 1
ATOM 5641 O O . GLN C 1 69 ? 8.830 42.985 12.460 1.000 26.219 49 GLN C O 1
ATOM 5647 N N . ASP C 1 70 ? 10.672 42.995 11.144 1.000 25.625 50 ASP C N 1
ATOM 5648 C CA . ASP C 1 70 ? 9.924 43.101 9.898 1.000 25.516 50 ASP C CA 1
ATOM 5649 C C . ASP C 1 70 ? 9.062 41.863 9.654 1.000 23.814 50 ASP C C 1
ATOM 5650 O O . ASP C 1 70 ? 7.936 41.993 9.166 1.000 21.751 50 ASP C O 1
ATOM 5655 N N . PHE C 1 71 ? 9.596 40.683 9.997 1.000 23.526 51 PHE C N 1
ATOM 5656 C CA . PHE C 1 71 ? 9.114 39.427 9.443 1.000 24.818 51 PHE C CA 1
ATOM 5657 C C . PHE C 1 71 ? 8.365 38.580 10.464 1.000 25.695 51 PHE C C 1
ATOM 5658 O O . PHE C 1 71 ? 8.616 38.679 11.662 1.000 25.675 51 PHE C O 1
ATOM 5666 N N . ASP C 1 72 ? 7.486 37.709 9.962 1.000 26.155 52 ASP C N 1
ATOM 5667 C CA . ASP C 1 72 ? 6.792 36.762 10.818 1.000 28.540 52 ASP C CA 1
ATOM 5668 C C . ASP C 1 72 ? 7.697 35.567 11.106 1.000 30.090 52 ASP C C 1
ATOM 5669 O O . ASP C 1 72 ? 7.807 35.121 12.260 1.000 32.058 52 ASP C O 1
ATOM 5674 N N . ILE C 1 73 ? 8.316 35.060 10.028 1.000 29.391 53 ILE C N 1
ATOM 5675 C CA . ILE C 1 73 ? 9.287 33.983 10.081 1.000 29.255 53 ILE C CA 1
ATOM 5676 C C . ILE C 1 73 ? 10.535 34.485 9.374 1.000 29.706 53 ILE C C 1
ATOM 5677 O O . ILE C 1 73 ? 10.443 35.025 8.271 1.000 29.987 53 ILE C O 1
ATOM 5682 N N . THR C 1 74 ? 11.696 34.302 10.017 1.000 30.518 54 THR C N 1
ATOM 5683 C CA . THR C 1 74 ? 12.938 34.735 9.394 1.000 31.214 54 THR C CA 1
ATOM 5684 C C . THR C 1 74 ? 14.124 33.863 9.799 1.000 32.106 54 THR C C 1
ATOM 5685 O O . THR C 1 74 ? 14.239 33.420 10.939 1.000 35.912 54 THR C O 1
ATOM 5689 N N . GLU C 1 75 ? 15.024 33.659 8.837 1.000 29.741 55 GLU C N 1
ATOM 5690 C CA . GLU C 1 75 ? 16.376 33.192 9.095 1.000 27.904 55 GLU C CA 1
ATOM 5691 C C . GLU C 1 75 ? 17.081 34.255 9.942 1.000 29.329 55 GLU C C 1
ATOM 5692 O O . GLU C 1 75 ? 16.854 35.442 9.708 1.000 29.545 55 GLU C O 1
ATOM 5698 N N . ILE C 1 76 ? 17.892 33.859 10.942 1.000 32.422 56 ILE C N 1
ATOM 5699 C CA . ILE C 1 76 ? 18.537 34.836 11.827 1.000 35.888 56 ILE C CA 1
ATOM 5700 C C . ILE C 1 76 ? 19.972 34.435 12.149 1.000 37.763 56 ILE C C 1
ATOM 5701 O O . ILE C 1 76 ? 20.282 33.255 12.157 1.000 40.406 56 ILE C O 1
ATOM 5706 N N . SER C 1 77 ? 20.795 35.425 12.518 1.000 37.079 57 SER C N 1
ATOM 5707 C CA . SER C 1 77 ? 22.096 35.163 13.105 1.000 39.028 57 SER C CA 1
ATOM 5708 C C . SER C 1 77 ? 21.895 34.309 14.354 1.000 37.865 57 SER C C 1
ATOM 5709 O O . SER C 1 77 ? 21.109 34.663 15.234 1.000 38.310 57 SER C O 1
ATOM 5712 N N . PHE C 1 78 ? 22.595 33.176 14.426 1.000 38.441 58 PHE C N 1
ATOM 5713 C CA . PHE C 1 78 ? 22.498 32.361 15.623 1.000 39.645 58 PHE C CA 1
ATOM 5714 C C . PHE C 1 78 ? 23.016 33.195 16.796 1.000 39.041 58 PHE C C 1
ATOM 5715 O O . PHE C 1 78 ? 22.381 33.272 17.848 1.000 43.609 58 PHE C O 1
ATOM 5723 N N . SER C 1 79 ? 24.143 33.878 16.584 1.000 36.181 59 SER C N 1
ATOM 5724 C CA . SER C 1 79 ? 24.720 34.661 17.656 1.000 35.520 59 SER C CA 1
ATOM 5725 C C . SER C 1 79 ? 23.719 35.711 18.127 1.000 34.649 59 SER C C 1
ATOM 5726 O O . SER C 1 79 ? 23.326 35.729 19.293 1.000 33.927 59 SER C O 1
ATOM 5729 N N . SER C 1 80 ? 23.294 36.576 17.199 1.000 34.918 60 SER C N 1
ATOM 5730 C CA . SER C 1 80 ? 22.420 37.689 17.539 1.000 35.749 60 SER C CA 1
ATOM 5731 C C . SER C 1 80 ? 21.193 37.187 18.293 1.000 34.560 60 SER C C 1
ATOM 5732 O O . SER C 1 80 ? 20.892 37.689 19.378 1.000 32.638 60 SER C O 1
ATOM 5735 N N . TYR C 1 81 ? 20.509 36.186 17.722 1.000 33.504 61 TYR C N 1
ATOM 5736 C CA . TYR C 1 81 ? 19.373 35.578 18.391 1.000 32.787 61 TYR C CA 1
ATOM 5737 C C . TYR C 1 81 ? 19.742 35.242 19.838 1.000 33.684 61 TYR C C 1
ATOM 5738 O O . TYR C 1 81 ? 18.996 35.594 20.748 1.000 37.004 61 TYR C O 1
ATOM 5747 N N . LEU C 1 82 ? 20.900 34.598 20.055 1.000 32.180 62 LEU C N 1
ATOM 5748 C CA . LEU C 1 82 ? 21.263 34.149 21.394 1.000 33.355 62 LEU C CA 1
ATOM 5749 C C . LEU C 1 82 ? 21.466 35.347 22.321 1.000 35.407 62 LEU C C 1
ATOM 5750 O O . LEU C 1 82 ? 21.083 35.301 23.489 1.000 40.210 62 LEU C O 1
ATOM 5755 N N . VAL C 1 83 ? 22.073 36.417 21.804 1.000 33.544 63 VAL C N 1
ATOM 5756 C CA . VAL C 1 83 ? 22.255 37.605 22.613 1.000 32.996 63 VAL C CA 1
ATOM 5757 C C . VAL C 1 83 ? 20.903 38.039 23.173 1.000 31.800 63 VAL C C 1
ATOM 5758 O O . VAL C 1 83 ? 20.733 38.110 24.385 1.000 30.911 63 VAL C O 1
ATOM 5762 N N . LYS C 1 84 ? 19.932 38.284 22.289 1.000 31.606 64 LYS C N 1
ATOM 5763 C CA . LYS C 1 84 ? 18.636 38.763 22.745 1.000 31.770 64 LYS C CA 1
ATOM 5764 C C . LYS C 1 84 ? 17.840 37.673 23.465 1.000 31.312 64 LYS C C 1
ATOM 5765 O O . LYS C 1 84 ? 17.085 37.986 24.394 1.000 31.989 64 LYS C O 1
ATOM 5771 N N . HIS C 1 85 ? 18.043 36.406 23.087 1.000 31.337 65 HIS C N 1
ATOM 5772 C CA . HIS C 1 85 ? 17.311 35.317 23.724 1.000 33.660 65 HIS C CA 1
ATOM 5773 C C . HIS C 1 85 ? 17.818 35.059 25.148 1.000 34.022 65 HIS C C 1
ATOM 5774 O O . HIS C 1 85 ? 17.059 34.614 26.004 1.000 34.774 65 HIS C O 1
ATOM 5781 N N . SER C 1 86 ? 19.096 35.341 25.405 1.000 35.274 66 SER C N 1
ATOM 5782 C CA . SER C 1 86 ? 19.683 35.083 26.709 1.000 37.082 66 SER C CA 1
ATOM 5783 C C . SER C 1 86 ? 19.125 36.038 27.759 1.000 43.864 66 SER C C 1
ATOM 5784 O O . SER C 1 86 ? 19.200 35.751 28.958 1.000 49.159 66 SER C O 1
ATOM 5787 N N . GLN C 1 87 ? 18.561 37.162 27.294 1.000 41.460 67 GLN C N 1
ATOM 5788 C CA . GLN C 1 87 ? 18.048 38.202 28.170 1.000 40.018 67 GLN C CA 1
ATOM 5789 C C . GLN C 1 87 ? 16.527 38.101 28.288 1.000 42.232 67 GLN C C 1
ATOM 5790 O O . GLN C 1 87 ? 15.917 38.924 28.957 1.000 42.888 67 GLN C O 1
ATOM 5796 N N . ASP C 1 88 ? 15.938 37.082 27.650 1.000 43.831 68 ASP C N 1
ATOM 5797 C CA . ASP C 1 88 ? 14.503 36.932 27.432 1.000 44.490 68 ASP C CA 1
ATOM 5798 C C . ASP C 1 88 ? 13.837 38.246 27.003 1.000 45.014 68 ASP C C 1
ATOM 5799 O O . ASP C 1 88 ? 12.731 38.560 27.452 1.000 44.470 68 ASP C O 1
ATOM 5804 N N . SER C 1 89 ? 14.505 39.011 26.133 1.000 44.907 69 SER C N 1
ATOM 5805 C CA . SER C 1 89 ? 13.741 39.955 25.324 1.000 45.417 69 SER C CA 1
ATOM 5806 C C . SER C 1 89 ? 14.180 39.912 23.867 1.000 45.169 69 SER C C 1
ATOM 5807 O O . SER C 1 89 ? 14.677 40.896 23.318 1.000 44.557 69 SER C O 1
ATOM 5810 N N . CYS C 1 90 ? 13.962 38.739 23.258 1.000 42.270 70 CYS C N 1
ATOM 5811 C CA . CYS C 1 90 ? 13.971 38.604 21.811 1.000 42.064 70 CYS C CA 1
ATOM 5812 C C . CYS C 1 90 ? 12.535 38.437 21.317 1.000 39.412 70 CYS C C 1
ATOM 5813 O O . CYS C 1 90 ? 11.764 37.674 21.899 1.000 43.331 70 CYS C O 1
ATOM 5816 N N . PRO C 1 91 ? 12.130 39.174 20.258 1.000 36.461 71 PRO C N 1
ATOM 5817 C CA . PRO C 1 91 ? 10.797 39.036 19.672 1.000 35.192 71 PRO C CA 1
ATOM 5818 C C . PRO C 1 91 ? 10.525 37.684 19.010 1.000 35.060 71 PRO C C 1
ATOM 5819 O O . PRO C 1 91 ? 9.371 37.357 18.729 1.000 35.685 71 PRO C O 1
ATOM 5823 N N . TYR C 1 92 ? 11.594 36.926 18.727 1.000 34.311 72 TYR C N 1
ATOM 5824 C CA . TYR C 1 92 ? 11.494 35.656 18.009 1.000 33.428 72 TYR C CA 1
ATOM 5825 C C . TYR C 1 92 ? 11.848 34.491 18.930 1.000 32.518 72 TYR C C 1
ATOM 5826 O O . TYR C 1 92 ? 12.571 34.677 19.907 1.000 35.695 72 TYR C O 1
ATOM 5835 N N . ILE C 1 93 ? 11.311 33.305 18.620 1.000 30.612 73 ILE C N 1
ATOM 5836 C CA . ILE C 1 93 ? 11.737 32.056 19.229 1.000 30.341 73 ILE C CA 1
ATOM 5837 C C . ILE C 1 93 ? 12.351 31.197 18.128 1.000 32.091 73 ILE C C 1
ATOM 5838 O O . ILE C 1 93 ? 11.829 31.153 17.010 1.000 32.974 73 ILE C O 1
ATOM 5843 N N . GLY C 1 94 ? 13.471 30.537 18.439 1.000 33.137 74 GLY C N 1
ATOM 5844 C CA . GLY C 1 94 ? 14.202 29.794 17.424 1.000 32.090 74 GLY C CA 1
ATOM 5845 C C . GLY C 1 94 ? 13.624 28.402 17.207 1.000 32.103 74 GLY C C 1
ATOM 5846 O O . GLY C 1 94 ? 12.962 27.876 18.104 1.000 33.131 74 GLY C O 1
ATOM 5847 N N . ILE C 1 95 ? 13.849 27.854 15.999 1.000 31.600 75 ILE C N 1
ATOM 5848 C CA . ILE C 1 95 ? 13.630 26.444 15.702 1.000 31.165 75 ILE C CA 1
ATOM 5849 C C . ILE C 1 95 ? 14.929 25.894 15.126 1.000 31.741 75 ILE C C 1
ATOM 5850 O O . ILE C 1 95 ? 15.688 26.643 14.527 1.000 33.924 75 ILE C O 1
ATOM 5855 N N . PRO C 1 96 ? 15.247 24.589 15.284 1.000 32.715 76 PRO C N 1
ATOM 5856 C CA . PRO C 1 96 ? 16.536 24.065 14.815 1.000 33.979 76 PRO C CA 1
ATOM 5857 C C . PRO C 1 96 ? 16.601 23.803 13.306 1.000 33.924 76 PRO C C 1
ATOM 5858 O O . PRO C 1 96 ? 16.918 22.683 12.873 1.000 37.549 76 PRO C O 1
ATOM 5862 N N . VAL C 1 97 ? 16.295 24.845 12.514 1.000 33.106 77 VAL C N 1
ATOM 5863 C CA . VAL C 1 97 ? 16.485 24.814 11.077 1.000 31.605 77 VAL C CA 1
ATOM 5864 C C . VAL C 1 97 ? 17.757 25.580 10.772 1.000 32.311 77 VAL C C 1
ATOM 5865 O O . VAL C 1 97 ? 17.749 26.807 10.789 1.000 33.359 77 VAL C O 1
ATOM 5869 N N . PHE C 1 98 ? 18.826 24.838 10.480 1.000 33.928 78 PHE C N 1
ATOM 5870 C CA . PHE C 1 98 ? 20.135 25.445 10.310 1.000 36.145 78 PHE C CA 1
ATOM 5871 C C . PHE C 1 98 ? 20.393 25.699 8.825 1.000 36.685 78 PHE C C 1
ATOM 5872 O O . PHE C 1 98 ? 21.260 25.055 8.236 1.000 36.317 78 PHE C O 1
ATOM 5880 N N . VAL C 1 99 ? 19.651 26.650 8.239 1.000 37.026 79 VAL C N 1
ATOM 5881 C CA . VAL C 1 99 ? 19.773 26.961 6.821 1.000 39.090 79 VAL C CA 1
ATOM 5882 C C . VAL C 1 99 ? 21.160 27.510 6.494 1.000 42.062 79 VAL C C 1
ATOM 5883 O O . VAL C 1 99 ? 21.470 27.680 5.317 1.000 48.128 79 VAL C O 1
ATOM 5887 N N . SER C 1 100 ? 21.986 27.784 7.513 1.000 43.070 80 SER C N 1
ATOM 5888 C CA . SER C 1 100 ? 23.366 28.173 7.252 1.000 40.200 80 SER C CA 1
ATOM 5889 C C . SER C 1 100 ? 24.365 27.422 8.138 1.000 40.560 80 SER C C 1
ATOM 5890 O O . SER C 1 100 ? 24.425 27.625 9.354 1.000 44.029 80 SER C O 1
ATOM 5893 N N . ARG C 1 101 ? 25.181 26.581 7.496 1.000 36.811 81 ARG C N 1
ATOM 5894 C CA . ARG C 1 101 ? 26.289 25.910 8.151 1.000 34.131 81 ARG C CA 1
ATOM 5895 C C . ARG C 1 101 ? 27.508 26.046 7.246 1.000 32.802 81 ARG C C 1
ATOM 5896 O O . ARG C 1 101 ? 27.355 26.240 6.045 1.000 33.891 81 ARG C O 1
ATOM 5904 N N . ALA C 1 102 ? 28.710 25.987 7.832 1.000 31.902 82 ALA C N 1
ATOM 5905 C CA . ALA C 1 102 ? 29.959 26.125 7.097 1.000 30.716 82 ALA C CA 1
ATOM 5906 C C . ALA C 1 102 ? 31.118 26.228 8.085 1.000 29.939 82 ALA C C 1
ATOM 5907 O O . ALA C 1 102 ? 30.974 26.765 9.182 1.000 29.887 82 ALA C O 1
ATOM 5909 N N . PHE C 1 103 ? 32.274 25.690 7.694 1.000 29.569 83 PHE C N 1
ATOM 5910 C CA . PHE C 1 103 ? 33.468 25.886 8.493 1.000 30.368 83 PHE C CA 1
ATOM 5911 C C . PHE C 1 103 ? 33.965 27.289 8.227 1.000 31.666 83 PHE C C 1
ATOM 5912 O O . PHE C 1 103 ? 33.836 27.790 7.126 1.000 31.829 83 PHE C O 1
ATOM 5920 N N . ARG C 1 104 ? 34.494 27.926 9.259 1.000 34.748 84 ARG C N 1
ATOM 5921 C CA . ARG C 1 104 ? 34.886 29.315 9.124 1.000 34.610 84 ARG C CA 1
ATOM 5922 C C . ARG C 1 104 ? 36.386 29.423 9.381 1.000 36.468 84 ARG C C 1
ATOM 5923 O O . ARG C 1 104 ? 36.864 30.435 9.905 1.000 34.504 84 ARG C O 1
ATOM 5931 N N . HIS C 1 105 ? 37.121 28.372 8.990 1.000 38.318 85 HIS C N 1
ATOM 5932 C CA . HIS C 1 105 ? 38.568 28.475 8.906 1.000 37.351 85 HIS C CA 1
ATOM 5933 C C . HIS C 1 105 ? 38.907 29.493 7.811 1.000 37.664 85 HIS C C 1
ATOM 5934 O O . HIS C 1 105 ? 39.861 30.268 7.913 1.000 35.022 85 HIS C O 1
ATOM 5941 N N . THR C 1 106 ? 38.075 29.494 6.763 1.000 37.065 86 THR C N 1
ATOM 5942 C CA . THR C 1 106 ? 38.238 30.358 5.608 1.000 35.046 86 THR C CA 1
ATOM 5943 C C . THR C 1 106 ? 37.868 31.786 5.985 1.000 32.753 86 THR C C 1
ATOM 5944 O O . THR C 1 106 ? 37.933 32.690 5.158 1.000 34.125 86 THR C O 1
ATOM 5948 N N . SER C 1 107 ? 37.496 31.989 7.248 1.000 29.936 87 SER C N 1
ATOM 5949 C CA . SER C 1 107 ? 36.923 33.255 7.666 1.000 29.384 87 SER C CA 1
ATOM 5950 C C . SER C 1 107 ? 38.019 34.239 8.066 1.000 28.563 87 SER C C 1
ATOM 5951 O O . SER C 1 107 ? 37.778 35.434 8.186 1.000 25.530 87 SER C O 1
ATOM 5954 N N . ILE C 1 108 ? 39.226 33.717 8.268 1.000 29.064 88 ILE C N 1
ATOM 5955 C CA . ILE C 1 108 ? 40.329 34.491 8.803 1.000 30.727 88 ILE C CA 1
ATOM 5956 C C . ILE C 1 108 ? 41.333 34.786 7.694 1.000 35.402 88 ILE C C 1
ATOM 5957 O O . ILE C 1 108 ? 42.026 33.878 7.217 1.000 38.299 88 ILE C O 1
ATOM 5962 N N . TYR C 1 109 ? 41.383 36.072 7.319 1.000 37.893 89 TYR C N 1
ATOM 5963 C CA . TYR C 1 109 ? 42.377 36.644 6.422 1.000 41.358 89 TYR C CA 1
ATOM 5964 C C . TYR C 1 109 ? 43.421 37.373 7.265 1.000 45.392 89 TYR C C 1
ATOM 5965 O O . TYR C 1 109 ? 43.076 38.024 8.249 1.000 48.576 89 TYR C O 1
ATOM 5974 N N . VAL C 1 110 ? 44.697 37.234 6.879 1.000 45.502 90 VAL C N 1
ATOM 5975 C CA . VAL C 1 110 ? 45.806 37.869 7.575 1.000 44.177 90 VAL C CA 1
ATOM 5976 C C . VAL C 1 110 ? 46.783 38.427 6.549 1.000 47.533 90 VAL C C 1
ATOM 5977 O O . VAL C 1 110 ? 46.743 38.054 5.383 1.000 54.421 90 VAL C O 1
ATOM 5981 N N . ARG C 1 111 ? 47.698 39.284 7.006 1.000 46.394 91 ARG C N 1
ATOM 5982 C CA . ARG C 1 111 ? 48.826 39.664 6.178 1.000 45.933 91 ARG C CA 1
ATOM 5983 C C . ARG C 1 111 ? 49.932 38.628 6.326 1.000 46.025 91 ARG C C 1
ATOM 5984 O O . ARG C 1 111 ? 50.645 38.628 7.337 1.000 47.313 91 ARG C O 1
ATOM 5992 N N . LYS C 1 112 ? 50.060 37.770 5.297 1.000 41.770 92 LYS C N 1
ATOM 5993 C CA . LYS C 1 112 ? 50.962 36.623 5.315 1.000 40.222 92 LYS C CA 1
ATOM 5994 C C . LYS C 1 112 ? 52.404 37.100 5.516 1.000 39.704 92 LYS C C 1
ATOM 5995 O O . LYS C 1 112 ? 53.247 36.326 5.967 1.000 37.665 92 LYS C O 1
ATOM 6001 N N . ASP C 1 113 ? 52.678 38.378 5.194 1.000 40.379 93 ASP C N 1
ATOM 6002 C CA . ASP C 1 113 ? 54.015 38.944 5.292 1.000 39.871 93 ASP C CA 1
ATOM 6003 C C . ASP C 1 113 ? 54.389 39.210 6.759 1.000 39.110 93 ASP C C 1
ATOM 6004 O O . ASP C 1 113 ? 55.561 39.439 7.059 1.000 39.427 93 ASP C O 1
ATOM 6009 N N . ARG C 1 114 ? 53.397 39.156 7.664 1.000 39.326 94 ARG C N 1
ATOM 6010 C CA . ARG C 1 114 ? 53.600 39.398 9.087 1.000 36.612 94 ARG C CA 1
ATOM 6011 C C . ARG C 1 114 ? 53.359 38.122 9.891 1.000 38.672 94 ARG C C 1
ATOM 6012 O O . ARG C 1 114 ? 54.201 37.748 10.710 1.000 37.707 94 ARG C O 1
ATOM 6020 N N . ILE C 1 115 ? 52.218 37.459 9.645 1.000 40.224 95 ILE C N 1
ATOM 6021 C CA . ILE C 1 115 ? 51.845 36.278 10.412 1.000 44.353 95 ILE C CA 1
ATOM 6022 C C . ILE C 1 115 ? 52.287 35.001 9.687 1.000 52.055 95 ILE C C 1
ATOM 6023 O O . ILE C 1 115 ? 51.707 34.645 8.655 1.000 57.466 95 ILE C O 1
ATOM 6028 N N . GLN C 1 116 ? 53.307 34.320 10.238 1.000 54.838 96 GLN C N 1
ATOM 6029 C CA . GLN C 1 116 ? 53.821 33.082 9.662 1.000 62.871 96 GLN C CA 1
ATOM 6030 C C . GLN C 1 116 ? 52.896 31.923 10.050 1.000 61.782 96 GLN C C 1
ATOM 6031 O O . GLN C 1 116 ? 52.580 31.065 9.221 1.000 63.032 96 GLN C O 1
ATOM 6037 N N . ARG C 1 117 ? 52.465 31.913 11.322 1.000 59.348 97 ARG C N 1
ATOM 6038 C CA . ARG C 1 117 ? 51.547 30.905 11.820 1.000 56.127 97 ARG C CA 1
ATOM 6039 C C . ARG C 1 117 ? 50.565 31.558 12.797 1.000 51.129 97 ARG C C 1
ATOM 6040 O O . ARG C 1 117 ? 50.860 32.615 13.354 1.000 46.322 97 ARG C O 1
ATOM 6048 N N . PRO C 1 118 ? 49.374 30.954 13.042 1.000 51.046 98 PRO C N 1
ATOM 6049 C CA . PRO C 1 118 ? 48.333 31.572 13.870 1.000 48.272 98 PRO C CA 1
ATOM 6050 C C . PRO C 1 118 ? 48.758 32.222 15.187 1.000 47.052 98 PRO C C 1
ATOM 6051 O O . PRO C 1 118 ? 48.235 33.273 15.540 1.000 48.145 98 PRO C O 1
ATOM 6055 N N . GLU C 1 119 ? 49.712 31.608 15.899 1.000 42.850 99 GLU C N 1
ATOM 6056 C CA . GLU C 1 119 ? 50.110 32.054 17.230 1.000 38.594 99 GLU C CA 1
ATOM 6057 C C . GLU C 1 119 ? 50.673 33.473 17.206 1.000 38.524 99 GLU C C 1
ATOM 6058 O O . GLU C 1 119 ? 50.730 34.118 18.248 1.000 39.530 99 GLU C O 1
ATOM 6064 N N . ASP C 1 120 ? 51.060 33.964 16.021 1.000 39.549 100 ASP C N 1
ATOM 6065 C CA . ASP C 1 120 ? 51.686 35.276 15.863 1.000 40.753 100 ASP C CA 1
ATOM 6066 C C . ASP C 1 120 ? 50.677 36.415 16.067 1.000 41.279 100 ASP C C 1
ATOM 6067 O O . ASP C 1 120 ? 51.064 37.575 16.220 1.000 41.877 100 ASP C O 1
ATOM 6072 N N . LEU C 1 121 ? 49.381 36.073 16.093 1.000 38.825 101 LEU C N 1
ATOM 6073 C CA . LEU C 1 121 ? 48.303 37.043 16.188 1.000 37.401 101 LEU C CA 1
ATOM 6074 C C . LEU C 1 121 ? 48.141 37.606 17.602 1.000 41.267 101 LEU C C 1
ATOM 6075 O O . LEU C 1 121 ? 47.399 38.576 17.791 1.000 38.021 101 LEU C O 1
ATOM 6080 N N . LYS C 1 122 ? 48.811 36.986 18.591 1.000 45.903 102 LYS C N 1
ATOM 6081 C CA . LYS C 1 122 ? 48.800 37.515 19.950 1.000 44.943 102 LYS C CA 1
ATOM 6082 C C . LYS C 1 122 ? 49.232 38.975 19.906 1.000 44.577 102 LYS C C 1
ATOM 6083 O O . LYS C 1 122 ? 50.269 39.297 19.334 1.000 45.091 102 LYS C O 1
ATOM 6089 N N . GLY C 1 123 ? 48.397 39.853 20.463 1.000 43.890 103 GLY C N 1
ATOM 6090 C CA . GLY C 1 123 ? 48.741 41.258 20.654 1.000 48.713 103 GLY C CA 1
ATOM 6091 C C . GLY C 1 123 ? 48.778 42.070 19.357 1.000 45.883 103 GLY C C 1
ATOM 6092 O O . GLY C 1 123 ? 49.406 43.127 19.311 1.000 46.256 103 GLY C O 1
ATOM 6093 N N . LYS C 1 124 ? 48.098 41.574 18.314 1.000 44.104 104 LYS C N 1
ATOM 6094 C CA . LYS C 1 124 ? 48.011 42.302 17.056 1.000 35.681 104 LYS C CA 1
ATOM 6095 C C . LYS C 1 124 ? 46.648 42.989 16.968 1.000 33.964 104 LYS C C 1
ATOM 6096 O O . LYS C 1 124 ? 45.830 42.910 17.888 1.000 30.761 104 LYS C O 1
ATOM 6102 N N . ARG C 1 125 ? 46.432 43.682 15.848 1.000 36.034 105 ARG C N 1
ATOM 6103 C CA . ARG C 1 125 ? 45.174 44.352 15.563 1.000 39.907 105 ARG C CA 1
ATOM 6104 C C . ARG C 1 125 ? 44.409 43.523 14.525 1.000 44.466 105 ARG C C 1
ATOM 6105 O O . ARG C 1 125 ? 44.873 43.392 13.387 1.000 49.756 105 ARG C O 1
ATOM 6113 N N . ILE C 1 126 ? 43.273 42.922 14.941 1.000 42.724 106 ILE C N 1
ATOM 6114 C CA . ILE C 1 126 ? 42.384 42.177 14.049 1.000 38.413 106 ILE C CA 1
ATOM 6115 C C . ILE C 1 126 ? 41.152 43.047 13.815 1.000 36.287 106 ILE C C 1
ATOM 6116 O O . ILE C 1 126 ? 40.640 43.666 14.748 1.000 34.164 106 ILE C O 1
ATOM 6121 N N . GLY C 1 127 ? 40.669 43.067 12.568 1.000 34.455 107 GLY C N 1
ATOM 6122 C CA . GLY C 1 127 ? 39.480 43.836 12.245 1.000 30.717 107 GLY C CA 1
ATOM 6123 C C . GLY C 1 127 ? 38.287 42.922 12.000 1.000 28.999 107 GLY C C 1
ATOM 6124 O O . GLY C 1 127 ? 38.438 41.826 11.463 1.000 29.493 107 GLY C O 1
ATOM 6125 N N . LEU C 1 128 ? 37.107 43.378 12.430 1.000 28.008 108 LEU C N 1
ATOM 6126 C CA . LEU C 1 128 ? 35.865 42.676 12.155 1.000 27.740 108 LEU C CA 1
ATOM 6127 C C . LEU C 1 128 ? 34.753 43.687 11.891 1.000 29.202 108 LEU C C 1
ATOM 6128 O O . LEU C 1 128 ? 34.873 44.845 12.292 1.000 30.521 108 LEU C O 1
ATOM 6133 N N . PRO C 1 129 ? 33.679 43.311 11.155 1.000 28.758 109 PRO C N 1
ATOM 6134 C CA . PRO C 1 129 ? 32.564 44.226 10.891 1.000 27.285 109 PRO C CA 1
ATOM 6135 C C . PRO C 1 129 ? 31.739 44.541 12.136 1.000 25.992 109 PRO C C 1
ATOM 6136 O O . PRO C 1 129 ? 31.338 45.672 12.348 1.000 25.506 109 PRO C O 1
ATOM 6140 N N . GLU C 1 130 ? 31.468 43.515 12.937 1.000 26.655 110 GLU C N 1
ATOM 6141 C CA . GLU C 1 130 ? 30.840 43.643 14.236 1.000 28.624 110 GLU C CA 1
ATOM 6142 C C . GLU C 1 130 ? 31.413 42.506 15.075 1.000 30.635 110 GLU C C 1
ATOM 6143 O O . GLU C 1 130 ? 31.790 41.469 14.529 1.000 32.489 110 GLU C O 1
ATOM 6149 N N . TYR C 1 131 ? 31.439 42.691 16.401 1.000 31.817 111 TYR C N 1
ATOM 6150 C CA . TYR C 1 131 ? 32.022 41.713 17.305 1.000 33.046 111 TYR C CA 1
ATOM 6151 C C . TYR C 1 131 ? 31.128 40.472 17.378 1.000 35.017 111 TYR C C 1
ATOM 6152 O O . TYR C 1 131 ? 31.629 39.347 17.440 1.000 36.268 111 TYR C O 1
ATOM 6161 N N . GLN C 1 132 ? 29.804 40.678 17.328 1.000 35.514 112 GLN C N 1
ATOM 6162 C CA . GLN C 1 132 ? 28.890 39.641 17.773 1.000 34.236 112 GLN C CA 1
ATOM 6163 C C . GLN C 1 132 ? 28.487 38.708 16.635 1.000 33.543 112 GLN C C 1
ATOM 6164 O O . GLN C 1 132 ? 27.478 38.012 16.771 1.000 38.225 112 GLN C O 1
ATOM 6170 N N . LEU C 1 133 ? 29.218 38.723 15.517 1.000 29.440 113 LEU C N 1
ATOM 6171 C CA . LEU C 1 133 ? 28.790 38.008 14.318 1.000 29.403 113 LEU C CA 1
ATOM 6172 C C . LEU C 1 133 ? 29.001 36.505 14.453 1.000 28.862 113 LEU C C 1
ATOM 6173 O O . LEU C 1 133 ? 30.002 36.060 14.988 1.000 29.394 113 LEU C O 1
ATOM 6178 N N . THR C 1 134 ? 28.079 35.715 13.907 1.000 27.138 114 THR C N 1
ATOM 6179 C CA . THR C 1 134 ? 28.088 34.284 14.175 1.000 27.640 114 THR C CA 1
ATOM 6180 C C . THR C 1 134 ? 29.435 33.659 13.796 1.000 27.943 114 THR C C 1
ATOM 6181 O O . THR C 1 134 ? 29.992 32.863 14.562 1.000 26.969 114 THR C O 1
ATOM 6185 N N . ALA C 1 135 ? 29.957 34.026 12.615 1.000 27.460 115 ALA C N 1
ATOM 6186 C CA . ALA C 1 135 ? 31.192 33.419 12.144 1.000 26.498 115 ALA C CA 1
ATOM 6187 C C . ALA C 1 135 ? 32.348 33.814 13.056 1.000 28.699 115 ALA C C 1
ATOM 6188 O O . ALA C 1 135 ? 33.172 32.975 13.429 1.000 27.856 115 ALA C O 1
ATOM 6190 N N . ASN C 1 136 ? 32.368 35.090 13.456 1.000 29.595 116 ASN C N 1
ATOM 6191 C CA . ASN C 1 136 ? 33.372 35.621 14.367 1.000 32.857 116 ASN C CA 1
ATOM 6192 C C . ASN C 1 136 ? 33.454 34.814 15.665 1.000 32.663 116 ASN C C 1
ATOM 6193 O O . ASN C 1 136 ? 34.534 34.640 16.232 1.000 32.037 116 ASN C O 1
ATOM 6198 N N . VAL C 1 137 ? 32.302 34.335 16.140 1.000 31.997 117 VAL C N 1
ATOM 6199 C CA . VAL C 1 137 ? 32.301 33.538 17.351 1.000 30.788 117 VAL C CA 1
ATOM 6200 C C . VAL C 1 137 ? 33.057 32.230 17.095 1.000 31.393 117 VAL C C 1
ATOM 6201 O O . VAL C 1 137 ? 33.977 31.889 17.852 1.000 32.037 117 VAL C O 1
ATOM 6205 N N . TRP C 1 138 ? 32.691 31.516 16.018 1.000 30.400 118 TRP C N 1
ATOM 6206 C CA . TRP C 1 138 ? 33.389 30.284 15.685 1.000 30.226 118 TRP C CA 1
ATOM 6207 C C . TRP C 1 138 ? 34.884 30.549 15.463 1.000 29.760 118 TRP C C 1
ATOM 6208 O O . TRP C 1 138 ? 35.729 29.748 15.876 1.000 29.478 118 TRP C O 1
ATOM 6219 N N . ALA C 1 139 ? 35.205 31.687 14.829 1.000 27.597 119 ALA C N 1
ATOM 6220 C CA . ALA C 1 139 ? 36.582 32.007 14.479 1.000 27.554 119 ALA C CA 1
ATOM 6221 C C . ALA C 1 139 ? 37.430 32.220 15.728 1.000 26.279 119 ALA C C 1
ATOM 6222 O O . ALA C 1 139 ? 38.524 31.678 15.815 1.000 24.635 119 ALA C O 1
ATOM 6224 N N . ARG C 1 140 ? 36.926 33.022 16.679 1.000 27.586 120 ARG C N 1
ATOM 6225 C CA . ARG C 1 140 ? 37.663 33.346 17.896 1.000 28.646 120 ARG C CA 1
ATOM 6226 C C . ARG C 1 140 ? 37.847 32.094 18.738 1.000 28.680 120 ARG C C 1
ATOM 6227 O O . ARG C 1 140 ? 38.846 31.985 19.446 1.000 30.266 120 ARG C O 1
ATOM 6235 N N . ALA C 1 141 ? 36.886 31.167 18.627 1.000 28.776 121 ALA C N 1
ATOM 6236 C CA . ALA C 1 141 ? 36.927 29.902 19.341 1.000 29.955 121 ALA C CA 1
ATOM 6237 C C . ALA C 1 141 ? 38.082 29.043 18.824 1.000 30.763 121 ALA C C 1
ATOM 6238 O O . ALA C 1 141 ? 38.760 28.378 19.605 1.000 30.265 121 ALA C O 1
ATOM 6240 N N . ILE C 1 142 ? 38.303 29.079 17.508 1.000 32.872 122 ILE C N 1
ATOM 6241 C CA . ILE C 1 142 ? 39.386 28.315 16.917 1.000 35.248 122 ILE C CA 1
ATOM 6242 C C . ILE C 1 142 ? 40.712 28.885 17.413 1.000 39.831 122 ILE C C 1
ATOM 6243 O O . ILE C 1 142 ? 41.618 28.145 17.796 1.000 41.648 122 ILE C O 1
ATOM 6248 N N . LEU C 1 143 ? 40.822 30.215 17.397 1.000 38.314 123 LEU C N 1
ATOM 6249 C CA . LEU C 1 143 ? 42.070 30.885 17.730 1.000 38.504 123 LEU C CA 1
ATOM 6250 C C . LEU C 1 143 ? 42.431 30.675 19.200 1.000 42.422 123 LEU C C 1
ATOM 6251 O O . LEU C 1 143 ? 43.610 30.499 19.523 1.000 47.090 123 LEU C O 1
ATOM 6256 N N . GLU C 1 144 ? 41.410 30.676 20.072 1.000 40.641 124 GLU C N 1
ATOM 6257 C CA . GLU C 1 144 ? 41.579 30.326 21.474 1.000 42.822 124 GLU C CA 1
ATOM 6258 C C . GLU C 1 144 ? 41.922 28.836 21.585 1.000 44.888 124 GLU C C 1
ATOM 6259 O O . GLU C 1 144 ? 43.054 28.485 21.924 1.000 44.879 124 GLU C O 1
ATOM 6265 N N . ALA C 1 145 ? 40.961 27.966 21.242 1.000 45.131 125 ALA C N 1
ATOM 6266 C CA . ALA C 1 145 ? 41.058 26.539 21.518 1.000 45.829 125 ALA C CA 1
ATOM 6267 C C . ALA C 1 145 ? 42.309 25.901 20.908 1.000 47.773 125 ALA C C 1
ATOM 6268 O O . ALA C 1 145 ? 42.723 24.843 21.362 1.000 49.895 125 ALA C O 1
ATOM 6270 N N . ASP C 1 146 ? 42.931 26.536 19.908 1.000 49.010 126 ASP C N 1
ATOM 6271 C CA . ASP C 1 146 ? 43.891 25.825 19.079 1.000 47.570 126 ASP C CA 1
ATOM 6272 C C . ASP C 1 146 ? 45.221 26.565 18.931 1.000 46.478 126 ASP C C 1
ATOM 6273 O O . ASP C 1 146 ? 46.152 26.009 18.349 1.000 43.774 126 ASP C O 1
ATOM 6278 N N . HIS C 1 147 ? 45.303 27.811 19.410 1.000 47.297 127 HIS C N 1
ATOM 6279 C CA . HIS C 1 147 ? 46.505 28.607 19.210 1.000 52.351 127 HIS C CA 1
ATOM 6280 C C . HIS C 1 147 ? 46.780 29.499 20.418 1.000 55.219 127 HIS C C 1
ATOM 6281 O O . HIS C 1 147 ? 47.819 30.150 20.494 1.000 57.321 127 HIS C O 1
ATOM 6288 N N . GLY C 1 148 ? 45.830 29.520 21.358 1.000 58.869 128 GLY C N 1
ATOM 6289 C CA . GLY C 1 148 ? 45.972 30.267 22.598 1.000 61.034 128 GLY C CA 1
ATOM 6290 C C . GLY C 1 148 ? 45.819 31.770 22.379 1.000 58.085 128 GLY C C 1
ATOM 6291 O O . GLY C 1 148 ? 46.312 32.574 23.170 1.000 60.932 128 GLY C O 1
ATOM 6292 N N . VAL C 1 149 ? 45.155 32.137 21.277 1.000 57.301 129 VAL C N 1
ATOM 6293 C CA . VAL C 1 149 ? 44.907 33.536 20.978 1.000 59.451 129 VAL C CA 1
ATOM 6294 C C . VAL C 1 149 ? 43.510 33.880 21.486 1.000 60.302 129 VAL C C 1
ATOM 6295 O O . VAL C 1 149 ? 42.503 33.614 20.818 1.000 62.886 129 VAL C O 1
ATOM 6299 N N . ARG C 1 150 ? 43.478 34.456 22.696 1.000 54.383 130 ARG C N 1
ATOM 6300 C CA . ARG C 1 150 ? 42.226 34.668 23.404 1.000 48.171 130 ARG C CA 1
ATOM 6301 C C . ARG C 1 150 ? 41.723 36.058 23.061 1.000 43.759 130 ARG C C 1
ATOM 6302 O O . ARG C 1 150 ? 42.529 36.968 22.917 1.000 40.793 130 ARG C O 1
ATOM 6310 N N . PRO C 1 151 ? 40.394 36.239 22.896 1.000 46.034 131 PRO C N 1
ATOM 6311 C CA . PRO C 1 151 ? 39.791 37.562 22.711 1.000 46.672 131 PRO C CA 1
ATOM 6312 C C . PRO C 1 151 ? 40.500 38.764 23.351 1.000 45.708 131 PRO C C 1
ATOM 6313 O O . PRO C 1 151 ? 40.652 39.821 22.736 1.000 41.621 131 PRO C O 1
ATOM 6317 N N . CYS C 1 152 ? 40.945 38.595 24.594 1.000 44.115 132 CYS C N 1
ATOM 6318 C CA . CYS C 1 152 ? 41.515 39.680 25.375 1.000 43.917 132 CYS C CA 1
ATOM 6319 C C . CYS C 1 152 ? 42.947 39.997 24.942 1.000 45.975 132 CYS C C 1
ATOM 6320 O O . CYS C 1 152 ? 43.479 41.041 25.311 1.000 46.649 132 CYS C O 1
ATOM 6323 N N . ASP C 1 153 ? 43.567 39.079 24.177 1.000 47.400 133 ASP C N 1
ATOM 6324 C CA . ASP C 1 153 ? 44.937 39.213 23.702 1.000 44.581 133 ASP C CA 1
ATOM 6325 C C . ASP C 1 153 ? 45.001 40.004 22.394 1.000 44.803 133 ASP C C 1
ATOM 6326 O O . ASP C 1 153 ? 46.034 40.000 21.719 1.000 48.524 133 ASP C O 1
ATOM 6331 N N . VAL C 1 154 ? 43.898 40.650 22.005 1.000 37.503 134 VAL C N 1
ATOM 6332 C CA . VAL C 1 154 ? 43.827 41.171 20.651 1.000 31.554 134 VAL C CA 1
ATOM 6333 C C . VAL C 1 154 ? 43.290 42.596 20.721 1.000 35.052 134 VAL C C 1
ATOM 6334 O O . VAL C 1 154 ? 42.379 42.857 21.511 1.000 41.535 134 VAL C O 1
ATOM 6338 N N . HIS C 1 155 ? 43.878 43.501 19.920 1.000 32.482 135 HIS C N 1
ATOM 6339 C CA . HIS C 1 155 ? 43.266 44.795 19.679 1.000 32.529 135 HIS C CA 1
ATOM 6340 C C . HIS C 1 155 ? 42.244 44.615 18.563 1.000 33.494 135 HIS C C 1
ATOM 6341 O O . HIS C 1 155 ? 42.622 44.415 17.403 1.000 37.188 135 HIS C O 1
ATOM 6348 N N . TRP C 1 156 ? 40.952 44.650 18.935 1.000 32.418 136 TRP C N 1
ATOM 6349 C CA . TRP C 1 156 ? 39.868 44.478 17.979 1.000 29.840 136 TRP C CA 1
ATOM 6350 C C . TRP C 1 156 ? 39.535 45.815 17.320 1.000 29.117 136 TRP C C 1
ATOM 6351 O O . TRP C 1 156 ? 39.539 46.848 17.986 1.000 28.957 136 TRP C O 1
ATOM 6362 N N . VAL C 1 157 ? 39.282 45.784 16.005 1.000 27.836 137 VAL C N 1
ATOM 6363 C CA . VAL C 1 157 ? 38.947 46.987 15.264 1.000 25.920 137 VAL C CA 1
ATOM 6364 C C . VAL C 1 157 ? 37.684 46.725 14.450 1.000 25.685 137 VAL C C 1
ATOM 6365 O O . VAL C 1 157 ? 37.661 45.830 13.610 1.000 26.381 137 VAL C O 1
ATOM 6369 N N . ARG C 1 158 ? 36.642 47.525 14.703 1.000 25.683 138 ARG C N 1
ATOM 6370 C CA . ARG C 1 158 ? 35.344 47.289 14.092 1.000 27.148 138 ARG C CA 1
ATOM 6371 C C . ARG C 1 158 ? 35.016 48.390 13.090 1.000 26.672 138 ARG C C 1
ATOM 6372 O O . ARG C 1 158 ? 35.097 49.581 13.411 1.000 24.822 138 ARG C O 1
ATOM 6380 N N . GLY C 1 159 ? 34.654 47.929 11.891 1.000 27.371 139 GLY C N 1
ATOM 6381 C CA . GLY C 1 159 ? 34.167 48.747 10.793 1.000 28.656 139 GLY C CA 1
ATOM 6382 C C . GLY C 1 159 ? 33.680 47.851 9.652 1.000 27.700 139 GLY C C 1
ATOM 6383 O O . GLY C 1 159 ? 34.013 46.670 9.618 1.000 26.747 139 GLY C O 1
ATOM 6384 N N . GLY C 1 160 ? 32.876 48.412 8.739 1.000 27.374 140 GLY C N 1
ATOM 6385 C CA . GLY C 1 160 ? 32.380 47.668 7.594 1.000 27.590 140 GLY C CA 1
ATOM 6386 C C . GLY C 1 160 ? 33.479 47.138 6.663 1.000 29.338 140 GLY C C 1
ATOM 6387 O O . GLY C 1 160 ? 34.631 47.606 6.680 1.000 29.867 140 GLY C O 1
ATOM 6388 N N . ILE C 1 161 ? 33.085 46.141 5.846 1.000 29.055 141 ILE C N 1
ATOM 6389 C CA . ILE C 1 161 ? 33.953 45.497 4.868 1.000 28.457 141 ILE C CA 1
ATOM 6390 C C . ILE C 1 161 ? 33.885 46.263 3.551 1.000 29.844 141 ILE C C 1
ATOM 6391 O O . ILE C 1 161 ? 34.915 46.504 2.927 1.000 28.174 141 ILE C O 1
ATOM 6396 N N . GLU C 1 162 ? 32.655 46.628 3.156 1.000 32.293 142 GLU C N 1
ATOM 6397 C CA . GLU C 1 162 ? 32.341 47.317 1.911 1.000 33.173 142 GLU C CA 1
ATOM 6398 C C . GLU C 1 162 ? 32.088 48.808 2.146 1.000 34.139 142 GLU C C 1
ATOM 6399 O O . GLU C 1 162 ? 32.594 49.629 1.386 1.000 32.592 142 GLU C O 1
ATOM 6405 N N . THR C 1 163 ? 31.297 49.145 3.181 1.000 36.662 143 THR C N 1
ATOM 6406 C CA . THR C 1 163 ? 30.985 50.520 3.560 1.000 37.239 143 THR C CA 1
ATOM 6407 C C . THR C 1 163 ? 31.573 50.810 4.934 1.000 37.805 143 THR C C 1
ATOM 6408 O O . THR C 1 163 ? 31.496 49.968 5.828 1.000 40.773 143 THR C O 1
ATOM 6412 N N . ALA C 1 164 ? 32.112 52.023 5.120 1.000 38.236 144 ALA C N 1
ATOM 6413 C CA . ALA C 1 164 ? 32.914 52.302 6.304 1.000 35.338 144 ALA C CA 1
ATOM 6414 C C . ALA C 1 164 ? 32.065 52.320 7.575 1.000 34.883 144 ALA C C 1
ATOM 6415 O O . ALA C 1 164 ? 32.522 51.813 8.596 1.000 35.264 144 ALA C O 1
ATOM 6417 N N . ALA C 1 165 ? 30.834 52.865 7.513 1.000 35.492 145 ALA C N 1
ATOM 6418 C CA . ALA C 1 165 ? 29.996 52.975 8.709 1.000 34.359 145 ALA C CA 1
ATOM 6419 C C . ALA C 1 165 ? 29.042 51.785 8.836 1.000 36.201 145 ALA C C 1
ATOM 6420 O O . ALA C 1 165 ? 28.159 51.627 7.995 1.000 35.459 145 ALA C O 1
ATOM 6422 N N . ARG C 1 166 ? 29.213 50.971 9.898 1.000 38.554 146 ARG C N 1
ATOM 6423 C CA . ARG C 1 166 ? 28.375 49.797 10.162 1.000 39.304 146 ARG C CA 1
ATOM 6424 C C . ARG C 1 166 ? 28.244 49.554 11.675 1.000 37.787 146 ARG C C 1
ATOM 6425 O O . ARG C 1 166 ? 29.217 49.190 12.354 1.000 34.136 146 ARG C O 1
ATOM 6433 N N . PRO C 1 167 ? 27.026 49.731 12.248 1.000 35.919 147 PRO C N 1
ATOM 6434 C CA . PRO C 1 167 ? 26.806 49.553 13.684 1.000 36.284 147 PRO C CA 1
ATOM 6435 C C . PRO C 1 167 ? 26.842 48.097 14.142 1.000 38.107 147 PRO C C 1
ATOM 6436 O O . PRO C 1 167 ? 26.581 47.187 13.348 1.000 42.173 147 PRO C O 1
ATOM 6440 N N . GLU C 1 168 ? 27.179 47.888 15.424 1.000 39.714 148 GLU C N 1
ATOM 6441 C CA . GLU C 1 168 ? 26.758 46.687 16.133 1.000 38.681 148 GLU C CA 1
ATOM 6442 C C . GLU C 1 168 ? 25.227 46.645 16.149 1.000 41.221 148 GLU C C 1
ATOM 6443 O O . GLU C 1 168 ? 24.602 47.592 16.630 1.000 46.732 148 GLU C O 1
ATOM 6449 N N . LYS C 1 169 ? 24.621 45.561 15.625 1.000 41.580 149 LYS C N 1
ATOM 6450 C CA . LYS C 1 169 ? 23.172 45.479 15.440 1.000 43.303 149 LYS C CA 1
ATOM 6451 C C . LYS C 1 169 ? 22.425 45.655 16.769 1.000 44.960 149 LYS C C 1
ATOM 6452 O O . LYS C 1 169 ? 21.373 46.302 16.811 1.000 48.810 149 LYS C O 1
ATOM 6458 N N . ILE C 1 170 ? 22.935 45.001 17.829 1.000 44.150 150 ILE C N 1
ATOM 6459 C CA . ILE C 1 170 ? 22.323 45.015 19.151 1.000 41.612 150 ILE C CA 1
ATOM 6460 C C . ILE C 1 170 ? 23.382 45.452 20.159 1.000 37.283 150 ILE C C 1
ATOM 6461 O O . ILE C 1 170 ? 24.562 45.193 19.936 1.000 36.668 150 ILE C O 1
ATOM 6466 N N . LYS C 1 171 ? 22.956 46.103 21.251 1.000 35.273 151 LYS C N 1
ATOM 6467 C CA . LYS C 1 171 ? 23.892 46.563 22.268 1.000 34.857 151 LYS C CA 1
ATOM 6468 C C . LYS C 1 171 ? 24.489 45.341 22.953 1.000 37.189 151 LYS C C 1
ATOM 6469 O O . LYS C 1 171 ? 23.828 44.312 23.057 1.000 40.851 151 LYS C O 1
ATOM 6475 N N . LEU C 1 172 ? 25.757 45.462 23.374 1.000 39.060 152 LEU C N 1
ATOM 6476 C CA . LEU C 1 172 ? 26.464 44.406 24.081 1.000 38.251 152 LEU C CA 1
ATOM 6477 C C . LEU C 1 172 ? 26.965 44.916 25.432 1.000 35.623 152 LEU C C 1
ATOM 6478 O O . LEU C 1 172 ? 27.270 46.100 25.580 1.000 32.290 152 LEU C O 1
ATOM 6483 N N . ALA C 1 173 ? 27.075 44.001 26.401 1.000 36.227 153 ALA C N 1
ATOM 6484 C CA . ALA C 1 173 ? 27.832 44.243 27.623 1.000 36.973 153 ALA C CA 1
ATOM 6485 C C . ALA C 1 173 ? 29.031 43.298 27.640 1.000 38.143 153 ALA C C 1
ATOM 6486 O O . ALA C 1 173 ? 28.969 42.265 28.297 1.000 42.895 153 ALA C O 1
ATOM 6488 N N . LEU C 1 174 ? 30.100 43.644 26.913 1.000 38.981 154 LEU C N 1
ATOM 6489 C CA . LEU C 1 174 ? 31.278 42.784 26.790 1.000 38.890 154 LEU C CA 1
ATOM 6490 C C . LEU C 1 174 ? 32.163 42.928 28.023 1.000 40.166 154 LEU C C 1
ATOM 6491 O O . LEU C 1 174 ? 32.383 44.051 28.473 1.000 42.938 154 LEU C O 1
ATOM 6496 N N . PRO C 1 175 ? 32.702 41.824 28.603 1.000 39.586 155 PRO C N 1
ATOM 6497 C CA . PRO C 1 175 ? 33.684 41.917 29.689 1.000 38.907 155 PRO C CA 1
ATOM 6498 C C . PRO C 1 175 ? 34.836 42.856 29.337 1.000 36.026 155 PRO C C 1
ATOM 6499 O O . PRO C 1 175 ? 35.217 42.950 28.180 1.000 35.580 155 PRO C O 1
ATOM 6503 N N . SER C 1 176 ? 35.377 43.559 30.338 1.000 39.606 156 SER C N 1
ATOM 6504 C CA . SER C 1 176 ? 36.225 44.715 30.078 1.000 42.961 156 SER C CA 1
ATOM 6505 C C . SER C 1 176 ? 37.678 44.316 29.812 1.000 45.544 156 SER C C 1
ATOM 6506 O O . SER C 1 176 ? 38.542 45.185 29.701 1.000 48.004 156 SER C O 1
ATOM 6509 N N . ASP C 1 177 ? 37.954 43.012 29.679 1.000 48.753 157 ASP C N 1
ATOM 6510 C CA . ASP C 1 177 ? 39.268 42.545 29.257 1.000 54.809 157 ASP C CA 1
ATOM 6511 C C . ASP C 1 177 ? 39.392 42.596 27.724 1.000 56.914 157 ASP C C 1
ATOM 6512 O O . ASP C 1 177 ? 40.499 42.426 27.184 1.000 54.429 157 ASP C O 1
ATOM 6517 N N . ILE C 1 178 ? 38.247 42.838 27.053 1.000 52.365 158 ILE C N 1
ATOM 6518 C CA . ILE C 1 178 ? 38.132 42.893 25.601 1.000 49.805 158 ILE C CA 1
ATOM 6519 C C . ILE C 1 178 ? 38.336 44.335 25.151 1.000 48.480 158 ILE C C 1
ATOM 6520 O O . ILE C 1 178 ? 37.439 45.150 25.316 1.000 44.090 158 ILE C O 1
ATOM 6525 N N . HIS C 1 179 ? 39.511 44.636 24.583 1.000 54.158 159 HIS C N 1
ATOM 6526 C CA . HIS C 1 179 ? 39.824 45.960 24.055 1.000 53.531 159 HIS C CA 1
ATOM 6527 C C . HIS C 1 179 ? 39.302 46.031 22.614 1.000 44.873 159 HIS C C 1
ATOM 6528 O O . HIS C 1 179 ? 39.633 45.170 21.809 1.000 42.935 159 HIS C O 1
ATOM 6535 N N . ILE C 1 180 ? 38.489 47.043 22.281 1.000 39.503 160 ILE C N 1
ATOM 6536 C CA . ILE C 1 180 ? 37.813 47.084 20.986 1.000 37.111 160 ILE C CA 1
ATOM 6537 C C . ILE C 1 180 ? 37.477 48.524 20.584 1.000 38.430 160 ILE C C 1
ATOM 6538 O O . ILE C 1 180 ? 36.720 49.207 21.257 1.000 41.512 160 ILE C O 1
ATOM 6543 N N . GLU C 1 181 ? 38.010 48.969 19.442 1.000 36.833 161 GLU C N 1
ATOM 6544 C CA . GLU C 1 181 ? 37.876 50.340 18.989 1.000 38.076 161 GLU C CA 1
ATOM 6545 C C . GLU C 1 181 ? 37.343 50.370 17.556 1.000 39.913 161 GLU C C 1
ATOM 6546 O O . GLU C 1 181 ? 37.629 49.475 16.755 1.000 42.893 161 GLU C O 1
ATOM 6552 N N . ASN C 1 182 ? 36.590 51.441 17.242 1.000 37.250 162 ASN C N 1
ATOM 6553 C CA . ASN C 1 182 ? 36.160 51.798 15.895 1.000 34.686 162 ASN C CA 1
ATOM 6554 C C . ASN C 1 182 ? 37.361 51.880 14.954 1.000 33.761 162 ASN C C 1
ATOM 6555 O O . ASN C 1 182 ? 38.497 52.104 15.382 1.000 34.530 162 ASN C O 1
ATOM 6560 N N . ALA C 1 183 ? 37.092 51.697 13.658 1.000 31.622 163 ALA C N 1
ATOM 6561 C CA . ALA C 1 183 ? 38.101 51.872 12.633 1.000 32.821 163 ALA C CA 1
ATOM 6562 C C . ALA C 1 183 ? 38.413 53.361 12.492 1.000 34.526 163 ALA C C 1
ATOM 6563 O O . ALA C 1 183 ? 37.576 54.194 12.819 1.000 34.345 163 ALA C O 1
ATOM 6565 N N . PRO C 1 184 ? 39.631 53.743 12.043 1.000 38.440 164 PRO C N 1
ATOM 6566 C CA . PRO C 1 184 ? 39.896 55.095 11.558 1.000 37.478 164 PRO C CA 1
ATOM 6567 C C . PRO C 1 184 ? 38.745 55.551 10.675 1.000 36.200 164 PRO C C 1
ATOM 6568 O O . PRO C 1 184 ? 38.335 54.843 9.759 1.000 35.370 164 PRO C O 1
ATOM 6572 N N . GLU C 1 185 ? 38.238 56.748 10.987 1.000 36.568 165 GLU C N 1
ATOM 6573 C CA . GLU C 1 185 ? 36.995 57.277 10.452 1.000 34.363 165 GLU C CA 1
ATOM 6574 C C . GLU C 1 185 ? 36.978 57.192 8.927 1.000 32.828 165 GLU C C 1
ATOM 6575 O O . GLU C 1 185 ? 37.943 57.567 8.254 1.000 34.841 165 GLU C O 1
ATOM 6581 N N . GLY C 1 186 ? 35.873 56.653 8.394 1.000 28.096 166 GLY C N 1
ATOM 6582 C CA . GLY C 1 186 ? 35.604 56.607 6.967 1.000 28.152 166 GLY C CA 1
ATOM 6583 C C . GLY C 1 186 ? 36.416 55.561 6.205 1.000 28.377 166 GLY C C 1
ATOM 6584 O O . GLY C 1 186 ? 36.396 55.562 4.990 1.000 29.679 166 GLY C O 1
ATOM 6585 N N . GLU C 1 187 ? 37.161 54.707 6.916 1.000 29.948 167 GLU C N 1
ATOM 6586 C CA . GLU C 1 187 ? 37.959 53.666 6.284 1.000 31.168 167 GLU C CA 1
ATOM 6587 C C . GLU C 1 187 ? 37.379 52.294 6.608 1.000 30.698 167 GLU C C 1
ATOM 6588 O O . GLU C 1 187 ? 37.051 52.028 7.762 1.000 29.376 167 GLU C O 1
ATOM 6594 N N . THR C 1 188 ? 37.303 51.414 5.595 1.000 32.296 168 THR C N 1
ATOM 6595 C CA . THR C 1 188 ? 36.800 50.066 5.824 1.000 30.693 168 THR C CA 1
ATOM 6596 C C . THR C 1 188 ? 37.911 49.179 6.378 1.000 28.944 168 THR C C 1
ATOM 6597 O O . THR C 1 188 ? 39.084 49.497 6.226 1.000 27.447 168 THR C O 1
ATOM 6601 N N . ILE C 1 189 ? 37.501 48.064 6.996 1.000 26.759 169 ILE C N 1
ATOM 6602 C CA . ILE C 1 189 ? 38.377 47.003 7.458 1.000 26.895 169 ILE C CA 1
ATOM 6603 C C . ILE C 1 189 ? 39.241 46.545 6.285 1.000 26.934 169 ILE C C 1
ATOM 6604 O O . ILE C 1 189 ? 40.454 46.348 6.425 1.000 24.954 169 ILE C O 1
ATOM 6609 N N . SER C 1 190 ? 38.581 46.395 5.128 1.000 27.860 170 SER C N 1
ATOM 6610 C CA . SER C 1 190 ? 39.222 45.906 3.919 1.000 29.989 170 SER C CA 1
ATOM 6611 C C . SER C 1 190 ? 40.401 46.811 3.580 1.000 32.379 170 SER C C 1
ATOM 6612 O O . SER C 1 190 ? 41.508 46.318 3.358 1.000 31.971 170 SER C O 1
ATOM 6615 N N . ALA C 1 191 ? 40.154 48.133 3.593 1.000 33.847 171 ALA C N 1
ATOM 6616 C CA . ALA C 1 191 ? 41.199 49.116 3.347 1.000 33.434 171 ALA C CA 1
ATOM 6617 C C . ALA C 1 191 ? 42.300 48.983 4.404 1.000 34.720 171 ALA C C 1
ATOM 6618 O O . ALA C 1 191 ? 43.480 48.907 4.049 1.000 37.283 171 ALA C O 1
ATOM 6620 N N . LEU C 1 192 ? 41.892 48.907 5.689 1.000 33.970 172 LEU C N 1
ATOM 6621 C CA . LEU C 1 192 ? 42.813 48.916 6.816 1.000 34.395 172 LEU C CA 1
ATOM 6622 C C . LEU C 1 192 ? 43.756 47.718 6.744 1.000 33.683 172 LEU C C 1
ATOM 6623 O O . LEU C 1 192 ? 44.891 47.800 7.206 1.000 33.639 172 LEU C O 1
ATOM 6628 N N . LEU C 1 193 ? 43.264 46.599 6.189 1.000 33.950 173 LEU C N 1
ATOM 6629 C CA . LEU C 1 193 ? 44.081 45.410 6.015 1.000 31.505 173 LEU C CA 1
ATOM 6630 C C . LEU C 1 193 ? 45.029 45.629 4.842 1.000 32.583 173 LEU C C 1
ATOM 6631 O O . LEU C 1 193 ? 46.196 45.246 4.905 1.000 34.644 173 LEU C O 1
ATOM 6636 N N . ASP C 1 194 ? 44.518 46.284 3.791 1.000 33.816 174 ASP C N 1
ATOM 6637 C CA . ASP C 1 194 ? 45.264 46.548 2.573 1.000 35.641 174 ASP C CA 1
ATOM 6638 C C . ASP C 1 194 ? 46.515 47.363 2.905 1.000 37.222 174 ASP C C 1
ATOM 6639 O O . ASP C 1 194 ? 47.607 47.066 2.413 1.000 35.775 174 ASP C O 1
ATOM 6644 N N . ARG C 1 195 ? 46.338 48.383 3.756 1.000 39.282 175 ARG C N 1
ATOM 6645 C CA . ARG C 1 195 ? 47.413 49.288 4.130 1.000 41.681 175 ARG C CA 1
ATOM 6646 C C . ARG C 1 195 ? 48.205 48.689 5.295 1.000 42.714 175 ARG C C 1
ATOM 6647 O O . ARG C 1 195 ? 49.304 49.148 5.618 1.000 43.157 175 ARG C O 1
ATOM 6655 N N . GLY C 1 196 ? 47.639 47.648 5.920 1.000 43.023 176 GLY C N 1
ATOM 6656 C CA . GLY C 1 196 ? 48.293 46.955 7.018 1.000 43.321 176 GLY C CA 1
ATOM 6657 C C . GLY C 1 196 ? 48.314 47.783 8.305 1.000 43.290 176 GLY C C 1
ATOM 6658 O O . GLY C 1 196 ? 49.301 47.744 9.026 1.000 45.863 176 GLY C O 1
ATOM 6659 N N . ASP C 1 197 ? 47.234 48.533 8.572 1.000 44.559 177 ASP C N 1
ATOM 6660 C CA . ASP C 1 197 ? 46.972 49.141 9.870 1.000 46.705 177 ASP C CA 1
ATOM 6661 C C . ASP C 1 197 ? 46.469 48.066 10.839 1.000 44.058 177 ASP C C 1
ATOM 6662 O O . ASP C 1 197 ? 46.545 48.230 12.056 1.000 44.102 177 ASP C O 1
ATOM 6667 N N . ILE C 1 198 ? 45.932 46.977 10.273 1.000 41.517 178 ILE C N 1
ATOM 6668 C CA . ILE C 1 198 ? 45.555 45.776 11.004 1.000 37.832 178 ILE C CA 1
ATOM 6669 C C . ILE C 1 198 ? 46.311 44.587 10.399 1.000 35.771 178 ILE C C 1
ATOM 6670 O O . ILE C 1 198 ? 46.658 44.594 9.217 1.000 35.407 178 ILE C O 1
ATOM 6675 N N . ASP C 1 199 ? 46.594 43.575 11.227 1.000 35.335 179 ASP C N 1
ATOM 6676 C CA . ASP C 1 199 ? 47.373 42.431 10.784 1.000 38.376 179 ASP C CA 1
ATOM 6677 C C . ASP C 1 199 ? 46.446 41.287 10.360 1.000 40.185 179 ASP C C 1
ATOM 6678 O O . ASP C 1 199 ? 46.878 40.362 9.667 1.000 41.667 179 ASP C O 1
ATOM 6683 N N . GLY C 1 200 ? 45.176 41.365 10.775 1.000 41.509 180 GLY C N 1
ATOM 6684 C CA . GLY C 1 200 ? 44.219 40.296 10.551 1.000 38.892 180 GLY C CA 1
ATOM 6685 C C . GLY C 1 200 ? 42.795 40.820 10.376 1.000 39.698 180 GLY C C 1
ATOM 6686 O O . GLY C 1 200 ? 42.497 41.979 10.662 1.000 42.698 180 GLY C O 1
ATOM 6687 N N . PHE C 1 201 ? 41.916 39.926 9.918 1.000 34.627 181 PHE C N 1
ATOM 6688 C CA . PHE C 1 201 ? 40.559 40.241 9.514 1.000 32.805 181 PHE C CA 1
ATOM 6689 C C . PHE C 1 201 ? 39.740 38.986 9.756 1.000 29.116 181 PHE C C 1
ATOM 6690 O O . PHE C 1 201 ? 40.176 37.914 9.374 1.000 27.074 181 PHE C O 1
ATOM 6698 N N . ILE C 1 202 ? 38.581 39.120 10.402 1.000 30.796 182 ILE C N 1
ATOM 6699 C CA . ILE C 1 202 ? 37.601 38.039 10.418 1.000 32.668 182 ILE C CA 1
ATOM 6700 C C . ILE C 1 202 ? 36.200 38.574 10.141 1.000 32.211 182 ILE C C 1
ATOM 6701 O O . ILE C 1 202 ? 35.845 39.667 10.594 1.000 33.719 182 ILE C O 1
ATOM 6706 N N . GLY C 1 203 ? 35.424 37.766 9.405 1.000 31.166 183 GLY C N 1
ATOM 6707 C CA . GLY C 1 203 ? 34.046 38.097 9.087 1.000 30.542 183 GLY C CA 1
ATOM 6708 C C . GLY C 1 203 ? 33.400 37.099 8.132 1.000 30.450 183 GLY C C 1
ATOM 6709 O O . GLY C 1 203 ? 34.097 36.249 7.574 1.000 28.909 183 GLY C O 1
ATOM 6710 N N . PRO C 1 204 ? 32.061 37.193 7.919 1.000 32.692 184 PRO C N 1
ATOM 6711 C CA . PRO C 1 204 ? 31.335 36.212 7.100 1.000 34.413 184 PRO C CA 1
ATOM 6712 C C . PRO C 1 204 ? 31.679 36.282 5.611 1.000 33.844 184 PRO C C 1
ATOM 6713 O O . PRO C 1 204 ? 31.457 35.320 4.869 1.000 35.609 184 PRO C O 1
ATOM 6717 N N . ARG C 1 205 ? 32.251 37.418 5.183 1.000 31.782 185 ARG C N 1
ATOM 6718 C CA . ARG C 1 205 ? 32.668 37.608 3.801 1.000 30.413 185 ARG C CA 1
ATOM 6719 C C . ARG C 1 205 ? 34.180 37.807 3.767 1.000 29.044 185 ARG C C 1
ATOM 6720 O O . ARG C 1 205 ? 34.774 38.222 4.758 1.000 29.741 185 ARG C O 1
ATOM 6728 N N . PRO C 1 206 ? 34.858 37.522 2.631 1.000 27.861 186 PRO C N 1
ATOM 6729 C CA . PRO C 1 206 ? 36.270 37.888 2.496 1.000 25.688 186 PRO C CA 1
ATOM 6730 C C . PRO C 1 206 ? 36.341 39.410 2.421 1.000 24.124 186 PRO C C 1
ATOM 6731 O O . PRO C 1 206 ? 35.313 40.063 2.270 1.000 21.387 186 PRO C O 1
ATOM 6735 N N . PRO C 1 207 ? 37.544 40.019 2.553 1.000 25.902 187 PRO C N 1
ATOM 6736 C CA . PRO C 1 207 ? 37.703 41.466 2.372 1.000 26.713 187 PRO C CA 1
ATOM 6737 C C . PRO C 1 207 ? 37.373 41.855 0.930 1.000 27.497 187 PRO C C 1
ATOM 6738 O O . PRO C 1 207 ? 37.342 40.979 0.059 1.000 28.357 187 PRO C O 1
ATOM 6742 N N . ALA C 1 208 ? 37.137 43.160 0.688 1.000 27.134 188 ALA C N 1
ATOM 6743 C CA . ALA C 1 208 ? 36.729 43.665 -0.620 1.000 26.906 188 ALA C CA 1
ATOM 6744 C C . ALA C 1 208 ? 37.813 43.379 -1.660 1.000 28.440 188 ALA C C 1
ATOM 6745 O O . ALA C 1 208 ? 38.971 43.147 -1.291 1.000 28.573 188 ALA C O 1
ATOM 6747 N N . SER C 1 209 ? 37.430 43.357 -2.946 1.000 28.062 189 SER C N 1
ATOM 6748 C CA . SER C 1 209 ? 38.299 42.821 -3.990 1.000 27.095 189 SER C CA 1
ATOM 6749 C C . SER C 1 209 ? 39.601 43.612 -4.099 1.000 26.167 189 SER C C 1
ATOM 6750 O O . SER C 1 209 ? 40.658 43.014 -4.239 1.000 22.626 189 SER C O 1
ATOM 6753 N N . THR C 1 210 ? 39.499 44.948 -4.043 1.000 28.822 190 THR C N 1
ATOM 6754 C CA . THR C 1 210 ? 40.648 45.840 -4.081 1.000 29.543 190 THR C CA 1
ATOM 6755 C C . THR C 1 210 ? 41.682 45.406 -3.047 1.000 30.078 190 THR C C 1
ATOM 6756 O O . THR C 1 210 ? 42.866 45.335 -3.345 1.000 28.765 190 THR C O 1
ATOM 6760 N N . ALA C 1 211 ? 41.217 45.099 -1.839 1.000 31.185 191 ALA C N 1
ATOM 6761 C CA . ALA C 1 211 ? 42.067 44.539 -0.802 1.000 34.312 191 ALA C CA 1
ATOM 6762 C C . ALA C 1 211 ? 42.598 43.173 -1.235 1.000 35.583 191 ALA C C 1
ATOM 6763 O O . ALA C 1 211 ? 43.795 42.916 -1.111 1.000 38.015 191 ALA C O 1
ATOM 6765 N N . LEU C 1 212 ? 41.709 42.313 -1.762 1.000 35.287 192 LEU C N 1
ATOM 6766 C CA . LEU C 1 212 ? 42.057 40.934 -2.086 1.000 33.333 192 LEU C CA 1
ATOM 6767 C C . LEU C 1 212 ? 43.231 40.874 -3.054 1.000 34.643 192 LEU C C 1
ATOM 6768 O O . LEU C 1 212 ? 43.924 39.859 -3.084 1.000 38.097 192 LEU C O 1
ATOM 6773 N N . ARG C 1 213 ? 43.394 41.937 -3.862 1.000 34.277 193 ARG C N 1
ATOM 6774 C CA . ARG C 1 213 ? 44.392 42.013 -4.916 1.000 35.590 193 ARG C CA 1
ATOM 6775 C C . ARG C 1 213 ? 45.776 42.228 -4.310 1.000 36.839 193 ARG C C 1
ATOM 6776 O O . ARG C 1 213 ? 46.777 42.045 -4.997 1.000 42.164 193 ARG C O 1
ATOM 6784 N N . ASN C 1 214 ? 45.833 42.643 -3.044 1.000 34.668 194 ASN C N 1
ATOM 6785 C CA . ASN C 1 214 ? 47.104 42.746 -2.350 1.000 34.289 194 ASN C CA 1
ATOM 6786 C C . ASN C 1 214 ? 47.718 41.351 -2.249 1.000 35.055 194 ASN C C 1
ATOM 6787 O O . ASN C 1 214 ? 47.156 40.468 -1.598 1.000 34.882 194 ASN C O 1
ATOM 6792 N N . PRO C 1 215 ? 48.902 41.102 -2.856 1.000 35.641 195 PRO C N 1
ATOM 6793 C CA . PRO C 1 215 ? 49.502 39.768 -2.820 1.000 36.119 195 PRO C CA 1
ATOM 6794 C C . PRO C 1 215 ? 49.901 39.297 -1.421 1.000 36.376 195 PRO C C 1
ATOM 6795 O O . PRO C 1 215 ? 50.283 38.151 -1.259 1.000 36.222 195 PRO C O 1
ATOM 6799 N N . ASN C 1 216 ? 49.809 40.181 -0.422 1.000 39.265 196 ASN C N 1
ATOM 6800 C CA . ASN C 1 216 ? 50.252 39.879 0.939 1.000 39.637 196 ASN C CA 1
ATOM 6801 C C . ASN C 1 216 ? 49.086 39.383 1.796 1.000 38.194 196 ASN C C 1
ATOM 6802 O O . ASN C 1 216 ? 49.280 39.010 2.956 1.000 37.682 196 ASN C O 1
ATOM 6807 N N . ILE C 1 217 ? 47.870 39.433 1.238 1.000 35.723 197 ILE C N 1
ATOM 6808 C CA . ILE C 1 217 ? 46.693 38.991 1.968 1.000 33.031 197 ILE C CA 1
ATOM 6809 C C . ILE C 1 217 ? 46.281 37.611 1.453 1.000 34.777 197 ILE C C 1
ATOM 6810 O O . ILE C 1 217 ? 46.355 37.343 0.261 1.000 40.611 197 ILE C O 1
ATOM 6815 N N . GLY C 1 218 ? 45.869 36.735 2.374 1.000 33.226 198 GLY C N 1
ATOM 6816 C CA . GLY C 1 218 ? 45.310 35.430 2.062 1.000 34.074 198 GLY C CA 1
ATOM 6817 C C . GLY C 1 218 ? 44.782 34.765 3.331 1.000 36.126 198 GLY C C 1
ATOM 6818 O O . GLY C 1 218 ? 44.843 35.355 4.415 1.000 34.390 198 GLY C O 1
ATOM 6819 N N . TRP C 1 219 ? 44.298 33.523 3.197 1.000 40.296 199 TRP C N 1
ATOM 6820 C CA . TRP C 1 219 ? 43.848 32.784 4.366 1.000 43.133 199 TRP C CA 1
ATOM 6821 C C . TRP C 1 219 ? 45.005 32.560 5.327 1.000 45.377 199 TRP C C 1
ATOM 6822 O O . TRP C 1 219 ? 46.137 32.300 4.897 1.000 45.140 199 TRP C O 1
ATOM 6833 N N . LEU C 1 220 ? 44.687 32.655 6.627 1.000 44.935 200 LEU C N 1
ATOM 6834 C CA . LEU C 1 220 ? 45.626 32.270 7.662 1.000 41.754 200 LEU C CA 1
ATOM 6835 C C . LEU C 1 220 ? 46.052 30.826 7.414 1.000 42.084 200 LEU C C 1
ATOM 6836 O O . LEU C 1 220 ? 47.238 30.525 7.355 1.000 48.330 200 LEU C O 1
ATOM 6841 N N . TYR C 1 221 ? 45.066 29.946 7.244 1.000 44.784 201 TYR C N 1
ATOM 6842 C CA . TYR C 1 221 ? 45.330 28.540 7.010 1.000 44.121 201 TYR C CA 1
ATOM 6843 C C . TYR C 1 221 ? 45.638 28.337 5.528 1.000 45.276 201 TYR C C 1
ATOM 6844 O O . TYR C 1 221 ? 44.842 28.689 4.652 1.000 45.565 201 TYR C O 1
ATOM 6853 N N . ASP C 1 222 ? 46.816 27.763 5.265 1.000 45.834 202 ASP C N 1
ATOM 6854 C CA . ASP C 1 222 ? 47.269 27.498 3.911 1.000 44.755 202 ASP C CA 1
ATOM 6855 C C . ASP C 1 222 ? 46.394 26.411 3.299 1.000 44.153 202 ASP C C 1
ATOM 6856 O O . ASP C 1 222 ? 46.184 26.402 2.090 1.000 46.038 202 ASP C O 1
ATOM 6861 N N . ASP C 1 223 ? 45.885 25.501 4.141 1.000 42.774 203 ASP C N 1
ATOM 6862 C CA . ASP C 1 223 ? 44.995 24.457 3.672 1.000 42.040 203 ASP C CA 1
ATOM 6863 C C . ASP C 1 223 ? 43.774 24.406 4.584 1.000 38.859 203 ASP C C 1
ATOM 6864 O O . ASP C 1 223 ? 43.636 23.509 5.418 1.000 40.761 203 ASP C O 1
ATOM 6869 N N . PRO C 1 224 ? 42.822 25.350 4.421 1.000 37.001 204 PRO C N 1
ATOM 6870 C CA . PRO C 1 224 ? 41.651 25.412 5.298 1.000 36.552 204 PRO C CA 1
ATOM 6871 C C . PRO C 1 224 ? 40.855 24.113 5.322 1.000 36.992 204 PRO C C 1
ATOM 6872 O O . PRO C 1 224 ? 40.388 23.686 6.378 1.000 36.794 204 PRO C O 1
ATOM 6876 N N . THR C 1 225 ? 40.707 23.484 4.146 1.000 35.580 205 THR C N 1
ATOM 6877 C CA . THR C 1 225 ? 39.944 22.255 4.087 1.000 35.833 205 THR C CA 1
ATOM 6878 C C . THR C 1 225 ? 40.575 21.255 5.049 1.000 38.811 205 THR C C 1
ATOM 6879 O O . THR C 1 225 ? 39.871 20.632 5.837 1.000 41.541 205 THR C O 1
ATOM 6883 N N . ALA C 1 226 ? 41.907 21.138 5.005 1.000 41.017 206 ALA C N 1
ATOM 6884 C CA . ALA C 1 226 ? 42.590 20.131 5.800 1.000 43.120 206 ALA C CA 1
ATOM 6885 C C . ALA C 1 226 ? 42.362 20.396 7.288 1.000 44.374 206 ALA C C 1
ATOM 6886 O O . ALA C 1 226 ? 42.044 19.478 8.045 1.000 48.519 206 ALA C O 1
ATOM 6888 N N . ALA C 1 227 ? 42.503 21.663 7.689 1.000 43.740 207 ALA C N 1
ATOM 6889 C CA . ALA C 1 227 ? 42.443 22.060 9.086 1.000 41.130 207 ALA C CA 1
ATOM 6890 C C . ALA C 1 227 ? 41.039 21.827 9.641 1.000 38.436 207 ALA C C 1
ATOM 6891 O O . ALA C 1 227 ? 40.865 21.482 10.810 1.000 36.294 207 ALA C O 1
ATOM 6893 N N . ALA C 1 228 ? 40.047 22.056 8.779 1.000 37.887 208 ALA C N 1
ATOM 6894 C CA . ALA C 1 228 ? 38.659 21.966 9.180 1.000 40.510 208 ALA C CA 1
ATOM 6895 C C . ALA C 1 228 ? 38.242 20.501 9.334 1.000 41.736 208 ALA C C 1
ATOM 6896 O O . ALA C 1 228 ? 37.426 20.169 10.195 1.000 42.722 208 ALA C O 1
ATOM 6898 N N . LYS C 1 229 ? 38.823 19.625 8.505 1.000 43.797 209 LYS C N 1
ATOM 6899 C CA . LYS C 1 229 ? 38.502 18.207 8.547 1.000 44.227 209 LYS C CA 1
ATOM 6900 C C . LYS C 1 229 ? 39.095 17.594 9.809 1.000 43.002 209 LYS C C 1
ATOM 6901 O O . LYS C 1 229 ? 38.497 16.707 10.410 1.000 42.819 209 LYS C O 1
ATOM 6907 N N . ASP C 1 230 ? 40.277 18.089 10.176 1.000 40.722 210 ASP C N 1
ATOM 6908 C CA . ASP C 1 230 ? 40.941 17.729 11.413 1.000 40.757 210 ASP C CA 1
ATOM 6909 C C . ASP C 1 230 ? 40.093 18.205 12.593 1.000 42.817 210 ASP C C 1
ATOM 6910 O O . ASP C 1 230 ? 39.742 17.407 13.464 1.000 40.142 210 ASP C O 1
ATOM 6915 N N . TYR C 1 231 ? 39.769 19.510 12.597 1.000 42.211 211 TYR C N 1
ATOM 6916 C CA . TYR C 1 231 ? 38.878 20.139 13.564 1.000 39.924 211 TYR C CA 1
ATOM 6917 C C . TYR C 1 231 ? 37.642 19.262 13.762 1.000 39.437 211 TYR C C 1
ATOM 6918 O O . TYR C 1 231 ? 37.318 18.916 14.896 1.000 39.250 211 TYR C O 1
ATOM 6927 N N . TYR C 1 232 ? 36.992 18.873 12.654 1.000 38.367 212 TYR C N 1
ATOM 6928 C CA . TYR C 1 232 ? 35.757 18.104 12.713 1.000 38.552 212 TYR C CA 1
ATOM 6929 C C . TYR C 1 232 ? 36.004 16.706 13.291 1.000 39.771 212 TYR C C 1
ATOM 6930 O O . TYR C 1 232 ? 35.176 16.186 14.035 1.000 34.133 212 TYR C O 1
ATOM 6939 N N . ARG C 1 233 ? 37.136 16.087 12.937 1.000 41.840 213 ARG C N 1
ATOM 6940 C CA . ARG C 1 233 ? 37.455 14.795 13.513 1.000 44.000 213 ARG C CA 1
ATOM 6941 C C . ARG C 1 233 ? 37.628 14.957 15.018 1.000 43.833 213 ARG C C 1
ATOM 6942 O O . ARG C 1 233 ? 37.170 14.106 15.774 1.000 43.823 213 ARG C O 1
ATOM 6950 N N . ARG C 1 234 ? 38.274 16.061 15.430 1.000 43.383 214 ARG C N 1
ATOM 6951 C CA . ARG C 1 234 ? 38.593 16.304 16.829 1.000 42.085 214 ARG C CA 1
ATOM 6952 C C . ARG C 1 234 ? 37.324 16.650 17.613 1.000 44.933 214 ARG C C 1
ATOM 6953 O O . ARG C 1 234 ? 37.160 16.197 18.742 1.000 46.310 214 ARG C O 1
ATOM 6961 N N . THR C 1 235 ? 36.411 17.435 17.026 1.000 46.622 215 THR C N 1
ATOM 6962 C CA . THR C 1 235 ? 35.369 18.033 17.845 1.000 45.794 215 THR C CA 1
ATOM 6963 C C . THR C 1 235 ? 33.969 17.553 17.478 1.000 48.351 215 THR C C 1
ATOM 6964 O O . THR C 1 235 ? 33.083 17.599 18.324 1.000 48.720 215 THR C O 1
ATOM 6968 N N . GLY C 1 236 ? 33.765 17.138 16.219 1.000 47.169 216 GLY C N 1
ATOM 6969 C CA . GLY C 1 236 ? 32.449 16.762 15.713 1.000 42.895 216 GLY C CA 1
ATOM 6970 C C . GLY C 1 236 ? 31.542 17.977 15.496 1.000 39.876 216 GLY C C 1
ATOM 6971 O O . GLY C 1 236 ? 30.314 17.863 15.476 1.000 38.115 216 GLY C O 1
ATOM 6972 N N . ILE C 1 237 ? 32.174 19.143 15.315 1.000 38.564 217 ILE C N 1
ATOM 6973 C CA . ILE C 1 237 ? 31.484 20.418 15.195 1.000 35.251 217 ILE C CA 1
ATOM 6974 C C . ILE C 1 237 ? 31.396 20.834 13.729 1.000 33.658 217 ILE C C 1
ATOM 6975 O O . ILE C 1 237 ? 32.415 21.120 13.103 1.000 33.789 217 ILE C O 1
ATOM 6980 N N . PHE C 1 238 ? 30.169 20.916 13.206 1.000 33.740 218 PHE C N 1
ATOM 6981 C CA . PHE C 1 238 ? 29.960 21.555 11.921 1.000 34.415 218 PHE C CA 1
ATOM 6982 C C . PHE C 1 238 ? 29.253 22.880 12.186 1.000 38.532 218 PHE C C 1
ATOM 6983 O O . PHE C 1 238 ? 28.022 22.910 12.321 1.000 44.247 218 PHE C O 1
ATOM 6991 N N . PRO C 1 239 ? 30.019 23.998 12.289 1.000 37.778 219 PRO C N 1
ATOM 6992 C CA . PRO C 1 239 ? 29.503 25.261 12.817 1.000 35.845 219 PRO C CA 1
ATOM 6993 C C . PRO C 1 239 ? 28.172 25.656 12.186 1.000 37.274 219 PRO C C 1
ATOM 6994 O O . PRO C 1 239 ? 27.946 25.427 10.992 1.000 40.114 219 PRO C O 1
ATOM 6998 N N . ILE C 1 240 ? 27.291 26.217 13.024 1.000 35.652 220 ILE C N 1
ATOM 6999 C CA . ILE C 1 240 ? 26.003 26.711 12.576 1.000 33.406 220 ILE C CA 1
ATOM 7000 C C . ILE C 1 240 ? 26.088 28.229 12.554 1.000 32.715 220 ILE C C 1
ATOM 7001 O O . ILE C 1 240 ? 26.610 28.812 13.494 1.000 32.351 220 ILE C O 1
ATOM 7006 N N . MET C 1 241 ? 25.596 28.836 11.468 1.000 32.817 221 MET C N 1
ATOM 7007 C CA . MET C 1 241 ? 25.635 30.282 11.322 1.000 33.090 221 MET C CA 1
ATOM 7008 C C . MET C 1 241 ? 24.258 30.844 11.628 1.000 34.375 221 MET C C 1
ATOM 7009 O O . MET C 1 241 ? 24.142 31.791 12.408 1.000 38.165 221 MET C O 1
ATOM 7014 N N . HIS C 1 242 ? 23.245 30.266 10.964 1.000 30.425 222 HIS C N 1
ATOM 7015 C CA . HIS C 1 242 ? 21.903 30.813 10.948 1.000 29.640 222 HIS C CA 1
ATOM 7016 C C . HIS C 1 242 ? 20.898 29.785 11.444 1.000 31.531 222 HIS C C 1
ATOM 7017 O O . HIS C 1 242 ? 20.986 28.608 11.103 1.000 34.575 222 HIS C O 1
ATOM 7024 N N . ILE C 1 243 ? 19.944 30.240 12.261 1.000 30.362 223 ILE C N 1
ATOM 7025 C CA . ILE C 1 243 ? 18.780 29.423 12.558 1.000 30.737 223 ILE C CA 1
ATOM 7026 C C . ILE C 1 243 ? 17.565 30.071 11.901 1.000 30.117 223 ILE C C 1
ATOM 7027 O O . ILE C 1 243 ? 17.715 30.977 11.084 1.000 28.630 223 ILE C O 1
ATOM 7032 N N . VAL C 1 244 ? 16.368 29.586 12.238 1.000 30.128 224 VAL C N 1
ATOM 7033 C CA . VAL C 1 244 ? 15.152 30.251 11.812 1.000 29.296 224 VAL C CA 1
ATOM 7034 C C . VAL C 1 244 ? 14.349 30.605 13.053 1.000 28.977 224 VAL C C 1
ATOM 7035 O O . VAL C 1 244 ? 14.459 29.910 14.069 1.000 27.999 224 VAL C O 1
ATOM 7039 N N . GLY C 1 245 ? 13.540 31.669 12.928 1.000 28.607 225 GLY C N 1
ATOM 7040 C CA . GLY C 1 245 ? 12.798 32.233 14.044 1.000 30.222 225 GLY C CA 1
ATOM 7041 C C . GLY C 1 245 ? 11.355 32.606 13.701 1.000 33.592 225 GLY C C 1
ATOM 7042 O O . GLY C 1 245 ? 11.021 32.900 12.551 1.000 37.125 225 GLY C O 1
ATOM 7043 N N . ILE C 1 246 ? 10.490 32.585 14.712 1.000 32.076 226 ILE C N 1
ATOM 7044 C CA . ILE C 1 246 ? 9.098 32.945 14.529 1.000 32.568 226 ILE C CA 1
ATOM 7045 C C . ILE C 1 246 ? 8.765 33.929 15.643 1.000 35.932 226 ILE C C 1
ATOM 7046 O O . ILE C 1 246 ? 9.284 33.783 16.752 1.000 37.651 226 ILE C O 1
ATOM 7051 N N . ARG C 1 247 ? 7.925 34.929 15.342 1.000 36.680 227 ARG C N 1
ATOM 7052 C CA . ARG C 1 247 ? 7.476 35.862 16.364 1.000 36.934 227 ARG C CA 1
ATOM 7053 C C . ARG C 1 247 ? 6.887 35.092 17.543 1.000 38.837 227 ARG C C 1
ATOM 7054 O O . ARG C 1 247 ? 6.130 34.141 17.332 1.000 37.872 227 ARG C O 1
ATOM 7062 N N . LYS C 1 248 ? 7.233 35.539 18.764 1.000 40.432 228 LYS C N 1
ATOM 7063 C CA . LYS C 1 248 ? 6.688 35.043 20.024 1.000 42.355 228 LYS C CA 1
ATOM 7064 C C . LYS C 1 248 ? 5.170 34.825 19.937 1.000 45.082 228 LYS C C 1
ATOM 7065 O O . LYS C 1 248 ? 4.701 33.687 20.117 1.000 45.403 228 LYS C O 1
ATOM 7071 N N . GLU C 1 249 ? 4.418 35.916 19.666 1.000 47.622 229 GLU C N 1
ATOM 7072 C CA . GLU C 1 249 ? 2.964 35.861 19.742 1.000 50.222 229 GLU C CA 1
ATOM 7073 C C . GLU C 1 249 ? 2.452 34.740 18.852 1.000 49.551 229 GLU C C 1
ATOM 7074 O O . GLU C 1 249 ? 1.475 34.072 19.201 1.000 52.657 229 GLU C O 1
ATOM 7080 N N . LEU C 1 250 ? 3.116 34.555 17.707 1.000 43.583 230 LEU C N 1
ATOM 7081 C CA . LEU C 1 250 ? 2.632 33.634 16.698 1.000 39.753 230 LEU C CA 1
ATOM 7082 C C . LEU C 1 250 ? 2.709 32.205 17.221 1.000 39.892 230 LEU C C 1
ATOM 7083 O O . LEU C 1 250 ? 1.742 31.451 17.093 1.000 41.638 230 LEU C O 1
ATOM 7088 N N . ALA C 1 251 ? 3.839 31.881 17.868 1.000 40.178 231 ALA C N 1
ATOM 7089 C CA . ALA C 1 251 ? 4.128 30.556 18.399 1.000 39.508 231 ALA C CA 1
ATOM 7090 C C . ALA C 1 251 ? 3.185 30.223 19.556 1.000 42.278 231 ALA C C 1
ATOM 7091 O O . ALA C 1 251 ? 2.823 29.056 19.753 1.000 41.444 231 ALA C O 1
ATOM 7093 N N . ALA C 1 252 ? 2.816 31.258 20.320 1.000 45.326 232 ALA C N 1
ATOM 7094 C CA . ALA C 1 252 ? 1.915 31.131 21.455 1.000 47.053 232 ALA C CA 1
ATOM 7095 C C . ALA C 1 252 ? 0.495 30.868 20.954 1.000 49.333 232 ALA C C 1
ATOM 7096 O O . ALA C 1 252 ? -0.201 29.995 21.479 1.000 51.627 232 ALA C O 1
ATOM 7098 N N . GLN C 1 253 ? 0.084 31.608 19.915 1.000 47.358 233 GLN C N 1
ATOM 7099 C CA . GLN C 1 253 ? -1.272 31.503 19.408 1.000 45.545 233 GLN C CA 1
ATOM 7100 C C . GLN C 1 253 ? -1.447 30.210 18.620 1.000 44.442 233 GLN C C 1
ATOM 7101 O O . GLN C 1 253 ? -2.546 29.662 18.574 1.000 45.969 233 GLN C O 1
ATOM 7107 N N . HIS C 1 254 ? -0.368 29.739 17.991 1.000 42.522 234 HIS C N 1
ATOM 7108 C CA . HIS C 1 254 ? -0.454 28.620 17.064 1.000 43.484 234 HIS C CA 1
ATOM 7109 C C . HIS C 1 254 ? 0.616 27.581 17.408 1.000 46.955 234 HIS C C 1
ATOM 7110 O O . HIS C 1 254 ? 1.638 27.480 16.720 1.000 46.112 234 HIS C O 1
ATOM 7117 N N . PRO C 1 255 ? 0.418 26.767 18.475 1.000 50.524 235 PRO C N 1
ATOM 7118 C CA . PRO C 1 255 ? 1.462 25.867 18.975 1.000 53.293 235 PRO C CA 1
ATOM 7119 C C . PRO C 1 255 ? 1.953 24.808 17.987 1.000 54.995 235 PRO C C 1
ATOM 7120 O O . PRO C 1 255 ? 2.876 24.055 18.293 1.000 65.309 235 PRO C O 1
ATOM 7124 N N . TRP C 1 256 ? 1.344 24.770 16.799 1.000 49.890 236 TRP C N 1
ATOM 7125 C CA . TRP C 1 256 ? 1.684 23.805 15.765 1.000 46.027 236 TRP C CA 1
ATOM 7126 C C . TRP C 1 256 ? 2.593 24.442 14.713 1.000 41.316 236 TRP C C 1
ATOM 7127 O O . TRP C 1 256 ? 3.168 23.740 13.881 1.000 37.197 236 TRP C O 1
ATOM 7138 N N . LEU C 1 257 ? 2.687 25.779 14.747 1.000 37.412 237 LEU C N 1
ATOM 7139 C CA . LEU C 1 257 ? 3.337 26.554 13.704 1.000 34.910 237 LEU C CA 1
ATOM 7140 C C . LEU C 1 257 ? 4.851 26.339 13.735 1.000 38.105 237 LEU C C 1
ATOM 7141 O O . LEU C 1 257 ? 5.477 26.172 12.686 1.000 39.132 237 LEU C O 1
ATOM 7146 N N . PRO C 1 258 ? 5.508 26.360 14.916 1.000 39.812 238 PRO C N 1
ATOM 7147 C CA . PRO C 1 258 ? 6.907 25.938 15.003 1.000 41.147 238 PRO C CA 1
ATOM 7148 C C . PRO C 1 258 ? 7.139 24.615 14.271 1.000 44.582 238 PRO C C 1
ATOM 7149 O O . PRO C 1 258 ? 7.944 24.550 13.345 1.000 46.445 238 PRO C O 1
ATOM 7153 N N . SER C 1 259 ? 6.388 23.573 14.642 1.000 46.851 239 SER C N 1
ATOM 7154 C CA . SER C 1 259 ? 6.622 22.262 14.055 1.000 46.365 239 SER C CA 1
ATOM 7155 C C . SER C 1 259 ? 6.409 22.297 12.539 1.000 45.427 239 SER C C 1
ATOM 7156 O O . SER C 1 259 ? 7.166 21.681 11.801 1.000 43.247 239 SER C O 1
ATOM 7159 N N . ALA C 1 260 ? 5.389 23.035 12.078 1.000 46.668 240 ALA C N 1
ATOM 7160 C CA . ALA C 1 260 ? 5.040 23.068 10.660 1.000 44.994 240 ALA C CA 1
ATOM 7161 C C . ALA C 1 260 ? 6.187 23.653 9.838 1.000 43.786 240 ALA C C 1
ATOM 7162 O O . ALA C 1 260 ? 6.537 23.132 8.770 1.000 44.055 240 ALA C O 1
ATOM 7164 N N . VAL C 1 261 ? 6.752 24.748 10.356 1.000 41.360 241 VAL C N 1
ATOM 7165 C CA . VAL C 1 261 ? 7.848 25.432 9.703 1.000 39.462 241 VAL C CA 1
ATOM 7166 C C . VAL C 1 261 ? 9.061 24.502 9.664 1.000 41.864 241 VAL C C 1
ATOM 7167 O O . VAL C 1 261 ? 9.672 24.329 8.603 1.000 44.059 241 VAL C O 1
ATOM 7171 N N . PHE C 1 262 ? 9.374 23.879 10.809 1.000 41.393 242 PHE C N 1
ATOM 7172 C CA . PHE C 1 262 ? 10.502 22.957 10.900 1.000 43.992 242 PHE C CA 1
ATOM 7173 C C . PHE C 1 262 ? 10.427 21.913 9.775 1.000 42.506 242 PHE C C 1
ATOM 7174 O O . PHE C 1 262 ? 11.434 21.622 9.125 1.000 43.243 242 PHE C O 1
ATOM 7182 N N . LYS C 1 263 ? 9.215 21.378 9.538 1.000 39.211 243 LYS C N 1
ATOM 7183 C CA . LYS C 1 263 ? 8.981 20.311 8.572 1.000 37.040 243 LYS C CA 1
ATOM 7184 C C . LYS C 1 263 ? 9.275 20.816 7.158 1.000 38.473 243 LYS C C 1
ATOM 7185 O O . LYS C 1 263 ? 10.034 20.192 6.409 1.000 40.382 243 LYS C O 1
ATOM 7191 N N . ALA C 1 264 ? 8.637 21.936 6.794 1.000 36.172 244 ALA C N 1
ATOM 7192 C CA . ALA C 1 264 ? 8.759 22.439 5.441 1.000 30.289 244 ALA C CA 1
ATOM 7193 C C . ALA C 1 264 ? 10.239 22.614 5.075 1.000 29.496 244 ALA C C 1
ATOM 7194 O O . ALA C 1 264 ? 10.701 22.101 4.055 1.000 25.966 244 ALA C O 1
ATOM 7196 N N . PHE C 1 265 ? 11.005 23.307 5.931 1.000 30.723 245 PHE C N 1
ATOM 7197 C CA . PHE C 1 265 ? 12.388 23.598 5.601 1.000 32.439 245 PHE C CA 1
ATOM 7198 C C . PHE C 1 265 ? 13.133 22.281 5.420 1.000 36.615 245 PHE C C 1
ATOM 7199 O O . PHE C 1 265 ? 13.960 22.156 4.514 1.000 39.154 245 PHE C O 1
ATOM 7207 N N . SER C 1 266 ? 12.807 21.329 6.306 1.000 38.951 246 SER C N 1
ATOM 7208 C CA . SER C 1 266 ? 13.315 19.966 6.291 1.000 41.036 246 SER C CA 1
ATOM 7209 C C . SER C 1 266 ? 13.067 19.299 4.938 1.000 44.205 246 SER C C 1
ATOM 7210 O O . SER C 1 266 ? 13.981 18.680 4.373 1.000 51.267 246 SER C O 1
ATOM 7213 N N . GLN C 1 267 ? 11.825 19.412 4.442 1.000 39.613 247 GLN C N 1
ATOM 7214 C CA . GLN C 1 267 ? 11.473 18.774 3.188 1.000 36.745 247 GLN C CA 1
ATOM 7215 C C . GLN C 1 267 ? 12.232 19.427 2.037 1.000 35.792 247 GLN C C 1
ATOM 7216 O O . GLN C 1 267 ? 12.776 18.719 1.183 1.000 35.059 247 GLN C O 1
ATOM 7222 N N . ALA C 1 268 ? 12.293 20.772 2.060 1.000 34.916 248 ALA C N 1
ATOM 7223 C CA . ALA C 1 268 ? 12.970 21.560 1.042 1.000 33.076 248 ALA C CA 1
ATOM 7224 C C . ALA C 1 268 ? 14.423 21.119 0.912 1.000 33.333 248 ALA C C 1
ATOM 7225 O O . ALA C 1 268 ? 14.929 20.977 -0.196 1.000 34.427 248 ALA C O 1
ATOM 7227 N N . LYS C 1 269 ? 15.089 20.907 2.050 1.000 32.359 249 LYS C N 1
ATOM 7228 C CA . LYS C 1 269 ? 16.470 20.459 2.042 1.000 34.060 249 LYS C CA 1
ATOM 7229 C C . LYS C 1 269 ? 16.554 19.050 1.444 1.000 37.084 249 LYS C C 1
ATOM 7230 O O . LYS C 1 269 ? 17.404 18.790 0.600 1.000 34.979 249 LYS C O 1
ATOM 7236 N N . GLN C 1 270 ? 15.660 18.144 1.859 1.000 37.037 250 GLN C N 1
ATOM 7237 C CA . GLN C 1 270 ? 15.630 16.804 1.289 1.000 38.357 250 GLN C CA 1
ATOM 7238 C C . GLN C 1 270 ? 15.443 16.878 -0.239 1.000 36.541 250 GLN C C 1
ATOM 7239 O O . GLN C 1 270 ? 16.151 16.197 -0.995 1.000 32.174 250 GLN C O 1
ATOM 7245 N N . ALA C 1 271 ? 14.488 17.711 -0.690 1.000 35.837 251 ALA C N 1
ATOM 7246 C CA . ALA C 1 271 ? 14.189 17.830 -2.107 1.000 34.952 251 ALA C CA 1
ATOM 7247 C C . ALA C 1 271 ? 15.446 18.244 -2.867 1.000 36.455 251 ALA C C 1
ATOM 7248 O O . ALA C 1 271 ? 15.797 17.647 -3.895 1.000 36.554 251 ALA C O 1
ATOM 7250 N N . ALA C 1 272 ? 16.114 19.279 -2.336 1.000 36.853 252 ALA C N 1
ATOM 7251 C CA . ALA C 1 272 ? 17.282 19.858 -2.977 1.000 37.089 252 ALA C CA 1
ATOM 7252 C C . ALA C 1 272 ? 18.418 18.841 -2.999 1.000 38.198 252 ALA C C 1
ATOM 7253 O O . ALA C 1 272 ? 19.058 18.658 -4.034 1.000 42.748 252 ALA C O 1
ATOM 7255 N N . LEU C 1 273 ? 18.642 18.156 -1.867 1.000 36.861 253 LEU C N 1
ATOM 7256 C CA . LEU C 1 273 ? 19.669 17.130 -1.799 1.000 35.360 253 LEU C CA 1
ATOM 7257 C C . LEU C 1 273 ? 19.366 16.011 -2.795 1.000 37.466 253 LEU C C 1
ATOM 7258 O O . LEU C 1 273 ? 20.292 15.487 -3.421 1.000 41.664 253 LEU C O 1
ATOM 7263 N N . ASP C 1 274 ? 18.080 15.660 -2.967 1.000 37.000 254 ASP C N 1
ATOM 7264 C CA . ASP C 1 274 ? 17.718 14.606 -3.901 1.000 38.618 254 ASP C CA 1
ATOM 7265 C C . ASP C 1 274 ? 18.188 14.969 -5.314 1.000 40.372 254 ASP C C 1
ATOM 7266 O O . ASP C 1 274 ? 18.775 14.139 -6.018 1.000 43.014 254 ASP C O 1
ATOM 7271 N N . LEU C 1 275 ? 17.931 16.230 -5.683 1.000 39.453 255 LEU C N 1
ATOM 7272 C CA . LEU C 1 275 ? 18.308 16.798 -6.968 1.000 36.010 255 LEU C CA 1
ATOM 7273 C C . LEU C 1 275 ? 19.830 16.891 -7.102 1.000 35.170 255 LEU C C 1
ATOM 7274 O O . LEU C 1 275 ? 20.373 16.573 -8.151 1.000 35.431 255 LEU C O 1
ATOM 7279 N N . LEU C 1 276 ? 20.504 17.308 -6.024 1.000 34.046 256 LEU C N 1
ATOM 7280 C CA . LEU C 1 276 ? 21.922 17.624 -6.071 1.000 31.707 256 LEU C CA 1
ATOM 7281 C C . LEU C 1 276 ? 22.765 16.378 -6.291 1.000 31.209 256 LEU C C 1
ATOM 7282 O O . LEU C 1 276 ? 23.805 16.465 -6.939 1.000 31.301 256 LEU C O 1
ATOM 7287 N N . GLU C 1 277 ? 22.301 15.249 -5.731 1.000 32.828 257 GLU C N 1
ATOM 7288 C CA . GLU C 1 277 ? 23.064 14.013 -5.743 1.000 34.983 257 GLU C CA 1
ATOM 7289 C C . GLU C 1 277 ? 23.005 13.406 -7.146 1.000 36.887 257 GLU C C 1
ATOM 7290 O O . GLU C 1 277 ? 23.828 12.545 -7.479 1.000 41.287 257 GLU C O 1
ATOM 7296 N N . ASP C 1 278 ? 22.028 13.835 -7.964 1.000 33.636 258 ASP C N 1
ATOM 7297 C CA . ASP C 1 278 ? 22.033 13.364 -9.338 1.000 33.541 258 ASP C CA 1
ATOM 7298 C C . ASP C 1 278 ? 23.059 14.162 -10.144 1.000 37.339 258 ASP C C 1
ATOM 7299 O O . ASP C 1 278 ? 22.875 15.348 -10.352 1.000 37.892 258 ASP C O 1
ATOM 7304 N N . THR C 1 279 ? 24.185 13.531 -10.489 1.000 39.465 259 THR C N 1
ATOM 7305 C CA . THR C 1 279 ? 25.327 14.236 -11.049 1.000 40.576 259 THR C CA 1
ATOM 7306 C C . THR C 1 279 ? 25.411 14.004 -12.557 1.000 42.374 259 THR C C 1
ATOM 7307 O O . THR C 1 279 ? 26.408 14.358 -13.183 1.000 42.998 259 THR C O 1
ATOM 7311 N N . SER C 1 280 ? 24.358 13.431 -13.150 1.000 43.997 260 SER C N 1
ATOM 7312 C CA . SER C 1 280 ? 24.293 13.351 -14.604 1.000 45.913 260 SER C CA 1
ATOM 7313 C C . SER C 1 280 ? 24.396 14.762 -15.189 1.000 49.323 260 SER C C 1
ATOM 7314 O O . SER C 1 280 ? 24.922 14.956 -16.283 1.000 59.171 260 SER C O 1
ATOM 7317 N N . ALA C 1 281 ? 23.888 15.741 -14.434 1.000 48.724 261 ALA C N 1
ATOM 7318 C CA . ALA C 1 281 ? 23.991 17.162 -14.725 1.000 48.713 261 ALA C CA 1
ATOM 7319 C C . ALA C 1 281 ? 24.070 17.837 -13.363 1.000 50.619 261 ALA C C 1
ATOM 7320 O O . ALA C 1 281 ? 23.201 17.624 -12.521 1.000 54.859 261 ALA C O 1
ATOM 7322 N N . THR C 1 282 ? 25.189 18.509 -13.101 1.000 47.945 262 THR C N 1
ATOM 7323 C CA . THR C 1 282 ? 25.433 18.968 -11.745 1.000 44.699 262 THR C CA 1
ATOM 7324 C C . THR C 1 282 ? 24.609 20.238 -11.506 1.000 41.225 262 THR C C 1
ATOM 7325 O O . THR C 1 282 ? 24.558 21.134 -12.338 1.000 42.378 262 THR C O 1
ATOM 7329 N N . LYS C 1 283 ? 23.929 20.277 -10.360 1.000 38.602 263 LYS C N 1
ATOM 7330 C CA . LYS C 1 283 ? 22.995 21.335 -10.010 1.000 36.177 263 LYS C CA 1
ATOM 7331 C C . LYS C 1 283 ? 23.744 22.572 -9.497 1.000 33.160 263 LYS C C 1
ATOM 7332 O O . LYS C 1 283 ? 23.168 23.667 -9.479 1.000 33.216 263 LYS C O 1
ATOM 7338 N N . VAL C 1 284 ? 25.012 22.419 -9.074 1.000 34.486 264 VAL C N 1
ATOM 7339 C CA . VAL C 1 284 ? 25.830 23.599 -8.802 1.000 35.887 264 VAL C CA 1
ATOM 7340 C C . VAL C 1 284 ? 26.789 23.785 -9.967 1.000 34.177 264 VAL C C 1
ATOM 7341 O O . VAL C 1 284 ? 27.204 22.816 -10.596 1.000 36.654 264 VAL C O 1
ATOM 7345 N N . THR C 1 285 ? 27.172 25.034 -10.218 1.000 32.087 265 THR C N 1
ATOM 7346 C CA . THR C 1 285 ? 28.168 25.275 -11.247 1.000 28.668 265 THR C CA 1
ATOM 7347 C C . THR C 1 285 ? 29.557 25.091 -10.633 1.000 29.561 265 THR C C 1
ATOM 7348 O O . THR C 1 285 ? 30.271 26.064 -10.410 1.000 30.286 265 THR C O 1
ATOM 7352 N N . LEU C 1 286 ? 29.926 23.840 -10.332 1.000 30.116 266 LEU C N 1
ATOM 7353 C CA . LEU C 1 286 ? 31.297 23.496 -9.970 1.000 31.610 266 LEU C CA 1
ATOM 7354 C C . LEU C 1 286 ? 31.745 22.245 -10.717 1.000 30.658 266 LEU C C 1
ATOM 7355 O O . LEU C 1 286 ? 30.922 21.441 -11.151 1.000 29.881 266 LEU C O 1
ATOM 7360 N N . PRO C 1 287 ? 33.068 22.031 -10.877 1.000 31.605 267 PRO C N 1
ATOM 7361 C CA . PRO C 1 287 ? 33.582 20.722 -11.272 1.000 32.745 267 PRO C CA 1
ATOM 7362 C C . PRO C 1 287 ? 33.530 19.772 -10.083 1.000 33.976 267 PRO C C 1
ATOM 7363 O O . PRO C 1 287 ? 33.254 20.199 -8.952 1.000 36.385 267 PRO C O 1
ATOM 7367 N N . PHE C 1 288 ? 33.744 18.479 -10.360 1.000 35.790 268 PHE C N 1
ATOM 7368 C CA . PHE C 1 288 ? 34.019 17.480 -9.334 1.000 37.025 268 PHE C CA 1
ATOM 7369 C C . PHE C 1 288 ? 32.908 17.336 -8.285 1.000 39.602 268 PHE C C 1
ATOM 7370 O O . PHE C 1 288 ? 33.194 16.928 -7.160 1.000 44.524 268 PHE C O 1
ATOM 7378 N N . VAL C 1 289 ? 31.645 17.625 -8.635 1.000 35.559 269 VAL C N 1
ATOM 7379 C CA . VAL C 1 289 ? 30.565 17.530 -7.661 1.000 34.750 269 VAL C CA 1
ATOM 7380 C C . VAL C 1 289 ? 30.428 16.103 -7.104 1.000 36.900 269 VAL C C 1
ATOM 7381 O O . VAL C 1 289 ? 30.280 15.927 -5.889 1.000 37.531 269 VAL C O 1
ATOM 7385 N N . GLU C 1 290 ? 30.466 15.091 -7.988 1.000 37.839 270 GLU C N 1
ATOM 7386 C CA . GLU C 1 290 ? 30.365 13.701 -7.574 1.000 38.802 270 GLU C CA 1
ATOM 7387 C C . GLU C 1 290 ? 31.317 13.451 -6.410 1.000 38.093 270 GLU C C 1
ATOM 7388 O O . GLU C 1 290 ? 30.925 12.866 -5.401 1.000 35.462 270 GLU C O 1
ATOM 7394 N N . GLU C 1 291 ? 32.569 13.898 -6.592 1.000 39.138 271 GLU C N 1
ATOM 7395 C CA . GLU C 1 291 ? 33.671 13.621 -5.687 1.000 40.098 271 GLU C CA 1
ATOM 7396 C C . GLU C 1 291 ? 33.387 14.317 -4.364 1.000 42.245 271 GLU C C 1
ATOM 7397 O O . GLU C 1 291 ? 33.557 13.725 -3.305 1.000 44.159 271 GLU C O 1
ATOM 7403 N N . GLN C 1 292 ? 32.920 15.565 -4.463 1.000 41.006 272 GLN C N 1
ATOM 7404 C CA . GLN C 1 292 ? 32.650 16.432 -3.326 1.000 43.272 272 GLN C CA 1
ATOM 7405 C C . GLN C 1 292 ? 31.613 15.782 -2.408 1.000 46.068 272 GLN C C 1
ATOM 7406 O O . GLN C 1 292 ? 31.830 15.655 -1.194 1.000 46.343 272 GLN C O 1
ATOM 7412 N N . ILE C 1 293 ? 30.484 15.389 -3.020 1.000 47.300 273 ILE C N 1
ATOM 7413 C CA . ILE C 1 293 ? 29.371 14.822 -2.285 1.000 45.301 273 ILE C CA 1
ATOM 7414 C C . ILE C 1 293 ? 29.894 13.652 -1.462 1.000 46.225 273 ILE C C 1
ATOM 7415 O O . ILE C 1 293 ? 29.641 13.569 -0.258 1.000 43.215 273 ILE C O 1
ATOM 7420 N N . ARG C 1 294 ? 30.681 12.801 -2.128 1.000 48.815 274 ARG C N 1
ATOM 7421 C CA . ARG C 1 294 ? 31.121 11.534 -1.562 1.000 50.690 274 ARG C CA 1
ATOM 7422 C C . ARG C 1 294 ? 32.101 11.788 -0.423 1.000 49.959 274 ARG C C 1
ATOM 7423 O O . ARG C 1 294 ? 32.080 11.072 0.576 1.000 50.240 274 ARG C O 1
ATOM 7431 N N . ALA C 1 295 ? 32.938 12.818 -0.589 1.000 49.756 275 ALA C N 1
ATOM 7432 C CA . ALA C 1 295 ? 33.909 13.187 0.423 1.000 47.674 275 ALA C CA 1
ATOM 7433 C C . ALA C 1 295 ? 33.180 13.787 1.618 1.000 46.997 275 ALA C C 1
ATOM 7434 O O . ALA C 1 295 ? 33.513 13.478 2.762 1.000 48.799 275 ALA C O 1
ATOM 7436 N N . ALA C 1 296 ? 32.189 14.644 1.330 1.000 44.825 276 ALA C N 1
ATOM 7437 C CA . ALA C 1 296 ? 31.416 15.301 2.367 1.000 41.367 276 ALA C CA 1
ATOM 7438 C C . ALA C 1 296 ? 30.730 14.262 3.252 1.000 42.432 276 ALA C C 1
ATOM 7439 O O . ALA C 1 296 ? 30.825 14.337 4.484 1.000 42.671 276 ALA C O 1
ATOM 7441 N N . LYS C 1 297 ? 30.062 13.290 2.596 1.000 46.868 277 LYS C N 1
ATOM 7442 C CA . LYS C 1 297 ? 29.337 12.213 3.265 1.000 44.711 277 LYS C CA 1
ATOM 7443 C C . LYS C 1 297 ? 30.295 11.365 4.090 1.000 46.492 277 LYS C C 1
ATOM 7444 O O . LYS C 1 297 ? 29.921 10.834 5.129 1.000 45.252 277 LYS C O 1
ATOM 7450 N N . SER C 1 298 ? 31.527 11.238 3.596 1.000 49.012 278 SER C N 1
ATOM 7451 C CA . SER C 1 298 ? 32.552 10.447 4.253 1.000 55.984 278 SER C CA 1
ATOM 7452 C C . SER C 1 298 ? 32.983 11.093 5.570 1.000 59.505 278 SER C C 1
ATOM 7453 O O . SER C 1 298 ? 33.039 10.417 6.600 1.000 62.984 278 SER C O 1
ATOM 7456 N N . THR C 1 299 ? 33.256 12.401 5.541 1.000 57.972 279 THR C N 1
ATOM 7457 C CA . THR C 1 299 ? 33.803 13.101 6.689 1.000 58.797 279 THR C CA 1
ATOM 7458 C C . THR C 1 299 ? 32.708 13.428 7.702 1.000 57.349 279 THR C C 1
ATOM 7459 O O . THR C 1 299 ? 32.937 13.326 8.907 1.000 60.579 279 THR C O 1
ATOM 7463 N N . LEU C 1 300 ? 31.529 13.836 7.212 1.000 54.662 280 LEU C N 1
ATOM 7464 C CA . LEU C 1 300 ? 30.514 14.420 8.077 1.000 52.736 280 LEU C CA 1
ATOM 7465 C C . LEU C 1 300 ? 29.402 13.418 8.400 1.000 51.241 280 LEU C C 1
ATOM 7466 O O . LEU C 1 300 ? 28.757 13.552 9.436 1.000 51.136 280 LEU C O 1
ATOM 7471 N N . GLY C 1 301 ? 29.182 12.423 7.524 1.000 48.287 281 GLY C N 1
ATOM 7472 C CA . GLY C 1 301 ? 28.072 11.489 7.655 1.000 50.625 281 GLY C CA 1
ATOM 7473 C C . GLY C 1 301 ? 27.039 11.712 6.556 1.000 50.110 281 GLY C C 1
ATOM 7474 O O . GLY C 1 301 ? 27.011 12.783 5.973 1.000 52.728 281 GLY C O 1
ATOM 7475 N N . ASP C 1 302 ? 26.176 10.723 6.293 1.000 48.044 282 ASP C N 1
ATOM 7476 C CA . ASP C 1 302 ? 25.268 10.799 5.155 1.000 44.785 282 ASP C CA 1
ATOM 7477 C C . ASP C 1 302 ? 24.436 12.077 5.190 1.000 43.879 282 ASP C C 1
ATOM 7478 O O . ASP C 1 302 ? 24.178 12.682 4.151 1.000 41.722 282 ASP C O 1
ATOM 7483 N N . ASP C 1 303 ? 24.003 12.445 6.399 1.000 42.908 283 ASP C N 1
ATOM 7484 C CA . ASP C 1 303 ? 23.198 13.634 6.593 1.000 40.956 283 ASP C CA 1
ATOM 7485 C C . ASP C 1 303 ? 24.130 14.787 6.966 1.000 38.563 283 ASP C C 1
ATOM 7486 O O . ASP C 1 303 ? 24.065 15.316 8.078 1.000 37.544 283 ASP C O 1
ATOM 7491 N N . TYR C 1 304 ? 24.989 15.172 6.014 1.000 37.610 284 TYR C N 1
ATOM 7492 C CA . TYR C 1 304 ? 26.143 16.012 6.296 1.000 37.374 284 TYR C CA 1
ATOM 7493 C C . TYR C 1 304 ? 25.686 17.411 6.692 1.000 37.065 284 TYR C C 1
ATOM 7494 O O . TYR C 1 304 ? 26.336 18.081 7.492 1.000 40.103 284 TYR C O 1
ATOM 7503 N N . TRP C 1 305 ? 24.552 17.850 6.143 1.000 36.966 285 TRP C N 1
ATOM 7504 C CA . TRP C 1 305 ? 23.984 19.118 6.567 1.000 35.210 285 TRP C CA 1
ATOM 7505 C C . TRP C 1 305 ? 22.662 18.882 7.292 1.000 34.568 285 TRP C C 1
ATOM 7506 O O . TRP C 1 305 ? 21.588 19.129 6.730 1.000 32.515 285 TRP C O 1
ATOM 7517 N N . PRO C 1 306 ? 22.693 18.388 8.558 1.000 34.159 286 PRO C N 1
ATOM 7518 C CA . PRO C 1 306 ? 21.457 18.033 9.258 1.000 33.648 286 PRO C CA 1
ATOM 7519 C C . PRO C 1 306 ? 20.781 19.291 9.812 1.000 34.537 286 PRO C C 1
ATOM 7520 O O . PRO C 1 306 ? 21.460 20.235 10.235 1.000 36.518 286 PRO C O 1
ATOM 7524 N N . TYR C 1 307 ? 19.443 19.315 9.724 1.000 36.319 287 TYR C N 1
ATOM 7525 C CA . TYR C 1 307 ? 18.618 20.110 10.628 1.000 39.206 287 TYR C CA 1
ATOM 7526 C C . TYR C 1 307 ? 18.317 19.233 11.847 1.000 41.334 287 TYR C C 1
ATOM 7527 O O . TYR C 1 307 ? 18.626 18.039 11.820 1.000 43.691 287 TYR C O 1
ATOM 7536 N N . GLY C 1 308 ? 17.744 19.819 12.920 1.000 43.225 288 GLY C N 1
ATOM 7537 C CA . GLY C 1 308 ? 17.315 19.046 14.084 1.000 42.091 288 GLY C CA 1
ATOM 7538 C C . GLY C 1 308 ? 18.356 19.013 15.209 1.000 42.432 288 GLY C C 1
ATOM 7539 O O . GLY C 1 308 ? 19.569 19.060 14.960 1.000 42.990 288 GLY C O 1
ATOM 7540 N N . VAL C 1 309 ? 17.874 18.892 16.453 1.000 37.969 289 VAL C N 1
ATOM 7541 C CA . VAL C 1 309 ? 18.705 19.124 17.625 1.000 35.085 289 VAL C CA 1
ATOM 7542 C C . VAL C 1 309 ? 19.678 17.963 17.845 1.000 35.681 289 VAL C C 1
ATOM 7543 O O . VAL C 1 309 ? 20.891 18.172 17.847 1.000 34.530 289 VAL C O 1
ATOM 7547 N N . ALA C 1 310 ? 19.128 16.758 18.061 1.000 38.438 290 ALA C N 1
ATOM 7548 C CA . ALA C 1 310 ? 19.923 15.583 18.375 1.000 41.303 290 ALA C CA 1
ATOM 7549 C C . ALA C 1 310 ? 21.088 15.487 17.395 1.000 44.793 290 ALA C C 1
ATOM 7550 O O . ALA C 1 310 ? 22.234 15.349 17.818 1.000 46.779 290 ALA C O 1
ATOM 7552 N N . ALA C 1 311 ? 20.780 15.634 16.096 1.000 46.922 291 ALA C N 1
ATOM 7553 C CA . ALA C 1 311 ? 21.736 15.470 15.004 1.000 45.213 291 ALA C CA 1
ATOM 7554 C C . ALA C 1 311 ? 22.830 16.548 14.999 1.000 45.697 291 ALA C C 1
ATOM 7555 O O . ALA C 1 311 ? 23.769 16.474 14.203 1.000 50.269 291 ALA C O 1
ATOM 7557 N N . SER C 1 312 ? 22.724 17.541 15.894 1.000 44.434 292 SER C N 1
ATOM 7558 C CA . SER C 1 312 ? 23.640 18.669 15.874 1.000 43.039 292 SER C CA 1
ATOM 7559 C C . SER C 1 312 ? 24.149 18.971 17.282 1.000 43.921 292 SER C C 1
ATOM 7560 O O . SER C 1 312 ? 24.743 20.027 17.523 1.000 41.823 292 SER C O 1
ATOM 7563 N N . ARG C 1 313 ? 23.949 18.014 18.201 1.000 47.502 293 ARG C N 1
ATOM 7564 C CA . ARG C 1 313 ? 24.126 18.265 19.623 1.000 48.050 293 ARG C CA 1
ATOM 7565 C C . ARG C 1 313 ? 25.523 18.814 19.892 1.000 45.741 293 ARG C C 1
ATOM 7566 O O . ARG C 1 313 ? 25.649 19.875 20.481 1.000 45.102 293 ARG C O 1
ATOM 7574 N N . ARG C 1 314 ? 26.567 18.107 19.442 1.000 46.433 294 ARG C N 1
ATOM 7575 C CA . ARG C 1 314 ? 27.933 18.534 19.687 1.000 47.086 294 ARG C CA 1
ATOM 7576 C C . ARG C 1 314 ? 28.126 20.012 19.295 1.000 47.597 294 ARG C C 1
ATOM 7577 O O . ARG C 1 314 ? 28.722 20.806 20.031 1.000 46.477 294 ARG C O 1
ATOM 7585 N N . THR C 1 315 ? 27.595 20.393 18.128 1.000 48.548 295 THR C N 1
ATOM 7586 C CA . THR C 1 315 ? 27.755 21.738 17.602 1.000 44.131 295 THR C CA 1
ATOM 7587 C C . THR C 1 315 ? 27.006 22.741 18.479 1.000 43.566 295 THR C C 1
ATOM 7588 O O . THR C 1 315 ? 27.531 23.816 18.788 1.000 46.735 295 THR C O 1
ATOM 7592 N N . LEU C 1 316 ? 25.773 22.389 18.863 1.000 37.451 296 LEU C N 1
ATOM 7593 C CA . LEU C 1 316 ? 24.959 23.275 19.674 1.000 36.709 296 LEU C CA 1
ATOM 7594 C C . LEU C 1 316 ? 25.644 23.493 21.024 1.000 40.441 296 LEU C C 1
ATOM 7595 O O . LEU C 1 316 ? 25.772 24.619 21.508 1.000 40.979 296 LEU C O 1
ATOM 7600 N N . GLU C 1 317 ? 26.106 22.383 21.605 1.000 41.608 297 GLU C N 1
ATOM 7601 C CA . GLU C 1 317 ? 26.735 22.358 22.912 1.000 44.220 297 GLU C CA 1
ATOM 7602 C C . GLU C 1 317 ? 27.903 23.348 22.917 1.000 44.284 297 GLU C C 1
ATOM 7603 O O . GLU C 1 317 ? 28.034 24.173 23.825 1.000 46.520 297 GLU C O 1
ATOM 7609 N N . ALA C 1 318 ? 28.734 23.270 21.869 1.000 41.607 298 ALA C N 1
ATOM 7610 C CA . ALA C 1 318 ? 29.940 24.076 21.768 1.000 37.172 298 ALA C CA 1
ATOM 7611 C C . ALA C 1 318 ? 29.552 25.536 21.609 1.000 36.366 298 ALA C C 1
ATOM 7612 O O . ALA C 1 318 ? 30.215 26.414 22.151 1.000 37.531 298 ALA C O 1
ATOM 7614 N N . PHE C 1 319 ? 28.481 25.781 20.851 1.000 36.813 299 PHE C N 1
ATOM 7615 C CA . PHE C 1 319 ? 28.124 27.154 20.553 1.000 37.775 299 PHE C CA 1
ATOM 7616 C C . PHE C 1 319 ? 27.825 27.894 21.852 1.000 41.382 299 PHE C C 1
ATOM 7617 O O . PHE C 1 319 ? 28.460 28.905 22.141 1.000 44.102 299 PHE C O 1
ATOM 7625 N N . VAL C 1 320 ? 26.888 27.360 22.643 1.000 43.404 300 VAL C N 1
ATOM 7626 C CA . VAL C 1 320 ? 26.470 28.043 23.856 1.000 45.413 300 VAL C CA 1
ATOM 7627 C C . VAL C 1 320 ? 27.685 28.332 24.731 1.000 47.509 300 VAL C C 1
ATOM 7628 O O . VAL C 1 320 ? 27.827 29.452 25.205 1.000 47.716 300 VAL C O 1
ATOM 7632 N N . ARG C 1 321 ? 28.573 27.341 24.895 1.000 50.069 301 ARG C N 1
ATOM 7633 C CA . ARG C 1 321 ? 29.813 27.525 25.641 1.000 51.646 301 ARG C CA 1
ATOM 7634 C C . ARG C 1 321 ? 30.589 28.738 25.123 1.000 53.430 301 ARG C C 1
ATOM 7635 O O . ARG C 1 321 ? 30.824 29.676 25.885 1.000 57.645 301 ARG C O 1
ATOM 7643 N N . HIS C 1 322 ? 30.966 28.705 23.832 1.000 52.556 302 HIS C N 1
ATOM 7644 C CA . HIS C 1 322 ? 31.757 29.768 23.225 1.000 50.589 302 HIS C CA 1
ATOM 7645 C C . HIS C 1 322 ? 31.047 31.117 23.383 1.000 50.161 302 HIS C C 1
ATOM 7646 O O . HIS C 1 322 ? 31.683 32.126 23.722 1.000 48.031 302 HIS C O 1
ATOM 7653 N N . HIS C 1 323 ? 29.725 31.115 23.136 1.000 51.512 303 HIS C N 1
ATOM 7654 C CA . HIS C 1 323 ? 28.929 32.331 23.156 1.000 48.807 303 HIS C CA 1
ATOM 7655 C C . HIS C 1 323 ? 29.025 32.975 24.537 1.000 49.481 303 HIS C C 1
ATOM 7656 O O . HIS C 1 323 ? 29.220 34.185 24.646 1.000 48.003 303 HIS C O 1
ATOM 7663 N N . HIS C 1 324 ? 28.904 32.143 25.581 1.000 45.579 304 HIS C N 1
ATOM 7664 C CA . HIS C 1 324 ? 28.996 32.614 26.957 1.000 41.974 304 HIS C CA 1
ATOM 7665 C C . HIS C 1 324 ? 30.426 33.053 27.276 1.000 39.332 304 HIS C C 1
ATOM 7666 O O . HIS C 1 324 ? 30.610 34.148 27.802 1.000 42.417 304 HIS C O 1
ATOM 7673 N N . ALA C 1 325 ? 31.424 32.213 26.961 1.000 32.747 305 ALA C N 1
ATOM 7674 C CA . ALA C 1 325 ? 32.825 32.590 27.122 1.000 29.639 305 ALA C CA 1
ATOM 7675 C C . ALA C 1 325 ? 33.088 33.963 26.486 1.000 30.613 305 ALA C C 1
ATOM 7676 O O . ALA C 1 325 ? 33.505 34.888 27.172 1.000 30.019 305 ALA C O 1
ATOM 7678 N N . GLN C 1 326 ? 32.789 34.119 25.187 1.000 32.372 306 GLN C N 1
ATOM 7679 C CA . GLN C 1 326 ? 33.181 35.318 24.457 1.000 33.281 306 GLN C CA 1
ATOM 7680 C C . GLN C 1 326 ? 32.426 36.554 24.940 1.000 33.785 306 GLN C C 1
ATOM 7681 O O . GLN C 1 326 ? 32.743 37.661 24.498 1.000 34.815 306 GLN C O 1
ATOM 7687 N N . GLY C 1 327 ? 31.444 36.354 25.835 1.000 37.224 307 GLY C N 1
ATOM 7688 C CA . GLY C 1 327 ? 30.847 37.436 26.610 1.000 41.839 307 GLY C CA 1
ATOM 7689 C C . GLY C 1 327 ? 29.522 37.941 26.038 1.000 45.475 307 GLY C C 1
ATOM 7690 O O . GLY C 1 327 ? 29.120 39.060 26.345 1.000 46.968 307 GLY C O 1
ATOM 7691 N N . LEU C 1 328 ? 28.820 37.091 25.269 1.000 46.536 308 LEU C N 1
ATOM 7692 C CA . LEU C 1 328 ? 27.657 37.491 24.490 1.000 49.328 308 LEU C CA 1
ATOM 7693 C C . LEU C 1 328 ? 26.363 36.909 25.051 1.000 51.856 308 LEU C C 1
ATOM 7694 O O . LEU C 1 328 ? 25.284 37.332 24.654 1.000 55.157 308 LEU C O 1
ATOM 7699 N N . SER C 1 329 ? 26.486 35.904 25.924 1.000 53.657 309 SER C N 1
ATOM 7700 C CA . SER C 1 329 ? 25.368 35.326 26.652 1.000 57.641 309 SER C CA 1
ATOM 7701 C C . SER C 1 329 ? 25.320 35.962 28.041 1.000 62.424 309 SER C C 1
ATOM 7702 O O . SER C 1 329 ? 26.358 36.060 28.701 1.000 64.080 309 SER C O 1
ATOM 7705 N N . ALA C 1 330 ? 24.114 36.379 28.470 1.000 64.361 310 ALA C N 1
ATOM 7706 C CA . ALA C 1 330 ? 23.857 36.839 29.834 1.000 62.076 310 ALA C CA 1
ATOM 7707 C C . ALA C 1 330 ? 24.442 35.849 30.850 1.000 54.924 310 ALA C C 1
ATOM 7708 O O . ALA C 1 330 ? 25.461 36.141 31.477 1.000 51.956 310 ALA C O 1
ATOM 7710 N N . ARG C 1 331 ? 23.813 34.665 30.963 1.000 52.916 311 ARG C N 1
ATOM 7711 C CA . ARG C 1 331 ? 24.379 33.495 31.622 1.000 53.529 311 ARG C CA 1
ATOM 7712 C C . ARG C 1 331 ? 24.580 32.409 30.563 1.000 53.509 311 ARG C C 1
ATOM 7713 O O . ARG C 1 331 ? 24.073 32.556 29.462 1.000 56.282 311 ARG C O 1
ATOM 7721 N N . LEU C 1 332 ? 25.287 31.322 30.895 1.000 52.429 312 LEU C N 1
ATOM 7722 C CA . LEU C 1 332 ? 25.520 30.238 29.944 1.000 52.181 312 LEU C CA 1
ATOM 7723 C C . LEU C 1 332 ? 24.198 29.540 29.617 1.000 49.911 312 LEU C C 1
ATOM 7724 O O . LEU C 1 332 ? 23.583 28.974 30.509 1.000 52.330 312 LEU C O 1
ATOM 7729 N N . MET C 1 333 ? 23.768 29.581 28.348 1.000 46.791 313 MET C N 1
ATOM 7730 C CA . MET C 1 333 ? 22.498 28.984 27.970 1.000 42.271 313 MET C CA 1
ATOM 7731 C C . MET C 1 333 ? 22.602 27.463 27.883 1.000 40.321 313 MET C C 1
ATOM 7732 O O . MET C 1 333 ? 23.681 26.926 27.630 1.000 43.192 313 MET C O 1
ATOM 7737 N N . ALA C 1 334 ? 21.470 26.781 28.111 1.000 35.597 314 ALA C N 1
ATOM 7738 C CA . ALA C 1 334 ? 21.385 25.334 27.960 1.000 35.728 314 ALA C CA 1
ATOM 7739 C C . ALA C 1 334 ? 20.763 25.020 26.607 1.000 32.254 314 ALA C C 1
ATOM 7740 O O . ALA C 1 334 ? 19.793 25.651 26.199 1.000 36.039 314 ALA C O 1
ATOM 7742 N N . VAL C 1 335 ? 21.324 24.032 25.918 1.000 31.367 315 VAL C N 1
ATOM 7743 C CA . VAL C 1 335 ? 20.776 23.673 24.627 1.000 29.079 315 VAL C CA 1
ATOM 7744 C C . VAL C 1 335 ? 19.256 23.577 24.738 1.000 30.771 315 VAL C C 1
ATOM 7745 O O . VAL C 1 335 ? 18.531 23.884 23.790 1.000 32.301 315 VAL C O 1
ATOM 7749 N N . GLU C 1 336 ? 18.775 23.205 25.931 1.000 32.093 316 GLU C N 1
ATOM 7750 C CA . GLU C 1 336 ? 17.386 22.828 26.142 1.000 33.327 316 GLU C CA 1
ATOM 7751 C C . GLU C 1 336 ? 16.453 24.023 26.046 1.000 30.596 316 GLU C C 1
ATOM 7752 O O . GLU C 1 336 ? 15.253 23.846 25.903 1.000 29.723 316 GLU C O 1
ATOM 7758 N N . GLU C 1 337 ? 17.007 25.233 26.115 1.000 32.276 317 GLU C N 1
ATOM 7759 C CA . GLU C 1 337 ? 16.176 26.428 26.157 1.000 33.682 317 GLU C CA 1
ATOM 7760 C C . GLU C 1 337 ? 16.398 27.266 24.895 1.000 33.366 317 GLU C C 1
ATOM 7761 O O . GLU C 1 337 ? 15.935 28.403 24.802 1.000 33.205 317 GLU C O 1
ATOM 7767 N N . LEU C 1 338 ? 17.085 26.685 23.906 1.000 32.508 318 LEU C N 1
ATOM 7768 C CA . LEU C 1 338 ? 17.469 27.407 22.700 1.000 33.301 318 LEU C CA 1
ATOM 7769 C C . LEU C 1 338 ? 16.292 27.530 21.734 1.000 34.266 318 LEU C C 1
ATOM 7770 O O . LEU C 1 338 ? 16.179 28.535 21.035 1.000 35.103 318 LEU C O 1
ATOM 7775 N N . PHE C 1 339 ? 15.414 26.522 21.703 1.000 35.083 319 PHE C N 1
ATOM 7776 C CA . PHE C 1 339 ? 14.393 26.475 20.671 1.000 39.957 319 PHE C CA 1
ATOM 7777 C C . PHE C 1 339 ? 13.016 26.294 21.299 1.000 43.414 319 PHE C C 1
ATOM 7778 O O . PHE C 1 339 ? 12.917 25.959 22.474 1.000 44.700 319 PHE C O 1
ATOM 7786 N N . HIS C 1 340 ? 11.962 26.510 20.502 1.000 48.263 320 HIS C N 1
ATOM 7787 C CA . HIS C 1 340 ? 10.606 26.316 20.988 1.000 49.235 320 HIS C CA 1
ATOM 7788 C C . HIS C 1 340 ? 10.423 24.853 21.392 1.000 51.133 320 HIS C C 1
ATOM 7789 O O . HIS C 1 340 ? 10.819 23.946 20.662 1.000 49.581 320 HIS C O 1
ATOM 7796 N N . PRO C 1 341 ? 9.828 24.588 22.579 1.000 51.797 321 PRO C N 1
ATOM 7797 C CA . PRO C 1 341 ? 9.775 23.234 23.137 1.000 50.076 321 PRO C CA 1
ATOM 7798 C C . PRO C 1 341 ? 9.259 22.146 22.200 1.000 47.123 321 PRO C C 1
ATOM 7799 O O . PRO C 1 341 ? 9.635 20.995 22.353 1.000 48.180 321 PRO C O 1
ATOM 7803 N N . SER C 1 342 ? 8.419 22.504 21.227 1.000 46.414 322 SER C N 1
ATOM 7804 C CA . SER C 1 342 ? 7.761 21.488 20.420 1.000 46.433 322 SER C CA 1
ATOM 7805 C C . SER C 1 342 ? 8.696 20.918 19.350 1.000 48.508 322 SER C C 1
ATOM 7806 O O . SER C 1 342 ? 8.267 20.090 18.547 1.000 53.189 322 SER C O 1
ATOM 7809 N N . THR C 1 343 ? 9.976 21.325 19.363 1.000 47.430 323 THR C N 1
ATOM 7810 C CA . THR C 1 343 ? 10.858 21.035 18.239 1.000 46.197 323 THR C CA 1
ATOM 7811 C C . THR C 1 343 ? 12.096 20.230 18.648 1.000 46.149 323 THR C C 1
ATOM 7812 O O . THR C 1 343 ? 13.074 20.163 17.898 1.000 47.060 323 THR C O 1
ATOM 7816 N N . TYR C 1 344 ? 12.043 19.582 19.814 1.000 43.910 324 TYR C N 1
ATOM 7817 C CA . TYR C 1 344 ? 13.201 18.860 20.303 1.000 43.563 324 TYR C CA 1
ATOM 7818 C C . TYR C 1 344 ? 13.236 17.432 19.760 1.000 47.094 324 TYR C C 1
ATOM 7819 O O . TYR C 1 344 ? 14.089 16.643 20.165 1.000 49.737 324 TYR C O 1
ATOM 7828 N N . GLU C 1 345 ? 12.327 17.106 18.839 1.000 52.159 325 GLU C N 1
ATOM 7829 C CA . GLU C 1 345 ? 12.587 16.026 17.897 1.000 51.999 325 GLU C CA 1
ATOM 7830 C C . GLU C 1 345 ? 11.820 16.296 16.599 1.000 53.443 325 GLU C C 1
ATOM 7831 O O . GLU C 1 345 ? 11.070 15.392 16.205 1.000 51.855 325 GLU C O 1
ATOM 7837 N N . MET D 1 21 ? 3.838 46.415 -26.786 1.000 54.859 1 MET D N 1
ATOM 7838 C CA . MET D 1 21 ? 5.046 45.609 -26.459 1.000 54.474 1 MET D CA 1
ATOM 7839 C C . MET D 1 21 ? 4.797 44.196 -26.971 1.000 51.907 1 MET D C 1
ATOM 7840 O O . MET D 1 21 ? 4.245 43.351 -26.264 1.000 53.358 1 MET D O 1
ATOM 7845 N N . ASN D 1 22 ? 5.197 43.943 -28.222 1.000 47.087 2 ASN D N 1
ATOM 7846 C CA . ASN D 1 22 ? 4.973 42.629 -28.807 1.000 46.736 2 ASN D CA 1
ATOM 7847 C C . ASN D 1 22 ? 6.294 41.860 -28.905 1.000 43.397 2 ASN D C 1
ATOM 7848 O O . ASN D 1 22 ? 7.252 42.281 -29.552 1.000 42.466 2 ASN D O 1
ATOM 7853 N N . LYS D 1 23 ? 6.338 40.735 -28.180 1.000 40.026 3 LYS D N 1
ATOM 7854 C CA . LYS D 1 23 ? 7.489 39.855 -28.088 1.000 40.088 3 LYS D CA 1
ATOM 7855 C C . LYS D 1 23 ? 7.135 38.468 -28.628 1.000 36.580 3 LYS D C 1
ATOM 7856 O O . LYS D 1 23 ? 5.989 38.186 -28.958 1.000 30.639 3 LYS D O 1
ATOM 7862 N N . LEU D 1 24 ? 8.137 37.597 -28.686 1.000 37.265 4 LEU D N 1
ATOM 7863 C CA . LEU D 1 24 ? 7.958 36.260 -29.211 1.000 37.533 4 LEU D CA 1
ATOM 7864 C C . LEU D 1 24 ? 7.623 35.287 -28.084 1.000 39.993 4 LEU D C 1
ATOM 7865 O O . LEU D 1 24 ? 8.409 35.127 -27.152 1.000 43.766 4 LEU D O 1
ATOM 7870 N N . ARG D 1 25 ? 6.454 34.643 -28.190 1.000 39.756 5 ARG D N 1
ATOM 7871 C CA . ARG D 1 25 ? 6.025 33.653 -27.215 1.000 38.797 5 ARG D CA 1
ATOM 7872 C C . ARG D 1 25 ? 6.730 32.330 -27.492 1.000 33.589 5 ARG D C 1
ATOM 7873 O O . ARG D 1 25 ? 6.282 31.555 -28.324 1.000 33.788 5 ARG D O 1
ATOM 7881 N N . LEU D 1 26 ? 7.838 32.075 -26.788 1.000 31.223 6 LEU D N 1
ATOM 7882 C CA . LEU D 1 26 ? 8.617 30.879 -27.053 1.000 29.904 6 LEU D CA 1
ATOM 7883 C C . LEU D 1 26 ? 8.568 29.938 -25.862 1.000 30.195 6 LEU D C 1
ATOM 7884 O O . LEU D 1 26 ? 8.511 30.402 -24.736 1.000 33.065 6 LEU D O 1
ATOM 7889 N N . SER D 1 27 ? 8.571 28.629 -26.138 1.000 29.671 7 SER D N 1
ATOM 7890 C CA . SER D 1 27 ? 8.707 27.624 -25.099 1.000 30.743 7 SER D CA 1
ATOM 7891 C C . SER D 1 27 ? 10.191 27.329 -24.900 1.000 31.896 7 SER D C 1
ATOM 7892 O O . SER D 1 27 ? 10.946 27.293 -25.865 1.000 33.952 7 SER D O 1
ATOM 7895 N N . VAL D 1 28 ? 10.614 27.194 -23.636 1.000 31.606 8 VAL D N 1
ATOM 7896 C CA . VAL D 1 28 ? 12.014 26.983 -23.301 1.000 32.520 8 VAL D CA 1
ATOM 7897 C C . VAL D 1 28 ? 12.105 25.820 -22.314 1.000 35.579 8 VAL D C 1
ATOM 7898 O O . VAL D 1 28 ? 11.421 25.828 -21.287 1.000 34.437 8 VAL D O 1
ATOM 7902 N N . ALA D 1 29 ? 12.968 24.840 -22.626 1.000 38.361 9 ALA D N 1
ATOM 7903 C CA . ALA D 1 29 ? 13.067 23.601 -21.863 1.000 40.895 9 ALA D CA 1
ATOM 7904 C C . ALA D 1 29 ? 14.508 23.388 -21.423 1.000 45.840 9 ALA D C 1
ATOM 7905 O O . ALA D 1 29 ? 15.372 23.211 -22.272 1.000 47.138 9 ALA D O 1
ATOM 7907 N N . MET D 1 30 ? 14.741 23.393 -20.099 1.000 48.407 10 MET D N 1
ATOM 7908 C CA . MET D 1 30 ? 16.076 23.306 -19.519 1.000 46.301 10 MET D CA 1
ATOM 7909 C C . MET D 1 30 ? 16.029 22.506 -18.220 1.000 46.075 10 MET D C 1
ATOM 7910 O O . MET D 1 30 ? 14.954 22.161 -17.734 1.000 47.586 10 MET D O 1
ATOM 7915 N N . GLY D 1 31 ? 17.219 22.243 -17.660 1.000 47.894 11 GLY D N 1
ATOM 7916 C CA . GLY D 1 31 ? 17.355 21.603 -16.362 1.000 46.186 11 GLY D CA 1
ATOM 7917 C C . GLY D 1 31 ? 17.180 22.607 -15.224 1.000 49.851 11 GLY D C 1
ATOM 7918 O O . GLY D 1 31 ? 17.120 23.822 -15.439 1.000 54.648 11 GLY D O 1
ATOM 7919 N N . ASP D 1 32 ? 17.076 22.069 -14.004 1.000 46.046 12 ASP D N 1
ATOM 7920 C CA . ASP D 1 32 ? 16.880 22.854 -12.801 1.000 43.843 12 ASP D CA 1
ATOM 7921 C C . ASP D 1 32 ? 18.244 22.982 -12.140 1.000 40.653 12 ASP D C 1
ATOM 7922 O O . ASP D 1 32 ? 18.662 22.101 -11.381 1.000 42.131 12 ASP D O 1
ATOM 7927 N N . TYR D 1 33 ? 18.944 24.060 -12.492 1.000 38.644 13 TYR D N 1
ATOM 7928 C CA . TYR D 1 33 ? 20.304 24.304 -12.034 1.000 35.380 13 TYR D CA 1
ATOM 7929 C C . TYR D 1 33 ? 20.372 25.698 -11.437 1.000 33.823 13 TYR D C 1
ATOM 7930 O O . TYR D 1 33 ? 19.519 26.540 -11.710 1.000 34.891 13 TYR D O 1
ATOM 7939 N N . ASP D 1 34 ? 21.429 25.940 -10.657 1.000 33.491 14 ASP D N 1
ATOM 7940 C CA . ASP D 1 34 ? 21.691 27.268 -10.126 1.000 33.075 14 ASP D CA 1
ATOM 7941 C C . ASP D 1 34 ? 21.802 28.240 -11.295 1.000 33.469 14 ASP D C 1
ATOM 7942 O O . ASP D 1 34 ? 21.311 29.360 -11.231 1.000 32.658 14 ASP D O 1
ATOM 7947 N N . ARG D 1 35 ? 22.388 27.748 -12.383 1.000 33.188 15 ARG D N 1
ATOM 7948 C CA . ARG D 1 35 ? 22.718 28.567 -13.531 1.000 32.914 15 ARG D CA 1
ATOM 7949 C C . ARG D 1 35 ? 21.496 28.759 -14.440 1.000 34.155 15 ARG D C 1
ATOM 7950 O O . ARG D 1 35 ? 21.618 29.422 -15.469 1.000 37.762 15 ARG D O 1
ATOM 7958 N N . THR D 1 36 ? 20.332 28.202 -14.079 1.000 31.707 16 THR D N 1
ATOM 7959 C CA . THR D 1 36 ? 19.132 28.450 -14.866 1.000 30.708 16 THR D CA 1
ATOM 7960 C C . THR D 1 36 ? 18.047 29.123 -14.032 1.000 29.666 16 THR D C 1
ATOM 7961 O O . THR D 1 36 ? 17.091 29.661 -14.596 1.000 28.352 16 THR D O 1
ATOM 7965 N N . ARG D 1 37 ? 18.195 29.075 -12.702 1.000 30.019 17 ARG D N 1
ATOM 7966 C CA . ARG D 1 37 ? 17.195 29.665 -11.820 1.000 33.649 17 ARG D CA 1
ATOM 7967 C C . ARG D 1 37 ? 16.899 31.112 -12.252 1.000 32.288 17 ARG D C 1
ATOM 7968 O O . ARG D 1 37 ? 15.733 31.484 -12.406 1.000 36.365 17 ARG D O 1
ATOM 7976 N N . PRO D 1 38 ? 17.913 31.988 -12.472 1.000 30.652 18 PRO D N 1
ATOM 7977 C CA . PRO D 1 38 ? 17.656 33.404 -12.725 1.000 29.745 18 PRO D CA 1
ATOM 7978 C C . PRO D 1 38 ? 16.887 33.678 -14.013 1.000 29.940 18 PRO D C 1
ATOM 7979 O O . PRO D 1 38 ? 16.246 34.718 -14.146 1.000 29.999 18 PRO D O 1
ATOM 7983 N N . LEU D 1 39 ? 16.955 32.737 -14.959 1.000 30.772 19 LEU D N 1
ATOM 7984 C CA . LEU D 1 39 ? 16.084 32.757 -16.126 1.000 32.696 19 LEU D CA 1
ATOM 7985 C C . LEU D 1 39 ? 14.663 32.409 -15.707 1.000 34.386 19 LEU D C 1
ATOM 7986 O O . LEU D 1 39 ? 13.718 33.150 -15.993 1.000 35.621 19 LEU D O 1
ATOM 7991 N N . TYR D 1 40 ? 14.541 31.235 -15.071 1.000 34.377 20 TYR D N 1
ATOM 7992 C CA . TYR D 1 40 ? 13.252 30.686 -14.704 1.000 34.060 20 TYR D CA 1
ATOM 7993 C C . TYR D 1 40 ? 12.414 31.780 -14.036 1.000 30.956 20 TYR D C 1
ATOM 7994 O O . TYR D 1 40 ? 11.307 32.062 -14.473 1.000 30.966 20 TYR D O 1
ATOM 8003 N N . ASP D 1 41 ? 12.979 32.436 -13.018 1.000 29.692 21 ASP D N 1
ATOM 8004 C CA . ASP D 1 41 ? 12.217 33.312 -12.137 1.000 30.388 21 ASP D CA 1
ATOM 8005 C C . ASP D 1 41 ? 12.251 34.770 -12.599 1.000 28.870 21 ASP D C 1
ATOM 8006 O O . ASP D 1 41 ? 11.842 35.649 -11.844 1.000 28.647 21 ASP D O 1
ATOM 8011 N N . GLY D 1 42 ? 12.748 35.034 -13.815 1.000 27.934 22 GLY D N 1
ATOM 8012 C CA . GLY D 1 42 ? 12.597 36.351 -14.410 1.000 25.353 22 GLY D CA 1
ATOM 8013 C C . GLY D 1 42 ? 13.749 37.313 -14.133 1.000 24.009 22 GLY D C 1
ATOM 8014 O O . GLY D 1 42 ? 13.808 38.367 -14.747 1.000 24.810 22 GLY D O 1
ATOM 8015 N N . ARG D 1 43 ? 14.662 36.978 -13.217 1.000 23.699 23 ARG D N 1
ATOM 8016 C CA . ARG D 1 43 ? 15.768 37.878 -12.886 1.000 24.165 23 ARG D CA 1
ATOM 8017 C C . ARG D 1 43 ? 16.543 38.260 -14.147 1.000 22.544 23 ARG D C 1
ATOM 8018 O O . ARG D 1 43 ? 17.017 39.380 -14.270 1.000 22.381 23 ARG D O 1
ATOM 8026 N N . VAL D 1 44 ? 16.708 37.293 -15.050 1.000 22.491 24 VAL D N 1
ATOM 8027 C CA . VAL D 1 44 ? 17.337 37.496 -16.340 1.000 23.481 24 VAL D CA 1
ATOM 8028 C C . VAL D 1 44 ? 16.237 37.320 -17.382 1.000 24.270 24 VAL D C 1
ATOM 8029 O O . VAL D 1 44 ? 15.436 36.394 -17.288 1.000 26.528 24 VAL D O 1
ATOM 8033 N N . GLN D 1 45 ? 16.203 38.219 -18.370 1.000 23.639 25 GLN D N 1
ATOM 8034 C CA . GLN D 1 45 ? 15.161 38.170 -19.379 1.000 23.041 25 GLN D CA 1
ATOM 8035 C C . GLN D 1 45 ? 15.745 37.973 -20.772 1.000 21.674 25 GLN D C 1
ATOM 8036 O O . GLN D 1 45 ? 16.897 38.300 -21.028 1.000 20.885 25 GLN D O 1
ATOM 8042 N N . ILE D 1 46 ? 14.931 37.421 -21.672 1.000 21.487 26 ILE D N 1
ATOM 8043 C CA . ILE D 1 46 ? 15.440 37.150 -22.999 1.000 22.989 26 ILE D CA 1
ATOM 8044 C C . ILE D 1 46 ? 15.074 38.329 -23.885 1.000 21.890 26 ILE D C 1
ATOM 8045 O O . ILE D 1 46 ? 13.917 38.712 -23.929 1.000 23.290 26 ILE D O 1
ATOM 8050 N N . ASP D 1 47 ? 16.046 38.919 -24.578 1.000 21.366 27 ASP D N 1
ATOM 8051 C CA . ASP D 1 47 ? 15.722 40.010 -25.476 1.000 22.024 27 ASP D CA 1
ATOM 8052 C C . ASP D 1 47 ? 14.560 39.606 -26.378 1.000 21.414 27 ASP D C 1
ATOM 8053 O O . ASP D 1 47 ? 14.628 38.585 -27.041 1.000 21.149 27 ASP D O 1
ATOM 8058 N N . GLY D 1 48 ? 13.490 40.415 -26.368 1.000 22.810 28 GLY D N 1
ATOM 8059 C CA . GLY D 1 48 ? 12.393 40.319 -27.323 1.000 22.657 28 GLY D CA 1
ATOM 8060 C C . GLY D 1 48 ? 11.578 39.031 -27.218 1.000 21.913 28 GLY D C 1
ATOM 8061 O O . GLY D 1 48 ? 10.831 38.689 -28.126 1.000 21.383 28 GLY D O 1
ATOM 8062 N N . VAL D 1 49 ? 11.702 38.327 -26.092 1.000 23.038 29 VAL D N 1
ATOM 8063 C CA . VAL D 1 49 ? 11.014 37.060 -25.919 1.000 23.690 29 VAL D CA 1
ATOM 8064 C C . VAL D 1 49 ? 10.204 37.118 -24.625 1.000 25.498 29 VAL D C 1
ATOM 8065 O O . VAL D 1 49 ? 10.542 37.861 -23.706 1.000 26.209 29 VAL D O 1
ATOM 8069 N N . ASP D 1 50 ? 9.085 36.386 -24.610 1.000 27.878 30 ASP D N 1
ATOM 8070 C CA . ASP D 1 50 ? 8.279 36.133 -23.432 1.000 30.444 30 ASP D CA 1
ATOM 8071 C C . ASP D 1 50 ? 8.298 34.634 -23.167 1.000 30.952 30 ASP D C 1
ATOM 8072 O O . ASP D 1 50 ? 7.453 33.893 -23.662 1.000 30.287 30 ASP D O 1
ATOM 8077 N N . PRO D 1 51 ? 9.260 34.155 -22.362 1.000 31.778 31 PRO D N 1
ATOM 8078 C CA . PRO D 1 51 ? 9.551 32.723 -22.292 1.000 33.049 31 PRO D CA 1
ATOM 8079 C C . PRO D 1 51 ? 8.541 31.964 -21.426 1.000 33.719 31 PRO D C 1
ATOM 8080 O O . PRO D 1 51 ? 8.071 32.481 -20.422 1.000 34.398 31 PRO D O 1
ATOM 8084 N N . VAL D 1 52 ? 8.165 30.763 -21.865 1.000 32.885 32 VAL D N 1
ATOM 8085 C CA . VAL D 1 52 ? 7.399 29.821 -21.066 1.000 33.019 32 VAL D CA 1
ATOM 8086 C C . VAL D 1 52 ? 8.345 28.666 -20.764 1.000 34.439 32 VAL D C 1
ATOM 8087 O O . VAL D 1 52 ? 8.742 27.936 -21.667 1.000 35.262 32 VAL D O 1
ATOM 8091 N N . PHE D 1 53 ? 8.710 28.507 -19.492 1.000 36.948 33 PHE D N 1
ATOM 8092 C CA . PHE D 1 53 ? 9.753 27.556 -19.134 1.000 40.261 33 PHE D CA 1
ATOM 8093 C C . PHE D 1 53 ? 9.154 26.243 -18.636 1.000 42.819 33 PHE D C 1
ATOM 8094 O O . PHE D 1 53 ? 8.117 26.263 -17.981 1.000 44.240 33 PHE D O 1
ATOM 8102 N N . MET D 1 54 ? 9.844 25.131 -18.924 1.000 45.717 34 MET D N 1
ATOM 8103 C CA . MET D 1 54 ? 9.496 23.785 -18.484 1.000 49.846 34 MET D CA 1
ATOM 8104 C C . MET D 1 54 ? 10.781 23.075 -18.071 1.000 46.604 34 MET D C 1
ATOM 8105 O O . MET D 1 54 ? 11.732 23.011 -18.830 1.000 46.991 34 MET D O 1
ATOM 8110 N N . LEU D 1 55 ? 10.855 22.605 -16.827 1.000 46.576 35 LEU D N 1
ATOM 8111 C CA . LEU D 1 55 ? 12.103 22.074 -16.284 1.000 47.417 35 LEU D CA 1
ATOM 8112 C C . LEU D 1 55 ? 12.081 20.541 -16.377 1.000 50.440 35 LEU D C 1
ATOM 8113 O O . LEU D 1 55 ? 11.192 19.932 -15.787 1.000 55.933 35 LEU D O 1
ATOM 8118 N N . LEU D 1 56 ? 13.049 19.901 -17.080 1.000 49.798 36 LEU D N 1
ATOM 8119 C CA . LEU D 1 56 ? 12.886 18.483 -17.456 1.000 56.926 36 LEU D CA 1
ATOM 8120 C C . LEU D 1 56 ? 13.962 17.490 -16.962 1.000 57.860 36 LEU D C 1
ATOM 8121 O O . LEU D 1 56 ? 14.910 17.887 -16.301 1.000 64.100 36 LEU D O 1
ATOM 8126 N N . ASN D 1 57 ? 13.798 16.169 -17.253 1.000 61.387 37 ASN D N 1
ATOM 8127 C CA . ASN D 1 57 ? 14.927 15.273 -17.563 1.000 52.893 37 ASN D CA 1
ATOM 8128 C C . ASN D 1 57 ? 14.694 14.455 -18.835 1.000 59.317 37 ASN D C 1
ATOM 8129 O O . ASN D 1 57 ? 15.500 14.581 -19.760 1.000 60.788 37 ASN D O 1
ATOM 8134 N N . PRO D 1 58 ? 13.636 13.604 -18.974 1.000 58.739 38 PRO D N 1
ATOM 8135 C CA . PRO D 1 58 ? 13.313 13.035 -20.289 1.000 55.920 38 PRO D CA 1
ATOM 8136 C C . PRO D 1 58 ? 13.110 14.149 -21.339 1.000 52.965 38 PRO D C 1
ATOM 8137 O O . PRO D 1 58 ? 13.755 14.120 -22.377 1.000 52.430 38 PRO D O 1
ATOM 8141 N N . ARG D 1 67 ? 13.165 16.478 -30.543 1.000 76.710 47 ARG D N 1
ATOM 8142 C CA . ARG D 1 67 ? 12.043 15.630 -31.022 1.000 89.641 47 ARG D CA 1
ATOM 8143 C C . ARG D 1 67 ? 11.005 15.406 -29.925 1.000 99.792 47 ARG D C 1
ATOM 8144 O O . ARG D 1 67 ? 9.985 14.767 -30.161 1.000 101.627 47 ARG D O 1
ATOM 8152 N N . SER D 1 68 ? 11.247 15.963 -28.738 1.000 101.398 48 SER D N 1
ATOM 8153 C CA . SER D 1 68 ? 10.430 15.642 -27.573 1.000 99.838 48 SER D CA 1
ATOM 8154 C C . SER D 1 68 ? 9.279 16.645 -27.391 1.000 103.142 48 SER D C 1
ATOM 8155 O O . SER D 1 68 ? 9.475 17.717 -26.822 1.000 111.570 48 SER D O 1
ATOM 8158 N N . GLN D 1 69 ? 8.070 16.289 -27.862 1.000 98.998 49 GLN D N 1
ATOM 8159 C CA . GLN D 1 69 ? 6.875 17.115 -27.711 1.000 90.276 49 GLN D CA 1
ATOM 8160 C C . GLN D 1 69 ? 7.179 18.588 -28.019 1.000 80.552 49 GLN D C 1
ATOM 8161 O O . GLN D 1 69 ? 6.892 19.463 -27.204 1.000 69.750 49 GLN D O 1
ATOM 8167 N N . ASP D 1 70 ? 7.659 18.840 -29.238 1.000 72.318 50 ASP D N 1
ATOM 8168 C CA . ASP D 1 70 ? 8.487 19.965 -29.664 1.000 66.154 50 ASP D CA 1
ATOM 8169 C C . ASP D 1 70 ? 8.397 21.276 -28.875 1.000 61.112 50 ASP D C 1
ATOM 8170 O O . ASP D 1 70 ? 7.366 21.944 -28.804 1.000 66.625 50 ASP D O 1
ATOM 8175 N N . PHE D 1 71 ? 9.602 21.720 -28.514 1.000 53.840 51 PHE D N 1
ATOM 8176 C CA . PHE D 1 71 ? 9.911 23.013 -27.946 1.000 44.009 51 PHE D CA 1
ATOM 8177 C C . PHE D 1 71 ? 10.594 23.950 -28.930 1.000 39.502 51 PHE D C 1
ATOM 8178 O O . PHE D 1 71 ? 11.157 23.522 -29.939 1.000 43.364 51 PHE D O 1
ATOM 8186 N N . ASP D 1 72 ? 10.564 25.239 -28.589 1.000 34.522 52 ASP D N 1
ATOM 8187 C CA . ASP D 1 72 ? 11.165 26.263 -29.424 1.000 35.408 52 ASP D CA 1
ATOM 8188 C C . ASP D 1 72 ? 12.666 26.332 -29.166 1.000 37.274 52 ASP D C 1
ATOM 8189 O O . ASP D 1 72 ? 13.471 26.398 -30.101 1.000 37.056 52 ASP D O 1
ATOM 8194 N N . ILE D 1 73 ? 13.009 26.366 -27.874 1.000 37.446 53 ILE D N 1
ATOM 8195 C CA . ILE D 1 73 ? 14.377 26.397 -27.387 1.000 36.550 53 ILE D CA 1
ATOM 8196 C C . ILE D 1 73 ? 14.517 25.255 -26.384 1.000 37.783 53 ILE D C 1
ATOM 8197 O O . ILE D 1 73 ? 13.674 25.123 -25.504 1.000 40.049 53 ILE D O 1
ATOM 8202 N N . THR D 1 74 ? 15.579 24.453 -26.510 1.000 36.499 54 THR D N 1
ATOM 8203 C CA . THR D 1 74 ? 15.790 23.357 -25.579 1.000 37.479 54 THR D CA 1
ATOM 8204 C C . THR D 1 74 ? 17.271 23.029 -25.386 1.000 37.633 54 THR D C 1
ATOM 8205 O O . THR D 1 74 ? 18.083 23.076 -26.310 1.000 39.579 54 THR D O 1
ATOM 8209 N N . GLU D 1 75 ? 17.599 22.676 -24.143 1.000 36.843 55 GLU D N 1
ATOM 8210 C CA . GLU D 1 75 ? 18.831 21.990 -23.807 1.000 36.004 55 GLU D CA 1
ATOM 8211 C C . GLU D 1 75 ? 18.833 20.632 -24.514 1.000 39.121 55 GLU D C 1
ATOM 8212 O O . GLU D 1 75 ? 17.772 20.018 -24.587 1.000 43.135 55 GLU D O 1
ATOM 8218 N N . ILE D 1 76 ? 19.981 20.184 -25.075 1.000 41.452 56 ILE D N 1
ATOM 8219 C CA . ILE D 1 76 ? 20.034 18.885 -25.754 1.000 41.518 56 ILE D CA 1
ATOM 8220 C C . ILE D 1 76 ? 21.326 18.139 -25.452 1.000 39.873 56 ILE D C 1
ATOM 8221 O O . ILE D 1 76 ? 22.339 18.774 -25.206 1.000 40.756 56 ILE D O 1
ATOM 8226 N N . SER D 1 77 ? 21.301 16.802 -25.586 1.000 40.660 57 SER D N 1
ATOM 8227 C CA . SER D 1 77 ? 22.516 15.997 -25.563 1.000 42.665 57 SER D CA 1
ATOM 8228 C C . SER D 1 77 ? 23.450 16.507 -26.655 1.000 44.527 57 SER D C 1
ATOM 8229 O O . SER D 1 77 ? 23.034 16.656 -27.799 1.000 48.507 57 SER D O 1
ATOM 8232 N N . PHE D 1 78 ? 24.695 16.817 -26.296 1.000 43.882 58 PHE D N 1
ATOM 8233 C CA . PHE D 1 78 ? 25.632 17.275 -27.312 1.000 42.617 58 PHE D CA 1
ATOM 8234 C C . PHE D 1 78 ? 25.814 16.149 -28.329 1.000 43.702 58 PHE D C 1
ATOM 8235 O O . PHE D 1 78 ? 25.751 16.364 -29.535 1.000 46.425 58 PHE D O 1
ATOM 8243 N N . SER D 1 79 ? 25.973 14.924 -27.833 1.000 43.682 59 SER D N 1
ATOM 8244 C CA . SER D 1 79 ? 26.165 13.804 -28.733 1.000 44.285 59 SER D CA 1
ATOM 8245 C C . SER D 1 79 ? 24.967 13.681 -29.681 1.000 49.379 59 SER D C 1
ATOM 8246 O O . SER D 1 79 ? 25.131 13.769 -30.909 1.000 53.852 59 SER D O 1
ATOM 8249 N N . SER D 1 80 ? 23.766 13.514 -29.098 1.000 46.932 60 SER D N 1
ATOM 8250 C CA . SER D 1 80 ? 22.558 13.323 -29.894 1.000 42.803 60 SER D CA 1
ATOM 8251 C C . SER D 1 80 ? 22.439 14.402 -30.967 1.000 42.648 60 SER D C 1
ATOM 8252 O O . SER D 1 80 ? 22.302 14.086 -32.145 1.000 42.034 60 SER D O 1
ATOM 8255 N N . TYR D 1 81 ? 22.503 15.669 -30.536 1.000 41.058 61 TYR D N 1
ATOM 8256 C CA . TYR D 1 81 ? 22.464 16.794 -31.453 1.000 40.093 61 TYR D CA 1
ATOM 8257 C C . TYR D 1 81 ? 23.444 16.544 -32.597 1.000 43.684 61 TYR D C 1
ATOM 8258 O O . TYR D 1 81 ? 23.061 16.687 -33.750 1.000 47.656 61 TYR D O 1
ATOM 8267 N N . LEU D 1 82 ? 24.688 16.139 -32.293 1.000 42.571 62 LEU D N 1
ATOM 8268 C CA . LEU D 1 82 ? 25.697 16.001 -33.334 1.000 42.059 62 LEU D CA 1
ATOM 8269 C C . LEU D 1 82 ? 25.315 14.891 -34.311 1.000 41.871 62 LEU D C 1
ATOM 8270 O O . LEU D 1 82 ? 25.514 15.032 -35.519 1.000 39.452 62 LEU D O 1
ATOM 8275 N N . VAL D 1 83 ? 24.769 13.791 -33.784 1.000 43.740 63 VAL D N 1
ATOM 8276 C CA . VAL D 1 83 ? 24.344 12.710 -34.656 1.000 45.745 63 VAL D CA 1
ATOM 8277 C C . VAL D 1 83 ? 23.385 13.271 -35.704 1.000 50.045 63 VAL D C 1
ATOM 8278 O O . VAL D 1 83 ? 23.651 13.178 -36.902 1.000 51.335 63 VAL D O 1
ATOM 8282 N N . LYS D 1 84 ? 22.293 13.894 -35.246 1.000 52.099 64 LYS D N 1
ATOM 8283 C CA . LYS D 1 84 ? 21.290 14.422 -36.157 1.000 53.728 64 LYS D CA 1
ATOM 8284 C C . LYS D 1 84 ? 21.816 15.631 -36.939 1.000 55.695 64 LYS D C 1
ATOM 8285 O O . LYS D 1 84 ? 21.450 15.795 -38.097 1.000 59.997 64 LYS D O 1
ATOM 8291 N N . HIS D 1 85 ? 22.710 16.441 -36.348 1.000 54.771 65 HIS D N 1
ATOM 8292 C CA . HIS D 1 85 ? 23.226 17.630 -37.022 1.000 53.816 65 HIS D CA 1
ATOM 8293 C C . HIS D 1 85 ? 24.191 17.251 -38.146 1.000 53.351 65 HIS D C 1
ATOM 8294 O O . HIS D 1 85 ? 24.284 17.967 -39.143 1.000 52.182 65 HIS D O 1
ATOM 8301 N N . SER D 1 86 ? 24.898 16.126 -37.987 1.000 55.249 66 SER D N 1
ATOM 8302 C CA . SER D 1 86 ? 25.897 15.729 -38.964 1.000 59.010 66 SER D CA 1
ATOM 8303 C C . SER D 1 86 ? 25.233 15.293 -40.269 1.000 62.655 66 SER D C 1
ATOM 8304 O O . SER D 1 86 ? 25.881 15.270 -41.313 1.000 64.932 66 SER D O 1
ATOM 8307 N N . GLN D 1 87 ? 23.940 14.944 -40.191 1.000 67.334 67 GLN D N 1
ATOM 8308 C CA . GLN D 1 87 ? 23.189 14.412 -41.316 1.000 67.661 67 GLN D CA 1
ATOM 8309 C C . GLN D 1 87 ? 22.277 15.479 -41.907 1.000 67.901 67 GLN D C 1
ATOM 8310 O O . GLN D 1 87 ? 21.451 15.150 -42.758 1.000 74.485 67 GLN D O 1
ATOM 8316 N N . ASP D 1 88 ? 22.418 16.726 -41.420 1.000 67.086 68 ASP D N 1
ATOM 8317 C CA . ASP D 1 88 ? 21.547 17.859 -41.739 1.000 60.433 68 ASP D CA 1
ATOM 8318 C C . ASP D 1 88 ? 20.064 17.482 -41.662 1.000 53.182 68 ASP D C 1
ATOM 8319 O O . ASP D 1 88 ? 19.250 17.910 -42.482 1.000 47.553 68 ASP D O 1
ATOM 8324 N N . SER D 1 89 ? 19.719 16.686 -40.648 1.000 49.942 69 SER D N 1
ATOM 8325 C CA . SER D 1 89 ? 18.335 16.364 -40.363 1.000 48.096 69 SER D CA 1
ATOM 8326 C C . SER D 1 89 ? 18.085 16.475 -38.854 1.000 50.685 69 SER D C 1
ATOM 8327 O O . SER D 1 89 ? 17.531 15.561 -38.233 1.000 49.212 69 SER D O 1
ATOM 8330 N N . CYS D 1 90 ? 18.562 17.584 -38.274 1.000 51.076 70 CYS D N 1
ATOM 8331 C CA . CYS D 1 90 ? 18.198 17.987 -36.930 1.000 48.220 70 CYS D CA 1
ATOM 8332 C C . CYS D 1 90 ? 17.291 19.209 -37.021 1.000 44.924 70 CYS D C 1
ATOM 8333 O O . CYS D 1 90 ? 17.592 20.155 -37.749 1.000 41.905 70 CYS D O 1
ATOM 8336 N N . PRO D 1 91 ? 16.149 19.209 -36.299 1.000 45.287 71 PRO D N 1
ATOM 8337 C CA . PRO D 1 91 ? 15.242 20.363 -36.279 1.000 43.323 71 PRO D CA 1
ATOM 8338 C C . PRO D 1 91 ? 15.815 21.606 -35.599 1.000 38.959 71 PRO D C 1
ATOM 8339 O O . PRO D 1 91 ? 15.281 22.701 -35.763 1.000 37.467 71 PRO D O 1
ATOM 8343 N N . TYR D 1 92 ? 16.893 21.418 -34.825 1.000 38.596 72 TYR D N 1
ATOM 8344 C CA . TYR D 1 92 ? 17.473 22.476 -34.008 1.000 36.490 72 TYR D CA 1
ATOM 8345 C C . TYR D 1 92 ? 18.848 22.854 -34.559 1.000 35.078 72 TYR D C 1
ATOM 8346 O O . TYR D 1 92 ? 19.511 22.050 -35.221 1.000 33.932 72 TYR D O 1
ATOM 8355 N N . ILE D 1 93 ? 19.243 24.103 -34.278 1.000 32.488 73 ILE D N 1
ATOM 8356 C CA . ILE D 1 93 ? 20.609 24.555 -34.467 1.000 29.871 73 ILE D CA 1
ATOM 8357 C C . ILE D 1 93 ? 21.171 24.876 -33.089 1.000 29.315 73 ILE D C 1
ATOM 8358 O O . ILE D 1 93 ? 20.468 25.431 -32.253 1.000 30.525 73 ILE D O 1
ATOM 8363 N N . GLY D 1 94 ? 22.431 24.507 -32.852 1.000 29.070 74 GLY D N 1
ATOM 8364 C CA . GLY D 1 94 ? 23.000 24.692 -31.531 1.000 28.475 74 GLY D CA 1
ATOM 8365 C C . GLY D 1 94 ? 23.508 26.111 -31.318 1.000 27.400 74 GLY D C 1
ATOM 8366 O O . GLY D 1 94 ? 23.804 26.798 -32.289 1.000 28.214 74 GLY D O 1
ATOM 8367 N N . ILE D 1 95 ? 23.569 26.531 -30.048 1.000 26.699 75 ILE D N 1
ATOM 8368 C CA . ILE D 1 95 ? 24.300 27.718 -29.619 1.000 25.018 75 ILE D CA 1
ATOM 8369 C C . ILE D 1 95 ? 25.258 27.262 -28.523 1.000 25.125 75 ILE D C 1
ATOM 8370 O O . ILE D 1 95 ? 24.975 26.297 -27.826 1.000 25.217 75 ILE D O 1
ATOM 8375 N N . PRO D 1 96 ? 26.425 27.907 -28.346 1.000 26.049 76 PRO D N 1
ATOM 8376 C CA . PRO D 1 96 ? 27.407 27.438 -27.369 1.000 26.517 76 PRO D CA 1
ATOM 8377 C C . PRO D 1 96 ? 27.093 27.779 -25.914 1.000 26.562 76 PRO D C 1
ATOM 8378 O O . PRO D 1 96 ? 27.918 28.387 -25.232 1.000 26.741 76 PRO D O 1
ATOM 8382 N N . VAL D 1 97 ? 25.900 27.377 -25.458 1.000 25.482 77 VAL D N 1
ATOM 8383 C CA . VAL D 1 97 ? 25.514 27.474 -24.061 1.000 26.439 77 VAL D CA 1
ATOM 8384 C C . VAL D 1 97 ? 25.635 26.081 -23.471 1.000 26.273 77 VAL D C 1
ATOM 8385 O O . VAL D 1 97 ? 24.766 25.238 -23.669 1.000 27.914 77 VAL D O 1
ATOM 8389 N N . PHE D 1 98 ? 26.714 25.860 -22.727 1.000 27.411 78 PHE D N 1
ATOM 8390 C CA . PHE D 1 98 ? 27.043 24.539 -22.222 1.000 28.204 78 PHE D CA 1
ATOM 8391 C C . PHE D 1 98 ? 26.506 24.390 -20.797 1.000 31.346 78 PHE D C 1
ATOM 8392 O O . PHE D 1 98 ? 27.280 24.331 -19.841 1.000 33.827 78 PHE D O 1
ATOM 8400 N N . VAL D 1 99 ? 25.171 24.327 -20.675 1.000 32.330 79 VAL D N 1
ATOM 8401 C CA . VAL D 1 99 ? 24.494 24.244 -19.393 1.000 33.091 79 VAL D CA 1
ATOM 8402 C C . VAL D 1 99 ? 24.869 22.971 -18.646 1.000 34.883 79 VAL D C 1
ATOM 8403 O O . VAL D 1 99 ? 24.516 22.843 -17.477 1.000 36.943 79 VAL D O 1
ATOM 8407 N N . SER D 1 100 ? 25.570 22.044 -19.308 1.000 37.576 80 SER D N 1
ATOM 8408 C CA . SER D 1 100 ? 26.059 20.850 -18.627 1.000 39.137 80 SER D CA 1
ATOM 8409 C C . SER D 1 100 ? 27.519 20.542 -18.963 1.000 37.450 80 SER D C 1
ATOM 8410 O O . SER D 1 100 ? 27.835 20.203 -20.096 1.000 37.129 80 SER D O 1
ATOM 8413 N N . ARG D 1 101 ? 28.397 20.648 -17.962 1.000 35.351 81 ARG D N 1
ATOM 8414 C CA . ARG D 1 101 ? 29.797 20.278 -18.081 1.000 32.603 81 ARG D CA 1
ATOM 8415 C C . ARG D 1 101 ? 30.166 19.477 -16.841 1.000 31.613 81 ARG D C 1
ATOM 8416 O O . ARG D 1 101 ? 29.507 19.616 -15.815 1.000 29.386 81 ARG D O 1
ATOM 8424 N N . ALA D 1 102 ? 31.179 18.611 -16.965 1.000 33.925 82 ALA D N 1
ATOM 8425 C CA . ALA D 1 102 ? 31.655 17.759 -15.881 1.000 36.703 82 ALA D CA 1
ATOM 8426 C C . ALA D 1 102 ? 32.665 16.741 -16.415 1.000 36.150 82 ALA D C 1
ATOM 8427 O O . ALA D 1 102 ? 32.533 16.264 -17.547 1.000 32.190 82 ALA D O 1
ATOM 8429 N N . PHE D 1 103 ? 33.688 16.449 -15.601 1.000 38.403 83 PHE D N 1
ATOM 8430 C CA . PHE D 1 103 ? 34.643 15.430 -15.964 1.000 39.917 83 PHE D CA 1
ATOM 8431 C C . PHE D 1 103 ? 33.979 14.082 -15.786 1.000 43.286 83 PHE D C 1
ATOM 8432 O O . PHE D 1 103 ? 33.175 13.900 -14.874 1.000 50.095 83 PHE D O 1
ATOM 8440 N N . ARG D 1 104 ? 34.330 13.158 -16.671 1.000 43.936 84 ARG D N 1
ATOM 8441 C CA . ARG D 1 104 ? 33.693 11.866 -16.610 1.000 48.861 84 ARG D CA 1
ATOM 8442 C C . ARG D 1 104 ? 34.739 10.801 -16.326 1.000 51.563 84 ARG D C 1
ATOM 8443 O O . ARG D 1 104 ? 34.607 9.667 -16.775 1.000 53.466 84 ARG D O 1
ATOM 8451 N N . HIS D 1 105 ? 35.766 11.182 -15.560 1.000 54.939 85 HIS D N 1
ATOM 8452 C CA . HIS D 1 105 ? 36.656 10.184 -14.990 1.000 54.703 85 HIS D CA 1
ATOM 8453 C C . HIS D 1 105 ? 35.858 9.348 -13.992 1.000 54.298 85 HIS D C 1
ATOM 8454 O O . HIS D 1 105 ? 36.078 8.138 -13.876 1.000 53.720 85 HIS D O 1
ATOM 8461 N N . THR D 1 106 ? 34.909 10.011 -13.313 1.000 53.175 86 THR D N 1
ATOM 8462 C CA . THR D 1 106 ? 34.070 9.362 -12.318 1.000 43.520 86 THR D CA 1
ATOM 8463 C C . THR D 1 106 ? 33.065 8.440 -12.999 1.000 39.295 86 THR D C 1
ATOM 8464 O O . THR D 1 106 ? 32.284 7.773 -12.339 1.000 37.003 86 THR D O 1
ATOM 8468 N N . SER D 1 107 ? 33.119 8.401 -14.322 1.000 36.124 87 SER D N 1
ATOM 8469 C CA . SER D 1 107 ? 32.070 7.756 -15.082 1.000 37.028 87 SER D CA 1
ATOM 8470 C C . SER D 1 107 ? 32.381 6.271 -15.271 1.000 37.611 87 SER D C 1
ATOM 8471 O O . SER D 1 107 ? 31.493 5.490 -15.610 1.000 35.648 87 SER D O 1
ATOM 8474 N N . ILE D 1 108 ? 33.642 5.905 -15.037 1.000 39.341 88 ILE D N 1
ATOM 8475 C CA . ILE D 1 108 ? 34.136 4.592 -15.397 1.000 41.391 88 ILE D CA 1
ATOM 8476 C C . ILE D 1 108 ? 34.353 3.787 -14.124 1.000 43.325 88 ILE D C 1
ATOM 8477 O O . ILE D 1 108 ? 35.285 4.062 -13.363 1.000 44.475 88 ILE D O 1
ATOM 8482 N N . TYR D 1 109 ? 33.479 2.785 -13.945 1.000 44.414 89 TYR D N 1
ATOM 8483 C CA . TYR D 1 109 ? 33.567 1.768 -12.913 1.000 42.244 89 TYR D CA 1
ATOM 8484 C C . TYR D 1 109 ? 34.117 0.501 -13.563 1.000 41.119 89 TYR D C 1
ATOM 8485 O O . TYR D 1 109 ? 33.763 0.169 -14.701 1.000 39.775 89 TYR D O 1
ATOM 8494 N N . VAL D 1 110 ? 35.016 -0.172 -12.836 1.000 40.097 90 VAL D N 1
ATOM 849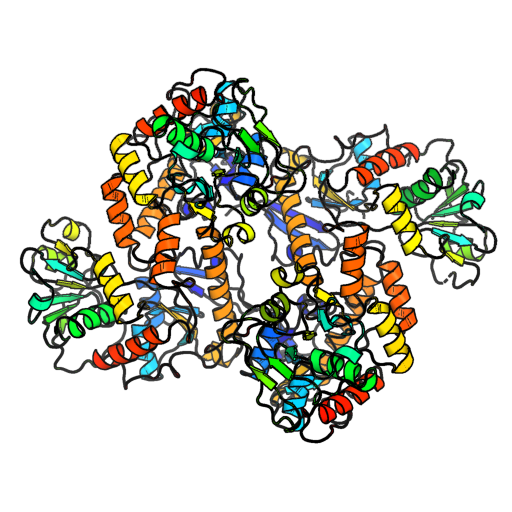5 C CA . VAL D 1 110 ? 35.628 -1.405 -13.300 1.000 44.319 90 VAL D CA 1
ATOM 8496 C C . VAL D 1 110 ? 35.662 -2.401 -12.147 1.000 47.733 90 VAL D C 1
ATOM 8497 O O . VAL D 1 110 ? 35.523 -2.033 -10.988 1.000 52.239 90 VAL D O 1
ATOM 8501 N N . ARG D 1 111 ? 35.899 -3.667 -12.486 1.000 49.640 91 ARG D N 1
ATOM 8502 C CA . ARG D 1 111 ? 36.188 -4.654 -11.468 1.000 51.467 91 ARG D CA 1
ATOM 8503 C C . ARG D 1 111 ? 37.680 -4.608 -11.158 1.000 55.145 91 ARG D C 1
ATOM 8504 O O . ARG D 1 111 ? 38.480 -5.118 -11.941 1.000 53.923 91 ARG D O 1
ATOM 8512 N N . LYS D 1 112 ? 38.020 -4.033 -9.993 1.000 54.262 92 LYS D N 1
ATOM 8513 C CA . LYS D 1 112 ? 39.398 -3.824 -9.568 1.000 54.379 92 LYS D CA 1
ATOM 8514 C C . LYS D 1 112 ? 40.153 -5.149 -9.505 1.000 56.395 92 LYS D C 1
ATOM 8515 O O . LYS D 1 112 ? 41.377 -5.155 -9.590 1.000 69.020 92 LYS D O 1
ATOM 8521 N N . ASP D 1 113 ? 39.416 -6.256 -9.378 1.000 55.690 93 ASP D N 1
ATOM 8522 C CA . ASP D 1 113 ? 39.995 -7.593 -9.286 1.000 51.623 93 ASP D CA 1
ATOM 8523 C C . ASP D 1 113 ? 40.527 -8.066 -10.641 1.000 50.078 93 ASP D C 1
ATOM 8524 O O . ASP D 1 113 ? 41.277 -9.039 -10.699 1.000 50.414 93 ASP D O 1
ATOM 8529 N N . ARG D 1 114 ? 40.150 -7.368 -11.722 1.000 49.407 94 ARG D N 1
ATOM 8530 C CA . ARG D 1 114 ? 40.577 -7.701 -13.078 1.000 46.522 94 ARG D CA 1
ATOM 8531 C C . ARG D 1 114 ? 41.469 -6.602 -13.647 1.000 43.510 94 ARG D C 1
ATOM 8532 O O . ARG D 1 114 ? 42.542 -6.886 -14.158 1.000 37.851 94 ARG D O 1
ATOM 8540 N N . ILE D 1 115 ? 41.026 -5.350 -13.541 1.000 45.007 95 ILE D N 1
ATOM 8541 C CA . ILE D 1 115 ? 41.711 -4.221 -14.155 1.000 48.171 95 ILE D CA 1
ATOM 8542 C C . ILE D 1 115 ? 42.607 -3.545 -13.119 1.000 53.906 95 ILE D C 1
ATOM 8543 O O . ILE D 1 115 ? 42.128 -2.858 -12.218 1.000 56.379 95 ILE D O 1
ATOM 8548 N N . GLN D 1 116 ? 43.927 -3.755 -13.249 1.000 58.322 96 GLN D N 1
ATOM 8549 C CA . GLN D 1 116 ? 44.910 -3.150 -12.362 1.000 61.429 96 GLN D CA 1
ATOM 8550 C C . GLN D 1 116 ? 45.186 -1.725 -12.827 1.000 59.777 96 GLN D C 1
ATOM 8551 O O . GLN D 1 116 ? 45.296 -0.842 -11.995 1.000 58.690 96 GLN D O 1
ATOM 8557 N N . ARG D 1 117 ? 45.255 -1.516 -14.147 1.000 61.392 97 ARG D N 1
ATOM 8558 C CA . ARG D 1 117 ? 45.406 -0.189 -14.724 1.000 64.168 97 ARG D CA 1
ATOM 8559 C C . ARG D 1 117 ? 44.601 -0.120 -16.025 1.000 64.548 97 ARG D C 1
ATOM 8560 O O . ARG D 1 117 ? 44.303 -1.154 -16.623 1.000 60.928 97 ARG D O 1
ATOM 8568 N N . PRO D 1 118 ? 44.201 1.089 -16.498 1.000 66.176 98 PRO D N 1
ATOM 8569 C CA . PRO D 1 118 ? 43.303 1.226 -17.655 1.000 64.854 98 PRO D CA 1
ATOM 8570 C C . PRO D 1 118 ? 43.594 0.365 -18.895 1.000 64.156 98 PRO D C 1
ATOM 8571 O O . PRO D 1 118 ? 42.661 -0.115 -19.535 1.000 59.923 98 PRO D O 1
ATOM 8575 N N . GLU D 1 119 ? 44.879 0.152 -19.221 1.000 61.454 99 GLU D N 1
ATOM 8576 C CA . GLU D 1 119 ? 45.264 -0.549 -20.439 1.000 61.826 99 GLU D CA 1
ATOM 8577 C C . GLU D 1 119 ? 44.744 -1.990 -20.458 1.000 66.665 99 GLU D C 1
ATOM 8578 O O . GLU D 1 119 ? 44.699 -2.605 -21.521 1.000 64.553 99 GLU D O 1
ATOM 8584 N N . ASP D 1 120 ? 44.344 -2.519 -19.288 1.000 69.651 100 ASP D N 1
ATOM 8585 C CA . ASP D 1 120 ? 43.895 -3.902 -19.144 1.000 66.475 100 ASP D CA 1
ATOM 8586 C C . ASP D 1 120 ? 42.517 -4.120 -19.785 1.000 65.178 100 ASP D C 1
ATOM 8587 O O . ASP D 1 120 ? 42.081 -5.259 -19.972 1.000 64.415 100 ASP D O 1
ATOM 8592 N N . LEU D 1 121 ? 41.835 -3.023 -20.133 1.000 64.181 101 LEU D N 1
ATOM 8593 C CA . LEU D 1 121 ? 40.483 -3.063 -20.669 1.000 63.221 101 LEU D CA 1
ATOM 8594 C C . LEU D 1 121 ? 40.457 -3.492 -22.138 1.000 72.142 101 LEU D C 1
ATOM 8595 O O . LEU D 1 121 ? 39.378 -3.758 -22.676 1.000 78.183 101 LEU D O 1
ATOM 8600 N N . LYS D 1 122 ? 41.631 -3.532 -22.790 1.000 73.357 102 LYS D N 1
ATOM 8601 C CA . LYS D 1 122 ? 41.721 -4.039 -24.153 1.000 72.384 102 LYS D CA 1
ATOM 8602 C C . LYS D 1 122 ? 41.074 -5.423 -24.202 1.000 73.874 102 LYS D C 1
ATOM 8603 O O . LYS D 1 122 ? 41.415 -6.298 -23.408 1.000 74.673 102 LYS D O 1
ATOM 8609 N N . GLY D 1 123 ? 40.101 -5.578 -25.105 1.000 73.087 103 GLY D N 1
ATOM 8610 C CA . GLY D 1 123 ? 39.511 -6.871 -25.418 1.000 69.893 103 GLY D CA 1
ATOM 8611 C C . GLY D 1 123 ? 38.611 -7.417 -24.311 1.000 64.311 103 GLY D C 1
ATOM 8612 O O . GLY D 1 123 ? 38.364 -8.623 -24.264 1.000 64.076 103 GLY D O 1
ATOM 8613 N N . LYS D 1 124 ? 38.117 -6.525 -23.440 1.000 63.475 104 LYS D N 1
ATOM 8614 C CA . LYS D 1 124 ? 37.198 -6.934 -22.393 1.000 58.438 104 LYS D CA 1
ATOM 8615 C C . LYS D 1 124 ? 35.762 -6.595 -22.802 1.000 59.176 104 LYS D C 1
ATOM 8616 O O . LYS D 1 124 ? 35.502 -6.096 -23.897 1.000 54.895 104 LYS D O 1
ATOM 8622 N N . ARG D 1 125 ? 34.823 -6.908 -21.905 1.000 60.058 105 ARG D N 1
ATOM 8623 C CA . ARG D 1 125 ? 33.422 -6.561 -22.066 1.000 61.193 105 ARG D CA 1
ATOM 8624 C C . ARG D 1 125 ? 33.115 -5.362 -21.163 1.000 62.067 105 ARG D C 1
ATOM 8625 O O . ARG D 1 125 ? 33.224 -5.468 -19.943 1.000 65.983 105 ARG D O 1
ATOM 8633 N N . ILE D 1 126 ? 32.802 -4.195 -21.755 1.000 62.004 106 ILE D N 1
ATOM 8634 C CA . ILE D 1 126 ? 32.365 -3.002 -21.019 1.000 64.547 106 ILE D CA 1
ATOM 8635 C C . ILE D 1 126 ? 30.863 -2.837 -21.246 1.000 64.612 106 ILE D C 1
ATOM 8636 O O . ILE D 1 126 ? 30.384 -3.047 -22.358 1.000 63.487 106 ILE D O 1
ATOM 8641 N N . GLY D 1 127 ? 30.131 -2.439 -20.202 1.000 62.680 107 GLY D N 1
ATOM 8642 C CA . GLY D 1 127 ? 28.701 -2.229 -20.326 1.000 61.410 107 GLY D CA 1
ATOM 8643 C C . GLY D 1 127 ? 28.344 -0.749 -20.261 1.000 61.833 107 GLY D C 1
ATOM 8644 O O . GLY D 1 127 ? 28.976 0.018 -19.540 1.000 64.262 107 GLY D O 1
ATOM 8645 N N . LEU D 1 128 ? 27.318 -0.356 -21.025 1.000 59.732 108 LEU D N 1
ATOM 8646 C CA . LEU D 1 128 ? 26.774 0.994 -20.967 1.000 55.296 108 LEU D CA 1
ATOM 8647 C C . LEU D 1 128 ? 25.265 0.939 -21.181 1.000 56.328 108 LEU D C 1
ATOM 8648 O O . LEU D 1 128 ? 24.764 -0.044 -21.717 1.000 55.911 108 LEU D O 1
ATOM 8653 N N . PRO D 1 129 ? 24.484 1.949 -20.724 1.000 57.928 109 PRO D N 1
ATOM 8654 C CA . PRO D 1 129 ? 23.038 1.977 -20.957 1.000 57.442 109 PRO D CA 1
ATOM 8655 C C . PRO D 1 129 ? 22.667 2.197 -22.422 1.000 57.585 109 PRO D C 1
ATOM 8656 O O . PRO D 1 129 ? 21.750 1.554 -22.929 1.000 57.838 109 PRO D O 1
ATOM 8660 N N . GLU D 1 130 ? 23.360 3.130 -23.077 1.000 57.808 110 GLU D N 1
ATOM 8661 C CA . GLU D 1 130 ? 23.213 3.371 -24.507 1.000 58.286 110 GLU D CA 1
ATOM 8662 C C . GLU D 1 130 ? 24.570 3.835 -25.011 1.000 59.536 110 GLU D C 1
ATOM 8663 O O . GLU D 1 130 ? 25.293 4.463 -24.251 1.000 57.872 110 GLU D O 1
ATOM 8669 N N . TYR D 1 131 ? 24.902 3.534 -26.270 1.000 59.913 111 TYR D N 1
ATOM 8670 C CA . TYR D 1 131 ? 26.240 3.783 -26.793 1.000 62.586 111 TYR D CA 1
ATOM 8671 C C . TYR D 1 131 ? 26.441 5.287 -26.986 1.000 66.201 111 TYR D C 1
ATOM 8672 O O . TYR D 1 131 ? 27.530 5.806 -26.732 1.000 70.466 111 TYR D O 1
ATOM 8681 N N . GLN D 1 132 ? 25.384 5.989 -27.412 1.000 65.435 112 GLN D N 1
ATOM 8682 C CA . GLN D 1 132 ? 25.593 7.297 -28.010 1.000 63.466 112 GLN D CA 1
ATOM 8683 C C . GLN D 1 132 ? 25.670 8.410 -26.968 1.000 62.507 112 GLN D C 1
ATOM 8684 O O . GLN D 1 132 ? 25.978 9.532 -27.319 1.000 64.443 112 GLN D O 1
ATOM 8690 N N . LEU D 1 133 ? 25.553 8.072 -25.680 1.000 61.881 113 LEU D N 1
ATOM 8691 C CA . LEU D 1 133 ? 25.356 9.047 -24.609 1.000 58.337 113 LEU D CA 1
ATOM 8692 C C . LEU D 1 133 ? 26.548 9.991 -24.429 1.000 54.228 113 LEU D C 1
ATOM 8693 O O . LEU D 1 133 ? 27.708 9.560 -24.516 1.000 59.451 113 LEU D O 1
ATOM 8698 N N . THR D 1 134 ? 26.259 11.274 -24.159 1.000 50.087 114 THR D N 1
ATOM 8699 C CA . THR D 1 134 ? 27.327 12.263 -24.217 1.000 48.344 114 THR D CA 1
ATOM 8700 C C . THR D 1 134 ? 28.500 11.881 -23.300 1.000 47.951 114 THR D C 1
ATOM 8701 O O . THR D 1 134 ? 29.657 11.998 -23.689 1.000 49.568 114 THR D O 1
ATOM 8705 N N . ALA D 1 135 ? 28.213 11.435 -22.077 1.000 49.034 115 ALA D N 1
ATOM 8706 C CA . ALA D 1 135 ? 29.280 11.120 -21.134 1.000 52.776 115 ALA D CA 1
ATOM 8707 C C . ALA D 1 135 ? 30.126 9.939 -21.636 1.000 54.065 115 ALA D C 1
ATOM 8708 O O . ALA D 1 135 ? 31.357 9.950 -21.571 1.000 55.877 115 ALA D O 1
ATOM 8710 N N . ASN D 1 136 ? 29.449 8.927 -22.187 1.000 52.294 116 ASN D N 1
ATOM 8711 C CA . ASN D 1 136 ? 30.106 7.758 -22.754 1.000 51.875 116 ASN D CA 1
ATOM 8712 C C . ASN D 1 136 ? 31.125 8.141 -23.828 1.000 49.687 116 ASN D C 1
ATOM 8713 O O . ASN D 1 136 ? 32.171 7.494 -23.984 1.000 48.911 116 ASN D O 1
ATOM 8718 N N . VAL D 1 137 ? 30.808 9.192 -24.587 1.000 50.784 117 VAL D N 1
ATOM 8719 C CA . VAL D 1 137 ? 31.729 9.649 -25.612 1.000 50.760 117 VAL D CA 1
ATOM 8720 C C . VAL D 1 137 ? 33.003 10.156 -24.936 1.000 51.737 117 VAL D C 1
ATOM 8721 O O . VAL D 1 137 ? 34.090 9.759 -25.305 1.000 55.915 117 VAL D O 1
ATOM 8725 N N . TRP D 1 138 ? 32.867 11.020 -23.935 1.000 48.456 118 TRP D N 1
ATOM 8726 C CA . TRP D 1 138 ? 34.026 11.513 -23.212 1.000 48.109 118 TRP D CA 1
ATOM 8727 C C . TRP D 1 138 ? 34.807 10.393 -22.547 1.000 49.765 118 TRP D C 1
ATOM 8728 O O . TRP D 1 138 ? 36.043 10.428 -22.530 1.000 50.590 118 TRP D O 1
ATOM 8739 N N . ALA D 1 139 ? 34.088 9.386 -22.037 1.000 48.432 119 ALA D N 1
ATOM 8740 C CA . ALA D 1 139 ? 34.741 8.286 -21.349 1.000 46.882 119 ALA D CA 1
ATOM 8741 C C . ALA D 1 139 ? 35.624 7.467 -22.308 1.000 52.136 119 ALA D C 1
ATOM 8742 O O . ALA D 1 139 ? 36.800 7.173 -22.003 1.000 53.570 119 ALA D O 1
ATOM 8744 N N . ARG D 1 140 ? 35.055 7.112 -23.476 1.000 53.236 120 ARG D N 1
ATOM 8745 C CA . ARG D 1 140 ? 35.768 6.308 -24.462 1.000 53.879 120 ARG D CA 1
ATOM 8746 C C . ARG D 1 140 ? 36.956 7.096 -25.019 1.000 59.175 120 ARG D C 1
ATOM 8747 O O . ARG D 1 140 ? 37.949 6.515 -25.430 1.000 63.860 120 ARG D O 1
ATOM 8755 N N . ALA D 1 141 ? 36.826 8.428 -25.039 1.000 57.802 121 ALA D N 1
ATOM 8756 C CA . ALA D 1 141 ? 37.862 9.329 -25.521 1.000 55.372 121 ALA D CA 1
ATOM 8757 C C . ALA D 1 141 ? 39.061 9.299 -24.581 1.000 53.959 121 ALA D C 1
ATOM 8758 O O . ALA D 1 141 ? 40.200 9.369 -25.036 1.000 50.974 121 ALA D O 1
ATOM 8760 N N . ILE D 1 142 ? 38.803 9.182 -23.273 1.000 58.305 122 ILE D N 1
ATOM 8761 C CA . ILE D 1 142 ? 39.901 9.101 -22.322 1.000 58.558 122 ILE D CA 1
ATOM 8762 C C . ILE D 1 142 ? 40.669 7.799 -22.555 1.000 51.760 122 ILE D C 1
ATOM 8763 O O . ILE D 1 142 ? 41.903 7.785 -22.603 1.000 47.290 122 ILE D O 1
ATOM 8768 N N . LEU D 1 143 ? 39.914 6.713 -22.722 1.000 49.514 123 LEU D N 1
ATOM 8769 C CA . LEU D 1 143 ? 40.490 5.384 -22.845 1.000 56.719 123 LEU D CA 1
ATOM 8770 C C . LEU D 1 143 ? 41.317 5.267 -24.130 1.000 60.085 123 LEU D C 1
ATOM 8771 O O . LEU D 1 143 ? 42.374 4.639 -24.140 1.000 63.322 123 LEU D O 1
ATOM 8776 N N . GLU D 1 144 ? 40.828 5.887 -25.213 1.000 63.082 124 GLU D N 1
ATOM 8777 C CA . GLU D 1 144 ? 41.553 5.996 -26.474 1.000 64.100 124 GLU D CA 1
ATOM 8778 C C . GLU D 1 144 ? 42.761 6.909 -26.285 1.000 65.044 124 GLU D C 1
ATOM 8779 O O . GLU D 1 144 ? 43.892 6.432 -26.303 1.000 64.094 124 GLU D O 1
ATOM 8785 N N . ALA D 1 145 ? 42.513 8.204 -26.044 1.000 69.845 125 ALA D N 1
ATOM 8786 C CA . ALA D 1 145 ? 43.549 9.229 -26.080 1.000 72.157 125 ALA D CA 1
ATOM 8787 C C . ALA D 1 145 ? 44.696 8.931 -25.113 1.000 67.939 125 ALA D C 1
ATOM 8788 O O . ALA D 1 145 ? 45.793 9.447 -25.313 1.000 67.239 125 ALA D O 1
ATOM 8790 N N . ASP D 1 146 ? 44.470 8.097 -24.089 1.000 67.887 126 ASP D N 1
ATOM 8791 C CA . ASP D 1 146 ? 45.398 8.071 -22.970 1.000 67.632 126 ASP D CA 1
ATOM 8792 C C . ASP D 1 146 ? 45.849 6.659 -22.590 1.000 70.215 126 ASP D C 1
ATOM 8793 O O . ASP D 1 146 ? 46.698 6.510 -21.709 1.000 69.197 126 ASP D O 1
ATOM 8798 N N . HIS D 1 147 ? 45.260 5.625 -23.210 1.000 77.149 127 HIS D N 1
ATOM 8799 C CA . HIS D 1 147 ? 45.553 4.251 -22.820 1.000 74.432 127 HIS D CA 1
ATOM 8800 C C . HIS D 1 147 ? 45.549 3.335 -24.043 1.000 73.694 127 HIS D C 1
ATOM 8801 O O . HIS D 1 147 ? 45.899 2.156 -23.941 1.000 69.505 127 HIS D O 1
ATOM 8808 N N . GLY D 1 148 ? 45.137 3.893 -25.191 1.000 70.200 128 GLY D N 1
ATOM 8809 C CA . GLY D 1 148 ? 45.144 3.179 -26.457 1.000 70.129 128 GLY D CA 1
ATOM 8810 C C . GLY D 1 148 ? 44.027 2.144 -26.531 1.000 71.973 128 GLY D C 1
ATOM 8811 O O . GLY D 1 148 ? 44.114 1.191 -27.305 1.000 70.154 128 GLY D O 1
ATOM 8812 N N . VAL D 1 149 ? 42.991 2.332 -25.705 1.000 72.432 129 VAL D N 1
ATOM 8813 C CA . VAL D 1 149 ? 41.852 1.433 -25.711 1.000 71.873 129 VAL D CA 1
ATOM 8814 C C . VAL D 1 149 ? 40.779 2.052 -26.602 1.000 74.253 129 VAL D C 1
ATOM 8815 O O . VAL D 1 149 ? 40.011 2.914 -26.163 1.000 73.573 129 VAL D O 1
ATOM 8819 N N . ARG D 1 150 ? 40.765 1.595 -27.862 1.000 76.278 130 ARG D N 1
ATOM 8820 C CA . ARG D 1 150 ? 39.943 2.180 -28.902 1.000 77.253 130 ARG D CA 1
ATOM 8821 C C . ARG D 1 150 ? 38.596 1.479 -28.906 1.000 72.185 130 ARG D C 1
ATOM 8822 O O . ARG D 1 150 ? 38.541 0.280 -28.675 1.000 67.985 130 ARG D O 1
ATOM 8830 N N . PRO D 1 151 ? 37.489 2.217 -29.137 1.000 74.089 131 PRO D N 1
ATOM 8831 C CA . PRO D 1 151 ? 36.155 1.625 -29.288 1.000 77.508 131 PRO D CA 1
ATOM 8832 C C . PRO D 1 151 ? 36.074 0.202 -29.858 1.000 79.347 131 PRO D C 1
ATOM 8833 O O . PRO D 1 151 ? 35.325 -0.636 -29.351 1.000 85.330 131 PRO D O 1
ATOM 8837 N N . CYS D 1 152 ? 36.865 -0.074 -30.902 1.000 76.400 132 CYS D N 1
ATOM 8838 C CA . CYS D 1 152 ? 36.798 -1.340 -31.619 1.000 74.285 132 CYS D CA 1
ATOM 8839 C C . CYS D 1 152 ? 37.485 -2.466 -30.838 1.000 76.979 132 CYS D C 1
ATOM 8840 O O . CYS D 1 152 ? 37.294 -3.641 -31.161 1.000 82.242 132 CYS D O 1
ATOM 8843 N N . ASP D 1 153 ? 38.291 -2.101 -29.827 1.000 72.032 133 ASP D N 1
ATOM 8844 C CA . ASP D 1 153 ? 39.035 -3.048 -29.007 1.000 64.625 133 ASP D CA 1
ATOM 8845 C C . ASP D 1 153 ? 38.183 -3.566 -27.849 1.000 64.066 133 ASP D C 1
ATOM 8846 O O . ASP D 1 153 ? 38.708 -4.179 -26.926 1.000 66.463 133 ASP D O 1
ATOM 8851 N N . VAL D 1 154 ? 36.873 -3.321 -27.887 1.000 61.132 134 VAL D N 1
ATOM 8852 C CA . VAL D 1 154 ? 36.052 -3.602 -26.726 1.000 58.480 134 VAL D CA 1
ATOM 8853 C C . VAL D 1 154 ? 34.784 -4.311 -27.179 1.000 60.610 134 VAL D C 1
ATOM 8854 O O . VAL D 1 154 ? 34.225 -3.974 -28.217 1.000 54.471 134 VAL D O 1
ATOM 8858 N N . HIS D 1 155 ? 34.361 -5.322 -26.409 1.000 64.911 135 HIS D N 1
ATOM 8859 C CA . HIS D 1 155 ? 33.038 -5.910 -26.561 1.000 67.084 135 HIS D CA 1
ATOM 8860 C C . HIS D 1 155 ? 32.073 -5.071 -25.731 1.000 68.919 135 HIS D C 1
ATOM 8861 O O . HIS D 1 155 ? 32.112 -5.097 -24.505 1.000 68.466 135 HIS D O 1
ATOM 8868 N N . TRP D 1 156 ? 31.246 -4.279 -26.417 1.000 71.267 136 TRP D N 1
ATOM 8869 C CA . TRP D 1 156 ? 30.298 -3.380 -25.766 1.000 70.935 136 TRP D CA 1
ATOM 8870 C C . TRP D 1 156 ? 29.002 -4.119 -25.431 1.000 71.861 136 TRP D C 1
ATOM 8871 O O . TRP D 1 156 ? 28.531 -4.929 -26.227 1.000 75.142 136 TRP D O 1
ATOM 8882 N N . VAL D 1 157 ? 28.448 -3.852 -24.239 1.000 67.108 137 VAL D N 1
ATOM 8883 C CA . VAL D 1 157 ? 27.219 -4.496 -23.796 1.000 60.721 137 VAL D CA 1
ATOM 8884 C C . VAL D 1 157 ? 26.238 -3.435 -23.294 1.000 60.581 137 VAL D C 1
ATOM 8885 O O . VAL D 1 157 ? 26.563 -2.653 -22.404 1.000 62.626 137 VAL D O 1
ATOM 8889 N N . ARG D 1 158 ? 25.022 -3.428 -23.857 1.000 60.430 138 ARG D N 1
ATOM 8890 C CA . ARG D 1 158 ? 24.084 -2.340 -23.598 1.000 60.722 138 ARG D CA 1
ATOM 8891 C C . ARG D 1 158 ? 22.778 -2.818 -22.963 1.000 56.752 138 ARG D C 1
ATOM 8892 O O . ARG D 1 158 ? 22.262 -3.856 -23.358 1.000 60.067 138 ARG D O 1
ATOM 8900 N N . GLY D 1 159 ? 22.186 -2.008 -22.054 1.000 49.797 139 GLY D N 1
ATOM 8901 C CA . GLY D 1 159 ? 20.739 -1.975 -21.864 1.000 42.660 139 GLY D CA 1
ATOM 8902 C C . GLY D 1 159 ? 20.311 -2.357 -20.459 1.000 42.771 139 GLY D C 1
ATOM 8903 O O . GLY D 1 159 ? 20.721 -1.623 -19.550 1.000 38.623 139 GLY D O 1
ATOM 8904 N N . LEU D 1 172 ? 20.560 2.949 -34.575 1.000 62.358 152 LEU D N 1
ATOM 8905 C CA . LEU D 1 172 ? 21.843 3.654 -34.843 1.000 69.085 152 LEU D CA 1
ATOM 8906 C C . LEU D 1 172 ? 22.659 2.881 -35.877 1.000 72.567 152 LEU D C 1
ATOM 8907 O O . LEU D 1 172 ? 22.520 1.669 -35.984 1.000 77.906 152 LEU D O 1
ATOM 8912 N N . ALA D 1 173 ? 23.499 3.607 -36.620 1.000 76.963 153 ALA D N 1
ATOM 8913 C CA . ALA D 1 173 ? 24.319 3.050 -37.681 1.000 75.096 153 ALA D CA 1
ATOM 8914 C C . ALA D 1 173 ? 25.795 3.071 -37.271 1.000 80.164 153 ALA D C 1
ATOM 8915 O O . ALA D 1 173 ? 26.514 4.033 -37.550 1.000 83.442 153 ALA D O 1
ATOM 8917 N N . LEU D 1 174 ? 26.234 1.999 -36.590 1.000 82.797 154 LEU D N 1
ATOM 8918 C CA . LEU D 1 174 ? 27.585 1.912 -36.047 1.000 78.512 154 LEU D CA 1
ATOM 8919 C C . LEU D 1 174 ? 28.545 1.259 -37.038 1.000 81.367 154 LEU D C 1
ATOM 8920 O O . LEU D 1 174 ? 28.195 0.250 -37.632 1.000 80.212 154 LEU D O 1
ATOM 8925 N N . PRO D 1 175 ? 29.779 1.791 -37.221 1.000 83.673 155 PRO D N 1
ATOM 8926 C CA . PRO D 1 175 ? 30.822 1.121 -38.005 1.000 82.200 155 PRO D CA 1
ATOM 8927 C C . PRO D 1 175 ? 31.003 -0.333 -37.593 1.000 87.930 155 PRO D C 1
ATOM 8928 O O . PRO D 1 175 ? 30.819 -0.666 -36.429 1.000 95.227 155 PRO D O 1
ATOM 8932 N N . SER D 1 176 ? 31.389 -1.183 -38.554 1.000 89.385 156 SER D N 1
ATOM 8933 C CA . SER D 1 176 ? 31.420 -2.635 -38.439 1.000 83.165 156 SER D CA 1
ATOM 8934 C C . SER D 1 176 ? 32.461 -3.142 -37.442 1.000 81.468 156 SER D C 1
ATOM 8935 O O . SER D 1 176 ? 32.422 -4.308 -37.068 1.000 86.322 156 SER D O 1
ATOM 8938 N N . ASP D 1 177 ? 33.429 -2.285 -37.109 1.000 77.320 157 ASP D N 1
ATOM 8939 C CA . ASP D 1 177 ? 34.558 -2.705 -36.289 1.000 71.466 157 ASP D CA 1
ATOM 8940 C C . ASP D 1 177 ? 34.205 -2.592 -34.804 1.000 73.237 157 ASP D C 1
ATOM 8941 O O . ASP D 1 177 ? 34.930 -3.104 -33.954 1.000 69.011 157 ASP D O 1
ATOM 8946 N N . ILE D 1 178 ? 33.075 -1.930 -34.508 1.000 78.351 158 ILE D N 1
ATOM 8947 C CA . ILE D 1 178 ? 32.507 -1.747 -33.177 1.000 77.753 158 ILE D CA 1
ATOM 8948 C C . ILE D 1 178 ? 31.560 -2.924 -32.934 1.000 78.480 158 ILE D C 1
ATOM 8949 O O . ILE D 1 178 ? 30.463 -2.966 -33.500 1.000 75.771 158 ILE D O 1
ATOM 8954 N N . HIS D 1 179 ? 31.999 -3.870 -32.091 1.000 79.160 159 HIS D N 1
ATOM 8955 C CA . HIS D 1 179 ? 31.192 -5.015 -31.700 1.000 78.307 159 HIS D CA 1
ATOM 8956 C C . HIS D 1 179 ? 30.297 -4.595 -30.537 1.000 72.150 159 HIS D C 1
ATOM 8957 O O . HIS D 1 179 ? 30.778 -3.999 -29.570 1.000 75.940 159 HIS D O 1
ATOM 8964 N N . ILE D 1 180 ? 28.989 -4.876 -30.643 1.000 65.282 160 ILE D N 1
ATOM 8965 C CA . ILE D 1 180 ? 28.028 -4.348 -29.679 1.000 63.427 160 ILE D CA 1
ATOM 8966 C C . ILE D 1 180 ? 26.806 -5.261 -29.554 1.000 62.444 160 ILE D C 1
ATOM 8967 O O . ILE D 1 180 ? 26.081 -5.483 -30.517 1.000 61.519 160 ILE D O 1
ATOM 8972 N N . GLU D 1 181 ? 26.560 -5.754 -28.338 1.000 64.112 161 GLU D N 1
ATOM 8973 C CA . GLU D 1 181 ? 25.482 -6.694 -28.078 1.000 64.149 161 GLU D CA 1
ATOM 8974 C C . GLU D 1 181 ? 24.642 -6.191 -26.901 1.000 66.292 161 GLU D C 1
ATOM 8975 O O . GLU D 1 181 ? 25.160 -5.592 -25.959 1.000 70.674 161 GLU D O 1
ATOM 8981 N N . ASN D 1 182 ? 23.334 -6.481 -26.939 1.000 64.182 162 ASN D N 1
ATOM 8982 C CA . ASN D 1 182 ? 22.455 -6.305 -25.793 1.000 66.782 162 ASN D CA 1
ATOM 8983 C C . ASN D 1 182 ? 22.938 -7.131 -24.603 1.000 69.122 162 ASN D C 1
ATOM 8984 O O . ASN D 1 182 ? 23.653 -8.108 -24.764 1.000 72.038 162 ASN D O 1
ATOM 8989 N N . ALA D 1 183 ? 22.499 -6.737 -23.405 1.000 70.459 163 ALA D N 1
ATOM 8990 C CA . ALA D 1 183 ? 22.716 -7.520 -22.198 1.000 66.924 163 ALA D CA 1
ATOM 8991 C C . ALA D 1 183 ? 21.830 -8.760 -22.256 1.000 67.231 163 ALA D C 1
ATOM 8992 O O . ALA D 1 183 ? 20.795 -8.727 -22.915 1.000 59.957 163 ALA D O 1
ATOM 8994 N N . PRO D 1 184 ? 22.213 -9.897 -21.622 1.000 71.017 164 PRO D N 1
ATOM 8995 C CA . PRO D 1 184 ? 21.281 -11.009 -21.417 1.000 73.191 164 PRO D CA 1
ATOM 8996 C C . PRO D 1 184 ? 19.954 -10.459 -20.893 1.000 74.480 164 PRO D C 1
ATOM 8997 O O . PRO D 1 184 ? 19.942 -9.688 -19.930 1.000 71.764 164 PRO D O 1
ATOM 9001 N N . GLU D 1 185 ? 18.857 -10.847 -21.557 1.000 74.600 165 GLU D N 1
ATOM 9002 C CA . GLU D 1 185 ? 17.606 -10.119 -21.410 1.000 74.323 165 GLU D CA 1
ATOM 9003 C C . GLU D 1 185 ? 17.150 -10.193 -19.960 1.000 72.517 165 GLU D C 1
ATOM 9004 O O . GLU D 1 185 ? 17.221 -11.258 -19.353 1.000 71.738 165 GLU D O 1
ATOM 9010 N N . GLY D 1 186 ? 16.690 -9.055 -19.427 1.000 71.618 166 GLY D N 1
ATOM 9011 C CA . GLY D 1 186 ? 16.136 -9.002 -18.085 1.000 68.712 166 GLY D CA 1
ATOM 9012 C C . GLY D 1 186 ? 17.194 -8.698 -17.029 1.000 70.084 166 GLY D C 1
ATOM 9013 O O . GLY D 1 186 ? 16.852 -8.430 -15.881 1.000 71.666 166 GLY D O 1
ATOM 9014 N N . GLU D 1 187 ? 18.475 -8.699 -17.423 1.000 69.617 167 GLU D N 1
ATOM 9015 C CA . GLU D 1 187 ? 19.556 -8.431 -16.482 1.000 75.167 167 GLU D CA 1
ATOM 9016 C C . GLU D 1 187 ? 20.140 -7.041 -16.710 1.000 70.068 167 GLU D C 1
ATOM 9017 O O . GLU D 1 187 ? 20.419 -6.692 -17.856 1.000 72.732 167 GLU D O 1
ATOM 9023 N N . THR D 1 188 ? 20.340 -6.275 -15.621 1.000 68.161 168 THR D N 1
ATOM 9024 C CA . THR D 1 188 ? 20.890 -4.932 -15.759 1.000 65.331 168 THR D CA 1
ATOM 9025 C C . THR D 1 188 ? 22.411 -5.000 -15.878 1.000 67.986 168 THR D C 1
ATOM 9026 O O . THR D 1 188 ? 23.026 -5.995 -15.495 1.000 73.612 168 THR D O 1
ATOM 9030 N N . ILE D 1 189 ? 22.989 -3.924 -16.425 1.000 67.163 169 ILE D N 1
ATOM 9031 C CA . ILE D 1 189 ? 24.425 -3.714 -16.513 1.000 66.122 169 ILE D CA 1
ATOM 9032 C C . ILE D 1 189 ? 25.020 -3.844 -15.108 1.000 59.936 169 ILE D C 1
ATOM 9033 O O . ILE D 1 189 ? 26.059 -4.479 -14.904 1.000 48.978 169 ILE D O 1
ATOM 9038 N N . SER D 1 190 ? 24.318 -3.235 -14.142 1.000 63.457 170 SER D N 1
ATOM 9039 C CA . SER D 1 190 ? 24.744 -3.210 -12.752 1.000 62.195 170 SER D CA 1
ATOM 9040 C C . SER D 1 190 ? 24.931 -4.640 -12.255 1.000 63.598 170 SER D C 1
ATOM 9041 O O . SER D 1 190 ? 25.974 -4.970 -11.686 1.000 68.571 170 SER D O 1
ATOM 9044 N N . ALA D 1 191 ? 23.923 -5.484 -12.514 1.000 60.998 171 ALA D N 1
ATOM 9045 C CA . ALA D 1 191 ? 23.986 -6.897 -12.159 1.000 58.549 171 ALA D CA 1
ATOM 9046 C C . ALA D 1 191 ? 25.157 -7.565 -12.879 1.000 57.038 171 ALA D C 1
ATOM 9047 O O . ALA D 1 191 ? 25.946 -8.260 -12.242 1.000 59.891 171 ALA D O 1
ATOM 9049 N N . LEU D 1 192 ? 25.276 -7.317 -14.195 1.000 59.779 172 LEU D N 1
ATOM 9050 C CA . LEU D 1 192 ? 26.261 -7.978 -15.044 1.000 59.286 172 LEU D CA 1
ATOM 9051 C C . LEU D 1 192 ? 27.679 -7.664 -14.574 1.000 53.186 172 LEU D C 1
ATOM 9052 O O . LEU D 1 192 ? 28.580 -8.480 -14.763 1.000 50.928 172 LEU D O 1
ATOM 9057 N N . LEU D 1 193 ? 27.867 -6.473 -13.993 1.000 49.678 173 LEU D N 1
ATOM 9058 C CA . LEU D 1 193 ? 29.154 -6.090 -13.436 1.000 48.189 173 LEU D CA 1
ATOM 9059 C C . LEU D 1 193 ? 29.369 -6.833 -12.114 1.000 47.239 173 LEU D C 1
ATOM 9060 O O . LEU D 1 193 ? 30.466 -7.299 -11.817 1.000 47.278 173 LEU D O 1
ATOM 9065 N N . ASP D 1 194 ? 28.286 -6.958 -11.341 1.000 48.229 174 ASP D N 1
ATOM 9066 C CA . ASP D 1 194 ? 28.307 -7.598 -10.039 1.000 48.059 174 ASP D CA 1
ATOM 9067 C C . ASP D 1 194 ? 28.764 -9.053 -10.185 1.000 48.833 174 ASP D C 1
ATOM 9068 O O . ASP D 1 194 ? 29.582 -9.537 -9.404 1.000 50.195 174 ASP D O 1
ATOM 9073 N N . ARG D 1 195 ? 28.235 -9.735 -11.213 1.000 49.572 175 ARG D N 1
ATOM 9074 C CA . ARG D 1 195 ? 28.552 -11.125 -11.494 1.000 50.537 175 ARG D CA 1
ATOM 9075 C C . ARG D 1 195 ? 29.837 -11.231 -12.301 1.000 52.381 175 ARG D C 1
ATOM 9076 O O . ARG D 1 195 ? 30.398 -12.317 -12.434 1.000 52.021 175 ARG D O 1
ATOM 9084 N N . GLY D 1 196 ? 30.265 -10.098 -12.859 1.000 51.013 176 GLY D N 1
ATOM 9085 C CA . GLY D 1 196 ? 31.497 -10.027 -13.627 1.000 52.187 176 GLY D CA 1
ATOM 9086 C C . GLY D 1 196 ? 31.387 -10.714 -14.984 1.000 57.829 176 GLY D C 1
ATOM 9087 O O . GLY D 1 196 ? 32.335 -11.356 -15.422 1.000 58.926 176 GLY D O 1
ATOM 9088 N N . ASP D 1 197 ? 30.216 -10.589 -15.631 1.000 66.268 177 ASP D N 1
ATOM 9089 C CA . ASP D 1 197 ? 30.021 -10.929 -17.040 1.000 68.240 177 ASP D CA 1
ATOM 9090 C C . ASP D 1 197 ? 30.643 -9.831 -17.901 1.000 61.191 177 ASP D C 1
ATOM 9091 O O . ASP D 1 197 ? 30.941 -10.051 -19.071 1.000 59.465 177 ASP D O 1
ATOM 9096 N N . ILE D 1 198 ? 30.779 -8.640 -17.304 1.000 58.144 178 ILE D N 1
ATOM 9097 C CA . ILE D 1 198 ? 31.484 -7.507 -17.873 1.000 53.587 178 ILE D CA 1
ATOM 9098 C C . ILE D 1 198 ? 32.595 -7.079 -16.909 1.000 53.068 178 ILE D C 1
ATOM 9099 O O . ILE D 1 198 ? 32.474 -7.251 -15.704 1.000 60.237 178 ILE D O 1
ATOM 9104 N N . ASP D 1 199 ? 33.688 -6.530 -17.445 1.000 47.586 179 ASP D N 1
ATOM 9105 C CA . ASP D 1 199 ? 34.819 -6.115 -16.629 1.000 49.900 179 ASP D CA 1
ATOM 9106 C C . ASP D 1 199 ? 34.721 -4.619 -16.311 1.000 49.922 179 ASP D C 1
ATOM 9107 O O . ASP D 1 199 ? 35.390 -4.114 -15.396 1.000 48.920 179 ASP D O 1
ATOM 9112 N N . GLY D 1 200 ? 33.872 -3.901 -17.068 1.000 47.490 180 GLY D N 1
ATOM 9113 C CA . GLY D 1 200 ? 33.785 -2.458 -16.938 1.000 46.544 180 GLY D CA 1
ATOM 9114 C C . GLY D 1 200 ? 32.382 -1.929 -17.205 1.000 44.563 180 GLY D C 1
ATOM 9115 O O . GLY D 1 200 ? 31.531 -2.646 -17.722 1.000 40.321 180 GLY D O 1
ATOM 9116 N N . PHE D 1 201 ? 32.196 -0.651 -16.861 1.000 45.991 181 PHE D N 1
ATOM 9117 C CA . PHE D 1 201 ? 30.902 -0.000 -16.866 1.000 49.521 181 PHE D CA 1
ATOM 9118 C C . PHE D 1 201 ? 31.161 1.471 -17.138 1.000 51.896 181 PHE D C 1
ATOM 9119 O O . PHE D 1 201 ? 32.061 2.031 -16.514 1.000 59.787 181 PHE D O 1
ATOM 9127 N N . ILE D 1 202 ? 30.402 2.074 -18.073 1.000 53.417 182 ILE D N 1
ATOM 9128 C CA . ILE D 1 202 ? 30.353 3.526 -18.177 1.000 54.662 182 ILE D CA 1
ATOM 9129 C C . ILE D 1 202 ? 28.921 4.029 -18.344 1.000 54.098 182 ILE D C 1
ATOM 9130 O O . ILE D 1 202 ? 28.097 3.377 -18.978 1.000 51.900 182 ILE D O 1
ATOM 9135 N N . GLY D 1 203 ? 28.656 5.218 -17.780 1.000 53.405 183 GLY D N 1
ATOM 9136 C CA . GLY D 1 203 ? 27.368 5.889 -17.897 1.000 51.179 183 GLY D CA 1
ATOM 9137 C C . GLY D 1 203 ? 27.303 7.176 -17.077 1.000 47.140 183 GLY D C 1
ATOM 9138 O O . GLY D 1 203 ? 28.167 7.412 -16.230 1.000 42.192 183 GLY D O 1
ATOM 9139 N N . PRO D 1 204 ? 26.257 8.020 -17.262 1.000 47.253 184 PRO D N 1
ATOM 9140 C CA . PRO D 1 204 ? 26.129 9.275 -16.507 1.000 48.057 184 PRO D CA 1
ATOM 9141 C C . PRO D 1 204 ? 25.809 9.070 -15.021 1.000 49.335 184 PRO D C 1
ATOM 9142 O O . PRO D 1 204 ? 25.953 9.990 -14.221 1.000 50.463 184 PRO D O 1
ATOM 9146 N N . ARG D 1 205 ? 25.363 7.861 -14.657 1.000 52.619 185 ARG D N 1
ATOM 9147 C CA . ARG D 1 205 ? 25.133 7.490 -13.272 1.000 50.543 185 ARG D CA 1
ATOM 9148 C C . ARG D 1 205 ? 26.088 6.376 -12.871 1.000 50.001 185 ARG D C 1
ATOM 9149 O O . ARG D 1 205 ? 26.522 5.597 -13.714 1.000 50.704 185 ARG D O 1
ATOM 9157 N N . PRO D 1 206 ? 26.429 6.246 -11.571 1.000 50.142 186 PRO D N 1
ATOM 9158 C CA . PRO D 1 206 ? 27.163 5.069 -11.105 1.000 50.260 186 PRO D CA 1
ATOM 9159 C C . PRO D 1 206 ? 26.235 3.862 -11.210 1.000 46.467 186 PRO D C 1
ATOM 9160 O O . PRO D 1 206 ? 25.043 4.029 -11.453 1.000 46.275 186 PRO D O 1
ATOM 9164 N N . PRO D 1 207 ? 26.739 2.624 -11.032 1.000 47.862 187 PRO D N 1
ATOM 9165 C CA . PRO D 1 207 ? 25.879 1.438 -11.019 1.000 48.858 187 PRO D CA 1
ATOM 9166 C C . PRO D 1 207 ? 24.919 1.466 -9.826 1.000 48.062 187 PRO D C 1
ATOM 9167 O O . PRO D 1 207 ? 25.086 2.298 -8.933 1.000 46.586 187 PRO D O 1
ATOM 9171 N N . ALA D 1 208 ? 23.941 0.544 -9.816 1.000 48.106 188 ALA D N 1
ATOM 9172 C CA . ALA D 1 208 ? 22.981 0.418 -8.723 1.000 48.864 188 ALA D CA 1
ATOM 9173 C C . ALA D 1 208 ? 23.658 -0.152 -7.468 1.000 48.355 188 ALA D C 1
ATOM 9174 O O . ALA D 1 208 ? 24.864 -0.353 -7.414 1.000 52.759 188 ALA D O 1
ATOM 9176 N N . SER D 1 209 ? 22.870 -0.423 -6.423 1.000 47.282 189 SER D N 1
ATOM 9177 C CA . SER D 1 209 ? 23.362 -1.048 -5.203 1.000 47.252 189 SER D CA 1
ATOM 9178 C C . SER D 1 209 ? 24.041 -2.410 -5.476 1.000 49.299 189 SER D C 1
ATOM 9179 O O . SER D 1 209 ? 23.359 -3.485 -5.496 1.000 47.877 189 SER D O 1
ATOM 9182 N N . LEU D 1 212 ? 25.934 -3.890 -6.498 1.000 26.929 192 LEU D N 1
ATOM 9183 C CA . LEU D 1 212 ? 27.241 -3.300 -6.821 1.000 30.863 192 LEU D CA 1
ATOM 9184 C C . LEU D 1 212 ? 27.813 -2.575 -5.608 1.000 37.302 192 LEU D C 1
ATOM 9185 O O . LEU D 1 212 ? 28.686 -1.733 -5.765 1.000 42.775 192 LEU D O 1
ATOM 9186 N N . ARG D 1 213 ? 27.380 -2.948 -4.388 1.000 43.260 193 ARG D N 1
ATOM 9187 C CA . ARG D 1 213 ? 28.118 -2.618 -3.159 1.000 47.251 193 ARG D CA 1
ATOM 9188 C C . ARG D 1 213 ? 29.397 -3.449 -3.055 1.000 48.753 193 ARG D C 1
ATOM 9189 O O . ARG D 1 213 ? 30.296 -3.126 -2.288 1.000 48.337 193 ARG D O 1
ATOM 9197 N N . ASN D 1 214 ? 29.439 -4.537 -3.844 1.000 53.375 194 ASN D N 1
ATOM 9198 C CA . ASN D 1 214 ? 30.541 -5.441 -4.128 1.000 53.860 194 ASN D CA 1
ATOM 9199 C C . ASN D 1 214 ? 31.879 -4.729 -3.937 1.000 53.074 194 ASN D C 1
ATOM 9200 O O . ASN D 1 214 ? 32.177 -3.755 -4.620 1.000 56.664 194 ASN D O 1
ATOM 9205 N N . PRO D 1 215 ? 32.721 -5.172 -2.982 1.000 48.739 195 PRO D N 1
ATOM 9206 C CA . PRO D 1 215 ? 34.004 -4.504 -2.723 1.000 44.194 195 PRO D CA 1
ATOM 9207 C C . PRO D 1 215 ? 34.985 -4.520 -3.897 1.000 40.942 195 PRO D C 1
ATOM 9208 O O . PRO D 1 215 ? 36.010 -3.858 -3.838 1.000 41.841 195 PRO D O 1
ATOM 9212 N N . ASN D 1 216 ? 34.663 -5.264 -4.961 1.000 41.335 196 ASN D N 1
ATOM 9213 C CA . ASN D 1 216 ? 35.539 -5.401 -6.116 1.000 41.878 196 ASN D CA 1
ATOM 9214 C C . ASN D 1 216 ? 35.228 -4.372 -7.200 1.000 43.427 196 ASN D C 1
ATOM 9215 O O . ASN D 1 216 ? 35.938 -4.303 -8.196 1.000 42.132 196 ASN D O 1
ATOM 9220 N N . ILE D 1 217 ? 34.166 -3.598 -6.992 1.000 45.860 197 ILE D N 1
ATOM 9221 C CA . ILE D 1 217 ? 33.827 -2.524 -7.908 1.000 48.131 197 ILE D CA 1
ATOM 9222 C C . ILE D 1 217 ? 34.272 -1.194 -7.297 1.000 49.102 197 ILE D C 1
ATOM 9223 O O . ILE D 1 217 ? 34.136 -0.968 -6.095 1.000 49.213 197 ILE D O 1
ATOM 9228 N N . GLY D 1 218 ? 34.831 -0.327 -8.150 1.000 49.342 198 GLY D N 1
ATOM 9229 C CA . GLY D 1 218 ? 35.195 1.035 -7.803 1.000 51.420 198 GLY D CA 1
ATOM 9230 C C . GLY D 1 218 ? 35.530 1.829 -9.061 1.000 53.720 198 GLY D C 1
ATOM 9231 O O . GLY D 1 218 ? 35.535 1.281 -10.159 1.000 55.211 198 GLY D O 1
ATOM 9232 N N . TRP D 1 219 ? 35.862 3.112 -8.894 1.000 53.737 199 TRP D N 1
ATOM 9233 C CA . TRP D 1 219 ? 36.356 3.890 -10.014 1.000 55.040 199 TRP D CA 1
ATOM 9234 C C . TRP D 1 219 ? 37.640 3.278 -10.565 1.000 55.735 199 TRP D C 1
ATOM 9235 O O . TRP D 1 219 ? 38.479 2.789 -9.810 1.000 57.951 199 TRP D O 1
ATOM 9246 N N . LEU D 1 220 ? 37.777 3.336 -11.891 1.000 58.956 200 LEU D N 1
ATOM 9247 C CA . LEU D 1 220 ? 39.031 3.011 -12.541 1.000 62.318 200 LEU D CA 1
ATOM 9248 C C . LEU D 1 220 ? 40.137 3.879 -11.941 1.000 66.497 200 LEU D C 1
ATOM 9249 O O . LEU D 1 220 ? 41.161 3.369 -11.490 1.000 65.616 200 LEU D O 1
ATOM 9254 N N . TYR D 1 221 ? 39.904 5.194 -11.919 1.000 66.440 201 TYR D N 1
ATOM 9255 C CA . TYR D 1 221 ? 40.881 6.108 -11.342 1.000 62.866 201 TYR D CA 1
ATOM 9256 C C . TYR D 1 221 ? 40.690 6.170 -9.830 1.000 60.303 201 TYR D C 1
ATOM 9257 O O . TYR D 1 221 ? 39.599 6.466 -9.367 1.000 58.243 201 TYR D O 1
ATOM 9266 N N . ASP D 1 222 ? 41.750 5.853 -9.077 1.000 57.735 202 ASP D N 1
ATOM 9267 C CA . ASP D 1 222 ? 41.702 5.840 -7.624 1.000 52.457 202 ASP D CA 1
ATOM 9268 C C . ASP D 1 222 ? 41.490 7.254 -7.096 1.000 49.920 202 ASP D C 1
ATOM 9269 O O . ASP D 1 222 ? 40.871 7.440 -6.055 1.000 47.771 202 ASP D O 1
ATOM 9274 N N . ASP D 1 223 ? 42.013 8.240 -7.826 1.000 52.302 203 ASP D N 1
ATOM 9275 C CA . ASP D 1 223 ? 41.800 9.631 -7.474 1.000 53.981 203 ASP D CA 1
ATOM 9276 C C . ASP D 1 223 ? 41.325 10.377 -8.718 1.000 55.552 203 ASP D C 1
ATOM 9277 O O . ASP D 1 223 ? 42.091 11.080 -9.351 1.000 56.747 203 ASP D O 1
ATOM 9282 N N . PRO D 1 224 ? 40.030 10.266 -9.074 1.000 54.210 204 PRO D N 1
ATOM 9283 C CA . PRO D 1 224 ? 39.480 10.898 -10.271 1.000 55.264 204 PRO D CA 1
ATOM 9284 C C . PRO D 1 224 ? 39.758 12.398 -10.333 1.000 57.997 204 PRO D C 1
ATOM 9285 O O . PRO D 1 224 ? 40.113 12.904 -11.392 1.000 55.388 204 PRO D O 1
ATOM 9289 N N . THR D 1 225 ? 39.613 13.094 -9.201 1.000 59.035 205 THR D N 1
ATOM 9290 C CA . THR D 1 225 ? 39.844 14.527 -9.221 1.000 60.346 205 THR D CA 1
ATOM 9291 C C . THR D 1 225 ? 41.266 14.787 -9.717 1.000 62.897 205 THR D C 1
ATOM 9292 O O . THR D 1 225 ? 41.488 15.608 -10.609 1.000 65.775 205 THR D O 1
ATOM 9296 N N . ALA D 1 226 ? 42.226 14.040 -9.163 1.000 60.758 206 ALA D N 1
ATOM 9297 C CA . ALA D 1 226 ? 43.626 14.292 -9.468 1.000 59.668 206 ALA D CA 1
ATOM 9298 C C . ALA D 1 226 ? 43.893 14.028 -10.950 1.000 60.127 206 ALA D C 1
ATOM 9299 O O . ALA D 1 226 ? 44.552 14.815 -11.628 1.000 63.162 206 ALA D O 1
ATOM 9301 N N . ALA D 1 227 ? 43.349 12.916 -11.455 1.000 60.451 207 ALA D N 1
ATOM 9302 C CA . ALA D 1 227 ? 43.604 12.445 -12.806 1.000 59.201 207 ALA D CA 1
ATOM 9303 C C . ALA D 1 227 ? 43.002 13.415 -13.807 1.000 56.066 207 ALA D C 1
ATOM 9304 O O . ALA D 1 227 ? 43.557 13.610 -14.883 1.000 58.496 207 ALA D O 1
ATOM 9306 N N . ALA D 1 228 ? 41.857 13.994 -13.440 1.000 51.466 208 ALA D N 1
ATOM 9307 C CA . ALA D 1 228 ? 41.120 14.880 -14.321 1.000 50.279 208 ALA D CA 1
ATOM 9308 C C . ALA D 1 228 ? 41.836 16.225 -14.407 1.000 51.048 208 ALA D C 1
ATOM 9309 O O . ALA D 1 228 ? 41.821 16.857 -15.457 1.000 55.763 208 ALA D O 1
ATOM 9311 N N . LYS D 1 229 ? 42.472 16.654 -13.307 1.000 47.794 209 LYS D N 1
ATOM 9312 C CA . LYS D 1 229 ? 43.166 17.933 -13.272 1.000 45.296 209 LYS D CA 1
ATOM 9313 C C . LYS D 1 229 ? 44.426 17.844 -14.135 1.000 45.879 209 LYS D C 1
ATOM 9314 O O . LYS D 1 229 ? 44.799 18.809 -14.815 1.000 47.605 209 LYS D O 1
ATOM 9320 N N . ASP D 1 230 ? 45.058 16.664 -14.087 1.000 45.452 210 ASP D N 1
ATOM 9321 C CA . ASP D 1 230 ? 46.194 16.335 -14.922 1.000 46.951 210 ASP D CA 1
ATOM 9322 C C . ASP D 1 230 ? 45.764 16.310 -16.389 1.000 48.575 210 ASP D C 1
ATOM 9323 O O . ASP D 1 230 ? 46.357 17.004 -17.224 1.000 51.371 210 ASP D O 1
ATOM 9328 N N . TYR D 1 231 ? 44.721 15.511 -16.675 1.000 47.323 211 TYR D N 1
ATOM 9329 C CA . TYR D 1 231 ? 44.073 15.427 -17.979 1.000 49.253 211 TYR D CA 1
ATOM 9330 C C . TYR D 1 231 ? 43.850 16.836 -18.523 1.000 49.719 211 TYR D C 1
ATOM 9331 O O . TYR D 1 231 ? 44.244 17.118 -19.650 1.000 49.694 211 TYR D O 1
ATOM 9340 N N . TYR D 1 232 ? 43.251 17.720 -17.711 1.000 48.856 212 TYR D N 1
ATOM 9341 C CA . TYR D 1 232 ? 42.913 19.069 -18.144 1.000 51.134 212 TYR D CA 1
ATOM 9342 C C . TYR D 1 232 ? 44.175 19.884 -18.415 1.000 54.092 212 TYR D C 1
ATOM 9343 O O . TYR D 1 232 ? 44.195 20.672 -19.360 1.000 55.814 212 TYR D O 1
ATOM 9352 N N . ARG D 1 233 ? 45.213 19.713 -17.588 1.000 55.583 213 ARG D N 1
ATOM 9353 C CA . ARG D 1 233 ? 46.456 20.412 -17.881 1.000 59.309 213 ARG D CA 1
ATOM 9354 C C . ARG D 1 233 ? 46.997 19.940 -19.230 1.000 59.579 213 ARG D C 1
ATOM 9355 O O . ARG D 1 233 ? 47.462 20.752 -20.032 1.000 60.183 213 ARG D O 1
ATOM 9363 N N . ARG D 1 234 ? 46.899 18.625 -19.467 1.000 60.618 214 ARG D N 1
ATOM 9364 C CA . ARG D 1 234 ? 47.448 18.008 -20.665 1.000 58.311 214 ARG D CA 1
ATOM 9365 C C . ARG D 1 234 ? 46.628 18.371 -21.908 1.000 60.028 214 ARG D C 1
ATOM 9366 O O . ARG D 1 234 ? 47.200 18.616 -22.961 1.000 63.636 214 ARG D O 1
ATOM 9374 N N . THR D 1 235 ? 45.295 18.445 -21.795 1.000 57.869 215 THR D N 1
ATOM 9375 C CA . THR D 1 235 ? 44.481 18.503 -23.003 1.000 54.747 215 THR D CA 1
ATOM 9376 C C . THR D 1 235 ? 43.694 19.805 -23.129 1.000 52.391 215 THR D C 1
ATOM 9377 O O . THR D 1 235 ? 43.300 20.173 -24.225 1.000 52.788 215 THR D O 1
ATOM 9381 N N . GLY D 1 236 ? 43.421 20.464 -22.004 1.000 50.919 216 GLY D N 1
ATOM 9382 C CA . GLY D 1 236 ? 42.596 21.661 -21.972 1.000 50.324 216 GLY D CA 1
ATOM 9383 C C . GLY D 1 236 ? 41.117 21.332 -22.126 1.000 45.852 216 GLY D C 1
ATOM 9384 O O . GLY D 1 236 ? 40.349 22.220 -22.486 1.000 48.074 216 GLY D O 1
ATOM 9385 N N . ILE D 1 237 ? 40.737 20.081 -21.819 1.000 42.647 217 ILE D N 1
ATOM 9386 C CA . ILE D 1 237 ? 39.386 19.596 -22.061 1.000 39.060 217 ILE D CA 1
ATOM 9387 C C . ILE D 1 237 ? 38.555 19.593 -20.776 1.000 39.112 217 ILE D C 1
ATOM 9388 O O . ILE D 1 237 ? 38.805 18.799 -19.886 1.000 39.840 217 ILE D O 1
ATOM 9393 N N . PHE D 1 238 ? 37.532 20.444 -20.709 1.000 40.069 218 PHE D N 1
ATOM 9394 C CA . PHE D 1 238 ? 36.511 20.338 -19.683 1.000 44.808 218 PHE D CA 1
ATOM 9395 C C . PHE D 1 238 ? 35.240 19.845 -20.370 1.000 48.274 218 PHE D C 1
ATOM 9396 O O . PHE D 1 238 ? 34.485 20.639 -20.936 1.000 48.999 218 PHE D O 1
ATOM 9404 N N . PRO D 1 239 ? 34.985 18.515 -20.361 1.000 46.990 219 PRO D N 1
ATOM 9405 C CA . PRO D 1 239 ? 33.934 17.920 -21.193 1.000 48.059 219 PRO D CA 1
ATOM 9406 C C . PRO D 1 239 ? 32.595 18.648 -21.117 1.000 48.514 219 PRO D C 1
ATOM 9407 O O . PRO D 1 239 ? 32.215 19.125 -20.054 1.000 46.224 219 PRO D O 1
ATOM 9411 N N . ILE D 1 240 ? 31.931 18.761 -22.269 1.000 47.496 220 ILE D N 1
ATOM 9412 C CA . ILE D 1 240 ? 30.608 19.348 -22.368 1.000 44.516 220 ILE D CA 1
ATOM 9413 C C . ILE D 1 240 ? 29.603 18.222 -22.559 1.000 47.298 220 ILE D C 1
ATOM 9414 O O . ILE D 1 240 ? 29.850 17.323 -23.355 1.000 50.546 220 ILE D O 1
ATOM 9419 N N . MET D 1 241 ? 28.487 18.275 -21.831 1.000 46.500 221 MET D N 1
ATOM 9420 C CA . MET D 1 241 ? 27.470 17.236 -21.907 1.000 46.693 221 MET D CA 1
ATOM 9421 C C . MET D 1 241 ? 26.313 17.730 -22.761 1.000 46.000 221 MET D C 1
ATOM 9422 O O . MET D 1 241 ? 25.888 17.020 -23.680 1.000 47.725 221 MET D O 1
ATOM 9427 N N . HIS D 1 242 ? 25.814 18.931 -22.420 1.000 42.512 222 HIS D N 1
ATOM 9428 C CA . HIS D 1 242 ? 24.589 19.464 -23.008 1.000 39.801 222 HIS D CA 1
ATOM 9429 C C . HIS D 1 242 ? 24.845 20.829 -23.644 1.000 39.458 222 HIS D C 1
ATOM 9430 O O . HIS D 1 242 ? 25.598 21.632 -23.104 1.000 39.052 222 HIS D O 1
ATOM 9437 N N . ILE D 1 243 ? 24.251 21.083 -24.812 1.000 36.361 223 ILE D N 1
ATOM 9438 C CA . ILE D 1 243 ? 24.230 22.430 -25.368 1.000 34.392 223 ILE D CA 1
ATOM 9439 C C . ILE D 1 243 ? 22.790 22.934 -25.329 1.000 34.560 223 ILE D C 1
ATOM 9440 O O . ILE D 1 243 ? 21.936 22.296 -24.721 1.000 39.468 223 ILE D O 1
ATOM 9445 N N . VAL D 1 244 ? 22.536 24.079 -25.968 1.000 31.123 224 VAL D N 1
ATOM 9446 C CA . VAL D 1 244 ? 21.175 24.545 -26.136 1.000 31.667 224 VAL D CA 1
ATOM 9447 C C . VAL D 1 244 ? 20.911 24.705 -27.622 1.000 33.446 224 VAL D C 1
ATOM 9448 O O . VAL D 1 244 ? 21.834 24.945 -28.389 1.000 33.534 224 VAL D O 1
ATOM 9452 N N . GLY D 1 245 ? 19.635 24.585 -27.998 1.000 35.290 225 GLY D N 1
ATOM 9453 C CA . GLY D 1 245 ? 19.215 24.546 -29.388 1.000 34.425 225 GLY D CA 1
ATOM 9454 C C . GLY D 1 245 ? 17.958 25.375 -29.648 1.000 34.141 225 GLY D C 1
ATOM 9455 O O . GLY D 1 245 ? 17.118 25.569 -28.785 1.000 33.599 225 GLY D O 1
ATOM 9456 N N . ILE D 1 246 ? 17.837 25.858 -30.874 1.000 33.886 226 ILE D N 1
ATOM 9457 C CA . ILE D 1 246 ? 16.678 26.626 -31.272 1.000 36.374 226 ILE D CA 1
ATOM 9458 C C . ILE D 1 246 ? 16.205 26.001 -32.574 1.000 40.585 226 ILE D C 1
ATOM 9459 O O . ILE D 1 246 ? 17.039 25.543 -33.350 1.000 41.542 226 ILE D O 1
ATOM 9464 N N . ARG D 1 247 ? 14.883 25.957 -32.801 1.000 43.910 227 ARG D N 1
ATOM 9465 C CA . ARG D 1 247 ? 14.377 25.446 -34.070 1.000 49.101 227 ARG D CA 1
ATOM 9466 C C . ARG D 1 247 ? 15.054 26.202 -35.206 1.000 49.339 227 ARG D C 1
ATOM 9467 O O . ARG D 1 247 ? 15.171 27.429 -35.120 1.000 50.437 227 ARG D O 1
ATOM 9475 N N . LYS D 1 248 ? 15.473 25.459 -36.253 1.000 47.046 228 LYS D N 1
ATOM 9476 C CA . LYS D 1 248 ? 16.046 26.016 -37.468 1.000 43.616 228 LYS D CA 1
ATOM 9477 C C . LYS D 1 248 ? 15.194 27.205 -37.934 1.000 41.203 228 LYS D C 1
ATOM 9478 O O . LYS D 1 248 ? 15.683 28.307 -38.102 1.000 39.316 228 LYS D O 1
ATOM 9484 N N . GLU D 1 249 ? 13.881 26.988 -38.034 1.000 40.777 229 GLU D N 1
ATOM 9485 C CA . GLU D 1 249 ? 12.960 27.943 -38.623 1.000 43.910 229 GLU D CA 1
ATOM 9486 C C . GLU D 1 249 ? 13.024 29.268 -37.880 1.000 43.049 229 GLU D C 1
ATOM 9487 O O . GLU D 1 249 ? 13.017 30.359 -38.464 1.000 46.256 229 GLU D O 1
ATOM 9493 N N . LEU D 1 250 ? 13.096 29.137 -36.562 1.000 38.575 230 LEU D N 1
ATOM 9494 C CA . LEU D 1 250 ? 13.047 30.292 -35.688 1.000 37.953 230 LEU D CA 1
ATOM 9495 C C . LEU D 1 250 ? 14.284 31.163 -35.899 1.000 38.504 230 LEU D C 1
ATOM 9496 O O . LEU D 1 250 ? 14.163 32.387 -36.003 1.000 39.535 230 LEU D O 1
ATOM 9501 N N . ALA D 1 251 ? 15.451 30.505 -35.993 1.000 36.040 231 ALA D N 1
ATOM 9502 C CA . ALA D 1 251 ? 16.747 31.145 -36.142 1.000 30.539 231 ALA D CA 1
ATOM 9503 C C . ALA D 1 251 ? 16.839 31.858 -37.492 1.000 30.072 231 ALA D C 1
ATOM 9504 O O . ALA D 1 251 ? 17.504 32.872 -37.615 1.000 30.017 231 ALA D O 1
ATOM 9506 N N . ALA D 1 252 ? 16.188 31.281 -38.504 1.000 30.215 232 ALA D N 1
ATOM 9507 C CA . ALA D 1 252 ? 16.150 31.838 -39.844 1.000 32.052 232 ALA D CA 1
ATOM 9508 C C . ALA D 1 252 ? 15.252 33.078 -39.861 1.000 35.514 232 ALA D C 1
ATOM 9509 O O . ALA D 1 252 ? 15.621 34.095 -40.449 1.000 35.728 232 ALA D O 1
ATOM 9511 N N . GLN D 1 253 ? 14.086 32.996 -39.195 1.000 38.339 233 GLN D N 1
ATOM 9512 C CA . GLN D 1 253 ? 13.140 34.103 -39.192 1.000 36.569 233 GLN D CA 1
ATOM 9513 C C . GLN D 1 253 ? 13.655 35.261 -38.334 1.000 35.026 233 GLN D C 1
ATOM 9514 O O . GLN D 1 253 ? 13.341 36.418 -38.601 1.000 34.943 233 GLN D O 1
ATOM 9520 N N . HIS D 1 254 ? 14.415 34.925 -37.289 1.000 30.630 234 HIS D N 1
ATOM 9521 C CA . HIS D 1 254 ? 14.815 35.901 -36.296 1.000 28.712 234 HIS D CA 1
ATOM 9522 C C . HIS D 1 254 ? 16.326 35.813 -36.071 1.000 27.426 234 HIS D C 1
ATOM 9523 O O . HIS D 1 254 ? 16.771 35.285 -35.053 1.000 26.922 234 HIS D O 1
ATOM 9530 N N . PRO D 1 255 ? 17.164 36.352 -36.994 1.000 25.298 235 PRO D N 1
ATOM 9531 C CA . PRO D 1 255 ? 18.617 36.155 -36.927 1.000 25.942 235 PRO D CA 1
ATOM 9532 C C . PRO D 1 255 ? 19.313 36.706 -35.676 1.000 27.133 235 PRO D C 1
ATOM 9533 O O . PRO D 1 255 ? 20.519 36.538 -35.497 1.000 28.229 235 PRO D O 1
ATOM 9537 N N . TRP D 1 256 ? 18.535 37.355 -34.804 1.000 26.823 236 TRP D N 1
ATOM 9538 C CA . TRP D 1 256 ? 19.046 37.952 -33.583 1.000 25.467 236 TRP D CA 1
ATOM 9539 C C . TRP D 1 256 ? 18.754 37.043 -32.388 1.000 25.170 236 TRP D C 1
ATOM 9540 O O . TRP D 1 256 ? 19.299 37.253 -31.305 1.000 24.314 236 TRP D O 1
ATOM 9551 N N . LEU D 1 257 ? 17.867 36.060 -32.598 1.000 25.530 237 LEU D N 1
ATOM 9552 C CA . LEU D 1 257 ? 17.317 35.243 -31.528 1.000 26.196 237 LEU D CA 1
ATOM 9553 C C . LEU D 1 257 ? 18.385 34.302 -30.973 1.000 28.235 237 LEU D C 1
ATOM 9554 O O . LEU D 1 257 ? 18.495 34.140 -29.760 1.000 31.129 237 LEU D O 1
ATOM 9559 N N . PRO D 1 258 ? 19.194 33.620 -31.817 1.000 28.587 238 PRO D N 1
ATOM 9560 C CA . PRO D 1 258 ? 20.368 32.904 -31.321 1.000 27.477 238 PRO D CA 1
ATOM 9561 C C . PRO D 1 258 ? 21.170 33.763 -30.346 1.000 25.678 238 PRO D C 1
ATOM 9562 O O . PRO D 1 258 ? 21.355 33.383 -29.206 1.000 24.279 238 PRO D O 1
ATOM 9566 N N . SER D 1 259 ? 21.608 34.946 -30.780 1.000 27.523 239 SER D N 1
ATOM 9567 C CA . SER D 1 259 ? 22.478 35.759 -29.944 1.000 27.163 239 SER D CA 1
ATOM 9568 C C . SER D 1 259 ? 21.766 36.138 -28.646 1.000 26.549 239 SER D C 1
ATOM 9569 O O . SER D 1 259 ? 22.390 36.131 -27.591 1.000 28.475 239 SER D O 1
ATOM 9572 N N . ALA D 1 260 ? 20.460 36.436 -28.715 1.000 22.043 240 ALA D N 1
ATOM 9573 C CA . ALA D 1 260 ? 19.718 36.891 -27.548 1.000 20.008 240 ALA D CA 1
ATOM 9574 C C . ALA D 1 260 ? 19.678 35.806 -26.480 1.000 20.639 240 ALA D C 1
ATOM 9575 O O . ALA D 1 260 ? 19.868 36.074 -25.291 1.000 21.800 240 ALA D O 1
ATOM 9577 N N . VAL D 1 261 ? 19.415 34.575 -26.927 1.000 20.032 241 VAL D N 1
ATOM 9578 C CA . VAL D 1 261 ? 19.329 33.427 -26.051 1.000 20.773 241 VAL D CA 1
ATOM 9579 C C . VAL D 1 261 ? 20.703 33.178 -25.446 1.000 22.205 241 VAL D C 1
ATOM 9580 O O . VAL D 1 261 ? 20.815 32.995 -24.241 1.000 22.823 241 VAL D O 1
ATOM 9584 N N . PHE D 1 262 ? 21.752 33.205 -26.275 1.000 23.613 242 PHE D N 1
ATOM 9585 C CA . PHE D 1 262 ? 23.118 32.990 -25.804 1.000 26.795 242 PHE D CA 1
ATOM 9586 C C . PHE D 1 262 ? 23.415 33.924 -24.626 1.000 26.686 242 PHE D C 1
ATOM 9587 O O . PHE D 1 262 ? 23.990 33.498 -23.621 1.000 28.160 242 PHE D O 1
ATOM 9595 N N . LYS D 1 263 ? 22.986 35.191 -24.753 1.000 24.591 243 LYS D N 1
ATOM 9596 C CA . LYS D 1 263 ? 23.251 36.216 -23.758 1.000 22.273 243 LYS D CA 1
ATOM 9597 C C . LYS D 1 263 ? 22.536 35.885 -22.441 1.000 22.481 243 LYS D C 1
ATOM 9598 O O . LYS D 1 263 ? 23.149 35.857 -21.374 1.000 22.609 243 LYS D O 1
ATOM 9604 N N . ALA D 1 264 ? 21.232 35.639 -22.530 1.000 21.368 244 ALA D N 1
ATOM 9605 C CA . ALA D 1 264 ? 20.444 35.374 -21.343 1.000 20.775 244 ALA D CA 1
ATOM 9606 C C . ALA D 1 264 ? 21.081 34.244 -20.517 1.000 20.252 244 ALA D C 1
ATOM 9607 O O . ALA D 1 264 ? 21.330 34.394 -19.321 1.000 21.663 244 ALA D O 1
ATOM 9609 N N . PHE D 1 265 ? 21.375 33.108 -21.152 1.000 19.075 245 PHE D N 1
ATOM 9610 C CA . PHE D 1 265 ? 21.883 31.972 -20.405 1.000 17.685 245 PHE D CA 1
ATOM 9611 C C . PHE D 1 265 ? 23.188 32.357 -19.736 1.000 18.801 245 PHE D C 1
ATOM 9612 O O . PHE D 1 265 ? 23.434 31.974 -18.588 1.000 18.322 245 PHE D O 1
ATOM 9620 N N . SER D 1 266 ? 23.989 33.118 -20.497 1.000 20.018 246 SER D N 1
ATOM 9621 C CA . SER D 1 266 ? 25.253 33.701 -20.054 1.000 20.725 246 SER D CA 1
ATOM 9622 C C . SER D 1 266 ? 25.059 34.530 -18.786 1.000 21.699 246 SER D C 1
ATOM 9623 O O . SER D 1 266 ? 25.838 34.387 -17.843 1.000 23.256 246 SER D O 1
ATOM 9626 N N . GLN D 1 267 ? 24.036 35.401 -18.787 1.000 20.961 247 GLN D N 1
ATOM 9627 C CA . GLN D 1 267 ? 23.770 36.258 -17.647 1.000 20.129 247 GLN D CA 1
ATOM 9628 C C . GLN D 1 267 ? 23.367 35.414 -16.438 1.000 20.171 247 GLN D C 1
ATOM 9629 O O . GLN D 1 267 ? 23.868 35.631 -15.338 1.000 20.292 247 GLN D O 1
ATOM 9635 N N . ALA D 1 268 ? 22.489 34.440 -16.669 1.000 20.150 248 ALA D N 1
ATOM 9636 C CA . ALA D 1 268 ? 21.984 33.555 -15.632 1.000 21.197 248 ALA D CA 1
ATOM 9637 C C . ALA D 1 268 ? 23.133 32.846 -14.913 1.000 22.078 248 ALA D C 1
ATOM 9638 O O . ALA D 1 268 ? 23.141 32.735 -13.679 1.000 22.197 248 ALA D O 1
ATOM 9640 N N . LYS D 1 269 ? 24.103 32.363 -15.705 1.000 21.534 249 LYS D N 1
ATOM 9641 C CA . LYS D 1 269 ? 25.270 31.710 -15.142 1.000 21.692 249 LYS D CA 1
ATOM 9642 C C . LYS D 1 269 ? 26.079 32.715 -14.319 1.000 24.036 249 LYS D C 1
ATOM 9643 O O . LYS D 1 269 ? 26.476 32.418 -13.197 1.000 24.647 249 LYS D O 1
ATOM 9649 N N . GLN D 1 270 ? 26.302 33.919 -14.863 1.000 25.015 250 GLN D N 1
ATOM 9650 C CA . GLN D 1 270 ? 27.012 34.955 -14.132 1.000 28.146 250 GLN D CA 1
ATOM 9651 C C . GLN D 1 270 ? 26.303 35.261 -12.814 1.000 26.863 250 GLN D C 1
ATOM 9652 O O . GLN D 1 270 ? 26.956 35.341 -11.776 1.000 25.655 250 GLN D O 1
ATOM 9658 N N . ALA D 1 271 ? 24.968 35.418 -12.855 1.000 25.776 251 ALA D N 1
ATOM 9659 C CA . ALA D 1 271 ? 24.196 35.735 -11.663 1.000 24.615 251 ALA D CA 1
ATOM 9660 C C . ALA D 1 271 ? 24.439 34.673 -10.595 1.000 25.796 251 ALA D C 1
ATOM 9661 O O . ALA D 1 271 ? 24.743 35.007 -9.448 1.000 27.289 251 ALA D O 1
ATOM 9663 N N . ALA D 1 272 ? 24.324 33.398 -11.006 1.000 25.671 252 ALA D N 1
ATOM 9664 C CA . ALA D 1 272 ? 24.438 32.278 -10.086 1.000 24.822 252 ALA D CA 1
ATOM 9665 C C . ALA D 1 272 ? 25.861 32.199 -9.518 1.000 26.625 252 ALA D C 1
ATOM 9666 O O . ALA D 1 272 ? 26.039 32.050 -8.310 1.000 26.609 252 ALA D O 1
ATOM 9668 N N . LEU D 1 273 ? 26.867 32.356 -10.391 1.000 29.209 253 LEU D N 1
ATOM 9669 C CA . LEU D 1 273 ? 28.265 32.360 -9.961 1.000 29.505 253 LEU D CA 1
ATOM 9670 C C . LEU D 1 273 ? 28.512 33.505 -8.973 1.000 29.998 253 LEU D C 1
ATOM 9671 O O . LEU D 1 273 ? 29.252 33.337 -7.999 1.000 33.352 253 LEU D O 1
ATOM 9676 N N . ASP D 1 274 ? 27.876 34.662 -9.213 1.000 30.844 254 ASP D N 1
ATOM 9677 C CA . ASP D 1 274 ? 28.083 35.823 -8.358 1.000 31.021 254 ASP D CA 1
ATOM 9678 C C . ASP D 1 274 ? 27.615 35.488 -6.946 1.000 29.335 254 ASP D C 1
ATOM 9679 O O . ASP D 1 274 ? 28.314 35.792 -5.977 1.000 30.602 254 ASP D O 1
ATOM 9684 N N . LEU D 1 275 ? 26.438 34.842 -6.865 1.000 27.461 255 LEU D N 1
ATOM 9685 C CA . LEU D 1 275 ? 25.816 34.408 -5.626 1.000 26.988 255 LEU D CA 1
ATOM 9686 C C . LEU D 1 275 ? 26.677 33.336 -4.961 1.000 26.190 255 LEU D C 1
ATOM 9687 O O . LEU D 1 275 ? 26.865 33.374 -3.745 1.000 27.306 255 LEU D O 1
ATOM 9692 N N . LEU D 1 276 ? 27.176 32.377 -5.759 1.000 24.867 256 LEU D N 1
ATOM 9693 C CA . LEU D 1 276 ? 27.820 31.191 -5.224 1.000 22.967 256 LEU D CA 1
ATOM 9694 C C . LEU D 1 276 ? 29.135 31.537 -4.549 1.000 22.908 256 LEU D C 1
ATOM 9695 O O . LEU D 1 276 ? 29.514 30.894 -3.578 1.000 21.440 256 LEU D O 1
ATOM 9700 N N . GLU D 1 277 ? 29.844 32.525 -5.112 1.000 24.874 257 GLU D N 1
ATOM 9701 C CA . GLU D 1 277 ? 31.166 32.886 -4.628 1.000 27.596 257 GLU D CA 1
ATOM 9702 C C . GLU D 1 277 ? 31.060 33.650 -3.312 1.000 28.544 257 GLU D C 1
ATOM 9703 O O . GLU D 1 277 ? 32.044 33.796 -2.608 1.000 31.151 257 GLU D O 1
ATOM 9709 N N . ASP D 1 278 ? 29.869 34.141 -2.987 1.000 28.117 258 ASP D N 1
ATOM 9710 C CA . ASP D 1 278 ? 29.676 34.860 -1.742 1.000 28.573 258 ASP D CA 1
ATOM 9711 C C . ASP D 1 278 ? 29.561 33.869 -0.580 1.000 29.471 258 ASP D C 1
ATOM 9712 O O . ASP D 1 278 ? 28.725 32.951 -0.587 1.000 32.176 258 ASP D O 1
ATOM 9717 N N . THR D 1 279 ? 30.361 34.119 0.460 1.000 29.921 259 THR D N 1
ATOM 9718 C CA . THR D 1 279 ? 30.524 33.159 1.536 1.000 30.055 259 THR D CA 1
ATOM 9719 C C . THR D 1 279 ? 29.712 33.570 2.767 1.000 31.860 259 THR D C 1
ATOM 9720 O O . THR D 1 279 ? 29.866 32.971 3.836 1.000 32.727 259 THR D O 1
ATOM 9724 N N . SER D 1 280 ? 28.834 34.568 2.610 1.000 30.961 260 SER D N 1
ATOM 9725 C CA . SER D 1 280 ? 27.938 34.930 3.696 1.000 32.509 260 SER D CA 1
ATOM 9726 C C . SER D 1 280 ? 27.138 33.704 4.151 1.000 33.648 260 SER D C 1
ATOM 9727 O O . SER D 1 280 ? 26.766 33.569 5.315 1.000 35.821 260 SER D O 1
ATOM 9730 N N . ALA D 1 281 ? 26.900 32.804 3.196 1.000 31.365 261 ALA D N 1
ATOM 9731 C CA . ALA D 1 281 ? 26.129 31.584 3.343 1.000 30.033 261 ALA D CA 1
ATOM 9732 C C . ALA D 1 281 ? 26.361 30.804 2.059 1.000 30.597 261 ALA D C 1
ATOM 9733 O O . ALA D 1 281 ? 26.253 31.373 0.964 1.000 34.086 261 ALA D O 1
ATOM 9735 N N . THR D 1 282 ? 26.667 29.515 2.173 1.000 28.509 262 THR D N 1
ATOM 9736 C CA . THR D 1 282 ? 26.918 28.744 0.967 1.000 27.294 262 THR D CA 1
ATOM 9737 C C . THR D 1 282 ? 25.581 28.405 0.306 1.000 25.050 262 THR D C 1
ATOM 9738 O O . THR D 1 282 ? 24.645 27.968 0.965 1.000 23.333 262 THR D O 1
ATOM 9742 N N . LYS D 1 283 ? 25.493 28.659 -1.003 1.000 24.519 263 LYS D N 1
ATOM 9743 C CA . LYS D 1 283 ? 24.248 28.547 -1.747 1.000 25.726 263 LYS D CA 1
ATOM 9744 C C . LYS D 1 283 ? 23.968 27.095 -2.131 1.000 30.089 263 LYS D C 1
ATOM 9745 O O . LYS D 1 283 ? 22.834 26.763 -2.471 1.000 34.583 263 LYS D O 1
ATOM 9751 N N . VAL D 1 284 ? 24.995 26.225 -2.089 1.000 29.978 264 VAL D N 1
ATOM 9752 C CA . VAL D 1 284 ? 24.776 24.794 -2.269 1.000 27.141 264 VAL D CA 1
ATOM 9753 C C . VAL D 1 284 ? 24.868 24.142 -0.901 1.000 26.256 264 VAL D C 1
ATOM 9754 O O . VAL D 1 284 ? 25.567 24.630 -0.019 1.000 26.657 264 VAL D O 1
ATOM 9758 N N . THR D 1 285 ? 24.209 22.998 -0.749 1.000 28.518 265 THR D N 1
ATOM 9759 C CA . THR D 1 285 ? 24.364 22.250 0.488 1.000 28.348 265 THR D CA 1
ATOM 9760 C C . THR D 1 285 ? 25.624 21.385 0.391 1.000 29.598 265 THR D C 1
ATOM 9761 O O . THR D 1 285 ? 25.530 20.170 0.249 1.000 29.538 265 THR D O 1
ATOM 9765 N N . LEU D 1 286 ? 26.799 22.027 0.436 1.000 31.444 266 LEU D N 1
ATOM 9766 C CA . LEU D 1 286 ? 28.065 21.326 0.610 1.000 34.367 266 LEU D CA 1
ATOM 9767 C C . LEU D 1 286 ? 28.926 22.049 1.638 1.000 35.844 266 LEU D C 1
ATOM 9768 O O . LEU D 1 286 ? 28.776 23.246 1.853 1.000 36.563 266 LEU D O 1
ATOM 9773 N N . PRO D 1 287 ? 29.877 21.351 2.292 1.000 37.392 267 PRO D N 1
ATOM 9774 C CA . PRO D 1 287 ? 30.957 22.032 3.009 1.000 35.980 267 PRO D CA 1
ATOM 9775 C C . PRO D 1 287 ? 31.993 22.548 2.012 1.000 36.224 267 PRO D C 1
ATOM 9776 O O . PRO D 1 287 ? 31.934 22.228 0.825 1.000 39.242 267 PRO D O 1
ATOM 9780 N N . PHE D 1 288 ? 32.909 23.381 2.502 1.000 35.864 268 PHE D N 1
ATOM 9781 C CA . PHE D 1 288 ? 34.139 23.742 1.808 1.000 38.027 268 PHE D CA 1
ATOM 9782 C C . PHE D 1 288 ? 33.941 24.387 0.427 1.000 36.944 268 PHE D C 1
ATOM 9783 O O . PHE D 1 288 ? 34.843 24.306 -0.413 1.000 37.870 268 PHE D O 1
ATOM 9791 N N . VAL D 1 289 ? 32.815 25.071 0.195 1.000 33.509 269 VAL D N 1
ATOM 9792 C CA . VAL D 1 289 ? 32.577 25.645 -1.123 1.000 31.552 269 VAL D CA 1
ATOM 9793 C C . VAL D 1 289 ? 33.643 26.693 -1.480 1.000 33.296 269 VAL D C 1
ATOM 9794 O O . VAL D 1 289 ? 34.161 26.699 -2.595 1.000 30.164 269 VAL D O 1
ATOM 9798 N N . GLU D 1 290 ? 33.960 27.593 -0.539 1.000 35.347 270 GLU D N 1
ATOM 9799 C CA . GLU D 1 290 ? 34.975 28.616 -0.747 1.000 36.583 270 GLU D CA 1
ATOM 9800 C C . GLU D 1 290 ? 36.230 27.981 -1.337 1.000 39.847 270 GLU D C 1
ATOM 9801 O O . GLU D 1 290 ? 36.791 28.491 -2.300 1.000 40.021 270 GLU D O 1
ATOM 9807 N N . GLU D 1 291 ? 36.665 26.874 -0.726 1.000 43.967 271 GLU D N 1
ATOM 9808 C CA . GLU D 1 291 ? 37.926 26.215 -1.045 1.000 48.296 271 GLU D CA 1
ATOM 9809 C C . GLU D 1 291 ? 37.837 25.647 -2.459 1.000 46.131 271 GLU D C 1
ATOM 9810 O O . GLU D 1 291 ? 38.761 25.794 -3.264 1.000 47.579 271 GLU D O 1
ATOM 9816 N N . GLN D 1 292 ? 36.683 25.036 -2.743 1.000 43.642 272 GLN D N 1
ATOM 9817 C CA . GLN D 1 292 ? 36.406 24.386 -4.008 1.000 42.345 272 GLN D CA 1
ATOM 9818 C C . GLN D 1 292 ? 36.507 25.386 -5.160 1.000 40.249 272 GLN D C 1
ATOM 9819 O O . GLN D 1 292 ? 37.191 25.142 -6.158 1.000 38.731 272 GLN D O 1
ATOM 9825 N N . ILE D 1 293 ? 35.787 26.503 -5.004 1.000 36.375 273 ILE D N 1
ATOM 9826 C CA . ILE D 1 293 ? 35.724 27.532 -6.023 1.000 35.203 273 ILE D CA 1
ATOM 9827 C C . ILE D 1 293 ? 37.151 27.931 -6.369 1.000 39.719 273 ILE D C 1
ATOM 9828 O O . ILE D 1 293 ? 37.503 27.985 -7.539 1.000 39.641 273 ILE D O 1
ATOM 9833 N N . ARG D 1 294 ? 37.968 28.145 -5.337 1.000 44.789 274 ARG D N 1
ATOM 9834 C CA . ARG D 1 294 ? 39.290 28.712 -5.543 1.000 49.200 274 ARG D CA 1
ATOM 9835 C C . ARG D 1 294 ? 40.227 27.683 -6.178 1.000 49.475 274 ARG D C 1
ATOM 9836 O O . ARG D 1 294 ? 41.086 28.045 -6.984 1.000 48.257 274 ARG D O 1
ATOM 9844 N N . ALA D 1 295 ? 40.005 26.399 -5.861 1.000 47.213 275 ALA D N 1
ATOM 9845 C CA . ALA D 1 295 ? 40.757 25.323 -6.483 1.000 41.368 275 ALA D CA 1
ATOM 9846 C C . ALA D 1 295 ? 40.347 25.189 -7.952 1.000 41.235 275 ALA D C 1
ATOM 9847 O O . ALA D 1 295 ? 41.186 25.013 -8.841 1.000 37.972 275 ALA D O 1
ATOM 9849 N N . ALA D 1 296 ? 39.037 25.268 -8.187 1.000 41.900 276 ALA D N 1
ATOM 9850 C CA . ALA D 1 296 ? 38.486 25.168 -9.528 1.000 41.531 276 ALA D CA 1
ATOM 9851 C C . ALA D 1 296 ? 39.051 26.272 -10.420 1.000 42.448 276 ALA D C 1
ATOM 9852 O O . ALA D 1 296 ? 39.491 25.992 -11.528 1.000 41.814 276 ALA D O 1
ATOM 9854 N N . LYS D 1 297 ? 39.039 27.521 -9.921 1.000 44.684 277 LYS D N 1
ATOM 9855 C CA . LYS D 1 297 ? 39.543 28.700 -10.622 1.000 43.633 277 LYS D CA 1
ATOM 9856 C C . LYS D 1 297 ? 41.030 28.530 -10.914 1.000 43.480 277 LYS D C 1
ATOM 9857 O O . LYS D 1 297 ? 41.526 29.016 -11.928 1.000 41.778 277 LYS D O 1
ATOM 9863 N N . SER D 1 298 ? 41.731 27.850 -9.998 1.000 47.966 278 SER D N 1
ATOM 9864 C CA . SER D 1 298 ? 43.157 27.619 -10.121 1.000 49.715 278 SER D CA 1
ATOM 9865 C C . SER D 1 298 ? 43.457 26.667 -11.283 1.000 51.253 278 SER D C 1
ATOM 9866 O O . SER D 1 298 ? 44.326 26.953 -12.104 1.000 52.331 278 SER D O 1
ATOM 9869 N N . THR D 1 299 ? 42.723 25.550 -11.362 1.000 46.799 279 THR D N 1
ATOM 9870 C CA . THR D 1 299 ? 42.988 24.518 -12.347 1.000 42.726 279 THR D CA 1
ATOM 9871 C C . THR D 1 299 ? 42.425 24.906 -13.712 1.000 42.347 279 THR D C 1
ATOM 9872 O O . THR D 1 299 ? 43.060 24.652 -14.734 1.000 43.385 279 THR D O 1
ATOM 9876 N N . LEU D 1 300 ? 41.225 25.497 -13.727 1.000 43.325 280 LEU D N 1
ATOM 9877 C CA . LEU D 1 300 ? 40.469 25.664 -14.962 1.000 46.074 280 LEU D CA 1
ATOM 9878 C C . LEU D 1 300 ? 40.573 27.086 -15.513 1.000 46.817 280 LEU D C 1
ATOM 9879 O O . LEU D 1 300 ? 40.450 27.268 -16.721 1.000 52.652 280 LEU D O 1
ATOM 9884 N N . GLY D 1 301 ? 40.804 28.074 -14.636 1.000 42.528 281 GLY D N 1
ATOM 9885 C CA . GLY D 1 301 ? 40.786 29.479 -15.011 1.000 36.949 281 GLY D CA 1
ATOM 9886 C C . GLY D 1 301 ? 39.584 30.179 -14.386 1.000 36.560 281 GLY D C 1
ATOM 9887 O O . GLY D 1 301 ? 38.616 29.517 -14.010 1.000 38.893 281 GLY D O 1
ATOM 9888 N N . ASP D 1 302 ? 39.646 31.518 -14.316 1.000 35.333 282 ASP D N 1
ATOM 9889 C CA . ASP D 1 302 ? 38.601 32.313 -13.691 1.000 37.371 282 ASP D CA 1
ATOM 9890 C C . ASP D 1 302 ? 37.205 31.919 -14.158 1.000 37.470 282 ASP D C 1
ATOM 9891 O O . ASP D 1 302 ? 36.276 31.885 -13.363 1.000 37.923 282 ASP D O 1
ATOM 9896 N N . ASP D 1 303 ? 37.071 31.689 -15.461 1.000 36.268 283 ASP D N 1
ATOM 9897 C CA . ASP D 1 303 ? 35.794 31.358 -16.060 1.000 33.974 283 ASP D CA 1
ATOM 9898 C C . ASP D 1 303 ? 35.694 29.836 -16.141 1.000 33.728 283 ASP D C 1
ATOM 9899 O O . ASP D 1 303 ? 35.690 29.268 -17.224 1.000 35.430 283 ASP D O 1
ATOM 9904 N N . TYR D 1 304 ? 35.648 29.189 -14.980 1.000 33.838 284 TYR D N 1
ATOM 9905 C CA . TYR D 1 304 ? 35.864 27.752 -14.854 1.000 33.385 284 TYR D CA 1
ATOM 9906 C C . TYR D 1 304 ? 34.735 26.984 -15.537 1.000 32.736 284 TYR D C 1
ATOM 9907 O O . TYR D 1 304 ? 34.969 25.906 -16.081 1.000 35.753 284 TYR D O 1
ATOM 9916 N N . TRP D 1 305 ? 33.526 27.546 -15.545 1.000 30.663 285 TRP D N 1
ATOM 9917 C CA . TRP D 1 305 ? 32.457 26.928 -16.315 1.000 31.318 285 TRP D CA 1
ATOM 9918 C C . TRP D 1 305 ? 32.073 27.824 -17.491 1.000 32.583 285 TRP D C 1
ATOM 9919 O O . TRP D 1 305 ? 31.030 28.472 -17.450 1.000 31.001 285 TRP D O 1
ATOM 9930 N N . PRO D 1 306 ? 32.896 27.884 -18.564 1.000 33.361 286 PRO D N 1
ATOM 9931 C CA . PRO D 1 306 ? 32.671 28.850 -19.634 1.000 34.660 286 PRO D CA 1
ATOM 9932 C C . PRO D 1 306 ? 31.564 28.409 -20.571 1.000 34.357 286 PRO D C 1
ATOM 9933 O O . PRO D 1 306 ? 31.466 27.232 -20.874 1.000 35.524 286 PRO D O 1
ATOM 9937 N N . TYR D 1 307 ? 30.691 29.352 -20.945 1.000 33.611 287 TYR D N 1
ATOM 9938 C CA . TYR D 1 307 ? 29.947 29.273 -22.187 1.000 31.556 287 TYR D CA 1
ATOM 9939 C C . TYR D 1 307 ? 30.819 29.945 -23.254 1.000 32.130 287 TYR D C 1
ATOM 9940 O O . TYR D 1 307 ? 31.828 30.575 -22.913 1.000 33.681 287 TYR D O 1
ATOM 9949 N N . GLY D 1 308 ? 30.452 29.789 -24.539 1.000 30.685 288 GLY D N 1
ATOM 9950 C CA . GLY D 1 308 ? 31.144 30.478 -25.619 1.000 29.626 288 GLY D CA 1
ATOM 9951 C C . GLY D 1 308 ? 32.212 29.623 -26.297 1.000 30.856 288 GLY D C 1
ATOM 9952 O O . GLY D 1 308 ? 32.839 28.784 -25.660 1.000 32.669 288 GLY D O 1
ATOM 9953 N N . VAL D 1 309 ? 32.444 29.868 -27.591 1.000 29.666 289 VAL D N 1
ATOM 9954 C CA . VAL D 1 309 ? 33.231 28.963 -28.411 1.000 29.115 289 VAL D CA 1
ATOM 9955 C C . VAL D 1 309 ? 34.717 29.087 -28.088 1.000 30.327 289 VAL D C 1
ATOM 9956 O O . VAL D 1 309 ? 35.338 28.092 -27.712 1.000 29.623 289 VAL D O 1
ATOM 9960 N N . ALA D 1 310 ? 35.274 30.300 -28.278 1.000 31.295 290 ALA D N 1
ATOM 9961 C CA . ALA D 1 310 ? 36.690 30.553 -28.072 1.000 31.402 290 ALA D CA 1
ATOM 9962 C C . ALA D 1 310 ? 37.131 29.905 -26.759 1.000 33.131 290 ALA D C 1
ATOM 9963 O O . ALA D 1 310 ? 38.093 29.133 -26.746 1.000 34.410 290 ALA D O 1
ATOM 9965 N N . ALA D 1 311 ? 36.368 30.180 -25.683 1.000 34.514 291 ALA D N 1
ATOM 9966 C CA . ALA D 1 311 ? 36.692 29.764 -24.322 1.000 32.987 291 ALA D CA 1
ATOM 9967 C C . ALA D 1 311 ? 36.612 28.243 -24.129 1.000 36.537 291 ALA D C 1
ATOM 9968 O O . ALA D 1 311 ? 36.933 27.735 -23.044 1.000 39.349 291 ALA D O 1
ATOM 9970 N N . SER D 1 312 ? 36.191 27.508 -25.172 1.000 36.586 292 SER D N 1
ATOM 9971 C CA . SER D 1 312 ? 35.968 26.079 -25.042 1.000 37.655 292 SER D CA 1
ATOM 9972 C C . SER D 1 312 ? 36.612 25.328 -26.206 1.000 39.937 292 SER D C 1
ATOM 9973 O O . SER D 1 312 ? 36.334 24.147 -26.417 1.000 37.563 292 SER D O 1
ATOM 9976 N N . ARG D 1 313 ? 37.492 26.017 -26.947 1.000 44.372 293 ARG D N 1
ATOM 9977 C CA . ARG D 1 313 ? 37.928 25.522 -28.244 1.000 46.562 293 ARG D CA 1
ATOM 9978 C C . ARG D 1 313 ? 38.510 24.120 -28.108 1.000 48.919 293 ARG D C 1
ATOM 9979 O O . ARG D 1 313 ? 38.057 23.203 -28.789 1.000 54.651 293 ARG D O 1
ATOM 9987 N N . ARG D 1 314 ? 39.496 23.946 -27.223 1.000 50.468 294 ARG D N 1
ATOM 9988 C CA . ARG D 1 314 ? 40.131 22.641 -27.084 1.000 49.123 294 ARG D CA 1
ATOM 9989 C C . ARG D 1 314 ? 39.089 21.532 -26.862 1.000 47.306 294 ARG D C 1
ATOM 9990 O O . ARG D 1 314 ? 39.165 20.465 -27.467 1.000 49.629 294 ARG D O 1
ATOM 9998 N N . THR D 1 315 ? 38.085 21.800 -26.024 1.000 46.411 295 THR D N 1
ATOM 9999 C CA . THR D 1 315 ? 37.047 20.827 -25.710 1.000 45.066 295 THR D CA 1
ATOM 10000 C C . THR D 1 315 ? 36.196 20.534 -26.945 1.000 43.901 295 THR D C 1
ATOM 10001 O O . THR D 1 315 ? 35.877 19.389 -27.227 1.000 40.119 295 THR D O 1
ATOM 10005 N N . LEU D 1 316 ? 35.818 21.584 -27.675 1.000 46.814 296 LEU D N 1
ATOM 10006 C CA . LEU D 1 316 ? 34.983 21.426 -28.857 1.000 47.391 296 LEU D CA 1
ATOM 10007 C C . LEU D 1 316 ? 35.741 20.616 -29.904 1.000 55.393 296 LEU D C 1
ATOM 10008 O O . LEU D 1 316 ? 35.207 19.678 -30.486 1.000 61.724 296 LEU D O 1
ATOM 10013 N N . GLU D 1 317 ? 37.013 20.978 -30.091 1.000 57.865 297 GLU D N 1
ATOM 10014 C CA . GLU D 1 317 ? 37.895 20.35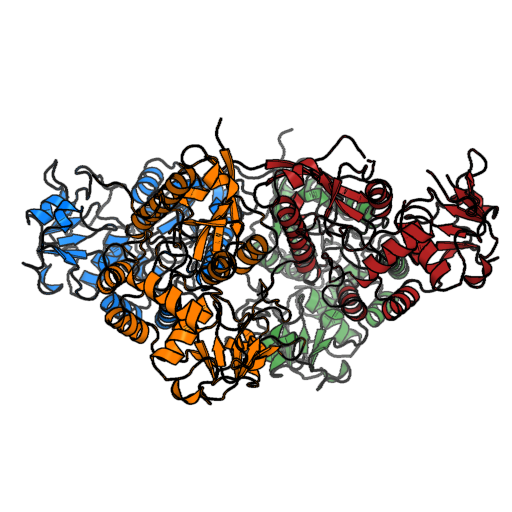7 -31.066 1.000 54.569 297 GLU D CA 1
ATOM 10015 C C . GLU D 1 317 ? 37.919 18.849 -30.827 1.000 54.014 297 GLU D C 1
ATOM 10016 O O . GLU D 1 317 ? 37.745 18.054 -31.757 1.000 55.926 297 GLU D O 1
ATOM 10022 N N . ALA D 1 318 ? 38.103 18.476 -29.555 1.000 50.869 298 ALA D N 1
ATOM 10023 C CA . ALA D 1 318 ? 38.236 17.082 -29.158 1.000 50.757 298 ALA D CA 1
ATOM 10024 C C . ALA D 1 318 ? 36.921 16.353 -29.399 1.000 49.678 298 ALA D C 1
ATOM 10025 O O . ALA D 1 318 ? 36.920 15.209 -29.844 1.000 48.691 298 ALA D O 1
ATOM 10027 N N . PHE D 1 319 ? 35.817 17.051 -29.118 1.000 50.011 299 PHE D N 1
ATOM 10028 C CA . PHE D 1 319 ? 34.521 16.407 -29.190 1.000 46.191 299 PHE D CA 1
ATOM 10029 C C . PHE D 1 319 ? 34.279 15.916 -30.615 1.000 46.545 299 PHE D C 1
ATOM 10030 O O . PHE D 1 319 ? 34.079 14.721 -30.825 1.000 46.207 299 PHE D O 1
ATOM 10038 N N . VAL D 1 320 ? 34.357 16.838 -31.584 1.000 46.161 300 VAL D N 1
ATOM 10039 C CA . VAL D 1 320 ? 34.022 16.498 -32.957 1.000 48.771 300 VAL D CA 1
ATOM 10040 C C . VAL D 1 320 ? 34.867 15.311 -33.405 1.000 53.290 300 VAL D C 1
ATOM 10041 O O . VAL D 1 320 ? 34.316 14.352 -33.967 1.000 58.784 300 VAL D O 1
ATOM 10045 N N . ARG D 1 321 ? 36.179 15.375 -33.101 1.000 56.065 301 ARG D N 1
ATOM 10046 C CA . ARG D 1 321 ? 37.082 14.315 -33.502 1.000 57.986 301 ARG D CA 1
ATOM 10047 C C . ARG D 1 321 ? 36.606 12.985 -32.939 1.000 56.118 301 ARG D C 1
ATOM 10048 O O . ARG D 1 321 ? 36.361 12.049 -33.690 1.000 58.241 301 ARG D O 1
ATOM 10056 N N . HIS D 1 322 ? 36.451 12.924 -31.620 1.000 54.554 302 HIS D N 1
ATOM 10057 C CA . HIS D 1 322 ? 36.056 11.709 -30.934 1.000 51.863 302 HIS D CA 1
ATOM 10058 C C . HIS D 1 322 ? 34.708 11.225 -31.434 1.000 53.564 302 HIS D C 1
ATOM 10059 O O . HIS D 1 322 ? 34.560 10.039 -31.677 1.000 52.917 302 HIS D O 1
ATOM 10066 N N . HIS D 1 323 ? 33.759 12.145 -31.629 1.000 55.102 303 HIS D N 1
ATOM 10067 C CA . HIS D 1 323 ? 32.412 11.788 -32.059 1.000 56.704 303 HIS D CA 1
ATOM 10068 C C . HIS D 1 323 ? 32.485 11.070 -33.406 1.000 61.555 303 HIS D C 1
ATOM 10069 O O . HIS D 1 323 ? 31.822 10.037 -33.591 1.000 64.401 303 HIS D O 1
ATOM 10076 N N . HIS D 1 324 ? 33.309 11.616 -34.320 1.000 62.986 304 HIS D N 1
ATOM 10077 C CA . HIS D 1 324 ? 33.500 11.012 -35.631 1.000 63.125 304 HIS D CA 1
ATOM 10078 C C . HIS D 1 324 ? 34.235 9.673 -35.508 1.000 63.593 304 HIS D C 1
ATOM 10079 O O . HIS D 1 324 ? 33.784 8.684 -36.075 1.000 70.044 304 HIS D O 1
ATOM 10086 N N . ALA D 1 325 ? 35.359 9.650 -34.775 1.000 57.732 305 ALA D N 1
ATOM 10087 C CA . ALA D 1 325 ? 36.085 8.418 -34.506 1.000 55.058 305 ALA D CA 1
ATOM 10088 C C . ALA D 1 325 ? 35.123 7.342 -33.993 1.000 55.186 305 ALA D C 1
ATOM 10089 O O . ALA D 1 325 ? 34.991 6.293 -34.610 1.000 54.930 305 ALA D O 1
ATOM 10091 N N . GLN D 1 326 ? 34.407 7.628 -32.898 1.000 61.582 306 GLN D N 1
ATOM 10092 C CA . GLN D 1 326 ? 33.605 6.628 -32.201 1.000 64.470 306 GLN D CA 1
ATOM 10093 C C . GLN D 1 326 ? 32.434 6.146 -33.064 1.000 63.811 306 GLN D C 1
ATOM 10094 O O . GLN D 1 326 ? 31.746 5.202 -32.679 1.000 66.998 306 GLN D O 1
ATOM 10100 N N . GLY D 1 327 ? 32.208 6.797 -34.217 1.000 65.278 307 GLY D N 1
ATOM 10101 C CA . GLY D 1 327 ? 31.328 6.289 -35.261 1.000 65.971 307 GLY D CA 1
ATOM 10102 C C . GLY D 1 327 ? 29.906 6.860 -35.215 1.000 66.464 307 GLY D C 1
ATOM 10103 O O . GLY D 1 327 ? 28.952 6.171 -35.594 1.000 62.446 307 GLY D O 1
ATOM 10104 N N . LEU D 1 328 ? 29.782 8.095 -34.702 1.000 70.056 308 LEU D N 1
ATOM 10105 C CA . LEU D 1 328 ? 28.493 8.717 -34.425 1.000 64.096 308 LEU D CA 1
ATOM 10106 C C . LEU D 1 328 ? 28.259 9.920 -35.339 1.000 64.774 308 LEU D C 1
ATOM 10107 O O . LEU D 1 328 ? 27.139 10.424 -35.402 1.000 64.960 308 LEU D O 1
ATOM 10112 N N . SER D 1 329 ? 29.324 10.432 -35.969 1.000 64.973 309 SER D N 1
ATOM 10113 C CA . SER D 1 329 ? 29.232 11.517 -36.940 1.000 63.760 309 SER D CA 1
ATOM 10114 C C . SER D 1 329 ? 29.240 10.940 -38.349 1.000 62.913 309 SER D C 1
ATOM 10115 O O . SER D 1 329 ? 30.060 10.067 -38.627 1.000 69.193 309 SER D O 1
ATOM 10118 N N . ALA D 1 330 ? 28.341 11.437 -39.212 1.000 58.527 310 ALA D N 1
ATOM 10119 C CA . ALA D 1 330 ? 28.318 11.096 -40.634 1.000 60.360 310 ALA D CA 1
ATOM 10120 C C . ALA D 1 330 ? 29.722 11.234 -41.236 1.000 60.717 310 ALA D C 1
ATOM 10121 O O . ALA D 1 330 ? 30.379 10.232 -41.523 1.000 57.160 310 ALA D O 1
ATOM 10123 N N . ARG D 1 331 ? 30.171 12.489 -41.397 1.000 62.157 311 ARG D N 1
ATOM 10124 C CA . ARG D 1 331 ? 31.553 12.847 -41.680 1.000 60.799 311 ARG D CA 1
ATOM 10125 C C . ARG D 1 331 ? 32.074 13.672 -40.502 1.000 60.278 311 ARG D C 1
ATOM 10126 O O . ARG D 1 331 ? 31.276 14.104 -39.670 1.000 65.615 311 ARG D O 1
ATOM 10134 N N . LEU D 1 332 ? 33.396 13.886 -40.437 1.000 58.414 312 LEU D N 1
ATOM 10135 C CA . LEU D 1 332 ? 34.006 14.634 -39.342 1.000 57.515 312 LEU D CA 1
ATOM 10136 C C . LEU D 1 332 ? 33.570 16.096 -39.419 1.000 53.142 312 LEU D C 1
ATOM 10137 O O . LEU D 1 332 ? 33.882 16.771 -40.388 1.000 45.710 312 LEU D O 1
ATOM 10142 N N . MET D 1 333 ? 32.879 16.577 -38.382 1.000 55.229 313 MET D N 1
ATOM 10143 C CA . MET D 1 333 ? 32.410 17.949 -38.350 1.000 58.151 313 MET D CA 1
ATOM 10144 C C . MET D 1 333 ? 33.553 18.926 -38.084 1.000 55.235 313 MET D C 1
ATOM 10145 O O . MET D 1 333 ? 34.553 18.584 -37.457 1.000 55.456 313 MET D O 1
ATOM 10150 N N . ALA D 1 334 ? 33.373 20.164 -38.561 1.000 51.699 314 ALA D N 1
ATOM 10151 C CA . ALA D 1 334 ? 34.269 21.270 -38.254 1.000 47.646 314 ALA D CA 1
ATOM 10152 C C . ALA D 1 334 ? 33.682 22.073 -37.098 1.000 47.117 314 ALA D C 1
ATOM 10153 O O . ALA D 1 334 ? 32.477 22.328 -37.063 1.000 51.918 314 ALA D O 1
ATOM 10155 N N . VAL D 1 335 ? 34.522 22.478 -36.145 1.000 42.300 315 VAL D N 1
ATOM 10156 C CA . VAL D 1 335 ? 33.976 23.268 -35.052 1.000 39.906 315 VAL D CA 1
ATOM 10157 C C . VAL D 1 335 ? 33.102 24.388 -35.632 1.000 40.810 315 VAL D C 1
ATOM 10158 O O . VAL D 1 335 ? 32.105 24.787 -35.038 1.000 41.843 315 VAL D O 1
ATOM 10162 N N . GLU D 1 336 ? 33.454 24.843 -36.841 1.000 43.524 316 GLU D N 1
ATOM 10163 C CA . GLU D 1 336 ? 32.869 26.024 -37.450 1.000 44.171 316 GLU D CA 1
ATOM 10164 C C . GLU D 1 336 ? 31.405 25.812 -37.831 1.000 43.570 316 GLU D C 1
ATOM 10165 O O . GLU D 1 336 ? 30.690 26.786 -38.062 1.000 43.142 316 GLU D O 1
ATOM 10171 N N . GLU D 1 337 ? 30.961 24.552 -37.877 1.000 44.633 317 GLU D N 1
ATOM 10172 C CA . GLU D 1 337 ? 29.625 24.267 -38.363 1.000 43.914 317 GLU D CA 1
ATOM 10173 C C . GLU D 1 337 ? 28.755 23.705 -37.236 1.000 41.802 317 GLU D C 1
ATOM 10174 O O . GLU D 1 337 ? 27.641 23.231 -37.476 1.000 41.917 317 GLU D O 1
ATOM 10180 N N . LEU D 1 338 ? 29.258 23.796 -35.996 1.000 38.601 318 LEU D N 1
ATOM 10181 C CA . LEU D 1 338 ? 28.586 23.216 -34.843 1.000 35.430 318 LEU D CA 1
ATOM 10182 C C . LEU D 1 338 ? 27.417 24.086 -34.378 1.000 33.347 318 LEU D C 1
ATOM 10183 O O . LEU D 1 338 ? 26.406 23.559 -33.916 1.000 30.789 318 LEU D O 1
ATOM 10188 N N . PHE D 1 339 ? 27.550 25.408 -34.517 1.000 31.470 319 PHE D N 1
ATOM 10189 C CA . PHE D 1 339 ? 26.584 26.315 -33.923 1.000 33.918 319 PHE D CA 1
ATOM 10190 C C . PHE D 1 339 ? 26.099 27.315 -34.962 1.000 33.254 319 PHE D C 1
ATOM 10191 O O . PHE D 1 339 ? 26.681 27.418 -36.032 1.000 33.304 319 PHE D O 1
ATOM 10199 N N . HIS D 1 340 ? 25.025 28.047 -34.639 1.000 33.891 320 HIS D N 1
ATOM 10200 C CA . HIS D 1 340 ? 24.517 29.081 -35.526 1.000 34.361 320 HIS D CA 1
ATOM 10201 C C . HIS D 1 340 ? 25.596 30.140 -35.727 1.000 32.740 320 HIS D C 1
ATOM 10202 O O . HIS D 1 340 ? 26.211 30.593 -34.768 1.000 33.139 320 HIS D O 1
ATOM 10209 N N . PRO D 1 341 ? 25.852 30.559 -36.990 1.000 32.283 321 PRO D N 1
ATOM 10210 C CA . PRO D 1 341 ? 26.988 31.429 -37.303 1.000 33.339 321 PRO D CA 1
ATOM 10211 C C . PRO D 1 341 ? 27.127 32.686 -36.451 1.000 33.337 321 PRO D C 1
ATOM 10212 O O . PRO D 1 341 ? 28.237 33.164 -36.256 1.000 36.390 321 PRO D O 1
ATOM 10216 N N . SER D 1 342 ? 26.020 33.205 -35.921 1.000 31.579 322 SER D N 1
ATOM 10217 C CA . SER D 1 342 ? 26.070 34.500 -35.260 1.000 32.375 322 SER D CA 1
ATOM 10218 C C . SER D 1 342 ? 26.644 34.391 -33.846 1.000 32.172 322 SER D C 1
ATOM 10219 O O . SER D 1 342 ? 26.697 35.392 -33.136 1.000 30.516 322 SER D O 1
ATOM 10222 N N . THR D 1 343 ? 27.093 33.192 -33.449 1.000 32.086 323 THR D N 1
ATOM 10223 C CA . THR D 1 343 ? 27.367 32.934 -32.039 1.000 32.617 323 THR D CA 1
ATOM 10224 C C . THR D 1 343 ? 28.803 32.466 -31.807 1.000 34.818 323 THR D C 1
ATOM 10225 O O . THR D 1 343 ? 29.109 31.921 -30.750 1.000 38.778 323 THR D O 1
ATOM 10229 N N . TYR D 1 344 ? 29.707 32.749 -32.745 1.000 35.343 324 TYR D N 1
ATOM 10230 C CA . TYR D 1 344 ? 31.082 32.301 -32.556 1.000 33.559 324 TYR D CA 1
ATOM 10231 C C . TYR D 1 344 ? 31.887 33.290 -31.707 1.000 33.973 324 TYR D C 1
ATOM 10232 O O . TYR D 1 344 ? 33.061 33.110 -31.435 1.000 33.947 324 TYR D O 1
ATOM 10241 N N . GLU D 1 345 ? 31.227 34.364 -31.288 1.000 33.633 325 GLU D N 1
ATOM 10242 C CA . GLU D 1 345 ? 31.892 35.481 -30.660 1.000 34.575 325 GLU D CA 1
ATOM 10243 C C . GLU D 1 345 ? 30.811 36.358 -30.047 1.000 35.442 325 GLU D C 1
ATOM 10244 O O . GLU D 1 345 ? 29.715 36.475 -30.598 1.000 40.854 325 GLU D O 1
ATOM 10250 N N . THR D 1 346 ? 31.132 36.959 -28.901 1.000 32.839 326 THR D N 1
ATOM 10251 C CA . THR D 1 346 ? 30.371 38.113 -28.458 1.000 32.160 326 THR D CA 1
ATOM 10252 C C . THR D 1 346 ? 31.327 39.292 -28.351 1.000 31.372 326 THR D C 1
ATOM 10253 O O . THR D 1 346 ? 32.538 39.107 -28.256 1.000 29.057 326 THR D O 1
ATOM 10257 N N . TYR D 1 347 ? 30.752 40.498 -28.392 1.000 33.526 327 TYR D N 1
ATOM 10258 C CA . TYR D 1 347 ? 31.497 41.742 -28.292 1.000 35.538 327 TYR D CA 1
ATOM 10259 C C . TYR D 1 347 ? 32.175 41.861 -26.924 1.000 34.608 327 TYR D C 1
ATOM 10260 O O . TYR D 1 347 ? 31.862 41.146 -25.975 1.000 36.295 327 TYR D O 1
ATOM 10269 N N . SER D 1 348 ? 33.086 42.827 -26.831 1.000 33.383 328 SER D N 1
ATOM 10270 C CA . SER D 1 348 ? 33.795 43.174 -25.610 1.000 34.161 328 SER D CA 1
ATOM 10271 C C . SER D 1 348 ? 34.078 44.676 -25.616 1.000 36.194 328 SER D C 1
ATOM 10272 O O . SER D 1 348 ? 34.100 45.312 -26.671 1.000 39.142 328 SER D O 1
ATOM 10275 N N . ILE D 1 349 ? 34.331 45.239 -24.429 1.000 34.430 329 ILE D N 1
ATOM 10276 C CA . ILE D 1 349 ? 34.580 46.662 -24.257 1.000 30.920 329 ILE D CA 1
ATOM 10277 C C . ILE D 1 349 ? 36.061 46.890 -23.911 1.000 32.599 329 ILE D C 1
ATOM 10278 O O . ILE D 1 349 ? 36.586 46.105 -23.103 1.000 35.169 329 ILE D O 1
#

B-factor: mean 30.77, std 17.99, range [3.76, 199.99]

Sequence (1289 aa):
MNKLRLSVAMGDYDRTRPLYDGRVQIDGVDPVFMLLNPEEMFFRAMRSQDFDITEISFSSYLVKHSQDSCPYIGIPVFVSRAFRHTSIYVRKDRIQRPEDLKGKRIGLPEYQLTANVWARAILEADHGVRPCDVHWVRGGIETAARPEKIKLALPSDIHIENAPEGETISALLDRGDIDGFIGPRPPASTALRNPNIGWLYDDPTAAAKDYYRRTGIFPIMHIVGIRKELAAQHPWLPSAVFKAFSQAKQAALDLLEDTSATKVTLPFVEEQIRAAKSTLGDDYWPYGVAASRRTLEAFVRHHHAQGLSARLMAVEELFHPSTYETYSINKLRLSVAMGDYDRTRPLYDGRVQIDGVDPVFMLLNPEEMFFRAMRSQDFDITEISFSSYLVKHSQDSCPYIGIPVFVSRAFRHTSIYVRKDRIQRPEDLKGKRIGLPEYQLTANVWARAILEADHGVRPCDVHWVRGGIETAARPEKIKLALPSDIHIENAPEGETISALLDRGDIDGFIGPRPPASTALRNPNIGWLYDDPTAAAKDYYRRTGIFPIMHIVGIRKELAAQHPWLPSAVFKAFSQAKQAALDLLEDTSATKVTLPFVEEQIRAAKSTLGDDYWPYGVAASRRTLEAFVRHHHAQGLSARLMAVEELFHPSTYETYSIMNKLRLSVAMGDYDRTRPLYDGRVQIDGVDPVFMLLNPEEMFFRAMRSQDFDITEISFSSYLVKHSQDSCPYIGIPVFVSRAFRHTSIYVRKDRIQRPEDLKGKRIGLPEYQLTANVWARAILEADHGVRPCDVHWVRGGIETAARPEKIKLALPSDIHIENAPEGETISALLDRGDIDGFIGPRPPASTALRNPNIGWLYDDPTAAAKDYYRRTGIFPIMHIVGIRKELAAQHPWLPSAVFKAFSQAKQAALDLLEDTSATKVTLPFVEEQIRAAKSTLGDDYWPYGVAASRRTLEAFVRHHHAQGLSARLMAVEELFHPSTYEMNKLRLSVAMGDYDRTRPLYDGRVQIDGVDPVFMLLNPRSQDFDITEISFSSYLVKHSQDSCPYIGIPVFVSRAFRHTSIYVRKDRIQRPEDLKGKRIGLPEYQLTANVWARAILEADHGVRPCDVHWVRGLALPSDIHIENAPEGETISALLDRGDIDGFIGPRPPASLRNPNIGWLYDDPTAAAKDYYRRTGIFPIMHIVGIRKELAAQHPWLPSAVFKAFSQAKQAALDLLEDTSATKVTLPFVEEQIRAAKSTLGDDYWPYGVAASRRTLEAFVRHHHAQGLSARLMAVEELFHPSTYETYSI

Organism: Comamonas testosteroni (strain DSM 14576 / KF-1) (NCBI:txid399795)

Nearest PDB structures (foldseek):
  9jp7-assembly2_C  TM=1.002E+00  e=1.246E-71  Comamonas testosteroni KF-1
  9jp7-assembly2_D  TM=9.879E-01  e=1.314E-64  Comamonas testosteroni KF-1
  6ssy-assembly2_B  TM=5.760E-01  e=8.824E-13  Escherichia coli K-12
  3hn0-assembly1_A  TM=5.146E-01  e=3.573E-07  Parabacteroides distasonis ATCC 8503
  5jvb-assembly1_A  TM=4.165E-01  e=1.608E-06  Trichodesmium erythraeum IMS101